Protein AF-0000000076550144 (afdb_homodimer)

Radius of gyration: 30.31 Å; Cα contacts (8 Å, |Δi|>4): 1869; chains: 2; bounding box: 113×124×76 Å

Solvent-accessible surface area (backbone atoms only — not comparable to full-atom values): 44820 Å² total; per-residue (Å²): 138,82,82,76,82,75,74,77,74,74,77,74,77,75,77,75,75,76,75,72,76,58,69,77,57,62,64,54,62,68,57,67,25,68,70,67,78,73,76,70,53,66,70,53,35,48,53,54,41,54,57,55,63,68,54,81,47,66,53,42,82,81,53,88,66,86,44,36,26,60,44,72,44,44,31,38,47,92,79,42,37,30,29,42,32,30,31,71,88,67,50,62,14,57,26,66,37,48,35,83,56,42,73,33,34,44,34,31,28,52,66,61,52,50,61,66,52,49,69,36,50,57,70,44,45,80,64,44,54,64,50,51,32,56,46,94,56,38,49,70,35,32,38,32,58,44,16,34,44,47,11,30,50,48,46,5,51,44,20,24,50,11,49,76,68,64,30,23,42,23,61,41,55,24,94,46,76,66,32,65,56,44,36,29,16,40,54,45,87,66,68,70,54,52,49,66,56,50,49,53,54,49,54,52,53,32,70,69,37,30,33,56,24,37,32,36,52,30,58,40,34,63,59,35,76,43,44,51,79,65,35,47,76,52,31,57,60,48,51,41,69,71,59,39,87,68,42,45,37,34,39,34,20,57,6,21,26,54,56,85,55,29,44,60,53,51,52,53,36,49,76,62,62,39,53,35,44,24,26,46,30,38,81,80,40,61,71,50,35,25,52,39,27,73,72,45,87,53,38,25,27,39,39,47,77,49,65,45,71,66,51,48,51,48,32,49,61,66,39,23,38,37,25,43,12,48,12,43,46,46,44,32,15,64,61,58,44,47,48,50,45,51,46,31,39,75,63,49,18,32,32,44,50,39,79,92,40,61,46,58,40,57,56,55,50,39,35,52,48,11,27,37,87,41,51,51,80,50,35,74,40,86,65,72,43,83,80,63,63,64,48,44,90,60,29,86,75,48,54,38,89,76,7,35,26,50,39,47,64,36,40,9,74,22,62,44,66,38,65,71,60,57,71,65,35,43,74,64,73,99,138,80,82,77,80,76,76,77,76,75,79,78,77,76,76,74,72,75,75,69,75,54,68,75,56,64,66,53,64,70,58,68,25,70,72,67,78,71,76,70,51,65,70,55,36,50,52,53,42,52,57,52,63,68,53,81,48,65,55,42,83,81,51,88,66,87,44,36,26,61,44,72,43,45,31,37,47,92,79,42,36,32,29,42,32,30,31,71,87,67,50,61,14,58,26,66,38,49,35,82,58,42,73,33,33,44,32,32,28,51,67,60,50,50,62,67,52,49,70,36,50,58,70,46,45,81,62,44,53,65,49,50,33,55,48,94,56,38,51,68,35,33,38,32,59,44,16,35,45,46,12,31,51,47,44,5,51,44,20,22,50,12,49,74,68,63,30,23,42,21,60,42,55,24,94,44,76,65,32,65,57,43,36,30,18,41,55,43,87,65,68,69,54,52,47,68,55,51,50,54,50,48,53,54,52,32,70,69,37,31,34,57,25,38,32,35,54,30,58,40,34,65,60,34,78,42,43,51,78,66,37,50,75,53,30,58,58,47,51,40,67,72,62,39,84,66,42,45,37,34,39,34,19,56,5,20,25,53,55,84,55,30,44,61,53,50,52,53,38,48,75,64,63,39,55,35,44,24,26,45,30,39,83,81,38,59,71,50,37,26,51,39,28,73,73,44,86,53,40,24,27,38,38,46,78,49,66,45,70,66,52,48,51,48,33,50,60,68,40,26,39,37,25,43,12,48,13,42,46,46,45,32,14,65,61,57,44,47,46,50,44,52,47,31,40,75,63,51,18,33,32,45,50,41,79,91,41,60,44,59,39,57,57,55,49,41,35,52,47,12,27,37,88,39,50,52,80,50,35,73,40,84,65,73,44,84,81,63,63,64,48,45,91,60,29,87,74,47,53,38,89,74,6,36,26,49,40,48,64,35,42,9,72,22,63,45,66,38,66,71,61,57,70,65,35,42,74,63,73,96

InterPro domains:
  IPR006311 Twin-arginine translocation pathway, signal sequence [PS51318] (1-28)
  IPR013341 Mandelate racemase, N-terminal domain [PF02746] (73-174)
  IPR013342 Mandelate racemase, C-terminal domain [PF13378] (204-420)
  IPR013342 Mandelate racemase, C-terminal domain [SM00922] (195-299)
  IPR029017 Enolase-like, N-terminal [G3DSA:3.30.390.10] (77-420)
  IPR029017 Enolase-like, N-terminal [SSF54826] (75-174)
  IPR036849 Enolase-like, C-terminal domain superfamily [G3DSA:3.20.20.120] (167-418)
  IPR036849 Enolase-like, C-terminal domain superfamily [SSF51604] (162-425)
  IPR046945 L-rhamnonate dehydratase-like [PTHR13794] (81-426)

Nearest PDB structures (foldseek):
  3tcs-assembly1_A  TM=9.003E-01  e=3.174E-32  Roseobacter denitrificans OCh 114
  3t9p-assembly1_B  TM=9.052E-01  e=2.720E-30  Roseovarius sp. TM1035
  4dwd-assembly1_A  TM=8.824E-01  e=4.900E-27  Paracoccus denitrificans PD1222
  3n4e-assembly1_A  TM=8.885E-01  e=1.049E-26  Paracoccus denitrificans PD1222
  4dwd-assembly1_B  TM=8.840E-01  e=1.998E-26  Paracoccus denitrificans PD1222

Secondary structure (DSSP, 8-state):
-----------------------THHHHTTTTS-SS--SS-HHHHHHHHHHHHTS--S-GGG--S--BEEEEEEEEETTEEEEEEEETTS-EEEEE--HHHHHHHHHHIIIIIHHHHTTSBGGGHHHHHHHHHHGGGGGGT-THHHHHHHHHHHHHHHHHHHHHHT-BTHHHHSSS-S-SEEEEEEE----SS-HHHHHHHHHHHHHHH--SEEEEE-SSSTTPPPSSTTHHHHHHHHHHHHH-TTSEEEEE-TT---HHHHHHHHHHHHHTT-S-EE--S-TT-HHHHHHHHHH-SSPEEE-TT---HHHHHHHHHTT--SEE---TTTTTSHHHHHHHHHHHHTTT-EE------STTHHHHHHHHHHT-SSB-S-EEE----TTS-EE-SS---S--TTSEEEPP-SSBTS-EE-HHHHHTPEEP--/-----------------------THHHHTTTTS-SS--SS-HHHHHHHHHHHHTS--S-GGG--S--BEEEEEEEEETTEEEEEEEETTS-EEEEE--HHHHHHHHHHIIIIIHHHHTTSBGGGHHHHHHHHHHGGGGGGG-THHHHHHHHHHHHHHHHHHHHHHT-BTHHHHSSS-S-SEEEEEEE----SS-HHHHHHHHHHHHHHH--SEEEEE-SSSTTPPPSSTTHHHHHHHHHHHHH-TTSEEEEE-TT---HHHHHHHHHHHHHTT-S-EE--S-TT-HHHHHHHHHH-SSPEEE-TT---HHHHHHHHHTT--SEE---TTTTTSHHHHHHHHHHHHTTT-EE------STTHHHHHHHHHHT-TTB-S-EEE----TTS-EE-SS---S--TTSEEEPP-SSBTS-EE-HHHHHTPEEP--

Structure (mmCIF, N/CA/C/O backbone):
data_AF-0000000076550144-model_v1
#
loop_
_entity.id
_entity.type
_entity.pdbx_description
1 polymer 'L-alanine-DL-glutamate epimerase-like enolase superfamily enzyme'
#
loop_
_atom_site.group_PDB
_atom_site.id
_atom_site.type_symbol
_atom_site.label_atom_id
_atom_site.label_alt_id
_atom_site.label_comp_id
_atom_site.label_asym_id
_atom_site.label_entity_id
_atom_site.label_seq_id
_atom_site.pdbx_PDB_ins_code
_atom_site.Cartn_x
_atom_site.Cartn_y
_atom_site.Cartn_z
_atom_site.occupancy
_atom_site.B_iso_or_equiv
_atom_site.auth_seq_id
_atom_site.auth_comp_id
_atom_site.auth_asym_id
_atom_site.auth_atom_id
_atom_site.pdbx_PDB_model_num
ATOM 1 N N . MET A 1 1 ? 56.438 60.312 37.469 1 23.5 1 MET A N 1
ATOM 2 C CA . MET A 1 1 ? 55.094 60.875 37.531 1 23.5 1 MET A CA 1
ATOM 3 C C . MET A 1 1 ? 54.094 59.812 38 1 23.5 1 MET A C 1
ATOM 5 O O . MET A 1 1 ? 54.062 58.719 37.438 1 23.5 1 MET A O 1
ATOM 9 N N . ASN A 1 2 ? 53.531 59.938 39.219 1 21.75 2 ASN A N 1
ATOM 10 C CA . ASN A 1 2 ? 53.031 59.219 40.406 1 21.75 2 ASN A CA 1
ATOM 11 C C . ASN A 1 2 ? 51.625 58.656 40.156 1 21.75 2 ASN A C 1
ATOM 13 O O . ASN A 1 2 ? 50.938 58.281 41.125 1 21.75 2 ASN A O 1
ATOM 17 N N . THR A 1 3 ? 51.125 59.219 39 1 22.8 3 THR A N 1
ATOM 18 C CA . THR A 1 3 ? 49.688 59.219 39.094 1 22.8 3 THR A CA 1
ATOM 19 C C . THR A 1 3 ? 49.125 57.812 39.344 1 22.8 3 THR A C 1
ATOM 21 O O . THR A 1 3 ? 49.688 56.844 38.875 1 22.8 3 THR A O 1
ATOM 24 N N . THR A 1 4 ? 48.219 57.75 40.344 1 19.77 4 THR A N 1
ATOM 25 C CA . THR A 1 4 ? 47.312 56.969 41.156 1 19.77 4 THR A CA 1
ATOM 26 C C . THR A 1 4 ? 46.469 56.062 40.25 1 19.77 4 THR A C 1
ATOM 28 O O . THR A 1 4 ? 46.031 56.469 39.156 1 19.77 4 THR A O 1
ATOM 31 N N . ARG A 1 5 ? 46.469 54.75 40.594 1 21.91 5 ARG A N 1
ATOM 32 C CA . ARG A 1 5 ? 45.875 53.438 40.281 1 21.91 5 ARG A CA 1
ATOM 33 C C . ARG A 1 5 ? 44.375 53.5 40.344 1 21.91 5 ARG A C 1
ATOM 35 O O . ARG A 1 5 ? 43.781 53.031 41.344 1 21.91 5 ARG A O 1
ATOM 42 N N . ARG A 1 6 ? 43.844 54.75 40.094 1 21.61 6 ARG A N 1
ATOM 43 C CA . ARG A 1 6 ? 42.406 54.781 40.469 1 21.61 6 ARG A CA 1
ATOM 44 C C . ARG A 1 6 ? 41.688 53.562 39.938 1 21.61 6 ARG A C 1
ATOM 46 O O . ARG A 1 6 ? 41.844 53.219 38.75 1 21.61 6 ARG A O 1
ATOM 53 N N . ARG A 1 7 ? 41.188 52.812 40.875 1 22.67 7 ARG A N 1
ATOM 54 C CA . ARG A 1 7 ? 40.312 51.656 41.031 1 22.67 7 ARG A CA 1
ATOM 55 C C . ARG A 1 7 ? 39.031 51.844 40.25 1 22.67 7 ARG A C 1
ATOM 57 O O . ARG A 1 7 ? 38.125 52.594 40.688 1 22.67 7 ARG A O 1
ATOM 64 N N . PHE A 1 8 ? 38.969 52.281 38.969 1 20.81 8 PHE A N 1
ATOM 65 C CA . PHE A 1 8 ? 37.688 52.438 38.344 1 20.81 8 PHE A CA 1
ATOM 66 C C . PHE A 1 8 ? 36.812 51.219 38.531 1 20.81 8 PHE A C 1
ATOM 68 O O . PHE A 1 8 ? 37.25 50.094 38.219 1 20.81 8 PHE A O 1
ATOM 75 N N . ILE A 1 9 ? 36.031 51.188 39.656 1 25 9 ILE A N 1
ATOM 76 C CA . ILE A 1 9 ? 34.938 50.281 40.062 1 25 9 ILE A CA 1
ATOM 77 C C . ILE A 1 9 ? 33.969 50.125 38.875 1 25 9 ILE A C 1
ATOM 79 O O . ILE A 1 9 ? 33.344 51.094 38.438 1 25 9 ILE A O 1
ATOM 83 N N . THR A 1 10 ? 34.406 49.531 37.844 1 23.2 10 THR A N 1
ATOM 84 C CA . THR A 1 10 ? 33.469 49.25 36.75 1 23.2 10 THR A CA 1
ATOM 85 C C . THR A 1 10 ? 32.188 48.625 37.281 1 23.2 10 THR A C 1
ATOM 87 O O . THR A 1 10 ? 32.219 47.594 37.938 1 23.2 10 THR A O 1
ATOM 90 N N . ASN A 1 11 ? 31.234 49.438 37.75 1 23.02 11 ASN A N 1
ATOM 91 C CA . ASN A 1 11 ? 29.875 49.094 38.125 1 23.02 11 ASN A CA 1
ATOM 92 C C . ASN A 1 11 ? 29.25 48.125 37.125 1 23.02 11 ASN A C 1
ATOM 94 O O . ASN A 1 11 ? 29.109 48.469 35.938 1 23.02 11 ASN A O 1
ATOM 98 N N . THR A 1 12 ? 29.469 46.844 37.344 1 24.75 12 THR A N 1
ATOM 99 C CA . THR A 1 12 ? 28.906 45.656 36.688 1 24.75 12 THR A CA 1
ATOM 100 C C . THR A 1 12 ? 27.391 45.688 36.75 1 24.75 12 THR A C 1
ATOM 102 O O . THR A 1 12 ? 26.797 45.562 37.812 1 24.75 12 THR A O 1
ATOM 105 N N . LEU A 1 13 ? 26.688 46.688 36.094 1 25.38 13 LEU A N 1
ATOM 106 C CA . LEU A 1 13 ? 25.234 46.625 36.062 1 25.38 13 LEU A CA 1
ATOM 107 C C . LEU A 1 13 ? 24.766 45.25 35.594 1 25.38 13 LEU A C 1
ATOM 109 O O . LEU A 1 13 ? 25.094 44.812 34.469 1 25.38 13 LEU A O 1
ATOM 113 N N . SER A 1 14 ? 24.609 44.312 36.5 1 24.86 14 SER A N 1
ATOM 114 C CA . SER A 1 14 ? 23.984 43 36.406 1 24.86 14 SER A CA 1
ATOM 115 C C . SER A 1 14 ? 22.562 43.125 35.875 1 24.86 14 SER A C 1
ATOM 117 O O . SER A 1 14 ? 21.656 43.531 36.594 1 24.86 14 SER A O 1
ATOM 119 N N . SER A 1 15 ? 22.281 43.844 34.781 1 26.31 15 SER A N 1
ATOM 120 C CA . SER A 1 15 ? 20.891 43.812 34.344 1 26.31 15 SER A CA 1
ATOM 121 C C . SER A 1 15 ? 20.359 42.375 34.25 1 26.31 15 SER A C 1
ATOM 123 O O . SER A 1 15 ? 20.875 41.562 33.5 1 26.31 15 SER A O 1
ATOM 125 N N . GLY A 1 16 ? 19.859 41.812 35.344 1 26.41 16 GLY A N 1
ATOM 126 C CA . GLY A 1 16 ? 19.109 40.594 35.5 1 26.41 16 GLY A CA 1
ATOM 127 C C . GLY A 1 16 ? 17.969 40.438 34.5 1 26.41 16 GLY A C 1
ATOM 128 O O . GLY A 1 16 ? 17 41.188 34.562 1 26.41 16 GLY A O 1
ATOM 129 N N . ALA A 1 17 ? 18.219 40.25 33.219 1 32.12 17 ALA A N 1
ATOM 130 C CA . ALA A 1 17 ? 17.125 39.875 32.344 1 32.12 17 ALA A CA 1
ATOM 131 C C . ALA A 1 17 ? 16.234 38.812 33 1 32.12 17 ALA A C 1
ATOM 133 O O . ALA A 1 17 ? 16.734 37.781 33.469 1 32.12 17 ALA A O 1
ATOM 134 N N . ILE A 1 18 ? 15.109 39.156 33.469 1 29.27 18 ILE A N 1
ATOM 135 C CA . ILE A 1 18 ? 1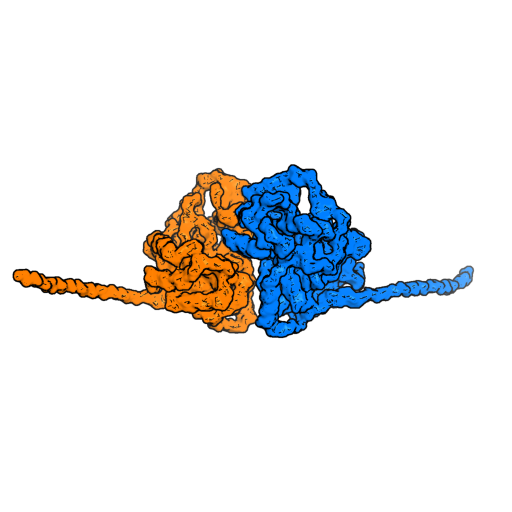4.016 38.344 33.969 1 29.27 18 ILE A CA 1
ATOM 136 C C . ILE A 1 18 ? 13.734 37.219 33 1 29.27 18 ILE A C 1
ATOM 138 O O . ILE A 1 18 ? 13.398 37.438 31.844 1 29.27 18 ILE A O 1
ATOM 142 N N . ALA A 1 19 ? 14.391 36.156 33.188 1 32.66 19 ALA A N 1
ATOM 143 C CA . ALA A 1 19 ? 14.055 34.875 32.562 1 32.66 19 ALA A CA 1
ATOM 144 C C . ALA A 1 19 ? 12.555 34.594 32.656 1 32.66 19 ALA A C 1
ATOM 146 O O . ALA A 1 19 ? 12.023 34.344 33.719 1 32.66 19 ALA A O 1
ATOM 147 N N . GLY A 1 20 ? 11.789 35.312 31.875 1 29.19 20 GLY A N 1
ATOM 148 C CA . GLY A 1 20 ? 10.383 34.969 31.859 1 29.19 20 GLY A CA 1
ATOM 149 C C . GLY A 1 20 ? 10.148 33.469 31.781 1 29.19 20 GLY A C 1
ATOM 150 O O . GLY A 1 20 ? 10.836 32.75 31.031 1 29.19 20 GLY A O 1
ATOM 151 N N . ALA A 1 21 ? 9.68 32.844 32.844 1 32.41 21 ALA A N 1
ATOM 152 C CA . ALA A 1 21 ? 9.195 31.469 32.969 1 32.41 21 ALA A CA 1
ATOM 153 C C . ALA A 1 21 ? 8.43 31.031 31.734 1 32.41 21 ALA A C 1
ATOM 155 O O . ALA A 1 21 ? 7.434 31.641 31.359 1 32.41 21 ALA A O 1
ATOM 156 N N . ILE A 1 22 ? 9.086 30.547 30.844 1 36.91 22 ILE A N 1
ATOM 157 C CA . ILE A 1 22 ? 8.453 29.859 29.734 1 36.91 22 ILE A CA 1
ATOM 158 C C . ILE A 1 22 ? 7.305 28.984 30.25 1 36.91 22 ILE A C 1
ATOM 160 O O . ILE A 1 22 ? 7.508 28.125 31.109 1 36.91 22 ILE A O 1
ATOM 164 N N . PRO A 1 23 ? 6.016 29.328 30.156 1 34.09 23 PRO A N 1
ATOM 165 C CA . PRO A 1 23 ? 4.938 28.562 30.781 1 34.09 23 PRO A CA 1
ATOM 166 C C . PRO A 1 23 ? 5.078 27.047 30.562 1 34.09 23 PRO A C 1
ATOM 168 O O . PRO A 1 23 ? 5.363 26.609 29.453 1 34.09 23 PRO A O 1
ATOM 171 N N . THR A 1 24 ? 5.523 26.219 31.5 1 39.91 24 THR A N 1
ATOM 172 C CA . THR A 1 24 ? 5.336 24.797 31.688 1 39.91 24 THR A CA 1
ATOM 173 C C . THR A 1 24 ? 4.078 24.312 30.984 1 39.91 24 THR A C 1
ATOM 175 O O . THR A 1 24 ? 3.828 23.094 30.891 1 39.91 24 THR A O 1
ATOM 178 N N . ALA A 1 25 ? 3.324 25.172 30.438 1 40.31 25 ALA A N 1
ATOM 179 C CA . ALA A 1 25 ? 1.991 24.922 29.891 1 40.31 25 ALA A CA 1
ATOM 180 C C . ALA A 1 25 ? 2.07 24.344 28.484 1 40.31 25 ALA A C 1
ATOM 182 O O . ALA A 1 25 ? 1.207 23.562 28.078 1 40.31 25 ALA A O 1
ATOM 183 N N . ALA A 1 26 ? 2.992 24.703 27.719 1 43.34 26 ALA A N 1
ATOM 184 C CA . ALA A 1 26 ? 2.949 24.266 26.328 1 43.34 26 ALA A CA 1
ATOM 185 C C . ALA A 1 26 ? 3.238 22.781 26.203 1 43.34 26 ALA A C 1
ATOM 187 O O . ALA A 1 26 ? 2.58 22.078 25.438 1 43.34 26 ALA A O 1
ATOM 188 N N . ARG A 1 27 ? 4.258 22.234 26.781 1 46.25 27 ARG A N 1
ATOM 189 C CA . ARG A 1 27 ? 4.566 20.797 26.766 1 46.25 27 ARG A CA 1
ATOM 190 C C . ARG A 1 27 ? 3.41 19.984 27.344 1 46.25 27 ARG A C 1
ATOM 192 O O . ARG A 1 27 ? 3.133 18.875 26.875 1 46.25 27 ARG A O 1
ATOM 199 N N . ALA A 1 28 ? 2.824 20.531 28.344 1 44.62 28 ALA A N 1
ATOM 200 C CA . ALA A 1 28 ? 1.7 19.922 29.031 1 44.62 28 ALA A CA 1
ATOM 201 C C . ALA A 1 28 ? 0.541 19.656 28.078 1 44.62 28 ALA A C 1
ATOM 203 O O . ALA A 1 28 ? -0.268 18.75 28.297 1 44.62 28 ALA A O 1
ATOM 204 N N . GLN A 1 29 ? 0.699 20.312 26.938 1 53.34 29 GLN A N 1
ATOM 205 C CA . GLN A 1 29 ? -0.449 20.297 26.031 1 53.34 29 GLN A CA 1
ATOM 206 C C . GLN A 1 29 ? -0.419 19.062 25.125 1 53.34 29 GLN A C 1
ATOM 208 O O . GLN A 1 29 ? -1.447 18.656 24.578 1 53.34 29 GLN A O 1
ATOM 213 N N . PHE A 1 30 ? 0.774 18.516 24.906 1 53.28 30 PHE A N 1
ATOM 214 C CA . PHE A 1 30 ? 0.8 17.297 24.109 1 53.28 30 PHE A CA 1
ATOM 215 C C . PHE A 1 30 ? 0.615 16.062 24.984 1 53.28 30 PHE A C 1
ATOM 217 O O . PHE A 1 30 ? 0.327 14.977 24.484 1 53.28 30 PHE A O 1
ATOM 224 N N . LEU A 1 31 ? 0.868 16.188 26.391 1 49.78 31 LEU A N 1
ATOM 225 C CA . LEU A 1 31 ? 1.054 15.055 27.297 1 49.78 31 LEU A CA 1
ATOM 226 C C . LEU A 1 31 ? -0.286 14.555 27.828 1 49.78 31 LEU A C 1
ATOM 228 O O . LEU A 1 31 ? -0.333 13.609 28.609 1 49.78 31 LEU A O 1
ATOM 232 N N . ASN A 1 32 ? -1.373 15.164 27.438 1 47.19 32 ASN A N 1
ATOM 233 C CA . ASN A 1 32 ? -2.529 14.648 28.172 1 47.19 32 ASN A CA 1
ATOM 234 C C . ASN A 1 32 ? -2.912 13.25 27.688 1 47.19 32 ASN A C 1
ATOM 236 O O . ASN A 1 32 ? -3.967 12.734 28.062 1 47.19 32 ASN A O 1
ATOM 240 N N . ALA A 1 33 ? -2.145 12.703 26.781 1 53.09 33 ALA A N 1
ATOM 241 C CA . ALA A 1 33 ? -2.646 11.391 26.359 1 53.09 33 ALA A CA 1
ATOM 242 C C . ALA A 1 33 ? -2.059 10.281 27.234 1 53.09 33 ALA A C 1
ATOM 244 O O . ALA A 1 33 ? -0.867 10.297 27.547 1 53.09 33 ALA A O 1
ATOM 245 N N . PRO A 1 34 ? -3.062 9.547 27.906 1 52.91 34 PRO A N 1
ATOM 246 C CA . PRO A 1 34 ? -2.492 8.422 28.656 1 52.91 34 PRO A CA 1
ATOM 247 C C . PRO A 1 34 ? -1.478 7.625 27.844 1 52.91 34 PRO A C 1
ATOM 249 O O . PRO A 1 34 ? -1.756 7.25 26.703 1 52.91 34 PRO A O 1
ATOM 252 N N . ARG A 1 35 ? -0.202 7.75 28.078 1 58.44 35 ARG A N 1
ATOM 253 C CA . ARG A 1 35 ? 0.887 7.031 27.422 1 58.44 35 ARG A CA 1
ATOM 254 C C . ARG A 1 35 ? 0.773 5.531 27.656 1 58.44 35 ARG A C 1
ATOM 256 O O . ARG A 1 35 ? 0.981 4.734 26.734 1 58.44 35 ARG A O 1
ATOM 263 N N . HIS A 1 36 ? 0.438 5.273 28.969 1 63.88 36 HIS A N 1
ATOM 264 C CA . HIS A 1 36 ? 0.351 3.891 29.406 1 63.88 36 HIS A CA 1
ATOM 265 C C . HIS A 1 36 ? -0.959 3.633 30.156 1 63.88 36 HIS A C 1
ATOM 267 O O . HIS A 1 36 ? -1.563 4.559 30.688 1 63.88 36 HIS A O 1
ATOM 273 N N . GLY A 1 37 ? -1.45 2.447 29.75 1 69.81 37 GLY A N 1
ATOM 274 C CA . GLY A 1 37 ? -2.545 1.94 30.562 1 69.81 37 GLY A CA 1
ATOM 275 C C . GLY A 1 37 ? -3.91 2.375 30.062 1 69.81 37 GLY A C 1
ATOM 276 O O . GLY A 1 37 ? -4.676 3 30.797 1 69.81 37 GLY A O 1
ATOM 277 N N . LEU A 1 38 ? -4.125 2.102 28.875 1 86.06 38 LEU A N 1
ATOM 278 C CA . LEU A 1 38 ? -5.461 2.355 28.359 1 86.06 38 LEU A CA 1
ATOM 279 C C . LEU A 1 38 ? -6.508 1.558 29.125 1 86.06 38 LEU A C 1
ATOM 281 O O . LEU A 1 38 ? -6.262 0.413 29.516 1 86.06 38 LEU A O 1
ATOM 285 N N . PRO A 1 39 ? -7.539 2.203 29.422 1 89.69 39 PRO A N 1
ATOM 286 C CA . PRO A 1 39 ? -8.578 1.511 30.188 1 89.69 39 PRO A CA 1
ATOM 287 C C . PRO A 1 39 ? -9.195 0.342 29.422 1 89.69 39 PRO A C 1
ATOM 289 O O . PRO A 1 39 ? -9.359 0.417 28.188 1 89.69 39 PRO A O 1
ATOM 292 N N . GLY A 1 40 ? -9.484 -0.699 30.219 1 92.56 40 GLY A N 1
ATOM 293 C CA . GLY A 1 40 ? -10.195 -1.842 29.672 1 92.56 40 GLY A CA 1
ATOM 294 C C . GLY A 1 40 ? -9.273 -2.855 29.016 1 92.56 40 GLY A C 1
ATOM 295 O O . GLY A 1 40 ? -8.094 -2.578 28.797 1 92.56 40 GLY A O 1
ATOM 296 N N . THR A 1 41 ? -9.875 -4.023 28.75 1 95.56 41 THR A N 1
ATOM 297 C CA . THR A 1 41 ? -9.164 -5.055 28 1 95.56 41 THR A CA 1
ATOM 298 C C . THR A 1 41 ? -9.031 -4.66 26.531 1 95.56 41 THR A C 1
ATOM 300 O O . THR A 1 41 ? -9.719 -3.746 26.062 1 95.56 41 THR A O 1
ATOM 303 N N . LEU A 1 42 ? -8.188 -5.285 25.859 1 95.44 42 LEU A N 1
ATOM 304 C CA . LEU A 1 42 ? -8.031 -5.023 24.438 1 95.44 42 LEU A CA 1
ATOM 305 C C . LEU A 1 42 ? -9.344 -5.254 23.688 1 95.44 42 LEU A C 1
ATOM 307 O O . LEU A 1 42 ? -9.703 -4.477 22.797 1 95.44 42 LEU A O 1
ATOM 311 N N . LYS A 1 43 ? -10.023 -6.332 24.031 1 95.81 43 LYS A N 1
ATOM 312 C CA . LYS A 1 43 ? -11.312 -6.637 23.422 1 95.81 43 LYS A CA 1
ATOM 313 C C . LYS A 1 43 ? -12.297 -5.484 23.609 1 95.81 43 LYS A C 1
ATOM 315 O O . LYS A 1 43 ? -13.016 -5.113 22.688 1 95.81 43 LYS A O 1
ATOM 320 N N . GLU A 1 44 ? -12.312 -4.926 24.797 1 97.38 44 GLU A N 1
ATOM 321 C CA . GLU A 1 44 ? -13.188 -3.803 25.094 1 97.38 44 GLU A CA 1
ATOM 322 C C . GLU A 1 44 ? -12.789 -2.557 24.312 1 97.38 44 GLU A C 1
ATOM 324 O O . GLU A 1 44 ? -13.648 -1.808 23.844 1 97.38 44 GLU A O 1
ATOM 329 N N . ARG A 1 45 ? -11.508 -2.342 24.172 1 97.38 45 ARG A N 1
ATOM 330 C CA . ARG A 1 45 ? -11.023 -1.187 23.422 1 97.38 45 ARG A CA 1
ATOM 331 C C . ARG A 1 45 ? -11.383 -1.305 21.953 1 97.38 45 ARG A C 1
ATOM 333 O O . ARG A 1 45 ? -11.805 -0.329 21.328 1 97.38 45 ARG A O 1
ATOM 340 N N . TYR A 1 46 ? -11.266 -2.504 21.406 1 97.75 46 TYR A N 1
ATOM 341 C CA . TYR A 1 46 ? -11.664 -2.727 20.016 1 97.75 46 TYR A CA 1
ATOM 342 C C . TYR A 1 46 ? -13.148 -2.465 19.828 1 97.75 46 TYR A C 1
ATOM 344 O O . TYR A 1 46 ? -13.555 -1.816 18.859 1 97.75 46 TYR A O 1
ATOM 352 N N . ALA A 1 47 ? -13.93 -2.973 20.734 1 97.94 47 ALA A N 1
ATOM 353 C CA . ALA A 1 47 ? -15.375 -2.773 20.656 1 97.94 47 ALA A CA 1
ATOM 354 C C . ALA A 1 47 ? -15.727 -1.289 20.656 1 97.94 47 ALA A C 1
ATOM 356 O O . ALA A 1 47 ? -16.609 -0.847 19.922 1 97.94 47 ALA A O 1
ATOM 357 N N . LYS A 1 48 ? -15.07 -0.568 21.531 1 98.06 48 LYS A N 1
ATOM 358 C CA . LYS A 1 48 ? -15.281 0.874 21.609 1 98.06 48 LYS A CA 1
ATOM 359 C C . LYS A 1 48 ? -14.93 1.555 20.281 1 98.06 48 LYS A C 1
ATOM 361 O O . LYS A 1 48 ? -15.703 2.377 19.781 1 98.06 48 LYS A O 1
ATOM 366 N N . LEU A 1 49 ? -13.852 1.2 19.719 1 98.5 49 LEU A N 1
ATOM 367 C CA . LEU A 1 49 ? -13.406 1.81 18.484 1 98.5 49 LEU A CA 1
ATOM 368 C C . LEU A 1 49 ? -14.305 1.389 17.312 1 98.5 49 LEU A C 1
ATOM 370 O O . LEU A 1 49 ? -14.594 2.193 16.438 1 98.5 49 LEU A O 1
ATOM 374 N N . ASP A 1 50 ? -14.758 0.15 17.297 1 98 50 ASP A N 1
ATOM 375 C CA . ASP A 1 50 ? -15.672 -0.32 16.266 1 98 50 ASP A CA 1
ATOM 376 C C . ASP A 1 50 ? -16.984 0.463 16.297 1 98 50 ASP A C 1
ATOM 378 O O . ASP A 1 50 ? -17.547 0.78 15.242 1 98 50 ASP A O 1
ATOM 382 N N . ALA A 1 51 ? -17.453 0.75 17.453 1 98.31 51 ALA A N 1
ATOM 383 C CA . ALA A 1 51 ? -18.672 1.542 17.594 1 98.31 51 ALA A CA 1
ATOM 384 C C . ALA A 1 51 ? -18.469 2.949 17.031 1 98.31 51 ALA A C 1
ATOM 386 O O . ALA A 1 51 ? -19.375 3.5 16.406 1 98.31 51 ALA A O 1
ATOM 387 N N . ILE A 1 52 ? -17.344 3.506 17.234 1 98.12 52 ILE A N 1
ATOM 388 C CA . ILE A 1 52 ? -17.016 4.84 16.734 1 98.12 52 ILE A CA 1
ATOM 389 C C . ILE A 1 52 ? -16.984 4.828 15.211 1 98.12 52 ILE A C 1
ATOM 391 O O . ILE A 1 52 ? -17.5 5.742 14.562 1 98.12 52 ILE A O 1
ATOM 395 N N . LEU A 1 53 ? -16.438 3.777 14.648 1 97.56 53 LEU A N 1
ATOM 396 C CA . LEU A 1 53 ? -16.281 3.656 13.203 1 97.56 53 LEU A CA 1
ATOM 397 C C . LEU A 1 53 ? -17.641 3.539 12.516 1 97.56 53 LEU A C 1
ATOM 399 O O . LEU A 1 53 ? -17.75 3.814 11.32 1 97.56 53 LEU A O 1
ATOM 403 N N . LYS A 1 54 ? -18.672 3.18 13.25 1 96.94 54 LYS A N 1
ATOM 404 C CA . LYS A 1 54 ? -20 2.992 12.68 1 96.94 54 LYS A CA 1
ATOM 405 C C . LYS A 1 54 ? -20.75 4.316 12.602 1 96.94 54 LYS A C 1
ATOM 407 O O . LYS A 1 54 ? -21.797 4.406 11.945 1 96.94 54 LYS A O 1
ATOM 412 N N . GLN A 1 55 ? -20.25 5.332 13.242 1 97.44 55 GLN A N 1
ATOM 413 C CA . GLN A 1 55 ? -20.906 6.633 13.219 1 97.44 55 GLN A CA 1
ATOM 414 C C . GLN A 1 55 ? -20.578 7.395 11.938 1 97.44 55 GLN A C 1
ATOM 416 O O . GLN A 1 55 ? -19.406 7.527 11.562 1 97.44 55 GLN A O 1
ATOM 421 N N . PRO A 1 56 ? -21.562 7.918 11.25 1 97.62 56 PRO A N 1
ATOM 422 C CA . PRO A 1 56 ? -21.312 8.656 10.016 1 97.62 56 PRO A CA 1
ATOM 423 C C . PRO A 1 56 ? -20.5 9.93 10.25 1 97.62 56 PRO A C 1
ATOM 425 O O . PRO A 1 56 ? -20.625 10.562 11.297 1 97.62 56 PRO A O 1
ATOM 428 N N . VAL A 1 57 ? -19.719 10.266 9.273 1 98.62 57 VAL A N 1
ATOM 429 C CA . VAL A 1 57 ? -18.922 11.477 9.328 1 98.62 57 VAL A CA 1
ATOM 430 C C . VAL A 1 57 ? -19.594 12.578 8.508 1 98.62 57 VAL A C 1
ATOM 432 O O . VAL A 1 57 ? -19.828 13.68 9.008 1 98.62 57 VAL A O 1
ATOM 435 N N . PHE A 1 58 ? -19.906 12.273 7.254 1 98.69 58 PHE A N 1
ATOM 436 C CA . PHE A 1 58 ? -20.5 13.242 6.348 1 98.69 58 PHE A CA 1
ATOM 437 C C . PHE A 1 58 ? -21.938 13.578 6.77 1 98.69 58 PHE A C 1
ATOM 439 O O . PHE A 1 58 ? -22.703 12.688 7.117 1 98.69 58 PHE A O 1
ATOM 446 N N . LYS A 1 59 ? -22.25 14.828 6.777 1 98.38 59 LYS A N 1
ATOM 447 C CA . LYS A 1 59 ? -23.578 15.289 7.148 1 98.38 59 LYS A CA 1
ATOM 448 C C . LYS A 1 59 ? -24.547 15.164 5.977 1 98.38 59 LYS A C 1
ATOM 450 O O . LYS A 1 59 ? -25.062 16.172 5.48 1 98.38 59 LYS A O 1
ATOM 455 N N . ARG A 1 60 ? -24.844 13.969 5.691 1 98.12 60 ARG A N 1
ATOM 456 C CA . ARG A 1 60 ? -25.719 13.648 4.57 1 98.12 60 ARG A CA 1
ATOM 457 C C . ARG A 1 60 ? -27.078 14.305 4.738 1 98.12 60 ARG A C 1
ATOM 459 O O . ARG A 1 60 ? -27.719 14.688 3.754 1 98.12 60 ARG A O 1
ATOM 466 N N . GLU A 1 61 ? -27.547 14.492 5.98 1 96.69 61 GLU A N 1
ATOM 467 C CA . GLU A 1 61 ? -28.891 14.969 6.328 1 96.69 61 GLU A CA 1
ATOM 468 C C . GLU A 1 61 ? -29.078 16.422 5.906 1 96.69 61 GLU A C 1
ATOM 470 O O . GLU A 1 61 ? -30.219 16.906 5.848 1 96.69 61 GLU A O 1
ATOM 475 N N . LEU A 1 62 ? -28 17.094 5.617 1 97.5 62 LEU A N 1
ATOM 476 C CA . LEU A 1 62 ? -28.094 18.484 5.168 1 97.5 62 LEU A CA 1
ATOM 477 C C . LEU A 1 62 ? -28.641 18.562 3.746 1 97.5 62 LEU A C 1
ATOM 479 O O . LEU A 1 62 ? -29.031 19.625 3.283 1 97.5 62 LEU A O 1
ATOM 483 N N . PHE A 1 63 ? -28.703 17.422 3.084 1 98.25 63 PHE A N 1
ATOM 484 C CA . PHE A 1 63 ? -29.094 17.391 1.677 1 98.25 63 PHE A CA 1
ATOM 485 C C . PHE A 1 63 ? -30.234 16.406 1.438 1 98.25 63 PHE A C 1
ATOM 487 O O . PHE A 1 63 ? -30.016 15.203 1.409 1 98.25 63 PHE A O 1
ATOM 494 N N . ALA A 1 64 ? -31.406 16.891 1.172 1 97.31 64 ALA A N 1
ATOM 495 C CA . ALA A 1 64 ? -32.625 16.078 1.115 1 97.31 64 ALA A CA 1
ATOM 496 C C . ALA A 1 64 ? -32.75 15.367 -0.228 1 97.31 64 ALA A C 1
ATOM 498 O O . ALA A 1 64 ? -33.094 14.18 -0.28 1 97.31 64 ALA A O 1
ATOM 499 N N . ASP A 1 65 ? -32.406 16.078 -1.341 1 97.62 65 ASP A N 1
ATOM 500 C CA . ASP A 1 65 ? -32.594 15.531 -2.682 1 97.62 65 ASP A CA 1
ATOM 501 C C . ASP A 1 65 ? -31.312 14.906 -3.219 1 97.62 65 ASP A C 1
ATOM 503 O O . ASP A 1 65 ? -30.219 15.391 -2.924 1 97.62 65 ASP A O 1
ATOM 507 N N . PRO A 1 66 ? -31.469 13.906 -4.02 1 98.38 66 PRO A N 1
ATOM 508 C CA . PRO A 1 66 ? -30.266 13.289 -4.605 1 98.38 66 PRO A CA 1
ATOM 509 C C . PRO A 1 66 ? -29.422 14.281 -5.402 1 98.38 66 PRO A C 1
ATOM 511 O O . PRO A 1 66 ? -29.969 15.156 -6.082 1 98.38 66 PRO A O 1
ATOM 514 N N . VAL A 1 67 ? -28.172 14.172 -5.25 1 98.81 67 VAL A N 1
ATOM 515 C CA . VAL A 1 67 ? -27.172 14.914 -6.023 1 98.81 67 VAL A CA 1
ATOM 516 C C . VAL A 1 67 ? -26.359 13.945 -6.887 1 98.81 67 VAL A C 1
ATOM 518 O O . VAL A 1 67 ? -25.344 13.422 -6.445 1 98.81 67 VAL A O 1
ATOM 521 N N . ILE A 1 68 ? -26.781 13.773 -8.148 1 98.94 68 ILE A N 1
ATOM 522 C CA . ILE A 1 68 ? -26.219 12.742 -9.016 1 98.94 68 ILE A CA 1
ATOM 523 C C . ILE A 1 68 ? -24.984 13.289 -9.734 1 98.94 68 ILE A C 1
ATOM 525 O O . ILE A 1 68 ? -25.047 14.336 -10.383 1 98.94 68 ILE A O 1
ATOM 529 N N . ILE A 1 69 ? -23.859 12.602 -9.609 1 98.94 69 ILE A N 1
ATOM 530 C CA . ILE A 1 69 ? -22.625 13.016 -10.25 1 98.94 69 ILE A CA 1
ATOM 531 C C . ILE A 1 69 ? -22.734 12.812 -11.758 1 98.94 69 ILE A C 1
ATOM 533 O O . ILE A 1 69 ? -22.938 11.695 -12.234 1 98.94 69 ILE A O 1
ATOM 537 N N . GLU A 1 70 ? -22.562 13.859 -12.484 1 98.88 70 GLU A N 1
ATOM 538 C CA . GLU A 1 70 ? -22.641 13.82 -13.938 1 98.88 70 GLU A CA 1
ATOM 539 C C . GLU A 1 70 ? -21.266 13.625 -14.562 1 98.88 70 GLU A C 1
ATOM 541 O O . GLU A 1 70 ? -21.125 12.875 -15.531 1 98.88 70 GLU A O 1
ATOM 546 N N . SER A 1 71 ? -20.281 14.328 -14.008 1 98.69 71 SER A N 1
ATOM 547 C CA . SER A 1 71 ? -18.953 14.234 -14.586 1 98.69 71 SER A CA 1
ATOM 548 C C . SER A 1 71 ? -17.875 14.461 -13.531 1 98.69 71 SER A C 1
ATOM 550 O O . SER A 1 71 ? -18.125 15.125 -12.516 1 98.69 71 SER A O 1
ATOM 552 N N . ILE A 1 72 ? -16.797 13.859 -13.688 1 98.81 72 ILE A N 1
ATOM 553 C CA . ILE A 1 72 ? -15.547 14.062 -12.969 1 98.81 72 ILE A CA 1
ATOM 554 C C . ILE A 1 72 ? -14.406 14.227 -13.961 1 98.81 72 ILE A C 1
ATOM 556 O O . ILE A 1 72 ? -14.141 13.336 -14.773 1 98.81 72 ILE A O 1
ATOM 560 N N . GLU A 1 73 ? -13.734 15.352 -13.906 1 98.62 73 GLU A N 1
ATOM 561 C CA . GLU A 1 73 ? -12.648 15.648 -14.82 1 98.62 73 GLU A CA 1
ATOM 562 C C . GLU A 1 73 ? -11.352 15.945 -14.07 1 98.62 73 GLU A C 1
ATOM 564 O O . GLU A 1 73 ? -11.375 16.594 -13.023 1 98.62 73 GLU A O 1
ATOM 569 N N . LEU A 1 74 ? -10.305 15.391 -14.531 1 98.44 74 LEU A N 1
ATOM 570 C CA . LEU A 1 74 ? -8.977 15.789 -14.07 1 98.44 74 LEU A CA 1
ATOM 571 C C . LEU A 1 74 ? -8.375 16.844 -15 1 98.44 74 LEU A C 1
ATOM 573 O O . LEU A 1 74 ? -8.109 16.562 -16.172 1 98.44 74 LEU A O 1
ATOM 577 N N . LEU A 1 75 ? -8.227 18.031 -14.43 1 97.56 75 LEU A N 1
ATOM 578 C CA . LEU A 1 75 ? -7.676 19.156 -15.164 1 97.56 75 LEU A CA 1
ATOM 579 C C . LEU A 1 75 ? -6.18 19.297 -14.914 1 97.56 75 LEU A C 1
ATOM 581 O O . LEU A 1 75 ? -5.695 19 -13.82 1 97.56 75 LEU A O 1
ATOM 585 N N . HIS A 1 76 ? -5.484 19.703 -15.922 1 96.69 76 HIS A N 1
ATOM 586 C CA . HIS A 1 76 ? -4.039 19.844 -15.805 1 96.69 76 HIS A CA 1
ATOM 587 C C . HIS A 1 76 ? -3.557 21.141 -16.453 1 96.69 76 HIS A C 1
ATOM 589 O O . HIS A 1 76 ? -3.955 21.469 -17.578 1 96.69 76 HIS A O 1
ATOM 595 N N . ASN A 1 77 ? -2.873 21.906 -15.734 1 94.06 77 ASN A N 1
ATOM 596 C CA . ASN A 1 77 ? -2.186 23.109 -16.188 1 94.06 77 ASN A CA 1
ATOM 597 C C . ASN A 1 77 ? -0.86 23.297 -15.469 1 94.06 77 ASN A C 1
ATOM 599 O O . ASN A 1 77 ? -0.825 23.359 -14.234 1 94.06 77 ASN A O 1
ATOM 603 N N . LYS A 1 78 ? 0.262 23.312 -16.25 1 89.81 78 LYS A N 1
ATOM 604 C CA . LYS A 1 78 ? 1.601 23.375 -15.672 1 89.81 78 LYS A CA 1
ATOM 605 C C . LYS A 1 78 ? 1.854 22.203 -14.727 1 89.81 78 LYS A C 1
ATOM 607 O O . LYS A 1 78 ? 1.695 21.047 -15.109 1 89.81 78 LYS A O 1
ATOM 612 N N . LYS A 1 79 ? 2.096 22.469 -13.484 1 88.5 79 LYS A N 1
ATOM 613 C CA . LYS A 1 79 ? 2.42 21.391 -12.555 1 88.5 79 LYS A CA 1
ATOM 614 C C . LYS A 1 79 ? 1.24 21.078 -11.641 1 88.5 79 LYS A C 1
ATOM 616 O O . LYS A 1 79 ? 1.375 20.312 -10.68 1 88.5 79 LYS A O 1
ATOM 621 N N . GLN A 1 80 ? 0.102 21.641 -12.055 1 92.62 80 GLN A N 1
ATOM 622 C CA . GLN A 1 80 ? -1.048 21.5 -11.164 1 92.62 80 GLN A CA 1
ATOM 623 C C . GLN A 1 80 ? -2.07 20.516 -11.75 1 92.62 80 GLN A C 1
ATOM 625 O O . GLN A 1 80 ? -2.287 20.5 -12.961 1 92.62 80 GLN A O 1
ATOM 630 N N . TYR A 1 81 ? -2.633 19.719 -10.906 1 95.06 81 TYR A N 1
ATOM 631 C CA . TYR A 1 81 ? -3.73 18.797 -11.211 1 95.06 81 TYR A CA 1
ATOM 632 C C . TYR A 1 81 ? -4.965 19.141 -10.391 1 95.06 81 TYR A C 1
ATOM 634 O O . TYR A 1 81 ? -4.902 19.188 -9.156 1 95.06 81 TYR A O 1
ATOM 642 N N . LEU A 1 82 ? -6.074 19.438 -11.031 1 95.88 82 LEU A N 1
ATOM 643 C CA . LEU A 1 82 ? -7.328 19.781 -10.367 1 95.88 82 LEU A CA 1
ATOM 644 C C . LEU A 1 82 ? -8.422 18.781 -10.734 1 95.88 82 LEU A C 1
ATOM 646 O O . LEU A 1 82 ? -8.422 18.234 -11.844 1 95.88 82 LEU A O 1
ATOM 650 N N . CYS A 1 83 ? -9.281 18.562 -9.852 1 97.56 83 CYS A N 1
ATOM 651 C CA . CYS A 1 83 ? -10.469 17.75 -10.109 1 97.56 83 CYS A CA 1
ATOM 652 C C . CYS A 1 83 ? -11.727 18.625 -10.102 1 97.56 83 CYS A C 1
ATOM 654 O O . CYS A 1 83 ? -11.945 19.391 -9.172 1 97.56 83 CYS A O 1
ATOM 656 N N . ARG A 1 84 ? -12.453 18.516 -11.125 1 98.62 84 ARG A N 1
ATOM 657 C CA . ARG A 1 84 ? -13.758 19.156 -11.211 1 98.62 84 ARG A CA 1
ATOM 658 C C . ARG A 1 84 ? -14.883 18.125 -11.211 1 98.62 84 ARG A C 1
ATOM 660 O O . ARG A 1 84 ? -14.922 17.25 -12.062 1 98.62 84 ARG A O 1
ATOM 667 N N . VAL A 1 85 ? -15.766 18.219 -10.273 1 98.88 85 VAL A N 1
ATOM 668 C CA . VAL A 1 85 ? -16.953 17.375 -10.195 1 98.88 85 VAL A CA 1
ATOM 669 C C . VAL A 1 85 ? -18.203 18.219 -10.484 1 98.88 85 VAL A C 1
ATOM 671 O O . VAL A 1 85 ? -18.328 19.328 -9.977 1 98.88 85 VAL A O 1
ATOM 674 N N . ARG A 1 86 ? -19.109 17.703 -11.266 1 98.81 86 ARG A N 1
ATOM 675 C CA . ARG A 1 86 ? -20.375 18.359 -11.547 1 98.81 86 ARG A CA 1
ATOM 676 C C . ARG A 1 86 ? -21.547 17.406 -11.328 1 98.81 86 ARG A C 1
ATOM 678 O O . ARG A 1 86 ? -21.453 16.203 -11.633 1 98.81 86 ARG A O 1
ATOM 685 N N . SER A 1 87 ? -22.609 17.969 -10.867 1 98.81 87 SER A N 1
ATOM 686 C CA . SER A 1 87 ? -23.828 17.203 -10.711 1 98.81 87 SER A CA 1
ATOM 687 C C . SER A 1 87 ? -24.781 17.422 -11.883 1 98.81 87 SER A C 1
ATOM 689 O O . SER A 1 87 ? -24.625 18.391 -12.641 1 98.81 87 SER A O 1
ATOM 691 N N . LYS A 1 88 ? -25.75 16.578 -12 1 98.5 88 LYS A N 1
ATOM 692 C CA . LYS A 1 88 ? -26.766 16.719 -13.047 1 98.5 88 LYS A CA 1
ATOM 693 C C . LYS A 1 88 ? -27.547 18 -12.883 1 98.5 88 LYS A C 1
ATOM 695 O O . LYS A 1 88 ? -28.016 18.578 -13.867 1 98.5 88 LYS A O 1
ATOM 700 N N . ASP A 1 89 ? -27.672 18.5 -11.688 1 97.38 89 ASP A N 1
ATOM 701 C CA . ASP A 1 89 ? -28.453 19.719 -11.414 1 97.38 89 ASP A CA 1
ATOM 702 C C . ASP A 1 89 ? -27.594 20.969 -11.57 1 97.38 89 ASP A C 1
ATOM 704 O O . ASP A 1 89 ? -28.047 22.078 -11.25 1 97.38 89 ASP A O 1
ATOM 708 N N . GLY A 1 90 ? -26.359 20.828 -11.867 1 97.56 90 GLY A N 1
ATOM 709 C CA . GLY A 1 90 ? -25.562 21.969 -12.266 1 97.56 90 GLY A CA 1
ATOM 710 C C . GLY A 1 90 ? -24.609 22.453 -11.188 1 97.56 90 GLY A C 1
ATOM 711 O O . GLY A 1 90 ? -23.906 23.438 -11.359 1 97.56 90 GLY A O 1
ATOM 712 N N . HIS A 1 91 ? -24.562 21.766 -10.102 1 98.5 91 HIS A N 1
ATOM 713 C CA . HIS A 1 91 ? -23.609 22.141 -9.062 1 98.5 91 HIS A CA 1
ATOM 714 C C . HIS A 1 91 ? -22.188 21.672 -9.414 1 98.5 91 HIS A C 1
ATOM 716 O O . HIS A 1 91 ? -22.016 20.703 -10.148 1 98.5 91 HIS A O 1
ATOM 722 N N . GLU A 1 92 ? -21.188 22.438 -8.867 1 98.5 92 GLU A N 1
ATOM 723 C CA . GLU A 1 92 ? -19.781 22.156 -9.188 1 98.5 92 GLU A CA 1
ATOM 724 C C . GLU A 1 92 ? -18.906 22.234 -7.941 1 98.5 92 GLU A C 1
ATOM 726 O O . GLU A 1 92 ? -19.125 23.094 -7.078 1 98.5 92 GLU A O 1
ATOM 731 N N . GLY A 1 93 ? -17.953 21.328 -7.836 1 98.5 93 GLY A N 1
ATOM 732 C CA . GLY A 1 93 ? -16.875 21.375 -6.867 1 98.5 93 GLY A CA 1
ATOM 733 C C . GLY A 1 93 ? -15.508 21.188 -7.492 1 98.5 93 GLY A C 1
ATOM 734 O O . GLY A 1 93 ? -15.375 20.531 -8.516 1 98.5 93 GLY A O 1
ATOM 735 N N . LEU A 1 94 ? -14.516 21.859 -6.848 1 97 94 LEU A N 1
ATOM 736 C CA . LEU A 1 94 ? -13.141 21.797 -7.336 1 97 94 LEU A CA 1
ATOM 737 C C . LEU A 1 94 ? -12.18 21.406 -6.219 1 97 94 LEU A C 1
ATOM 739 O O . LEU A 1 94 ? -12.367 21.812 -5.07 1 97 94 LEU A O 1
ATOM 743 N N . SER A 1 95 ? -11.203 20.656 -6.613 1 96.19 95 SER A N 1
ATOM 744 C CA . SER A 1 95 ? -10.094 20.391 -5.711 1 96.19 95 SER A CA 1
ATOM 745 C C . SER A 1 95 ? -8.758 20.422 -6.445 1 96.19 95 SER A C 1
ATOM 747 O O . SER A 1 95 ? -8.719 20.312 -7.672 1 96.19 95 SER A O 1
ATOM 749 N N . VAL A 1 96 ? -7.742 20.719 -5.715 1 94.5 96 VAL A N 1
ATOM 750 C CA . VAL A 1 96 ? -6.371 20.609 -6.203 1 94.5 96 VAL A CA 1
ATOM 751 C C . VAL A 1 96 ? -5.719 19.359 -5.637 1 94.5 96 VAL A C 1
ATOM 753 O O . VAL A 1 96 ? -5.664 19.172 -4.418 1 94.5 96 VAL A O 1
ATOM 756 N N . SER A 1 97 ? -5.223 18.516 -6.492 1 94.94 97 SER A N 1
ATOM 757 C CA . SER A 1 97 ? -4.648 17.234 -6.074 1 94.94 97 SER A CA 1
ATOM 758 C C . SER A 1 97 ? -3.207 17.406 -5.605 1 94.94 97 SER A C 1
ATOM 760 O O . SER A 1 97 ? -2.672 18.516 -5.625 1 94.94 97 SER A O 1
ATOM 762 N N . ASN A 1 98 ? -2.682 16.328 -5 1 93.75 98 ASN A N 1
ATOM 763 C CA . ASN A 1 98 ? -1.244 16.25 -4.766 1 93.75 98 ASN A CA 1
ATOM 764 C C . ASN A 1 98 ? -0.467 16.156 -6.074 1 93.75 98 ASN A C 1
ATOM 766 O O . ASN A 1 98 ? -0.429 15.102 -6.707 1 93.75 98 ASN A O 1
ATOM 770 N N . ALA A 1 99 ? 0.142 17.219 -6.449 1 91.62 99 ALA A N 1
ATOM 771 C CA . ALA A 1 99 ? 0.73 17.344 -7.781 1 91.62 99 ALA A CA 1
ATOM 772 C C . ALA A 1 99 ? 1.851 16.312 -7.973 1 91.62 99 ALA A C 1
ATOM 774 O O . ALA A 1 99 ? 1.959 15.703 -9.031 1 91.62 99 ALA A O 1
ATOM 775 N N . GLN A 1 100 ? 2.625 16.156 -6.941 1 90.81 100 GLN A N 1
ATOM 776 C CA . GLN A 1 100 ? 3.758 15.242 -7.035 1 90.81 100 GLN A CA 1
ATOM 777 C C . GLN A 1 100 ? 3.293 13.812 -7.285 1 90.81 100 GLN A C 1
ATOM 779 O O . GLN A 1 100 ? 3.898 13.086 -8.078 1 90.81 100 GLN A O 1
ATOM 784 N N . GLN A 1 101 ? 2.24 13.445 -6.656 1 94.44 101 GLN A N 1
ATOM 785 C CA . GLN A 1 101 ? 1.75 12.07 -6.781 1 94.44 101 GLN A CA 1
ATOM 786 C C . GLN A 1 101 ? 0.882 11.914 -8.023 1 94.44 101 GLN A C 1
ATOM 788 O O . GLN A 1 101 ? 0.987 10.914 -8.734 1 94.44 101 GLN A O 1
ATOM 793 N N . MET A 1 102 ? 0.104 12.891 -8.32 1 94.81 102 MET A N 1
ATOM 794 C CA . MET A 1 102 ? -0.851 12.781 -9.414 1 94.81 102 MET A CA 1
ATOM 795 C C . MET A 1 102 ? -0.134 12.789 -10.766 1 94.81 102 MET A C 1
ATOM 797 O O . MET A 1 102 ? -0.655 12.266 -11.75 1 94.81 102 MET A O 1
ATOM 801 N N . GLU A 1 103 ? 1.056 13.344 -10.773 1 93.94 103 GLU A N 1
ATOM 802 C CA . GLU A 1 103 ? 1.846 13.32 -12 1 93.94 103 GLU A CA 1
ATOM 803 C C . GLU A 1 103 ? 2.023 11.891 -12.508 1 93.94 103 GLU A C 1
ATOM 805 O O . GLU A 1 103 ? 2.047 11.656 -13.719 1 93.94 103 GLU A O 1
ATOM 810 N N . VAL A 1 104 ? 2.059 10.945 -11.562 1 95.19 104 VAL A N 1
ATOM 811 C CA . VAL A 1 104 ? 2.328 9.578 -11.992 1 95.19 104 VAL A CA 1
ATOM 812 C C . VAL A 1 104 ? 1.099 8.703 -11.742 1 95.19 104 VAL A C 1
ATOM 814 O O . VAL A 1 104 ? 1.025 7.574 -12.219 1 95.19 104 VAL A O 1
ATOM 817 N N . LEU A 1 105 ? 0.093 9.172 -11.062 1 96.19 105 LEU A N 1
ATOM 818 C CA . LEU A 1 105 ? -1.047 8.336 -10.703 1 96.19 105 LEU A CA 1
ATOM 819 C C . LEU A 1 105 ? -2.287 8.742 -11.492 1 96.19 105 LEU A C 1
ATOM 821 O O . LEU A 1 105 ? -3.354 8.141 -11.328 1 96.19 105 LEU A O 1
ATOM 825 N N . TYR A 1 106 ? -2.168 9.711 -12.43 1 96.94 106 TYR A N 1
ATOM 826 C CA . TYR A 1 106 ? -3.32 10.242 -13.156 1 96.94 106 TYR A CA 1
ATOM 827 C C . TYR A 1 106 ? -4.023 9.141 -13.945 1 96.94 106 TYR A C 1
ATOM 829 O O . TYR A 1 106 ? -5.25 9.133 -14.055 1 96.94 106 TYR A O 1
ATOM 837 N N . PRO A 1 107 ? -3.299 8.125 -14.516 1 96.75 107 PRO A N 1
ATOM 838 C CA . PRO A 1 107 ? -4.059 7.086 -15.219 1 96.75 107 PRO A CA 1
ATOM 839 C C . PRO A 1 107 ? -4.98 6.297 -14.297 1 96.75 107 PRO A C 1
ATOM 841 O O . PRO A 1 107 ? -6.07 5.887 -14.703 1 96.75 107 PRO A O 1
ATOM 844 N N . MET A 1 108 ? -4.512 6.059 -13.078 1 97.12 108 MET A N 1
ATOM 845 C CA . MET A 1 108 ? -5.371 5.395 -12.102 1 97.12 108 MET A CA 1
ATOM 846 C C . MET A 1 108 ? -6.629 6.215 -11.836 1 97.12 108 MET A C 1
ATOM 848 O O . MET A 1 108 ? -7.73 5.672 -11.781 1 97.12 108 MET A O 1
ATOM 852 N N . PHE A 1 109 ? -6.445 7.527 -11.688 1 98.06 109 PHE A N 1
ATOM 853 C CA . PHE A 1 109 ? -7.559 8.445 -11.461 1 98.06 109 PHE A CA 1
ATOM 854 C C . PHE A 1 109 ? -8.57 8.359 -12.594 1 98.06 109 PHE A C 1
ATOM 856 O O . PHE A 1 109 ? -9.758 8.125 -12.359 1 98.06 109 PHE A O 1
ATOM 863 N N . VAL A 1 110 ? -8.086 8.453 -13.805 1 98.12 110 VAL A N 1
ATOM 864 C CA . VAL A 1 110 ? -8.953 8.68 -14.961 1 98.12 110 VAL A CA 1
ATOM 865 C C . VAL A 1 110 ? -9.586 7.359 -15.398 1 98.12 110 VAL A C 1
ATOM 867 O O . VAL A 1 110 ? -10.758 7.32 -15.766 1 98.12 110 VAL A O 1
ATOM 870 N N . LYS A 1 111 ? -8.867 6.258 -15.242 1 96.62 111 LYS A N 1
ATOM 871 C CA . LYS A 1 111 ? -9.328 5.016 -15.859 1 96.62 111 LYS A CA 1
ATOM 872 C C . LYS A 1 111 ? -10.047 4.129 -14.852 1 96.62 111 LYS A C 1
ATOM 874 O O . LYS A 1 111 ? -10.945 3.373 -15.211 1 96.62 111 LYS A O 1
ATOM 879 N N . HIS A 1 112 ? -9.656 4.293 -13.609 1 96.69 112 HIS A N 1
ATOM 880 C CA . HIS A 1 112 ? -10.148 3.268 -12.688 1 96.69 112 HIS A CA 1
ATOM 881 C C . HIS A 1 112 ? -11.008 3.879 -11.594 1 96.69 112 HIS A C 1
ATOM 883 O O . HIS A 1 112 ? -12 3.285 -11.172 1 96.69 112 HIS A O 1
ATOM 889 N N . ILE A 1 113 ? -10.656 5.027 -11.125 1 98.38 113 ILE A N 1
ATOM 890 C CA . ILE A 1 113 ? -11.297 5.496 -9.898 1 98.38 113 ILE A CA 1
ATOM 891 C C . ILE A 1 113 ? -12.469 6.414 -10.25 1 98.38 113 ILE A C 1
ATOM 893 O O . ILE A 1 113 ? -13.602 6.168 -9.828 1 98.38 113 ILE A O 1
ATOM 897 N N . ALA A 1 114 ? -12.266 7.426 -11.062 1 98.56 114 ALA A N 1
ATOM 898 C CA . ALA A 1 114 ? -13.266 8.445 -11.367 1 98.56 114 ALA A CA 1
ATOM 899 C C . ALA A 1 114 ? -14.516 7.816 -11.992 1 98.56 114 ALA A C 1
ATOM 901 O O . ALA A 1 114 ? -15.641 8.148 -11.609 1 98.56 114 ALA A O 1
ATOM 902 N N . PRO A 1 115 ? -14.359 6.812 -12.922 1 98 115 PRO A N 1
ATOM 903 C CA . PRO A 1 115 ? -15.539 6.258 -13.594 1 98 115 PRO A CA 1
ATOM 904 C C . PRO A 1 115 ? -16.516 5.609 -12.617 1 98 115 PRO A C 1
ATOM 906 O O . PRO A 1 115 ? -17.734 5.617 -12.859 1 98 115 PRO A O 1
ATOM 909 N N . PHE A 1 116 ? -16.062 5.094 -11.547 1 98.44 116 PHE A N 1
ATOM 910 C CA . PHE A 1 116 ? -16.906 4.418 -10.57 1 98.44 116 PHE A CA 1
ATOM 911 C C . PHE A 1 116 ? -17.969 5.363 -10.023 1 98.44 116 PHE A C 1
ATOM 913 O O . PHE A 1 116 ? -19.094 4.945 -9.742 1 98.44 116 PHE A O 1
ATOM 920 N N . PHE A 1 117 ? -17.641 6.645 -9.836 1 98.81 117 PHE A N 1
ATOM 921 C CA . PHE A 1 117 ? -18.484 7.594 -9.117 1 98.81 117 PHE A CA 1
ATOM 922 C C . PHE A 1 117 ? -19.547 8.18 -10.031 1 98.81 117 PHE A C 1
ATOM 924 O O . PHE A 1 117 ? -20.547 8.734 -9.562 1 98.81 117 PHE A O 1
ATOM 931 N N . ILE A 1 118 ? -19.359 8.156 -11.328 1 98.75 118 ILE A N 1
ATOM 932 C CA . ILE A 1 118 ? -20.266 8.789 -12.281 1 98.75 118 ILE A CA 1
ATOM 933 C C . ILE A 1 118 ? -21.641 8.133 -12.195 1 98.75 118 ILE A C 1
ATOM 935 O O . ILE A 1 118 ? -21.75 6.902 -12.164 1 98.75 118 ILE A O 1
ATOM 939 N N . GLY A 1 119 ? -22.656 8.906 -12.078 1 98.81 119 GLY A N 1
ATOM 940 C CA . GLY A 1 119 ? -24.047 8.445 -12.031 1 98.81 119 GLY A CA 1
ATOM 941 C C . GLY A 1 119 ? -24.516 8.102 -10.633 1 98.81 119 GLY A C 1
ATOM 942 O O . GLY A 1 119 ? -25.688 7.797 -10.422 1 98.81 119 GLY A O 1
ATOM 943 N N . LYS A 1 120 ? -23.703 8.156 -9.672 1 98.81 120 LYS A N 1
ATOM 944 C CA . LYS A 1 120 ? -24.047 7.816 -8.297 1 98.81 120 LYS A CA 1
ATOM 945 C C . LYS A 1 120 ? -24.484 9.055 -7.52 1 98.81 120 LYS A C 1
ATOM 947 O O . LYS A 1 120 ? -24.234 10.18 -7.941 1 98.81 120 LYS A O 1
ATOM 952 N N . ASP A 1 121 ? -25.219 8.852 -6.418 1 98.94 121 ASP A N 1
ATOM 953 C CA . ASP A 1 121 ? -25.609 9.93 -5.516 1 98.94 121 ASP A CA 1
ATOM 954 C C . ASP A 1 121 ? -24.453 10.352 -4.617 1 98.94 121 ASP A C 1
ATOM 956 O O . ASP A 1 121 ? -24.047 9.602 -3.723 1 98.94 121 ASP A O 1
ATOM 960 N N . ALA A 1 122 ? -24 11.562 -4.859 1 98.88 122 ALA A N 1
ATOM 961 C CA . ALA A 1 122 ? -22.828 12.078 -4.141 1 98.88 122 ALA A CA 1
ATOM 962 C C . ALA A 1 122 ? -23.078 12.109 -2.639 1 98.88 122 ALA A C 1
ATOM 964 O O . ALA A 1 122 ? -22.141 12.125 -1.844 1 98.88 122 ALA A O 1
ATOM 965 N N . ARG A 1 123 ? -24.391 12.094 -2.133 1 98.56 123 ARG A N 1
ATOM 966 C CA . ARG A 1 123 ? -24.734 12.125 -0.711 1 98.56 123 ARG A CA 1
ATOM 967 C C . ARG A 1 123 ? -24.266 10.852 -0.015 1 98.56 123 ARG A C 1
ATOM 969 O O . ARG A 1 123 ? -24.141 10.82 1.211 1 98.56 123 ARG A O 1
ATOM 976 N N . ASP A 1 124 ? -23.938 9.812 -0.826 1 98.69 124 ASP A N 1
ATOM 977 C CA . ASP A 1 124 ? -23.547 8.516 -0.284 1 98.69 124 ASP A CA 1
ATOM 978 C C . ASP A 1 124 ? -22.016 8.352 -0.323 1 98.69 124 ASP A C 1
ATOM 980 O O . ASP A 1 124 ? -21.516 7.23 -0.354 1 98.69 124 ASP A O 1
ATOM 984 N N . ILE A 1 125 ? -21.297 9.438 -0.323 1 98.56 125 ILE A N 1
ATOM 985 C CA . ILE A 1 125 ? -19.844 9.461 -0.512 1 98.56 125 ILE A CA 1
ATOM 986 C C . ILE A 1 125 ? -19.188 8.555 0.521 1 98.56 125 ILE A C 1
ATOM 988 O O . ILE A 1 125 ? -18.188 7.883 0.218 1 98.56 125 ILE A O 1
ATOM 992 N N . GLU A 1 126 ? -19.625 8.5 1.732 1 97.5 126 GLU A N 1
ATOM 993 C CA . GLU A 1 126 ? -19.031 7.68 2.777 1 97.5 126 GLU A CA 1
ATOM 994 C C . GLU A 1 126 ? -19.094 6.195 2.426 1 97.5 126 GLU A C 1
ATOM 996 O O . GLU A 1 126 ? -18.156 5.441 2.711 1 97.5 126 GLU A O 1
ATOM 1001 N N . GLU A 1 127 ? -20.188 5.773 1.8 1 96.56 127 GLU A N 1
ATOM 1002 C CA . GLU A 1 127 ? -20.328 4.391 1.356 1 96.56 127 GLU A CA 1
ATOM 1003 C C . GLU A 1 127 ? -19.625 4.156 0.027 1 96.56 127 GLU A C 1
ATOM 1005 O O . GLU A 1 127 ? -19.156 3.049 -0.249 1 96.56 127 GLU A O 1
ATOM 1010 N N . LEU A 1 128 ? -19.562 5.176 -0.778 1 98.19 128 LEU A N 1
ATOM 1011 C CA . LEU A 1 128 ? -18.969 5.051 -2.109 1 98.19 128 LEU A CA 1
ATOM 1012 C C . LEU A 1 128 ? -17.453 4.883 -2.027 1 98.19 128 LEU A C 1
ATOM 1014 O O . LEU A 1 128 ? -16.859 4.223 -2.877 1 98.19 128 LEU A O 1
ATOM 1018 N N . ILE A 1 129 ? -16.828 5.426 -0.986 1 97.81 129 ILE A N 1
ATOM 1019 C CA . ILE A 1 129 ? -15.375 5.395 -0.862 1 97.81 129 ILE A CA 1
ATOM 1020 C C . ILE A 1 129 ? -14.906 3.951 -0.734 1 97.81 129 ILE A C 1
ATOM 1022 O O . ILE A 1 129 ? -14.141 3.465 -1.573 1 97.81 129 ILE A O 1
ATOM 1026 N N . PRO A 1 130 ? -15.367 3.139 0.239 1 96.06 130 PRO A N 1
ATOM 1027 C CA . PRO A 1 130 ? -14.922 1.742 0.275 1 96.06 130 PRO A CA 1
ATOM 1028 C C . PRO A 1 130 ? -15.391 0.945 -0.939 1 96.06 130 PRO A C 1
ATOM 1030 O O . PRO A 1 130 ? -14.695 0.036 -1.394 1 96.06 130 PRO A O 1
ATOM 1033 N N . ALA A 1 131 ? -16.531 1.264 -1.482 1 96.69 131 ALA A N 1
ATOM 1034 C CA . ALA A 1 131 ? -17.031 0.568 -2.668 1 96.69 131 ALA A CA 1
ATOM 1035 C C . ALA A 1 131 ? -16.109 0.794 -3.863 1 96.69 131 ALA A C 1
ATOM 1037 O O . ALA A 1 131 ? -15.883 -0.118 -4.66 1 96.69 131 ALA A O 1
ATOM 1038 N N . ALA A 1 132 ? -15.57 1.996 -3.977 1 97.69 132 ALA A N 1
ATOM 1039 C CA . ALA A 1 132 ? -14.656 2.326 -5.066 1 97.69 132 ALA A CA 1
ATOM 1040 C C . ALA A 1 132 ? -13.383 1.491 -4.984 1 97.69 132 ALA A C 1
ATOM 1042 O O . ALA A 1 132 ? -12.797 1.137 -6.012 1 97.69 132 ALA A O 1
ATOM 1043 N N . THR A 1 133 ? -12.953 1.156 -3.779 1 95.5 133 THR A N 1
ATOM 1044 C CA . THR A 1 133 ? -11.734 0.372 -3.621 1 95.5 133 THR A CA 1
ATOM 1045 C C . THR A 1 133 ? -11.945 -1.062 -4.094 1 95.5 133 THR A C 1
ATOM 1047 O O . THR A 1 133 ? -11.016 -1.704 -4.59 1 95.5 133 THR A O 1
ATOM 1050 N N . VAL A 1 134 ? -13.125 -1.549 -3.973 1 93.69 134 VAL A N 1
ATOM 1051 C CA . VAL A 1 134 ? -13.391 -2.941 -4.309 1 93.69 134 VAL A CA 1
ATOM 1052 C C . VAL A 1 134 ? -13.766 -3.055 -5.785 1 93.69 134 VAL A C 1
ATOM 1054 O O . VAL A 1 134 ? -13.586 -4.109 -6.398 1 93.69 134 VAL A O 1
ATOM 1057 N N . TYR A 1 135 ? -14.25 -1.939 -6.348 1 92.69 135 TYR A N 1
ATOM 1058 C CA . TYR A 1 135 ? -14.656 -1.888 -7.746 1 92.69 135 TYR A CA 1
ATOM 1059 C C . TYR A 1 135 ? -13.516 -2.295 -8.664 1 92.69 135 TYR A C 1
ATOM 1061 O O . TYR A 1 135 ? -12.406 -1.759 -8.57 1 92.69 135 TYR A O 1
ATOM 1069 N N . GLU A 1 136 ? -13.758 -3.371 -9.5 1 90.44 136 GLU A N 1
ATOM 1070 C CA . GLU A 1 136 ? -12.797 -3.889 -10.477 1 90.44 136 GLU A CA 1
ATOM 1071 C C . GLU A 1 136 ? -11.461 -4.203 -9.812 1 90.44 136 GLU A C 1
ATOM 1073 O O . GLU A 1 136 ? -10.398 -3.926 -10.391 1 90.44 136 GLU A O 1
ATOM 1078 N N . ASN A 1 137 ? -11.5 -4.605 -8.539 1 90.38 137 ASN A N 1
ATOM 1079 C CA . ASN A 1 137 ? -10.344 -5.062 -7.781 1 90.38 137 ASN A CA 1
ATOM 1080 C C . ASN A 1 137 ? -9.359 -3.928 -7.52 1 90.38 137 ASN A C 1
ATOM 1082 O O . ASN A 1 137 ? -8.156 -4.164 -7.371 1 90.38 137 ASN A O 1
ATOM 1086 N N . ASN A 1 138 ? -9.883 -2.682 -7.379 1 94.69 138 ASN A N 1
ATOM 1087 C CA . ASN A 1 138 ? -9.023 -1.527 -7.16 1 94.69 138 ASN A CA 1
ATOM 1088 C C . ASN A 1 138 ? -8.219 -1.661 -5.867 1 94.69 138 ASN A C 1
ATOM 1090 O O . ASN A 1 138 ? -7.105 -1.15 -5.766 1 94.69 138 ASN A O 1
ATOM 1094 N N . TYR A 1 139 ? -8.758 -2.443 -4.926 1 94.19 139 TYR A N 1
ATOM 1095 C CA . TYR A 1 139 ? -8.117 -2.566 -3.621 1 94.19 139 TYR A CA 1
ATOM 1096 C C . TYR A 1 139 ? -6.742 -3.221 -3.746 1 94.19 139 TYR A C 1
ATOM 1098 O O . TYR A 1 139 ? -5.879 -3.041 -2.883 1 94.19 139 TYR A O 1
ATOM 1106 N N . LYS A 1 140 ? -6.523 -3.924 -4.77 1 95.06 140 LYS A N 1
ATOM 1107 C CA . LYS A 1 140 ? -5.25 -4.613 -4.949 1 95.06 140 LYS A CA 1
ATOM 1108 C C . LYS A 1 140 ? -4.105 -3.621 -5.117 1 95.06 140 LYS A C 1
ATOM 1110 O O . LYS A 1 140 ? -2.967 -3.908 -4.746 1 95.06 140 LYS A O 1
ATOM 1115 N N . ALA A 1 141 ? -4.43 -2.447 -5.648 1 95.88 141 ALA A N 1
ATOM 1116 C CA . ALA A 1 141 ? -3.395 -1.44 -5.859 1 95.88 141 ALA A CA 1
ATOM 1117 C C . ALA A 1 141 ? -2.814 -0.964 -4.531 1 95.88 141 ALA A C 1
ATOM 1119 O O . ALA A 1 141 ? -1.609 -0.722 -4.426 1 95.88 141 ALA A O 1
ATOM 1120 N N . GLN A 1 142 ? -3.646 -0.797 -3.543 1 95.88 142 GLN A N 1
ATOM 1121 C CA . GLN A 1 142 ? -3.289 -0.336 -2.207 1 95.88 142 GLN A CA 1
ATOM 1122 C C . GLN A 1 142 ? -2.529 0.985 -2.264 1 95.88 142 GLN A C 1
ATOM 1124 O O . GLN A 1 142 ? -2.133 1.432 -3.344 1 95.88 142 GLN A O 1
ATOM 1129 N N . GLY A 1 143 ? -2.367 1.656 -1.176 1 96.75 143 GLY A N 1
ATOM 1130 C CA . GLY A 1 143 ? -1.494 2.811 -1.02 1 96.75 143 GLY A CA 1
ATOM 1131 C C . GLY A 1 143 ? -1.964 4.023 -1.802 1 96.75 143 GLY A C 1
ATOM 1132 O O . GLY A 1 143 ? -3.166 4.25 -1.938 1 96.75 143 GLY A O 1
ATOM 1133 N N . LEU A 1 144 ? -1.039 4.816 -2.25 1 97.38 144 LEU A N 1
ATOM 1134 C CA . LEU A 1 144 ? -1.332 6.125 -2.826 1 97.38 144 LEU A CA 1
ATOM 1135 C C . LEU A 1 144 ? -2.037 5.98 -4.172 1 97.38 144 LEU A C 1
ATOM 1137 O O . LEU A 1 144 ? -2.785 6.871 -4.582 1 97.38 144 LEU A O 1
ATOM 1141 N N . ALA A 1 145 ? -1.824 4.844 -4.816 1 97.56 145 ALA A N 1
ATOM 1142 C CA . ALA A 1 145 ? -2.467 4.625 -6.109 1 97.56 145 ALA A CA 1
ATOM 1143 C C . ALA A 1 145 ? -3.986 4.676 -5.984 1 97.56 145 ALA A C 1
ATOM 1145 O O . ALA A 1 145 ? -4.68 5.098 -6.914 1 97.56 145 ALA A O 1
ATOM 1146 N N . ILE A 1 146 ? -4.484 4.312 -4.82 1 97.06 146 ILE A N 1
ATOM 1147 C CA . ILE A 1 146 ? -5.926 4.309 -4.602 1 97.06 146 ILE A CA 1
ATOM 1148 C C . ILE A 1 146 ? -6.336 5.574 -3.848 1 97.06 146 ILE A C 1
ATOM 1150 O O . ILE A 1 146 ? -7.285 6.258 -4.238 1 97.06 146 ILE A O 1
ATOM 1154 N N . TRP A 1 147 ? -5.562 5.902 -2.916 1 97.94 147 TRP A N 1
ATOM 1155 C CA . TRP A 1 147 ? -6.043 6.848 -1.914 1 97.94 147 TRP A CA 1
ATOM 1156 C C . TRP A 1 147 ? -5.895 8.281 -2.406 1 97.94 147 TRP A C 1
ATOM 1158 O O . TRP A 1 147 ? -6.754 9.125 -2.145 1 97.94 147 TRP A O 1
ATOM 1168 N N . VAL A 1 148 ? -4.875 8.609 -3.195 1 97.25 148 VAL A N 1
ATOM 1169 C CA . VAL A 1 148 ? -4.699 9.984 -3.666 1 97.25 148 VAL A CA 1
ATOM 1170 C C . VAL A 1 148 ? -5.809 10.336 -4.652 1 97.25 148 VAL A C 1
ATOM 1172 O O . VAL A 1 148 ? -6.457 11.375 -4.523 1 97.25 148 VAL A O 1
ATOM 1175 N N . PRO A 1 149 ? -6.129 9.445 -5.621 1 98.19 149 PRO A N 1
ATOM 1176 C CA . PRO A 1 149 ? -7.262 9.727 -6.504 1 98.19 149 PRO A CA 1
ATOM 1177 C C . PRO A 1 149 ? -8.578 9.859 -5.746 1 98.19 149 PRO A C 1
ATOM 1179 O O . PRO A 1 149 ? -9.344 10.797 -5.992 1 98.19 149 PRO A O 1
ATOM 1182 N N . ILE A 1 150 ? -8.805 9.008 -4.789 1 98.75 150 ILE A N 1
ATOM 1183 C CA . ILE A 1 150 ? -10.062 9.023 -4.047 1 98.75 150 ILE A CA 1
ATOM 1184 C C . ILE A 1 150 ? -10.148 10.312 -3.221 1 98.75 150 ILE A C 1
ATOM 1186 O O . ILE A 1 150 ? -11.195 10.969 -3.201 1 98.75 150 ILE A O 1
ATOM 1190 N N . ALA A 1 151 ? -9.062 10.656 -2.572 1 97.69 151 ALA A N 1
ATOM 1191 C CA . ALA A 1 151 ? -9.047 11.891 -1.796 1 97.69 151 ALA A CA 1
ATOM 1192 C C . ALA A 1 151 ? -9.336 13.102 -2.68 1 97.69 151 ALA A C 1
ATOM 1194 O O . ALA A 1 151 ? -10.109 13.984 -2.303 1 97.69 151 ALA A O 1
ATOM 1195 N N . THR A 1 152 ? -8.719 13.109 -3.832 1 97.44 152 THR A N 1
ATOM 1196 C CA . THR A 1 152 ? -8.891 14.211 -4.773 1 97.44 152 THR A CA 1
ATOM 1197 C C . THR A 1 152 ? -10.359 14.367 -5.16 1 97.44 152 THR A C 1
ATOM 1199 O O . THR A 1 152 ? -10.891 15.477 -5.16 1 97.44 152 THR A O 1
ATOM 1202 N N . ILE A 1 153 ? -11.023 13.281 -5.414 1 98.81 153 ILE A N 1
ATOM 1203 C CA . ILE A 1 153 ? -12.438 13.297 -5.789 1 98.81 153 ILE A CA 1
ATOM 1204 C C . ILE A 1 153 ? -13.289 13.695 -4.582 1 98.81 153 ILE A C 1
ATOM 1206 O O . ILE A 1 153 ? -14.195 14.523 -4.703 1 98.81 153 ILE A O 1
ATOM 1210 N N . GLU A 1 154 ? -12.992 13.148 -3.416 1 98.81 154 GLU A N 1
ATOM 1211 C CA . GLU A 1 154 ? -13.742 13.477 -2.209 1 98.81 154 GLU A CA 1
ATOM 1212 C C . GLU A 1 154 ? -13.688 14.977 -1.917 1 98.81 154 GLU A C 1
ATOM 1214 O O . GLU A 1 154 ? -14.703 15.586 -1.576 1 98.81 154 GLU A O 1
ATOM 1219 N N . PHE A 1 155 ? -12.523 15.555 -2.053 1 97.81 155 PHE A N 1
ATOM 1220 C CA . PHE A 1 155 ? -12.359 16.984 -1.789 1 97.81 155 PHE A CA 1
ATOM 1221 C C . PHE A 1 155 ? -13.234 17.797 -2.721 1 97.81 155 PHE A C 1
ATOM 1223 O O . PHE A 1 155 ? -13.883 18.766 -2.289 1 97.81 155 PHE A O 1
ATOM 1230 N N . ALA A 1 156 ? -13.273 17.406 -3.973 1 98.44 156 ALA A N 1
ATOM 1231 C CA . ALA A 1 156 ? -14.102 18.141 -4.93 1 98.44 156 ALA A CA 1
ATOM 1232 C C . ALA A 1 156 ? -15.586 17.984 -4.586 1 98.44 156 ALA A C 1
ATOM 1234 O O . ALA A 1 156 ? -16.344 18.953 -4.68 1 98.44 156 ALA A O 1
ATOM 1235 N N . ILE A 1 157 ? -15.961 16.828 -4.195 1 98.94 157 ILE A N 1
ATOM 1236 C CA . ILE A 1 157 ? -17.344 16.562 -3.824 1 98.94 157 ILE A CA 1
ATOM 1237 C C . ILE A 1 157 ? -17.703 17.375 -2.576 1 98.94 157 ILE A C 1
ATOM 1239 O O . ILE A 1 157 ? -18.781 17.984 -2.508 1 98.94 157 ILE A O 1
ATOM 1243 N N . LEU A 1 158 ? -16.828 17.406 -1.596 1 98.75 158 LEU A N 1
ATOM 1244 C CA . LEU A 1 158 ? -17.078 18.188 -0.382 1 98.75 158 LEU A CA 1
ATOM 1245 C C . LEU A 1 158 ? -17.156 19.672 -0.694 1 98.75 158 LEU A C 1
ATOM 1247 O O . LEU A 1 158 ? -17.969 20.391 -0.103 1 98.75 158 LEU A O 1
ATOM 1251 N N . ASP A 1 159 ? -16.297 20.109 -1.59 1 98.5 159 ASP A N 1
ATOM 1252 C CA . ASP A 1 159 ? -16.391 21.5 -2.021 1 98.5 159 ASP A CA 1
ATOM 1253 C C . ASP A 1 159 ? -17.75 21.797 -2.625 1 98.5 159 ASP A C 1
ATOM 1255 O O . ASP A 1 159 ? -18.375 22.812 -2.297 1 98.5 159 ASP A O 1
ATOM 1259 N N . MET A 1 160 ? -18.219 20.891 -3.494 1 98.88 160 MET A N 1
ATOM 1260 C CA . MET A 1 160 ? -19.547 21.031 -4.105 1 98.88 160 MET A CA 1
ATOM 1261 C C . MET A 1 160 ? -20.625 21.156 -3.039 1 98.88 160 MET A C 1
ATOM 1263 O O . MET A 1 160 ? -21.438 22.078 -3.066 1 98.88 160 MET A O 1
ATOM 1267 N N . PHE A 1 161 ? -20.578 20.328 -2.084 1 98.88 161 PHE A N 1
ATOM 1268 C CA . PHE A 1 161 ? -21.609 20.312 -1.043 1 98.88 161 PHE A CA 1
ATOM 1269 C C . PHE A 1 161 ? -21.484 21.547 -0.156 1 98.88 161 PHE A C 1
ATOM 1271 O O . PHE A 1 161 ? -22.5 22.094 0.289 1 98.88 161 PHE A O 1
ATOM 1278 N N . GLY A 1 162 ? -20.234 21.906 0.16 1 98.81 162 GLY A N 1
ATOM 1279 C CA . GLY A 1 162 ? -20.062 23.141 0.919 1 98.81 162 GLY A CA 1
ATOM 1280 C C . GLY A 1 162 ? -20.672 24.344 0.243 1 98.81 162 GLY A C 1
ATOM 1281 O O . GLY A 1 162 ? -21.312 25.172 0.896 1 98.81 162 GLY A O 1
ATOM 1282 N N . LYS A 1 163 ? -20.516 24.453 -1.01 1 98.5 163 LYS A N 1
ATOM 1283 C CA . LYS A 1 163 ? -21.094 25.547 -1.787 1 98.5 163 LYS A CA 1
ATOM 1284 C C . LYS A 1 163 ? -22.609 25.453 -1.829 1 98.5 163 LYS A C 1
ATOM 1286 O O . LYS A 1 163 ? -23.312 26.469 -1.68 1 98.5 163 LYS A O 1
ATOM 1291 N N . MET A 1 164 ? -23.141 24.281 -2.006 1 98.56 164 MET A N 1
ATOM 1292 C CA . MET A 1 164 ? -24.594 24.078 -2.016 1 98.56 164 MET A CA 1
ATOM 1293 C C . MET A 1 164 ? -25.203 24.516 -0.696 1 98.56 164 MET A C 1
ATOM 1295 O O . MET A 1 164 ? -26.266 25.141 -0.684 1 98.56 164 MET A O 1
ATOM 1299 N N . ALA A 1 165 ? -24.516 24.25 0.4 1 98.31 165 ALA A N 1
ATOM 1300 C CA . ALA A 1 165 ? -25.062 24.5 1.73 1 98.31 165 ALA A CA 1
ATOM 1301 C C . ALA A 1 165 ? -24.625 25.875 2.246 1 98.31 165 ALA A C 1
ATOM 1303 O O . ALA A 1 165 ? -25.062 26.312 3.307 1 98.31 165 ALA A O 1
ATOM 1304 N N . LYS A 1 166 ? -23.703 26.516 1.49 1 98.19 166 LYS A N 1
ATOM 1305 C CA . LYS A 1 166 ? -23.109 27.766 1.914 1 98.19 166 LYS A CA 1
ATOM 1306 C C . LYS A 1 166 ? -22.438 27.625 3.279 1 98.19 166 LYS A C 1
ATOM 1308 O O . LYS A 1 166 ? -22.641 28.453 4.164 1 98.19 166 LYS A O 1
ATOM 1313 N N . LYS A 1 167 ? -21.656 26.562 3.459 1 98.31 167 LYS A N 1
ATOM 1314 C CA . LYS A 1 167 ? -20.938 26.234 4.688 1 98.31 167 LYS A CA 1
ATOM 1315 C C . LYS A 1 167 ? -19.484 25.844 4.395 1 98.31 167 LYS A C 1
ATOM 1317 O O . LYS A 1 167 ? -19.188 25.297 3.334 1 98.31 167 LYS A O 1
ATOM 1322 N N . PRO A 1 168 ? -18.594 26.188 5.344 1 98.31 168 PRO A N 1
ATOM 1323 C CA . PRO A 1 168 ? -17.266 25.594 5.207 1 98.31 168 PRO A CA 1
ATOM 1324 C C . PRO A 1 168 ? -17.266 24.078 5.391 1 98.31 168 PRO A C 1
ATOM 1326 O O . PRO A 1 168 ? -18.156 23.547 6.055 1 98.31 168 PRO A O 1
ATOM 1329 N N . ILE A 1 169 ? -16.312 23.391 4.887 1 97.62 169 ILE A N 1
ATOM 1330 C CA . ILE A 1 169 ? -16.234 21.938 4.859 1 97.62 169 ILE A CA 1
ATOM 1331 C C . ILE A 1 169 ? -16.188 21.391 6.285 1 97.62 169 ILE A C 1
ATOM 1333 O O . ILE A 1 169 ? -16.719 20.328 6.566 1 97.62 169 ILE A O 1
ATOM 1337 N N . GLY A 1 170 ? -15.594 22.125 7.168 1 98.31 170 GLY A N 1
ATOM 1338 C CA . GLY A 1 170 ? -15.547 21.672 8.547 1 98.31 170 GLY A CA 1
ATOM 1339 C C . GLY A 1 170 ? -16.906 21.328 9.109 1 98.31 170 GLY A C 1
ATOM 1340 O O . GLY A 1 170 ? -17.047 20.391 9.906 1 98.31 170 GLY A O 1
ATOM 1341 N N . LEU A 1 171 ? -17.922 22.047 8.664 1 98.38 171 LEU A N 1
ATOM 1342 C CA . LEU A 1 171 ? -19.281 21.859 9.156 1 98.38 171 LEU A CA 1
ATOM 1343 C C . LEU A 1 171 ? -19.969 20.719 8.414 1 98.38 171 LEU A C 1
ATOM 1345 O O . LEU A 1 171 ? -21.062 20.297 8.797 1 98.38 171 LEU A O 1
ATOM 1349 N N . LEU A 1 172 ? -19.359 20.172 7.344 1 98.62 172 LEU A N 1
ATOM 1350 C CA . LEU A 1 172 ? -19.891 19.031 6.617 1 98.62 172 LEU A CA 1
ATOM 1351 C C . LEU A 1 172 ? -19.391 17.719 7.23 1 98.62 172 LEU A C 1
ATOM 1353 O O . LEU A 1 172 ? -19.953 16.656 6.973 1 98.62 172 LEU A O 1
ATOM 1357 N N . ILE A 1 173 ? -18.266 17.812 8.031 1 98.38 173 ILE A N 1
ATOM 1358 C CA . ILE A 1 173 ? -17.672 16.578 8.516 1 98.38 173 ILE A CA 1
ATOM 1359 C C . ILE A 1 173 ? -17.562 16.625 10.039 1 98.38 173 ILE A C 1
ATOM 1361 O O . ILE A 1 173 ? -17.078 15.672 10.656 1 98.38 173 ILE A O 1
ATOM 1365 N N . GLY A 1 174 ? -17.938 17.688 10.648 1 96.62 174 GLY A N 1
ATOM 1366 C CA . GLY A 1 174 ? -17.922 17.859 12.086 1 96.62 174 GLY A CA 1
ATOM 1367 C C . GLY A 1 174 ? -19.188 18.5 12.625 1 96.62 174 GLY A C 1
ATOM 1368 O O . GLY A 1 174 ? -20 19.031 11.859 1 96.62 174 GLY A O 1
ATOM 1369 N N . ASP A 1 175 ? -19.344 18.484 13.945 1 94.19 175 ASP A N 1
ATOM 1370 C CA . ASP A 1 175 ? -20.562 19 14.578 1 94.19 175 ASP A CA 1
ATOM 1371 C C . ASP A 1 175 ? -20.484 20.516 14.734 1 94.19 175 ASP A C 1
ATOM 1373 O O . ASP A 1 175 ? -21.516 21.188 14.727 1 94.19 175 ASP A O 1
ATOM 1377 N N . LYS A 1 176 ? -19.391 21.016 14.914 1 97 176 LYS A N 1
ATOM 1378 C CA . LYS A 1 176 ? -19.109 22.453 15.016 1 97 176 LYS A CA 1
ATOM 1379 C C . LYS A 1 176 ? -17.656 22.766 14.672 1 97 176 LYS A C 1
ATOM 1381 O O . LYS A 1 176 ? -16.859 21.844 14.422 1 97 176 LYS A O 1
ATOM 1386 N N . ILE A 1 177 ? -17.406 24 14.523 1 98.19 177 ILE A N 1
ATOM 1387 C CA . ILE A 1 177 ? -16.031 24.438 14.359 1 98.19 177 ILE A CA 1
ATOM 1388 C C . ILE A 1 177 ? -15.359 24.547 15.734 1 98.19 177 ILE A C 1
ATOM 1390 O O . ILE A 1 177 ? -15.742 25.375 16.547 1 98.19 177 ILE A O 1
ATOM 1394 N N . TYR A 1 178 ? -14.398 23.688 15.938 1 97.5 178 TYR A N 1
ATOM 1395 C CA . TYR A 1 178 ? -13.672 23.672 17.203 1 97.5 178 TYR A CA 1
ATOM 1396 C C . TYR A 1 178 ? -12.5 24.656 17.156 1 97.5 178 TYR A C 1
ATOM 1398 O O . TYR A 1 178 ? -12.148 25.25 18.188 1 97.5 178 TYR A O 1
ATOM 1406 N N . ASN A 1 179 ? -11.891 24.734 16 1 97.38 179 ASN A N 1
ATOM 1407 C CA . ASN A 1 179 ? -10.688 25.531 15.805 1 97.38 179 ASN A CA 1
ATOM 1408 C C . ASN A 1 179 ? -10.812 26.438 14.586 1 97.38 179 ASN A C 1
ATOM 1410 O O . ASN A 1 179 ? -10.531 26.016 13.461 1 97.38 179 ASN A O 1
ATOM 1414 N N . ASP A 1 180 ? -11.109 27.719 14.781 1 97.25 180 ASP A N 1
ATOM 1415 C CA . ASP A 1 180 ? -11.273 28.625 13.648 1 97.25 180 ASP A CA 1
ATOM 1416 C C . ASP A 1 180 ? -9.953 29.297 13.289 1 97.25 180 ASP A C 1
ATOM 1418 O O . ASP A 1 180 ? -9.875 30.047 12.305 1 97.25 180 ASP A O 1
ATOM 1422 N N . ARG A 1 181 ? -8.953 29.078 14.156 1 96.69 181 ARG A N 1
ATOM 1423 C CA . ARG A 1 181 ? -7.562 29.469 13.93 1 96.69 181 ARG A CA 1
ATOM 1424 C C . ARG A 1 181 ? -6.613 28.328 14.25 1 96.69 181 ARG A C 1
ATOM 1426 O O . ARG A 1 181 ? -6.871 27.531 15.164 1 96.69 181 ARG A O 1
ATOM 1433 N N . ILE A 1 182 ? -5.562 28.297 13.484 1 94.81 182 ILE A N 1
ATOM 1434 C CA . ILE A 1 182 ? -4.613 27.203 13.656 1 94.81 182 ILE A CA 1
ATOM 1435 C C . ILE A 1 182 ? -3.215 27.766 13.898 1 94.81 182 ILE A C 1
ATOM 1437 O O . ILE A 1 182 ? -2.729 28.594 13.125 1 94.81 182 ILE A O 1
ATOM 1441 N N . SER A 1 183 ? -2.572 27.344 14.992 1 95.94 183 SER A N 1
ATOM 1442 C CA . SER A 1 183 ? -1.153 27.609 15.188 1 95.94 183 SER A CA 1
ATOM 1443 C C . SER A 1 183 ? -0.29 26.672 14.352 1 95.94 183 SER A C 1
ATOM 1445 O O . SER A 1 183 ? -0.579 25.484 14.258 1 95.94 183 SER A O 1
ATOM 1447 N N . VAL A 1 184 ? 0.756 27.234 13.789 1 93.38 184 VAL A N 1
ATOM 1448 C CA . VAL A 1 184 ? 1.521 26.406 12.859 1 93.38 184 VAL A CA 1
ATOM 1449 C C . VAL A 1 184 ? 2.826 25.969 13.516 1 93.38 184 VAL A C 1
ATOM 1451 O O . VAL A 1 184 ? 3.33 26.625 14.422 1 93.38 184 VAL A O 1
ATOM 1454 N N . TYR A 1 185 ? 3.277 24.797 13.164 1 94.69 185 TYR A N 1
ATOM 1455 C CA . TYR A 1 185 ? 4.695 24.5 13.344 1 94.69 185 TYR A CA 1
ATOM 1456 C C . TYR A 1 185 ? 5.414 24.453 12 1 94.69 185 TYR A C 1
ATOM 1458 O O . TYR A 1 185 ? 4.855 24 11 1 94.69 185 TYR A O 1
ATOM 1466 N N . GLN A 1 186 ? 6.66 25.031 11.977 1 92.62 186 GLN A N 1
ATOM 1467 C CA . GLN A 1 186 ? 7.504 25.031 10.789 1 92.62 186 GLN A CA 1
ATOM 1468 C C . GLN A 1 186 ? 8.211 23.688 10.617 1 92.62 186 GLN A C 1
ATOM 1470 O O . GLN A 1 186 ? 8.984 23.266 11.484 1 92.62 186 GLN A O 1
ATOM 1475 N N . ALA A 1 187 ? 7.949 23.078 9.492 1 91.56 187 ALA A N 1
ATOM 1476 C CA . ALA A 1 187 ? 8.547 21.766 9.234 1 91.56 187 ALA A CA 1
ATOM 1477 C C . ALA A 1 187 ? 9.742 21.891 8.289 1 91.56 187 ALA A C 1
ATOM 1479 O O . ALA A 1 187 ? 9.672 22.594 7.277 1 91.56 187 ALA A O 1
ATOM 1480 N N . ASN A 1 188 ? 10.805 21.312 8.656 1 90.12 188 ASN A N 1
ATOM 1481 C CA . ASN A 1 188 ? 11.977 21.156 7.809 1 90.12 188 ASN A CA 1
ATOM 1482 C C . ASN A 1 188 ? 12.133 19.719 7.336 1 90.12 188 ASN A C 1
ATOM 1484 O O . ASN A 1 188 ? 12.273 18.797 8.148 1 90.12 188 ASN A O 1
ATOM 1488 N N . GLY A 1 189 ? 12.109 19.484 6.023 1 89.69 189 GLY A N 1
ATOM 1489 C CA . GLY A 1 189 ? 12.117 18.141 5.473 1 89.69 189 GLY A CA 1
ATOM 1490 C C . GLY A 1 189 ? 13.477 17.688 4.984 1 89.69 189 GLY A C 1
ATOM 1491 O O . GLY A 1 189 ? 13.609 16.625 4.375 1 89.69 189 GLY A O 1
ATOM 1492 N N . GLU A 1 190 ? 14.539 18.422 5.305 1 91.12 190 GLU A N 1
ATOM 1493 C CA . GLU A 1 190 ? 15.844 18.188 4.688 1 91.12 190 GLU A CA 1
ATOM 1494 C C . GLU A 1 190 ? 16.609 17.109 5.441 1 91.12 190 GLU A C 1
ATOM 1496 O O . GLU A 1 190 ? 16.547 17.016 6.668 1 91.12 190 GLU A O 1
ATOM 1501 N N . ARG A 1 191 ? 17.219 16.328 4.594 1 92.88 191 ARG A N 1
ATOM 1502 C CA . ARG A 1 191 ? 18.203 15.344 5.039 1 92.88 191 ARG A CA 1
ATOM 1503 C C . ARG A 1 191 ? 19.531 15.516 4.305 1 92.88 191 ARG A C 1
ATOM 1505 O O . ARG A 1 191 ? 19.656 16.391 3.439 1 92.88 191 ARG A O 1
ATOM 1512 N N . ASP A 1 192 ? 20.516 14.891 4.711 1 92.62 192 ASP A N 1
ATOM 1513 C CA . ASP A 1 192 ? 21.781 14.805 4.004 1 92.62 192 ASP A CA 1
ATOM 1514 C C . ASP A 1 192 ? 22.516 16.156 4.008 1 92.62 192 ASP A C 1
ATOM 1516 O O . ASP A 1 192 ? 23.188 16.5 3.041 1 92.62 192 ASP A O 1
ATOM 1520 N N . ILE A 1 193 ? 22.188 17.047 4.824 1 96.19 193 ILE A N 1
ATOM 1521 C CA . ILE A 1 193 ? 22.922 18.266 5.098 1 96.19 193 ILE A CA 1
ATOM 1522 C C . ILE A 1 193 ? 23.391 18.281 6.551 1 96.19 193 ILE A C 1
ATOM 1524 O O . ILE A 1 193 ? 22.906 17.5 7.367 1 96.19 193 ILE A O 1
ATOM 1528 N N . SER A 1 194 ? 24.312 19.141 6.852 1 96.25 194 SER A N 1
ATOM 1529 C CA . SER A 1 194 ? 24.875 19.188 8.203 1 96.25 194 SER A CA 1
ATOM 1530 C C . SER A 1 194 ? 23.844 19.688 9.211 1 96.25 194 SER A C 1
ATOM 1532 O O . SER A 1 194 ? 22.859 20.328 8.828 1 96.25 194 SER A O 1
ATOM 1534 N N . ALA A 1 195 ? 24.125 19.406 10.484 1 96.56 195 ALA A N 1
ATOM 1535 C CA . ALA A 1 195 ? 23.281 19.938 11.562 1 96.56 195 ALA A CA 1
ATOM 1536 C C . ALA A 1 195 ? 23.234 21.453 11.531 1 96.56 195 ALA A C 1
ATOM 1538 O O . ALA A 1 195 ? 22.172 22.062 11.711 1 96.56 195 ALA A O 1
ATOM 1539 N N . GLU A 1 196 ? 24.359 22.062 11.25 1 97 196 GLU A N 1
ATOM 1540 C CA . GLU A 1 196 ? 24.453 23.516 11.219 1 97 196 GLU A CA 1
ATOM 1541 C C . GLU A 1 196 ? 23.625 24.109 10.078 1 97 196 GLU A C 1
ATOM 1543 O O . GLU A 1 196 ? 22.953 25.125 10.25 1 97 196 GLU A O 1
ATOM 1548 N N . GLU A 1 197 ? 23.688 23.422 8.984 1 97.75 197 GLU A N 1
ATOM 1549 C CA . GLU A 1 197 ? 22.891 23.891 7.848 1 97.75 197 GLU A CA 1
ATOM 1550 C C . GLU A 1 197 ? 21.406 23.781 8.141 1 97.75 197 GLU A C 1
ATOM 1552 O O . GLU A 1 197 ? 20.625 24.672 7.789 1 97.75 197 GLU A O 1
ATOM 1557 N N . THR A 1 198 ? 21.031 22.734 8.766 1 97.5 198 THR A N 1
ATOM 1558 C CA . THR A 1 198 ? 19.625 22.578 9.156 1 97.5 198 THR A CA 1
ATOM 1559 C C . THR A 1 198 ? 19.188 23.703 10.086 1 97.5 198 THR A C 1
ATOM 1561 O O . THR A 1 198 ? 18.109 24.25 9.93 1 97.5 198 THR A O 1
ATOM 1564 N N . ILE A 1 199 ? 20.062 24.078 10.977 1 97.88 199 ILE A N 1
ATOM 1565 C CA . ILE A 1 199 ? 19.781 25.156 11.93 1 97.88 199 ILE A CA 1
ATOM 1566 C C . ILE A 1 199 ? 19.562 26.469 11.18 1 97.88 199 ILE A C 1
ATOM 1568 O O . ILE A 1 199 ? 18.609 27.203 11.445 1 97.88 199 ILE A O 1
ATOM 1572 N N . ASP A 1 200 ? 20.406 26.703 10.281 1 98 200 ASP A N 1
ATOM 1573 C CA . ASP A 1 200 ? 20.312 27.938 9.516 1 98 200 ASP A CA 1
ATOM 1574 C C . ASP A 1 200 ? 19 28 8.727 1 98 200 ASP A C 1
ATOM 1576 O O . ASP A 1 200 ? 18.344 29.031 8.688 1 98 200 ASP A O 1
ATOM 1580 N N . HIS A 1 201 ? 18.641 26.938 8.141 1 96.62 201 HIS A N 1
ATOM 1581 C CA . HIS A 1 201 ? 17.422 26.875 7.352 1 96.62 201 HIS A CA 1
ATOM 1582 C C . HIS A 1 201 ? 16.188 27 8.242 1 96.62 201 HIS A C 1
ATOM 1584 O O . HIS A 1 201 ? 15.219 27.688 7.879 1 96.62 201 HIS A O 1
ATOM 1590 N N . LEU A 1 202 ? 16.219 26.391 9.422 1 96.75 202 LEU A N 1
ATOM 1591 C CA . LEU A 1 202 ? 15.117 26.516 10.375 1 96.75 202 LEU A CA 1
ATOM 1592 C C . LEU A 1 202 ? 14.953 27.953 10.844 1 96.75 202 LEU A C 1
ATOM 1594 O O . LEU A 1 202 ? 13.828 28.453 10.922 1 96.75 202 LEU A O 1
ATOM 1598 N N . LYS A 1 203 ? 16.047 28.594 11.141 1 97.38 203 LYS A N 1
ATOM 1599 C CA . LYS A 1 203 ? 16 29.984 11.555 1 97.38 203 LYS A CA 1
ATOM 1600 C C . LYS A 1 203 ? 15.344 30.859 10.484 1 97.38 203 LYS A C 1
ATOM 1602 O O . LYS A 1 203 ? 14.484 31.688 10.789 1 97.38 203 LYS A O 1
ATOM 1607 N N . ARG A 1 204 ? 15.789 30.594 9.32 1 96.25 204 ARG A N 1
ATOM 1608 C CA . ARG A 1 204 ? 15.25 31.344 8.188 1 96.25 204 ARG A CA 1
ATOM 1609 C C . ARG A 1 204 ? 13.742 31.141 8.062 1 96.25 204 ARG A C 1
ATOM 1611 O O . ARG A 1 204 ? 12.984 32.125 7.996 1 96.25 204 ARG A O 1
ATOM 1618 N N . ASP A 1 205 ? 13.273 29.953 8.078 1 93.44 205 ASP A N 1
ATOM 1619 C CA . ASP A 1 205 ? 11.875 29.625 7.812 1 93.44 205 ASP A CA 1
ATOM 1620 C C . ASP A 1 205 ? 10.984 30.047 8.977 1 93.44 205 ASP A C 1
ATOM 1622 O O . ASP A 1 205 ? 9.844 30.484 8.766 1 93.44 205 ASP A O 1
ATOM 1626 N N . VAL A 1 206 ? 11.523 29.969 10.203 1 95.5 206 VAL A N 1
ATOM 1627 C CA . VAL A 1 206 ? 10.781 30.406 11.383 1 95.5 206 VAL A CA 1
ATOM 1628 C C . VAL A 1 206 ? 10.617 31.922 11.344 1 95.5 206 VAL A C 1
ATOM 1630 O O . VAL A 1 206 ? 9.562 32.469 11.719 1 95.5 206 VAL A O 1
ATOM 1633 N N . ALA A 1 207 ? 11.648 32.594 10.891 1 95.25 207 ALA A N 1
ATOM 1634 C CA . ALA A 1 207 ? 11.578 34.062 10.781 1 95.25 207 ALA A CA 1
ATOM 1635 C C . ALA A 1 207 ? 10.484 34.469 9.812 1 95.25 207 ALA A C 1
ATOM 1637 O O . ALA A 1 207 ? 9.859 35.531 10 1 95.25 207 ALA A O 1
ATOM 1638 N N . ILE A 1 208 ? 10.219 33.625 8.875 1 92 208 ILE A N 1
ATOM 1639 C CA . ILE A 1 208 ? 9.211 33.938 7.863 1 92 208 ILE A CA 1
ATOM 1640 C C . ILE A 1 208 ? 7.824 33.562 8.383 1 92 208 ILE A C 1
ATOM 1642 O O . ILE A 1 208 ? 6.883 34.375 8.273 1 92 208 ILE A O 1
ATOM 1646 N N . SER A 1 209 ? 7.68 32.469 9.039 1 92.44 209 SER A N 1
ATOM 1647 C CA . SER A 1 209 ? 6.379 31.938 9.414 1 92.44 209 SER A CA 1
ATOM 1648 C C . SER A 1 209 ? 5.934 32.469 10.781 1 92.44 209 SER A C 1
ATOM 1650 O O . SER A 1 209 ? 4.77 32.312 11.148 1 92.44 209 SER A O 1
ATOM 1652 N N . ASN A 1 210 ? 6.91 32.938 11.555 1 95.75 210 ASN A N 1
ATOM 1653 C CA . ASN A 1 210 ? 6.676 33.344 12.938 1 95.75 210 ASN A CA 1
ATOM 1654 C C . ASN A 1 210 ? 6.16 32.188 13.789 1 95.75 210 ASN A C 1
ATOM 1656 O O . ASN A 1 210 ? 5.426 32.406 14.758 1 95.75 210 ASN A O 1
ATOM 1660 N N . ALA A 1 211 ? 6.48 31 13.391 1 95.88 211 ALA A N 1
ATOM 1661 C CA . ALA A 1 211 ? 6.016 29.797 14.094 1 95.88 211 ALA A CA 1
ATOM 1662 C C . ALA A 1 211 ? 6.602 29.734 15.5 1 95.88 211 ALA A C 1
ATOM 1664 O O . ALA A 1 211 ? 7.742 30.141 15.727 1 95.88 211 ALA A O 1
ATOM 1665 N N . LYS A 1 212 ? 5.863 29.156 16.375 1 96.94 212 LYS A N 1
ATOM 1666 C CA . LYS A 1 212 ? 6.32 28.938 17.75 1 96.94 212 LYS A CA 1
ATOM 1667 C C . LYS A 1 212 ? 6.621 27.469 18 1 96.94 212 LYS A C 1
ATOM 1669 O O . LYS A 1 212 ? 6.844 27.047 19.141 1 96.94 212 LYS A O 1
ATOM 1674 N N . ALA A 1 213 ? 6.578 26.719 16.953 1 97.69 213 ALA A N 1
ATOM 1675 C CA . ALA A 1 213 ? 6.902 25.297 16.969 1 97.69 213 ALA A CA 1
ATOM 1676 C C . ALA A 1 213 ? 7.633 24.875 15.703 1 97.69 213 ALA A C 1
ATOM 1678 O O . ALA A 1 213 ? 7.457 25.5 14.648 1 97.69 213 ALA A O 1
ATOM 1679 N N . ILE A 1 214 ? 8.477 23.812 15.852 1 97.69 214 ILE A N 1
ATOM 1680 C CA . ILE A 1 214 ? 9.219 23.328 14.695 1 97.69 214 ILE A CA 1
ATOM 1681 C C . ILE A 1 214 ? 9.258 21.797 14.711 1 97.69 214 ILE A C 1
ATOM 1683 O O . ILE A 1 214 ? 9.109 21.188 15.758 1 97.69 214 ILE A O 1
ATOM 1687 N N . LYS A 1 215 ? 9.375 21.219 13.578 1 97.31 215 LYS A N 1
ATOM 1688 C CA . LYS A 1 215 ? 9.68 19.797 13.391 1 97.31 215 LYS A CA 1
ATOM 1689 C C . LYS A 1 215 ? 10.75 19.594 12.32 1 97.31 215 LYS A C 1
ATOM 1691 O O . LYS A 1 215 ? 10.742 20.281 11.289 1 97.31 215 LYS A O 1
ATOM 1696 N N . PHE A 1 216 ? 11.68 18.75 12.555 1 97.25 216 PHE A N 1
ATOM 1697 C CA . PHE A 1 216 ? 12.742 18.484 11.594 1 97.25 216 PHE A CA 1
ATOM 1698 C C . PHE A 1 216 ? 13 16.984 11.484 1 97.25 216 PHE A C 1
ATOM 1700 O O . PHE A 1 216 ? 12.398 16.188 12.203 1 97.25 216 PHE A O 1
ATOM 1707 N N . LYS A 1 217 ? 13.82 16.594 10.523 1 97.38 217 LYS A N 1
ATOM 1708 C CA . LYS A 1 217 ? 14 15.18 10.195 1 97.38 217 LYS A CA 1
ATOM 1709 C C . LYS A 1 217 ? 15.234 14.609 10.891 1 97.38 217 LYS A C 1
ATOM 1711 O O . LYS A 1 217 ? 16.25 15.297 11.008 1 97.38 217 LYS A O 1
ATOM 1716 N N . LEU A 1 218 ? 15.094 13.383 11.312 1 97.69 218 LEU A N 1
ATOM 1717 C CA . LEU A 1 218 ? 16.188 12.57 11.836 1 97.69 218 LEU A CA 1
ATOM 1718 C C . LEU A 1 218 ? 16.375 11.312 10.992 1 97.69 218 LEU A C 1
ATOM 1720 O O . LEU A 1 218 ? 15.453 10.875 10.297 1 97.69 218 LEU A O 1
ATOM 1724 N N . GLY A 1 219 ? 17.531 10.758 11.094 1 96.69 219 GLY A N 1
ATOM 1725 C CA . GLY A 1 219 ? 17.797 9.469 10.484 1 96.69 219 GLY A CA 1
ATOM 1726 C C . GLY A 1 219 ? 17.812 9.516 8.969 1 96.69 219 GLY A C 1
ATOM 1727 O O . GLY A 1 219 ? 17.906 10.586 8.375 1 96.69 219 GLY A O 1
ATOM 1728 N N . GLY A 1 220 ? 17.875 8.305 8.328 1 94 220 GLY A N 1
ATOM 1729 C CA . GLY A 1 220 ? 18 8.188 6.887 1 94 220 GLY A CA 1
ATOM 1730 C C . GLY A 1 220 ? 16.734 7.746 6.207 1 94 220 GLY A C 1
ATOM 1731 O O . GLY A 1 220 ? 16.688 7.621 4.98 1 94 220 GLY A O 1
ATOM 1732 N N . ARG A 1 221 ? 15.695 7.5 6.918 1 93.62 221 ARG A N 1
ATOM 1733 C CA . ARG A 1 221 ? 14.391 7.055 6.441 1 93.62 221 ARG A CA 1
ATOM 1734 C C . ARG A 1 221 ? 14.367 5.547 6.223 1 93.62 221 ARG A C 1
ATOM 1736 O O . ARG A 1 221 ? 15.273 4.992 5.586 1 93.62 221 ARG A O 1
ATOM 1743 N N . MET A 1 222 ? 13.375 4.918 6.605 1 94.38 222 MET A N 1
ATOM 1744 C CA . MET A 1 222 ? 13.078 3.504 6.379 1 94.38 222 MET A CA 1
ATOM 1745 C C . MET A 1 222 ? 14.328 2.65 6.562 1 94.38 222 MET A C 1
ATOM 1747 O O . MET A 1 222 ? 14.688 1.872 5.68 1 94.38 222 MET A O 1
ATOM 1751 N N . SER A 1 223 ? 15.062 2.812 7.641 1 87.38 223 SER A N 1
ATOM 1752 C CA . SER A 1 223 ? 16.172 2.006 8.125 1 87.38 223 SER A CA 1
ATOM 1753 C C . SER A 1 223 ? 17.422 2.238 7.281 1 87.38 223 SER A C 1
ATOM 1755 O O . SER A 1 223 ? 18.391 1.481 7.379 1 87.38 223 SER A O 1
ATOM 1757 N N . HIS A 1 224 ? 17.359 3.238 6.398 1 88.5 224 HIS A N 1
ATOM 1758 C CA . HIS A 1 224 ? 18.547 3.602 5.637 1 88.5 224 HIS A CA 1
ATOM 1759 C C . HIS A 1 224 ? 19.5 4.449 6.477 1 88.5 224 HIS A C 1
ATOM 1761 O O . HIS A 1 224 ? 19.078 5.082 7.445 1 88.5 224 HIS A O 1
ATOM 1767 N N . ALA A 1 225 ? 20.641 4.488 6.051 1 90 225 ALA A N 1
ATOM 1768 C CA . ALA A 1 225 ? 21.703 5.168 6.797 1 90 225 ALA A CA 1
ATOM 1769 C C . ALA A 1 225 ? 21.547 6.684 6.719 1 90 225 ALA A C 1
ATOM 1771 O O . ALA A 1 225 ? 21.156 7.219 5.676 1 90 225 ALA A O 1
ATOM 1772 N N . GLU A 1 226 ? 21.828 7.254 7.824 1 94.25 226 GLU A N 1
ATOM 1773 C CA . GLU A 1 226 ? 21.781 8.711 7.906 1 94.25 226 GLU A CA 1
ATOM 1774 C C . GLU A 1 226 ? 23.078 9.328 7.395 1 94.25 226 GLU A C 1
ATOM 1776 O O . GLU A 1 226 ? 24.156 8.766 7.598 1 94.25 226 GLU A O 1
ATOM 1781 N N . TYR A 1 227 ? 23 10.375 6.758 1 92.69 227 TYR A N 1
ATOM 1782 C CA . TYR A 1 227 ? 24.156 11.172 6.348 1 92.69 227 TYR A CA 1
ATOM 1783 C C . TYR A 1 227 ? 23.938 12.648 6.648 1 92.69 227 TYR A C 1
ATOM 1785 O O . TYR A 1 227 ? 22.859 13.188 6.383 1 92.69 227 TYR A O 1
ATOM 1793 N N . PRO A 1 228 ? 24.969 13.328 7.121 1 94.62 228 PRO A N 1
ATOM 1794 C CA . PRO A 1 228 ? 26.219 12.789 7.656 1 94.62 228 PRO A CA 1
ATOM 1795 C C . PRO A 1 228 ? 26 11.883 8.867 1 94.62 228 PRO A C 1
ATOM 1797 O O . PRO A 1 228 ? 24.984 12.016 9.57 1 94.62 228 PRO A O 1
ATOM 1800 N N . VAL A 1 229 ? 26.953 11.078 9.094 1 94.75 229 VAL A N 1
ATOM 1801 C CA . VAL A 1 229 ? 26.906 10.164 10.227 1 94.75 229 VAL A CA 1
ATOM 1802 C C . VAL A 1 229 ? 26.844 10.961 11.531 1 94.75 229 VAL A C 1
ATOM 1804 O O . VAL A 1 229 ? 27.578 11.938 11.695 1 94.75 229 VAL A O 1
ATOM 1807 N N . GLY A 1 230 ? 25.938 10.609 12.406 1 95.75 230 GLY A N 1
ATOM 1808 C CA . GLY A 1 230 ? 25.828 11.242 13.711 1 95.75 230 GLY A CA 1
ATOM 1809 C C . GLY A 1 230 ? 25.016 12.523 13.688 1 95.75 230 GLY A C 1
ATOM 1810 O O . GLY A 1 230 ? 24.906 13.211 14.703 1 95.75 230 GLY A O 1
ATOM 1811 N N . ARG A 1 231 ? 24.438 12.82 12.594 1 96.88 231 ARG A N 1
ATOM 1812 C CA . ARG A 1 231 ? 23.672 14.055 12.398 1 96.88 231 ARG A CA 1
ATOM 1813 C C . ARG A 1 231 ? 22.531 14.164 13.398 1 96.88 231 ARG A C 1
ATOM 1815 O O . ARG A 1 231 ? 22.312 15.227 13.977 1 96.88 231 ARG A O 1
ATOM 1822 N N . SER A 1 232 ? 21.797 13.141 13.641 1 97.62 232 SER A N 1
ATOM 1823 C CA . SER A 1 232 ? 20.641 13.172 14.523 1 97.62 232 SER A CA 1
ATOM 1824 C C . SER A 1 232 ? 21.031 13.484 15.961 1 97.62 232 SER A C 1
ATOM 1826 O O . SER A 1 232 ? 20.438 14.352 16.594 1 97.62 232 SER A O 1
ATOM 1828 N N . GLU A 1 233 ? 22.062 12.844 16.453 1 97.62 233 GLU A N 1
ATOM 1829 C CA . GLU A 1 233 ? 22.531 13.039 17.828 1 97.62 233 GLU A CA 1
ATOM 1830 C C . GLU A 1 233 ? 23.047 14.461 18.031 1 97.62 233 GLU A C 1
ATOM 1832 O O . GLU A 1 233 ? 22.922 15.023 19.125 1 97.62 233 GLU A O 1
ATOM 1837 N N . LYS A 1 234 ? 23.578 14.969 17.016 1 97.75 234 LYS A N 1
ATOM 1838 C CA . LYS A 1 234 ? 24.094 16.328 17.078 1 97.75 234 LYS A CA 1
ATOM 1839 C C . LYS A 1 234 ? 22.953 17.359 17 1 97.75 234 LYS A C 1
ATOM 1841 O O . LYS A 1 234 ? 22.969 18.375 17.703 1 97.75 234 LYS A O 1
ATOM 1846 N N . LEU A 1 235 ? 22 17.109 16.188 1 98 235 LEU A N 1
ATOM 1847 C CA . LEU A 1 235 ? 20.922 18.047 15.891 1 98 235 LEU A CA 1
ATOM 1848 C C . LEU A 1 235 ? 20 18.219 17.094 1 98 235 LEU A C 1
ATOM 1850 O O . LEU A 1 235 ? 19.547 19.328 17.375 1 98 235 LEU A O 1
ATOM 1854 N N . ILE A 1 236 ? 19.719 17.188 17.797 1 98.44 236 ILE A N 1
ATOM 1855 C CA . ILE A 1 236 ? 18.719 17.188 18.859 1 98.44 236 ILE A CA 1
ATOM 1856 C C . ILE A 1 236 ? 19.094 18.219 19.922 1 98.44 236 ILE A C 1
ATOM 1858 O O . ILE A 1 236 ? 18.328 19.141 20.203 1 98.44 236 ILE A O 1
ATOM 1862 N N . PRO A 1 237 ? 20.266 18.172 20.516 1 98.5 237 PRO A N 1
ATOM 1863 C CA . PRO A 1 237 ? 20.609 19.203 21.484 1 98.5 237 PRO A CA 1
ATOM 1864 C C . PRO A 1 237 ? 20.797 20.578 20.844 1 98.5 237 PRO A C 1
ATOM 1866 O O . PRO A 1 237 ? 20.469 21.594 21.469 1 98.5 237 PRO A O 1
ATOM 1869 N N . LEU A 1 238 ? 21.281 20.594 19.609 1 98.5 238 LEU A N 1
ATOM 1870 C CA . LEU A 1 238 ? 21.594 21.844 18.938 1 98.5 238 LEU A CA 1
ATOM 1871 C C . LEU A 1 238 ? 20.328 22.656 18.672 1 98.5 238 LEU A C 1
ATOM 1873 O O . LEU A 1 238 ? 20.344 23.875 18.781 1 98.5 238 LEU A O 1
ATOM 1877 N N . VAL A 1 239 ? 19.266 22.062 18.297 1 98.62 239 VAL A N 1
ATOM 1878 C CA . VAL A 1 239 ? 18.016 22.75 18.016 1 98.62 239 VAL A CA 1
ATOM 1879 C C . VAL A 1 239 ? 17.469 23.375 19.281 1 98.62 239 VAL A C 1
ATOM 1881 O O . VAL A 1 239 ? 17.047 24.531 19.281 1 98.62 239 VAL A O 1
ATOM 1884 N N . ARG A 1 240 ? 17.453 22.609 20.344 1 98.5 240 ARG A N 1
ATOM 1885 C CA . ARG A 1 240 ? 17 23.156 21.609 1 98.5 240 ARG A CA 1
ATOM 1886 C C . ARG A 1 240 ? 17.844 24.359 22.031 1 98.5 240 ARG A C 1
ATOM 1888 O O . ARG A 1 240 ? 17.312 25.406 22.406 1 98.5 240 ARG A O 1
ATOM 1895 N N . LYS A 1 241 ? 19.125 24.219 21.969 1 98.31 241 LYS A N 1
ATOM 1896 C CA . LYS A 1 241 ? 20.031 25.312 22.312 1 98.31 241 LYS A CA 1
ATOM 1897 C C . LYS A 1 241 ? 19.734 26.547 21.469 1 98.31 241 LYS A C 1
ATOM 1899 O O . LYS A 1 241 ? 19.766 27.672 21.984 1 98.31 241 LYS A O 1
ATOM 1904 N N . THR A 1 242 ? 19.469 26.328 20.25 1 98.44 242 THR A N 1
ATOM 1905 C CA . THR A 1 242 ? 19.312 27.422 19.297 1 98.44 242 THR A CA 1
ATOM 1906 C C . THR A 1 242 ? 18 28.156 19.5 1 98.44 242 THR A C 1
ATOM 1908 O O . THR A 1 242 ? 17.953 29.391 19.484 1 98.44 242 THR A O 1
ATOM 1911 N N . PHE A 1 243 ? 16.906 27.5 19.75 1 98 243 PHE A N 1
ATOM 1912 C CA . PHE A 1 243 ? 15.586 28.109 19.688 1 98 243 PHE A CA 1
ATOM 1913 C C . PHE A 1 243 ? 15.039 28.359 21.078 1 98 243 PHE A C 1
ATOM 1915 O O . PHE A 1 243 ? 14.008 29.016 21.25 1 98 243 PHE A O 1
ATOM 1922 N N . GLY A 1 244 ? 15.719 27.797 22.078 1 97.31 244 GLY A N 1
ATOM 1923 C CA . GLY A 1 244 ? 15.383 28.109 23.453 1 97.31 244 GLY A CA 1
ATOM 1924 C C . GLY A 1 244 ? 14.25 27.281 24.016 1 97.31 244 GLY A C 1
ATOM 1925 O O . GLY A 1 244 ? 13.711 26.422 23.312 1 97.31 244 GLY A O 1
ATOM 1926 N N . ASP A 1 245 ? 13.852 27.547 25.172 1 95.56 245 ASP A N 1
ATOM 1927 C CA . ASP A 1 245 ? 12.93 26.719 25.953 1 95.56 245 ASP A CA 1
ATOM 1928 C C . ASP A 1 245 ? 11.484 26.984 25.547 1 95.56 245 ASP A C 1
ATOM 1930 O O . ASP A 1 245 ? 10.602 26.156 25.797 1 95.56 245 ASP A O 1
ATOM 1934 N N . GLN A 1 246 ? 11.312 28.047 24.906 1 95.25 246 GLN A N 1
ATOM 1935 C CA . GLN A 1 246 ? 9.938 28.406 24.594 1 95.25 246 GLN A CA 1
ATOM 1936 C C . GLN A 1 246 ? 9.484 27.766 23.281 1 95.25 246 GLN A C 1
ATOM 1938 O O . GLN A 1 246 ? 8.281 27.656 23.031 1 95.25 246 GLN A O 1
ATOM 1943 N N . MET A 1 247 ? 10.422 27.469 22.484 1 97.38 247 MET A N 1
ATOM 1944 C CA . MET A 1 247 ? 10.078 26.828 21.219 1 97.38 247 MET A CA 1
ATOM 1945 C C . MET A 1 247 ? 9.617 25.406 21.438 1 97.38 247 MET A C 1
ATOM 1947 O O . MET A 1 247 ? 10.266 24.641 22.156 1 97.38 247 MET A O 1
ATOM 1951 N N . VAL A 1 248 ? 8.422 25.047 20.938 1 97.56 248 VAL A N 1
ATOM 1952 C CA . VAL A 1 248 ? 7.988 23.656 20.938 1 97.56 248 VAL A CA 1
ATOM 1953 C C . VAL A 1 248 ? 8.703 22.891 19.812 1 97.56 248 VAL A C 1
ATOM 1955 O O . VAL A 1 248 ? 8.672 23.312 18.656 1 97.56 248 VAL A O 1
ATOM 1958 N N . ILE A 1 249 ? 9.406 21.797 20.188 1 98.25 249 ILE A N 1
ATOM 1959 C CA . ILE A 1 249 ? 10.258 21.125 19.203 1 98.25 249 ILE A CA 1
ATOM 1960 C C . ILE A 1 249 ? 9.852 19.656 19.094 1 98.25 249 ILE A C 1
ATOM 1962 O O . ILE A 1 249 ? 9.633 18.984 20.109 1 98.25 249 ILE A O 1
ATOM 1966 N N . SER A 1 250 ? 9.648 19.141 17.891 1 97.94 250 SER A N 1
ATOM 1967 C CA . SER A 1 250 ? 9.438 17.719 17.578 1 97.94 250 SER A CA 1
ATOM 1968 C C . SER A 1 250 ? 10.367 17.266 16.469 1 97.94 250 SER A C 1
ATOM 1970 O O . SER A 1 250 ? 11.016 18.078 15.812 1 97.94 250 SER A O 1
ATOM 1972 N N . ALA A 1 251 ? 10.438 15.977 16.281 1 98.38 251 ALA A N 1
ATOM 1973 C CA . ALA A 1 251 ? 11.281 15.438 15.211 1 98.38 251 ALA A CA 1
ATOM 1974 C C . ALA A 1 251 ? 10.664 14.172 14.617 1 98.38 251 ALA A C 1
ATOM 1976 O O . ALA A 1 251 ? 9.883 13.484 15.273 1 98.38 251 ALA A O 1
ATOM 1977 N N . ASP A 1 252 ? 11.008 13.953 13.406 1 98.06 252 ASP A N 1
ATOM 1978 C CA . ASP A 1 252 ? 10.461 12.867 12.602 1 98.06 252 ASP A CA 1
ATOM 1979 C C . ASP A 1 252 ? 11.57 12.008 12 1 98.06 252 ASP A C 1
ATOM 1981 O O . ASP A 1 252 ? 12.375 12.492 11.203 1 98.06 252 ASP A O 1
ATOM 1985 N N . SER A 1 253 ? 11.539 10.727 12.359 1 98.12 253 SER A N 1
ATOM 1986 C CA . SER A 1 253 ? 12.594 9.852 11.867 1 98.12 253 SER A CA 1
ATOM 1987 C C . SER A 1 253 ? 12.133 9.078 10.633 1 98.12 253 SER A C 1
ATOM 1989 O O . SER A 1 253 ? 12.938 8.406 9.984 1 98.12 253 SER A O 1
ATOM 1991 N N . ASN A 1 254 ? 10.914 9.18 10.234 1 97.62 254 ASN A N 1
ATOM 1992 C CA . ASN A 1 254 ? 10.352 8.477 9.086 1 97.62 254 ASN A CA 1
ATOM 1993 C C . ASN A 1 254 ? 10.82 7.027 9.023 1 97.62 254 ASN A C 1
ATOM 1995 O O . ASN A 1 254 ? 11.297 6.566 7.984 1 97.62 254 ASN A O 1
ATOM 1999 N N . GLY A 1 255 ? 10.727 6.379 10.141 1 97.81 255 GLY A N 1
ATOM 2000 C CA . GLY A 1 255 ? 10.992 4.949 10.18 1 97.81 255 GLY A CA 1
ATOM 2001 C C . GLY A 1 255 ? 12.461 4.613 10.047 1 97.81 255 GLY A C 1
ATOM 2002 O O . GLY A 1 255 ? 12.82 3.564 9.508 1 97.81 255 GLY A O 1
ATOM 2003 N N . SER A 1 256 ? 13.375 5.352 10.531 1 97.75 256 SER A N 1
ATOM 2004 C CA . SER A 1 256 ? 14.805 5.238 10.258 1 97.75 256 SER A CA 1
ATOM 2005 C C . SER A 1 256 ? 15.445 4.156 11.117 1 97.75 256 SER A C 1
ATOM 2007 O O . SER A 1 256 ? 16.562 3.717 10.836 1 97.75 256 SER A O 1
ATOM 2009 N N . TYR A 1 257 ? 14.695 3.738 12.188 1 98.19 257 TYR A N 1
ATOM 2010 C CA . TYR A 1 257 ? 15.453 3.027 13.211 1 98.19 257 TYR A CA 1
ATOM 2011 C C . TYR A 1 257 ? 14.797 1.694 13.555 1 98.19 257 TYR A C 1
ATOM 2013 O O . TYR A 1 257 ? 13.602 1.512 13.328 1 98.19 257 TYR A O 1
ATOM 2021 N N . THR A 1 258 ? 15.625 0.736 14.016 1 97.31 258 THR A N 1
ATOM 2022 C CA . THR A 1 258 ? 15.102 -0.357 14.828 1 97.31 258 THR A CA 1
ATOM 2023 C C . THR A 1 258 ? 14.75 0.134 16.234 1 97.31 258 THR A C 1
ATOM 2025 O O . THR A 1 258 ? 15.148 1.228 16.641 1 97.31 258 THR A O 1
ATOM 2028 N N . PRO A 1 259 ? 13.984 -0.689 16.984 1 98.12 259 PRO A N 1
ATOM 2029 C CA . PRO A 1 259 ? 13.695 -0.265 18.359 1 98.12 259 PRO A CA 1
ATOM 2030 C C . PRO A 1 259 ? 14.961 -0.018 19.172 1 98.12 259 PRO A C 1
ATOM 2032 O O . PRO A 1 259 ? 15.031 0.956 19.922 1 98.12 259 PRO A O 1
ATOM 2035 N N . ALA A 1 260 ? 15.938 -0.854 19 1 97.94 260 ALA A N 1
ATOM 2036 C CA . ALA A 1 260 ? 17.188 -0.726 19.75 1 97.94 260 ALA A CA 1
ATOM 2037 C C . ALA A 1 260 ? 17.875 0.602 19.438 1 97.94 260 ALA A C 1
ATOM 2039 O O . ALA A 1 260 ? 18.547 1.172 20.297 1 97.94 260 ALA A O 1
ATOM 2040 N N . GLU A 1 261 ? 17.656 1.117 18.25 1 97.94 261 GLU A N 1
ATOM 2041 C CA . GLU A 1 261 ? 18.234 2.393 17.828 1 97.94 261 GLU A CA 1
ATOM 2042 C C . GLU A 1 261 ? 17.312 3.559 18.203 1 97.94 261 GLU A C 1
ATOM 2044 O O . GLU A 1 261 ? 17.781 4.629 18.594 1 97.94 261 GLU A O 1
ATOM 2049 N N . ALA A 1 262 ? 16.047 3.383 18.078 1 98.62 262 ALA A N 1
ATOM 2050 C CA . ALA A 1 262 ? 15.047 4.438 18.25 1 98.62 262 ALA A CA 1
ATOM 2051 C C . ALA A 1 262 ? 14.953 4.867 19.719 1 98.62 262 ALA A C 1
ATOM 2053 O O . ALA A 1 262 ? 14.781 6.051 20 1 98.62 262 ALA A O 1
ATOM 2054 N N . ILE A 1 263 ? 15.023 3.945 20.641 1 98.75 263 ILE A N 1
ATOM 2055 C CA . ILE A 1 263 ? 14.781 4.211 22.047 1 98.75 263 ILE A CA 1
ATOM 2056 C C . ILE A 1 263 ? 15.844 5.164 22.594 1 98.75 263 ILE A C 1
ATOM 2058 O O . ILE A 1 263 ? 15.523 6.172 23.219 1 98.75 263 ILE A O 1
ATOM 2062 N N . PRO A 1 264 ? 17.188 4.922 22.312 1 98.62 264 PRO A N 1
ATOM 2063 C CA . PRO A 1 264 ? 18.188 5.898 22.766 1 98.62 264 PRO A CA 1
ATOM 2064 C C . PRO A 1 264 ? 17.953 7.285 22.172 1 98.62 264 PRO A C 1
ATOM 2066 O O . PRO A 1 264 ? 18.172 8.297 22.844 1 98.62 264 PRO A O 1
ATOM 2069 N N . ILE A 1 265 ? 17.5 7.402 20.938 1 98.62 265 ILE A N 1
ATOM 2070 C CA . ILE A 1 265 ? 17.203 8.68 20.297 1 98.62 265 ILE A CA 1
ATOM 2071 C C . ILE A 1 265 ? 16.047 9.359 21.047 1 98.62 265 ILE A C 1
ATOM 2073 O O . ILE A 1 265 ? 16.109 10.562 21.328 1 98.62 265 ILE A O 1
ATOM 2077 N N . GLY A 1 266 ? 15.047 8.609 21.328 1 98.5 266 GLY A N 1
ATOM 2078 C CA . GLY A 1 266 ? 13.93 9.125 22.094 1 98.5 266 GLY A CA 1
ATOM 2079 C C . GLY A 1 266 ? 14.32 9.625 23.469 1 98.5 266 GLY A C 1
ATOM 2080 O O . GLY A 1 266 ? 13.805 10.641 23.953 1 98.5 266 GLY A O 1
ATOM 2081 N N . LYS A 1 267 ? 15.188 8.875 24.156 1 98.56 267 LYS A N 1
ATOM 2082 C CA . LYS A 1 267 ? 15.68 9.312 25.469 1 98.56 267 LYS A CA 1
ATOM 2083 C C . LYS A 1 267 ? 16.406 10.648 25.359 1 98.56 267 LYS A C 1
ATOM 2085 O O . LYS A 1 267 ? 16.25 11.516 26.219 1 98.56 267 LYS A O 1
ATOM 2090 N N . LEU A 1 268 ? 17.172 10.734 24.328 1 98.62 268 LEU A N 1
ATOM 2091 C CA . LEU A 1 268 ? 17.859 12 24.078 1 98.62 268 LEU A CA 1
ATOM 2092 C C . LEU A 1 268 ? 16.859 13.133 23.859 1 98.62 268 LEU A C 1
ATOM 2094 O O . LEU A 1 268 ? 17.031 14.234 24.375 1 98.62 268 LEU A O 1
ATOM 2098 N N . MET A 1 269 ? 15.836 12.922 23.125 1 98.44 269 MET A N 1
ATOM 2099 C CA . MET A 1 269 ? 14.789 13.914 22.891 1 98.44 269 MET A CA 1
ATOM 2100 C C . MET A 1 269 ? 14.102 14.312 24.188 1 98.44 269 MET A C 1
ATOM 2102 O O . MET A 1 269 ? 13.797 15.492 24.391 1 98.44 269 MET A O 1
ATOM 2106 N N . GLN A 1 270 ? 13.898 13.32 25.016 1 97.25 270 GLN A N 1
ATOM 2107 C CA . GLN A 1 270 ? 13.297 13.602 26.312 1 97.25 270 GLN A CA 1
ATOM 2108 C C . GLN A 1 270 ? 14.18 14.523 27.156 1 97.25 270 GLN A C 1
ATOM 2110 O O . GLN A 1 270 ? 13.688 15.43 27.828 1 97.25 270 GLN A O 1
ATOM 2115 N N . GLU A 1 271 ? 15.414 14.25 27.141 1 97.94 271 GLU A N 1
ATOM 2116 C CA . GLU A 1 271 ? 16.359 15.078 27.875 1 97.94 271 GLU A CA 1
ATOM 2117 C C . GLU A 1 271 ? 16.266 16.547 27.453 1 97.94 271 GLU A C 1
ATOM 2119 O O . GLU A 1 271 ? 16.438 17.438 28.281 1 97.94 271 GLU A O 1
ATOM 2124 N N . TYR A 1 272 ? 15.961 16.734 26.219 1 98.12 272 TYR A N 1
ATOM 2125 C CA . TYR A 1 272 ? 15.922 18.094 25.703 1 98.12 272 TYR A CA 1
ATOM 2126 C C . TYR A 1 272 ? 14.477 18.562 25.516 1 98.12 272 TYR A C 1
ATOM 2128 O O . TYR A 1 272 ? 14.219 19.5 24.75 1 98.12 272 TYR A O 1
ATOM 2136 N N . LYS A 1 273 ? 13.523 17.859 26.062 1 96.94 273 LYS A N 1
ATOM 2137 C CA . LYS A 1 273 ? 12.133 18.25 26.25 1 96.94 273 LYS A CA 1
ATOM 2138 C C . LYS A 1 273 ? 11.422 18.406 24.906 1 96.94 273 LYS A C 1
ATOM 2140 O O . LYS A 1 273 ? 10.742 19.406 24.672 1 96.94 273 LYS A O 1
ATOM 2145 N N . TYR A 1 274 ? 11.586 17.5 24.062 1 97.81 274 TYR A N 1
ATOM 2146 C CA . TYR A 1 274 ? 10.859 17.469 22.781 1 97.81 274 TYR A CA 1
ATOM 2147 C C . TYR A 1 274 ? 9.398 17.125 23 1 97.81 274 TYR A C 1
ATOM 2149 O O . TYR A 1 274 ? 9.047 16.438 23.969 1 97.81 274 TYR A O 1
ATOM 2157 N N . ALA A 1 275 ? 8.578 17.547 22.125 1 97.06 275 ALA A N 1
ATOM 2158 C CA . ALA A 1 275 ? 7.129 17.422 22.281 1 97.06 275 ALA A CA 1
ATOM 2159 C C . ALA A 1 275 ? 6.645 16.047 21.828 1 97.06 275 ALA A C 1
ATOM 2161 O O . ALA A 1 275 ? 5.793 15.438 22.484 1 97.06 275 ALA A O 1
ATOM 2162 N N . PHE A 1 276 ? 7.066 15.523 20.688 1 97.25 276 PHE A N 1
ATOM 2163 C CA . PHE A 1 276 ? 6.727 14.172 20.25 1 97.25 276 PHE A CA 1
ATOM 2164 C C . PHE A 1 276 ? 7.801 13.617 19.328 1 97.25 276 PHE A C 1
ATOM 2166 O O . PHE A 1 276 ? 8.617 14.367 18.797 1 97.25 276 PHE A O 1
ATOM 2173 N N . TYR A 1 277 ? 7.922 12.32 19.297 1 98.19 277 TYR A N 1
ATOM 2174 C CA . TYR A 1 277 ? 8.797 11.516 18.453 1 98.19 277 TYR A CA 1
ATOM 2175 C C . TYR A 1 277 ? 8.008 10.812 17.359 1 98.19 277 TYR A C 1
ATOM 2177 O O . TYR A 1 277 ? 7.25 9.883 17.625 1 98.19 277 TYR A O 1
ATOM 2185 N N . GLU A 1 278 ? 8.25 11.336 16.141 1 98.44 278 GLU A N 1
ATOM 2186 C CA . GLU A 1 278 ? 7.441 10.844 15.031 1 98.44 278 GLU A CA 1
ATOM 2187 C C . GLU A 1 278 ? 8.156 9.703 14.297 1 98.44 278 GLU A C 1
ATOM 2189 O O . GLU A 1 278 ? 9.328 9.82 13.953 1 98.44 278 GLU A O 1
ATOM 2194 N N . GLU A 1 279 ? 7.41 8.586 14.039 1 98.62 279 GLU A N 1
ATOM 2195 C CA . GLU A 1 279 ? 7.758 7.43 13.227 1 98.62 279 GLU A CA 1
ATOM 2196 C C . GLU A 1 279 ? 9.18 6.949 13.523 1 98.62 279 GLU A C 1
ATOM 2198 O O . GLU A 1 279 ? 10.023 6.898 12.625 1 98.62 279 GLU A O 1
ATOM 2203 N N . PRO A 1 280 ? 9.398 6.504 14.727 1 98.62 280 PRO A N 1
ATOM 2204 C CA . PRO A 1 280 ? 10.734 6.035 15.102 1 98.62 280 PRO A CA 1
ATOM 2205 C C . PRO A 1 280 ? 11.188 4.832 14.289 1 98.62 280 PRO A C 1
ATOM 2207 O O . PRO A 1 280 ? 12.359 4.75 13.906 1 98.62 280 PRO A O 1
ATOM 2210 N N . VAL A 1 281 ? 10.266 3.932 14.008 1 98.56 281 VAL A N 1
ATOM 2211 C CA . VAL A 1 281 ? 10.539 2.703 13.273 1 98.56 281 VAL A CA 1
ATOM 2212 C C . VAL A 1 281 ? 9.711 2.67 11.992 1 98.56 281 VAL A C 1
ATOM 2214 O O . VAL A 1 281 ? 8.781 3.461 11.828 1 98.56 281 VAL A O 1
ATOM 2217 N N . PRO A 1 282 ? 10.055 1.818 11.016 1 98 282 PRO A N 1
ATOM 2218 C CA . PRO A 1 282 ? 9.266 1.74 9.781 1 98 282 PRO A CA 1
ATOM 2219 C C . PRO A 1 282 ? 7.766 1.608 10.047 1 98 282 PRO A C 1
ATOM 2221 O O . PRO A 1 282 ? 7.359 0.966 11.016 1 98 282 PRO A O 1
ATOM 2224 N N . PHE A 1 283 ? 6.992 2.184 9.188 1 96.88 283 PHE A N 1
ATOM 2225 C CA . PHE A 1 283 ? 5.578 2.432 9.445 1 96.88 283 PHE A CA 1
ATOM 2226 C C . PHE A 1 283 ? 4.805 1.121 9.531 1 96.88 283 PHE A C 1
ATOM 2228 O O . PHE A 1 283 ? 3.758 1.055 10.18 1 96.88 283 PHE A O 1
ATOM 2235 N N . ASP A 1 284 ? 5.305 0.045 8.891 1 96.44 284 ASP A N 1
ATOM 2236 C CA . ASP A 1 284 ? 4.582 -1.224 8.883 1 96.44 284 ASP A CA 1
ATOM 2237 C C . ASP A 1 284 ? 5.047 -2.125 10.031 1 96.44 284 ASP A C 1
ATOM 2239 O O . ASP A 1 284 ? 4.691 -3.307 10.078 1 96.44 284 ASP A O 1
ATOM 2243 N N . TRP A 1 285 ? 5.906 -1.574 10.922 1 98 285 TRP A N 1
ATOM 2244 C CA . TRP A 1 285 ? 6.363 -2.285 12.109 1 98 285 TRP A CA 1
ATOM 2245 C C . TRP A 1 285 ? 5.488 -1.953 13.32 1 98 285 TRP A C 1
ATOM 2247 O O . TRP A 1 285 ? 5.883 -1.159 14.172 1 98 285 TRP A O 1
ATOM 2257 N N . TYR A 1 286 ? 4.379 -2.613 13.484 1 98 286 TYR A N 1
ATOM 2258 C CA . TYR A 1 286 ? 3.365 -2.252 14.469 1 98 286 TYR A CA 1
ATOM 2259 C C . TYR A 1 286 ? 3.828 -2.592 15.883 1 98 286 TYR A C 1
ATOM 2261 O O . TYR A 1 286 ? 3.824 -1.734 16.766 1 98 286 TYR A O 1
ATOM 2269 N N . GLU A 1 287 ? 4.258 -3.826 16.078 1 97.75 287 GLU A N 1
ATOM 2270 C CA . GLU A 1 287 ? 4.711 -4.242 17.406 1 97.75 287 GLU A CA 1
ATOM 2271 C C . GLU A 1 287 ? 5.93 -3.441 17.844 1 97.75 287 GLU A C 1
ATOM 2273 O O . GLU A 1 287 ? 6.066 -3.107 19.031 1 97.75 287 GLU A O 1
ATOM 2278 N N . GLU A 1 288 ? 6.754 -3.1 16.922 1 98.19 288 GLU A N 1
ATOM 2279 C CA . GLU A 1 288 ? 7.961 -2.33 17.219 1 98.19 288 GLU A CA 1
ATOM 2280 C C . GLU A 1 288 ? 7.617 -0.888 17.578 1 98.19 288 GLU A C 1
ATOM 2282 O O . GLU A 1 288 ? 8.266 -0.29 18.438 1 98.19 288 GLU A O 1
ATOM 2287 N N . THR A 1 289 ? 6.637 -0.339 16.891 1 98.25 289 THR A N 1
ATOM 2288 C CA . THR A 1 289 ? 6.156 0.983 17.281 1 98.25 289 THR A CA 1
ATOM 2289 C C . THR A 1 289 ? 5.68 0.984 18.734 1 98.25 289 THR A C 1
ATOM 2291 O O . THR A 1 289 ? 6.039 1.872 19.5 1 98.25 289 THR A O 1
ATOM 2294 N N . ARG A 1 290 ? 4.934 -0.002 19.109 1 97 290 ARG A N 1
ATOM 2295 C CA . ARG A 1 290 ? 4.457 -0.133 20.484 1 97 290 ARG A CA 1
ATOM 2296 C C . ARG A 1 290 ? 5.625 -0.32 21.453 1 97 290 ARG A C 1
ATOM 2298 O O . ARG A 1 290 ? 5.625 0.25 22.531 1 97 290 ARG A O 1
ATOM 2305 N N . GLN A 1 291 ? 6.559 -1.114 21.031 1 97.31 291 GLN A N 1
ATOM 2306 C CA . GLN A 1 291 ? 7.738 -1.347 21.859 1 97.31 291 GLN A CA 1
ATOM 2307 C C . GLN A 1 291 ? 8.445 -0.035 22.188 1 97.31 291 GLN A C 1
ATOM 2309 O O . GLN A 1 291 ? 8.828 0.197 23.344 1 97.31 291 GLN A O 1
ATOM 2314 N N . VAL A 1 292 ? 8.586 0.817 21.188 1 98.19 292 VAL A N 1
ATOM 2315 C CA . VAL A 1 292 ? 9.234 2.109 21.406 1 98.19 292 VAL A CA 1
ATOM 2316 C C . VAL A 1 292 ? 8.359 2.977 22.312 1 98.19 292 VAL A C 1
ATOM 2318 O O . VAL A 1 292 ? 8.852 3.621 23.234 1 98.19 292 VAL A O 1
ATOM 2321 N N . ALA A 1 293 ? 7.113 2.967 22.062 1 97.06 293 ALA A N 1
ATOM 2322 C CA . ALA A 1 293 ? 6.172 3.738 22.875 1 97.06 293 ALA A CA 1
ATOM 2323 C C . ALA A 1 293 ? 6.23 3.318 24.344 1 97.06 293 ALA A C 1
ATOM 2325 O O . ALA A 1 293 ? 6.195 4.164 25.234 1 97.06 293 ALA A O 1
ATOM 2326 N N . ASP A 1 294 ? 6.344 2.045 24.594 1 95.62 294 ASP A N 1
ATOM 2327 C CA . ASP A 1 294 ? 6.379 1.51 25.953 1 95.62 294 ASP A CA 1
ATOM 2328 C C . ASP A 1 294 ? 7.664 1.917 26.672 1 95.62 294 ASP A C 1
ATOM 2330 O O . ASP A 1 294 ? 7.68 2.062 27.906 1 95.62 294 ASP A O 1
ATOM 2334 N N . ALA A 1 295 ? 8.625 2.137 25.938 1 96.69 295 ALA A N 1
ATOM 2335 C CA . ALA A 1 295 ? 9.953 2.35 26.516 1 96.69 295 ALA A CA 1
ATOM 2336 C C . ALA A 1 295 ? 10.195 3.828 26.797 1 96.69 295 ALA A C 1
ATOM 2338 O O . ALA A 1 295 ? 11.148 4.184 27.5 1 96.69 295 ALA A O 1
ATOM 2339 N N . LEU A 1 296 ? 9.328 4.711 26.281 1 96.62 296 LEU A N 1
ATOM 2340 C CA . LEU A 1 296 ? 9.586 6.145 26.359 1 96.62 296 LEU A CA 1
ATOM 2341 C C . LEU A 1 296 ? 8.406 6.879 27 1 96.62 296 LEU A C 1
ATOM 2343 O O . LEU A 1 296 ? 7.281 6.383 26.969 1 96.62 296 LEU A O 1
ATOM 2347 N N . ASP A 1 297 ? 8.727 8.062 27.531 1 94.06 297 ASP A N 1
ATOM 2348 C CA . ASP A 1 297 ? 7.68 8.945 28.062 1 94.06 297 ASP A CA 1
ATOM 2349 C C . ASP A 1 297 ? 7.234 9.953 27 1 94.06 297 ASP A C 1
ATOM 2351 O O . ASP A 1 297 ? 6.098 10.43 27.031 1 94.06 297 ASP A O 1
ATOM 2355 N N . ILE A 1 298 ? 8.102 10.297 26.078 1 95.94 298 ILE A N 1
ATOM 2356 C CA . ILE A 1 298 ? 7.762 11.211 25 1 95.94 298 ILE A CA 1
ATOM 2357 C C . ILE A 1 298 ? 6.676 10.586 24.125 1 95.94 298 ILE A C 1
ATOM 2359 O O . ILE A 1 298 ? 6.746 9.406 23.781 1 95.94 298 ILE A O 1
ATOM 2363 N N . PRO A 1 299 ? 5.617 11.305 23.781 1 96.25 299 PRO A N 1
ATOM 2364 C CA . PRO A 1 299 ? 4.582 10.75 22.906 1 96.25 299 PRO A CA 1
ATOM 2365 C C . PRO A 1 299 ? 5.129 10.297 21.562 1 96.25 299 PRO A C 1
ATOM 2367 O O . PRO A 1 299 ? 5.949 10.992 20.953 1 96.25 299 PRO A O 1
ATOM 2370 N N . ILE A 1 300 ? 4.66 9.117 21.141 1 97.69 300 ILE A N 1
ATOM 2371 C CA . ILE A 1 300 ? 4.965 8.641 19.797 1 97.69 300 ILE A CA 1
ATOM 2372 C C . ILE A 1 300 ? 3.865 9.078 18.828 1 97.69 300 ILE A C 1
ATOM 2374 O O . ILE A 1 300 ? 2.68 8.883 19.109 1 97.69 300 ILE A O 1
ATOM 2378 N N . ALA A 1 301 ? 4.281 9.727 17.75 1 98 301 ALA A N 1
ATOM 2379 C CA . ALA A 1 301 ? 3.377 10.164 16.688 1 98 301 ALA A CA 1
ATOM 2380 C C . ALA A 1 301 ? 3.607 9.375 15.406 1 98 301 ALA A C 1
ATOM 2382 O O . ALA A 1 301 ? 4.707 8.875 15.172 1 98 301 ALA A O 1
ATOM 2383 N N . GLY A 1 302 ? 2.521 9.18 14.648 1 98 302 GLY A N 1
ATOM 2384 C CA . GLY A 1 302 ? 2.684 8.469 13.391 1 98 302 GLY A CA 1
ATOM 2385 C C . GLY A 1 302 ? 1.376 8.273 12.641 1 98 302 GLY A C 1
ATOM 2386 O O . GLY A 1 302 ? 0.314 8.672 13.125 1 98 302 GLY A O 1
ATOM 2387 N N . GLY A 1 303 ? 1.517 7.699 11.445 1 97.69 303 GLY A N 1
ATOM 2388 C CA . GLY A 1 303 ? 0.342 7.32 10.68 1 97.69 303 GLY A CA 1
ATOM 2389 C C . GLY A 1 303 ? 0.322 7.922 9.289 1 97.69 303 GLY A C 1
ATOM 2390 O O . GLY A 1 303 ? -0.557 7.609 8.477 1 97.69 303 GLY A O 1
ATOM 2391 N N . GLU A 1 304 ? 1.279 8.734 8.969 1 96.69 304 GLU A N 1
ATOM 2392 C CA . GLU A 1 304 ? 1.247 9.367 7.652 1 96.69 304 GLU A CA 1
ATOM 2393 C C . GLU A 1 304 ? 1.287 8.328 6.535 1 96.69 304 GLU A C 1
ATOM 2395 O O . GLU A 1 304 ? 0.678 8.516 5.48 1 96.69 304 GLU A O 1
ATOM 2400 N N . GLN A 1 305 ? 1.919 7.223 6.828 1 96.75 305 GLN A N 1
ATOM 2401 C CA . GLN A 1 305 ? 2.072 6.203 5.793 1 96.75 305 GLN A CA 1
ATOM 2402 C C . GLN A 1 305 ? 1.104 5.043 6.012 1 96.75 305 GLN A C 1
ATOM 2404 O O . GLN A 1 305 ? 1.086 4.086 5.238 1 96.75 305 GLN A O 1
ATOM 2409 N N . GLU A 1 306 ? 0.383 5.07 7.102 1 97.62 306 GLU A N 1
ATOM 2410 C CA . GLU A 1 306 ? -0.539 3.973 7.379 1 97.62 306 GLU A CA 1
ATOM 2411 C C . GLU A 1 306 ? -1.761 4.035 6.465 1 97.62 306 GLU A C 1
ATOM 2413 O O . GLU A 1 306 ? -2.535 4.992 6.52 1 97.62 306 GLU A O 1
ATOM 2418 N N . PRO A 1 307 ? -1.935 3.043 5.672 1 96.38 307 PRO A N 1
ATOM 2419 C CA . PRO A 1 307 ? -3.059 3.104 4.734 1 96.38 307 PRO A CA 1
ATOM 2420 C C . PRO A 1 307 ? -4.32 2.441 5.285 1 96.38 307 PRO A C 1
ATOM 2422 O O . PRO A 1 307 ? -5.398 2.57 4.691 1 96.38 307 PRO A O 1
ATOM 2425 N N . SER A 1 308 ? -4.297 1.777 6.398 1 97.31 308 SER A N 1
ATOM 2426 C CA . SER A 1 308 ? -5.367 0.911 6.883 1 97.31 308 SER A CA 1
ATOM 2427 C C . SER A 1 308 ? -6.035 1.499 8.125 1 97.31 308 SER A C 1
ATOM 2429 O O . SER A 1 308 ? -5.387 1.691 9.148 1 97.31 308 SER A O 1
ATOM 2431 N N . THR A 1 309 ? -7.359 1.708 7.984 1 97.94 309 THR A N 1
ATOM 2432 C CA . THR A 1 309 ? -8.125 2.109 9.164 1 97.94 309 THR A CA 1
ATOM 2433 C C . THR A 1 309 ? -8.047 1.041 10.25 1 97.94 309 THR A C 1
ATOM 2435 O O . THR A 1 309 ? -7.965 1.359 11.438 1 97.94 309 THR A O 1
ATOM 2438 N N . HIS A 1 310 ? -8 -0.186 9.773 1 97.94 310 HIS A N 1
ATOM 2439 C CA . HIS A 1 310 ? -7.941 -1.312 10.703 1 97.94 310 HIS A CA 1
ATOM 2440 C C . HIS A 1 310 ? -6.637 -1.303 11.492 1 97.94 310 HIS A C 1
ATOM 2442 O O . HIS A 1 310 ? -6.629 -1.599 12.688 1 97.94 310 HIS A O 1
ATOM 2448 N N . ASN A 1 311 ? -5.594 -0.952 10.875 1 98.19 311 ASN A N 1
ATOM 2449 C CA . ASN A 1 311 ? -4.312 -0.953 11.578 1 98.19 311 ASN A CA 1
ATOM 2450 C C . ASN A 1 311 ? -4.133 0.31 12.414 1 98.19 311 ASN A C 1
ATOM 2452 O O . ASN A 1 311 ? -3.447 0.29 13.438 1 98.19 311 ASN A O 1
ATOM 2456 N N . PHE A 1 312 ? -4.793 1.4 12.031 1 98.69 312 PHE A N 1
ATOM 2457 C CA . PHE A 1 312 ? -4.902 2.514 12.969 1 98.69 312 PHE A CA 1
ATOM 2458 C C . PHE A 1 312 ? -5.617 2.082 14.242 1 98.69 312 PHE A C 1
ATOM 2460 O O . PHE A 1 312 ? -5.203 2.443 15.344 1 98.69 312 PHE A O 1
ATOM 2467 N N . ARG A 1 313 ? -6.715 1.353 14.047 1 98.31 313 ARG A N 1
ATOM 2468 C CA . ARG A 1 313 ? -7.449 0.802 15.18 1 98.31 313 ARG A CA 1
ATOM 2469 C C . ARG A 1 313 ? -6.523 0.023 16.109 1 98.31 313 ARG A C 1
ATOM 2471 O O . ARG A 1 313 ? -6.57 0.189 17.328 1 98.31 313 ARG A O 1
ATOM 2478 N N . TRP A 1 314 ? -5.672 -0.761 15.547 1 97.88 314 TRP A N 1
ATOM 2479 C CA . TRP A 1 314 ? -4.719 -1.532 16.344 1 97.88 314 TRP A CA 1
ATOM 2480 C C . TRP A 1 314 ? -3.732 -0.613 17.047 1 97.88 314 TRP A C 1
ATOM 2482 O O . TRP A 1 314 ? -3.504 -0.749 18.25 1 97.88 314 TRP A O 1
ATOM 2492 N N . LEU A 1 315 ? -3.133 0.334 16.344 1 98.06 315 LEU A N 1
ATOM 2493 C CA . LEU A 1 315 ? -2.131 1.245 16.891 1 98.06 315 LEU A CA 1
ATOM 2494 C C . LEU A 1 315 ? -2.705 2.066 18.031 1 98.06 315 LEU A C 1
ATOM 2496 O O . LEU A 1 315 ? -2.018 2.314 19.031 1 98.06 315 LEU A O 1
ATOM 2500 N N . ILE A 1 316 ? -3.939 2.457 17.906 1 97.56 316 ILE A N 1
ATOM 2501 C CA . ILE A 1 316 ? -4.602 3.273 18.906 1 97.56 316 ILE A CA 1
ATOM 2502 C C . ILE A 1 316 ? -4.961 2.41 20.125 1 97.56 316 ILE A C 1
ATOM 2504 O O . ILE A 1 316 ? -4.637 2.758 21.25 1 97.56 316 ILE A O 1
ATOM 2508 N N . ALA A 1 317 ? -5.496 1.229 19.906 1 97.19 317 ALA A N 1
ATOM 2509 C CA . ALA A 1 317 ? -6.008 0.369 20.969 1 97.19 317 ALA A CA 1
ATOM 2510 C C . ALA A 1 317 ? -4.871 -0.251 21.781 1 97.19 317 ALA A C 1
ATOM 2512 O O . ALA A 1 317 ? -5.031 -0.559 22.969 1 97.19 317 ALA A O 1
ATOM 2513 N N . ASN A 1 318 ? -3.752 -0.419 21.125 1 95.94 318 ASN A N 1
ATOM 2514 C CA . ASN A 1 318 ? -2.623 -1.062 21.781 1 95.94 318 ASN A CA 1
ATOM 2515 C C . ASN A 1 318 ? -1.633 -0.037 22.328 1 95.94 318 ASN A C 1
ATOM 2517 O O . ASN A 1 318 ? -0.573 -0.401 22.844 1 95.94 318 ASN A O 1
ATOM 2521 N N . GLY A 1 319 ? -1.919 1.208 22.156 1 94.94 319 GLY A N 1
ATOM 2522 C CA . GLY A 1 319 ? -1.094 2.252 22.75 1 94.94 319 GLY A CA 1
ATOM 2523 C C . GLY A 1 319 ? 0.157 2.547 21.938 1 94.94 319 GLY A C 1
ATOM 2524 O O . GLY A 1 319 ? 1.132 3.084 22.469 1 94.94 319 GLY A O 1
ATOM 2525 N N . GLY A 1 320 ? 0.139 2.16 20.688 1 96.19 320 GLY A N 1
ATOM 2526 C CA . GLY A 1 320 ? 1.289 2.414 19.844 1 96.19 320 GLY A CA 1
ATOM 2527 C C . GLY A 1 320 ? 1.48 3.883 19.516 1 96.19 320 GLY A C 1
ATOM 2528 O O . GLY A 1 320 ? 2.613 4.352 19.375 1 96.19 320 GLY A O 1
ATOM 2529 N N . LEU A 1 321 ? 0.369 4.613 19.422 1 97.12 321 LEU A N 1
ATOM 2530 C CA . LEU A 1 321 ? 0.43 6.031 19.078 1 97.12 321 LEU A CA 1
ATOM 2531 C C . LEU A 1 321 ? -0.307 6.875 20.109 1 97.12 321 LEU A C 1
ATOM 2533 O O . LEU A 1 321 ? -1.412 6.523 20.531 1 97.12 321 LEU A O 1
ATOM 2537 N N . SER A 1 322 ? 0.342 7.914 20.469 1 96.19 322 SER A N 1
ATOM 2538 C CA . SER A 1 322 ? -0.299 8.945 21.266 1 96.19 322 SER A CA 1
ATOM 2539 C C . SER A 1 322 ? -0.862 10.062 20.406 1 96.19 322 SER A C 1
ATOM 2541 O O . SER A 1 322 ? -1.772 10.781 20.812 1 96.19 322 SER A O 1
ATOM 2543 N N . ILE A 1 323 ? -0.269 10.195 19.266 1 97.5 323 ILE A N 1
ATOM 2544 C CA . ILE A 1 323 ? -0.671 11.195 18.281 1 97.5 323 ILE A CA 1
ATOM 2545 C C . ILE A 1 323 ? -0.828 10.547 16.922 1 97.5 323 ILE A C 1
ATOM 2547 O O . ILE A 1 323 ? 0.11 9.93 16.406 1 97.5 323 ILE A O 1
ATOM 2551 N N . VAL A 1 324 ? -2.031 10.641 16.359 1 98.25 324 VAL A N 1
ATOM 2552 C CA . VAL A 1 324 ? -2.266 10.125 15.008 1 98.25 324 VAL A CA 1
ATOM 2553 C C . VAL A 1 324 ? -2.053 11.234 13.984 1 98.25 324 VAL A C 1
ATOM 2555 O O . VAL A 1 324 ? -2.447 12.383 14.211 1 98.25 324 VAL A O 1
ATOM 2558 N N . GLN A 1 325 ? -1.379 10.883 12.883 1 98.38 325 GLN A N 1
ATOM 2559 C CA . GLN A 1 325 ? -0.968 11.883 11.906 1 98.38 325 GLN A CA 1
ATOM 2560 C C . GLN A 1 325 ? -1.339 11.461 10.492 1 98.38 325 GLN A C 1
ATOM 2562 O O . GLN A 1 325 ? -0.537 11.609 9.562 1 98.38 325 GLN A O 1
ATOM 2567 N N . GLN A 1 326 ? -2.559 10.875 10.328 1 97.81 326 GLN A N 1
ATOM 2568 C CA . GLN A 1 326 ? -3.006 10.484 8.992 1 97.81 326 GLN A CA 1
ATOM 2569 C C . GLN A 1 326 ? -2.973 11.672 8.031 1 97.81 326 GLN A C 1
ATOM 2571 O O . GLN A 1 326 ? -3.318 12.789 8.406 1 97.81 326 GLN A O 1
ATOM 2576 N N . ASP A 1 327 ? -2.443 11.438 6.867 1 96.44 327 ASP A N 1
ATOM 2577 C CA . ASP A 1 327 ? -2.379 12.43 5.793 1 96.44 327 ASP A CA 1
ATOM 2578 C C . ASP A 1 327 ? -3.645 12.398 4.941 1 96.44 327 ASP A C 1
ATOM 2580 O O . ASP A 1 327 ? -4.051 11.336 4.461 1 96.44 327 ASP A O 1
ATOM 2584 N N . MET A 1 328 ? -4.211 13.453 4.629 1 95.12 328 MET A N 1
ATOM 2585 C CA . MET A 1 328 ? -5.516 13.492 3.977 1 95.12 328 MET A CA 1
ATOM 2586 C C . MET A 1 328 ? -5.434 12.922 2.564 1 95.12 328 MET A C 1
ATOM 2588 O O . MET A 1 328 ? -6.383 12.297 2.088 1 95.12 328 MET A O 1
ATOM 2592 N N . PHE A 1 329 ? -4.336 13.188 1.878 1 95.94 329 PHE A N 1
ATOM 2593 C CA . PHE A 1 329 ? -4.184 12.594 0.554 1 95.94 329 PHE A CA 1
ATOM 2594 C C . PHE A 1 329 ? -3.803 11.125 0.659 1 95.94 329 PHE A C 1
ATOM 2596 O O . PHE A 1 329 ? -4.438 10.266 0.037 1 95.94 329 PHE A O 1
ATOM 2603 N N . TYR A 1 330 ? -2.805 10.867 1.511 1 96.88 330 TYR A N 1
ATOM 2604 C CA . TYR A 1 330 ? -2.24 9.523 1.579 1 96.88 330 TYR A CA 1
ATOM 2605 C C . TYR A 1 330 ? -3.25 8.539 2.152 1 96.88 330 TYR A C 1
ATOM 2607 O O . TYR A 1 330 ? -3.23 7.352 1.813 1 96.88 330 TYR A O 1
ATOM 2615 N N . PHE A 1 331 ? -4.105 9.078 3.053 1 97.69 331 PHE A N 1
ATOM 2616 C CA . PHE A 1 331 ? -5.02 8.188 3.756 1 97.69 331 PHE A CA 1
ATOM 2617 C C . PHE A 1 331 ? -6.375 8.133 3.057 1 97.69 331 PHE A C 1
ATOM 2619 O O . PHE A 1 331 ? -7.227 7.312 3.4 1 97.69 331 PHE A O 1
ATOM 2626 N N . GLY A 1 332 ? -6.617 9.047 2.107 1 97.31 332 GLY A N 1
ATOM 2627 C CA . GLY A 1 332 ? -7.77 8.836 1.248 1 97.31 332 GLY A CA 1
ATOM 2628 C C . GLY A 1 332 ? -8.906 9.805 1.524 1 97.31 332 GLY A C 1
ATOM 2629 O O . GLY A 1 332 ? -10.07 9.492 1.278 1 97.31 332 GLY A O 1
ATOM 2630 N N . GLY A 1 333 ? -8.617 10.992 2.186 1 97.25 333 GLY A N 1
ATOM 2631 C CA . GLY A 1 333 ? -9.656 12 2.326 1 97.25 333 GLY A CA 1
ATOM 2632 C C . GLY A 1 333 ? -9.961 12.352 3.771 1 97.25 333 GLY A C 1
ATOM 2633 O O . GLY A 1 333 ? -9.367 11.773 4.688 1 97.25 333 GLY A O 1
ATOM 2634 N N . MET A 1 334 ? -10.898 13.258 3.934 1 98.06 334 MET A N 1
ATOM 2635 C CA . MET A 1 334 ? -11.234 13.805 5.246 1 98.06 334 MET A CA 1
ATOM 2636 C C . MET A 1 334 ? -12.148 12.852 6.016 1 98.06 334 MET A C 1
ATOM 2638 O O . MET A 1 334 ? -12.07 12.766 7.242 1 98.06 334 MET A O 1
ATOM 2642 N N . ILE A 1 335 ? -12.961 12.156 5.312 1 98.5 335 ILE A N 1
ATOM 2643 C CA . ILE A 1 335 ? -13.922 11.281 5.969 1 98.5 335 ILE A CA 1
ATOM 2644 C C . ILE A 1 335 ? -13.18 10.156 6.695 1 98.5 335 ILE A C 1
ATOM 2646 O O . ILE A 1 335 ? -13.398 9.93 7.891 1 98.5 335 ILE A O 1
ATOM 2650 N N . ARG A 1 336 ? -12.266 9.5 6.016 1 98.5 336 ARG A N 1
ATOM 2651 C CA . ARG A 1 336 ? -11.461 8.453 6.645 1 98.5 336 ARG A CA 1
ATOM 2652 C C . ARG A 1 336 ? -10.594 9.031 7.758 1 98.5 336 ARG A C 1
ATOM 2654 O O . ARG A 1 336 ? -10.43 8.414 8.812 1 98.5 336 ARG A O 1
ATOM 2661 N N . CYS A 1 337 ? -10.086 10.219 7.484 1 98.69 337 CYS A N 1
ATOM 2662 C CA . CYS A 1 337 ? -9.25 10.867 8.492 1 98.69 337 CYS A CA 1
ATOM 2663 C C . CYS A 1 337 ? -10.047 11.172 9.75 1 98.69 337 CYS A C 1
ATOM 2665 O O . CYS A 1 337 ? -9.539 11.039 10.859 1 98.69 337 CYS A O 1
ATOM 2667 N N . MET A 1 338 ? -11.281 11.602 9.586 1 98.75 338 MET A N 1
ATOM 2668 C CA . MET A 1 338 ? -12.148 11.891 10.727 1 98.75 338 MET A CA 1
ATOM 2669 C C . MET A 1 338 ? -12.406 10.625 11.539 1 98.75 338 MET A C 1
ATOM 2671 O O . MET A 1 338 ? -12.453 10.672 12.766 1 98.75 338 MET A O 1
ATOM 2675 N N . GLN A 1 339 ? -12.578 9.508 10.859 1 98.69 339 GLN A N 1
ATOM 2676 C CA . GLN A 1 339 ? -12.75 8.234 11.555 1 98.69 339 GLN A CA 1
ATOM 2677 C C . GLN A 1 339 ? -11.57 7.961 12.492 1 98.69 339 GLN A C 1
ATOM 2679 O O . GLN A 1 339 ? -11.766 7.598 13.648 1 98.69 339 GLN A O 1
ATOM 2684 N N . VAL A 1 340 ? -10.406 8.211 12.023 1 98.88 340 VAL A N 1
ATOM 2685 C CA . VAL A 1 340 ? -9.203 7.973 12.812 1 98.88 340 VAL A CA 1
ATOM 2686 C C . VAL A 1 340 ? -9.125 8.977 13.969 1 98.88 340 VAL A C 1
ATOM 2688 O O . VAL A 1 340 ? -8.812 8.602 15.102 1 98.88 340 VAL A O 1
ATOM 2691 N N . ALA A 1 341 ? -9.398 10.227 13.68 1 98.69 341 ALA A N 1
ATOM 2692 C CA . ALA A 1 341 ? -9.383 11.25 14.727 1 98.69 341 ALA A CA 1
ATOM 2693 C C . ALA A 1 341 ? -10.359 10.898 15.844 1 98.69 341 ALA A C 1
ATOM 2695 O O . ALA A 1 341 ? -10.031 11.039 17.031 1 98.69 341 ALA A O 1
ATOM 2696 N N . ARG A 1 342 ? -11.508 10.43 15.492 1 98.5 342 ARG A N 1
ATOM 2697 C CA . ARG A 1 342 ? -12.516 10.062 16.469 1 98.5 342 ARG A CA 1
ATOM 2698 C C . ARG A 1 342 ? -12.078 8.844 17.281 1 98.5 342 ARG A C 1
ATOM 2700 O O . ARG A 1 342 ? -12.297 8.781 18.484 1 98.5 342 ARG A O 1
ATOM 2707 N N . MET A 1 343 ? -11.461 7.863 16.578 1 98.44 343 MET A N 1
ATOM 2708 C CA . MET A 1 343 ? -10.922 6.719 17.312 1 98.44 343 MET A CA 1
ATOM 2709 C C . MET A 1 343 ? -9.891 7.164 18.344 1 98.44 343 MET A C 1
ATOM 2711 O O . MET A 1 343 ? -9.93 6.73 19.5 1 98.44 343 MET A O 1
ATOM 2715 N N . ALA A 1 344 ? -9.023 8.016 17.938 1 97.75 344 ALA A N 1
ATOM 2716 C CA . ALA A 1 344 ? -7.996 8.523 18.844 1 97.75 344 ALA A CA 1
ATOM 2717 C C . ALA A 1 344 ? -8.617 9.289 20.016 1 97.75 344 ALA A C 1
ATOM 2719 O O . ALA A 1 344 ? -8.227 9.102 21.172 1 97.75 344 ALA A O 1
ATOM 2720 N N . ASN A 1 345 ? -9.578 10.078 19.734 1 96.62 345 ASN A N 1
ATOM 2721 C CA . ASN A 1 345 ? -10.258 10.883 20.75 1 96.62 345 ASN A CA 1
ATOM 2722 C C . ASN A 1 345 ? -10.891 10.016 21.828 1 96.62 345 ASN A C 1
ATOM 2724 O O . ASN A 1 345 ? -10.969 10.414 23 1 96.62 345 ASN A O 1
ATOM 2728 N N . ALA A 1 346 ? -11.305 8.891 21.469 1 95.56 346 ALA A N 1
ATOM 2729 C CA . ALA A 1 346 ? -11.961 7.977 22.391 1 95.56 346 ALA A CA 1
ATOM 2730 C C . ALA A 1 346 ? -11.047 7.629 23.562 1 95.56 346 ALA A C 1
ATOM 2732 O O . ALA A 1 346 ? -11.516 7.246 24.641 1 95.56 346 ALA A O 1
ATOM 2733 N N . PHE A 1 347 ? -9.797 7.789 23.359 1 95.12 347 PHE A N 1
ATOM 2734 C CA . PHE A 1 347 ? -8.852 7.453 24.422 1 95.12 347 PHE A CA 1
ATOM 2735 C C . PHE A 1 347 ? -8.016 8.664 24.797 1 95.12 347 PHE A C 1
ATOM 2737 O O . PHE A 1 347 ? -6.906 8.523 25.328 1 95.12 347 PHE A O 1
ATOM 2744 N N . GLY A 1 348 ? -8.477 9.828 24.406 1 93.69 348 GLY A N 1
ATOM 2745 C CA . GLY A 1 348 ? -7.816 11.062 24.797 1 93.69 348 GLY A CA 1
ATOM 2746 C C . GLY A 1 348 ? -6.531 11.328 24.031 1 93.69 348 GLY A C 1
ATOM 2747 O O . GLY A 1 348 ? -5.672 12.078 24.5 1 93.69 348 GLY A O 1
ATOM 2748 N N . LYS A 1 349 ? -6.383 10.711 22.953 1 95.69 349 LYS A N 1
ATOM 2749 C CA . LYS A 1 349 ? -5.199 10.906 22.109 1 95.69 349 LYS A CA 1
ATOM 2750 C C . LYS A 1 349 ? -5.402 12.062 21.141 1 95.69 349 LYS A C 1
ATOM 2752 O O . LYS A 1 349 ? -6.531 12.359 20.75 1 95.69 349 LYS A O 1
ATOM 2757 N N . GLN A 1 350 ? -4.328 12.648 20.688 1 96.56 350 GLN A N 1
ATOM 2758 C CA . GLN A 1 350 ? -4.402 13.836 19.844 1 96.56 350 GLN A CA 1
ATOM 2759 C C . GLN A 1 350 ? -4.293 13.469 18.375 1 96.56 350 GLN A C 1
ATOM 2761 O O . GLN A 1 350 ? -3.838 12.375 18.031 1 96.56 350 GLN A O 1
ATOM 2766 N N . CYS A 1 351 ? -4.766 14.406 17.609 1 97.81 351 CYS A N 1
ATOM 2767 C CA . CYS A 1 351 ? -4.641 14.328 16.156 1 97.81 351 CYS A CA 1
ATOM 2768 C C . CYS A 1 351 ? -3.92 15.547 15.594 1 97.81 351 CYS A C 1
ATOM 2770 O O . CYS A 1 351 ? -4.383 16.672 15.766 1 97.81 351 CYS A O 1
ATOM 2772 N N . ILE A 1 352 ? -2.754 15.367 15.039 1 97.44 352 ILE A N 1
ATOM 2773 C CA . ILE A 1 352 ? -1.95 16.359 14.344 1 97.44 352 ILE A CA 1
ATOM 2774 C C . ILE A 1 352 ? -1.594 15.852 12.945 1 97.44 352 ILE A C 1
ATOM 2776 O O . ILE A 1 352 ? -0.502 15.32 12.734 1 97.44 352 ILE A O 1
ATOM 2780 N N . PRO A 1 353 ? -2.467 16.031 11.984 1 96.31 353 PRO A N 1
ATOM 2781 C CA . PRO A 1 353 ? -2.295 15.391 10.68 1 96.31 353 PRO A CA 1
ATOM 2782 C C . PRO A 1 353 ? -1.022 15.844 9.961 1 96.31 353 PRO A C 1
ATOM 2784 O O . PRO A 1 353 ? -0.625 17 10.07 1 96.31 353 PRO A O 1
ATOM 2787 N N . HIS A 1 354 ? -0.45 14.867 9.281 1 95.56 354 HIS A N 1
ATOM 2788 C CA . HIS A 1 354 ? 0.612 15.156 8.32 1 95.56 354 HIS A CA 1
ATOM 2789 C C . HIS A 1 354 ? 0.057 15.805 7.062 1 95.56 354 HIS A C 1
ATOM 2791 O O . HIS A 1 354 ? -1.079 15.531 6.664 1 95.56 354 HIS A O 1
ATOM 2797 N N . ILE A 1 355 ? 0.911 16.672 6.43 1 89.75 355 ILE A N 1
ATOM 2798 C CA . ILE A 1 355 ? 0.498 17.25 5.164 1 89.75 355 ILE A CA 1
ATOM 2799 C C . ILE A 1 355 ? 1.543 16.969 4.09 1 89.75 355 ILE A C 1
ATOM 2801 O O . ILE A 1 355 ? 2.744 17.109 4.328 1 89.75 355 ILE A O 1
ATOM 2805 N N . SER A 1 356 ? 1.244 16.391 2.869 1 75 356 SER A N 1
ATOM 2806 C CA . SER A 1 356 ? 2.172 16 1.811 1 75 356 SER A CA 1
ATOM 2807 C C . SER A 1 356 ? 2.123 16.984 0.646 1 75 356 SER A C 1
ATOM 2809 O O . SER A 1 356 ? 2.934 16.906 -0.279 1 75 356 SER A O 1
ATOM 2811 N N . SER A 1 357 ? 1.317 17.922 0.522 1 65.38 357 SER A N 1
ATOM 2812 C CA . SER A 1 357 ? 1.235 18.703 -0.711 1 65.38 357 SER A CA 1
ATOM 2813 C C . SER A 1 357 ? 1.449 20.188 -0.446 1 65.38 357 SER A C 1
ATOM 2815 O O . SER A 1 357 ? 1.412 20.625 0.704 1 65.38 357 SER A O 1
ATOM 2817 N N . THR A 1 358 ? 2.037 20.562 -1.704 1 61.69 358 THR A N 1
ATOM 2818 C CA . THR A 1 358 ? 1.962 22.016 -1.806 1 61.69 358 THR A CA 1
ATOM 2819 C C . THR A 1 358 ? 0.615 22.453 -2.375 1 61.69 358 THR A C 1
ATOM 2821 O O . THR A 1 358 ? -0.281 21.625 -2.562 1 61.69 358 THR A O 1
ATOM 2824 N N . GLY A 1 359 ? 0.251 23.547 -2.416 1 61.31 359 GLY A N 1
ATOM 2825 C CA . GLY A 1 359 ? -0.992 24.109 -2.912 1 61.31 359 GLY A CA 1
ATOM 2826 C C . GLY A 1 359 ? -2.021 24.344 -1.821 1 61.31 359 GLY A C 1
ATOM 2827 O O . GLY A 1 359 ? -1.708 24.906 -0.774 1 61.31 359 GLY A O 1
ATOM 2828 N N . LEU A 1 360 ? -3.211 23.703 -2.266 1 73.94 360 LEU A N 1
ATOM 2829 C CA . LEU A 1 360 ? -4.285 23.922 -1.301 1 73.94 360 LEU A CA 1
ATOM 2830 C C . LEU A 1 360 ? -4.223 22.891 -0.177 1 73.94 360 LEU A C 1
ATOM 2832 O O . LEU A 1 360 ? -5.148 22.797 0.631 1 73.94 360 LEU A O 1
ATOM 2836 N N . GLY A 1 361 ? -3.064 22.062 -0.151 1 74.69 361 GLY A N 1
ATOM 2837 C CA . GLY A 1 361 ? -2.92 21.047 0.872 1 74.69 361 GLY A CA 1
ATOM 2838 C C . GLY A 1 361 ? -3.109 21.578 2.279 1 74.69 361 GLY A C 1
ATOM 2839 O O . GLY A 1 361 ? -3.797 20.953 3.094 1 74.69 361 GLY A O 1
ATOM 2840 N N . TYR A 1 362 ? -2.646 22.703 2.506 1 85.75 362 TYR A N 1
ATOM 2841 C CA . TYR A 1 362 ? -2.773 23.281 3.834 1 85.75 362 TYR A CA 1
ATOM 2842 C C . TYR A 1 362 ? -4.219 23.688 4.121 1 85.75 362 TYR A C 1
ATOM 2844 O O . TYR A 1 362 ? -4.684 23.578 5.258 1 85.75 362 TYR A O 1
ATOM 2852 N N . VAL A 1 363 ? -4.902 24.062 3.104 1 91.06 363 VAL A N 1
ATOM 2853 C CA . VAL A 1 363 ? -6.301 24.453 3.27 1 91.06 363 VAL A CA 1
ATOM 2854 C C . VAL A 1 363 ? -7.129 23.234 3.68 1 91.06 363 VAL A C 1
ATOM 2856 O O . VAL A 1 363 ? -8.008 23.344 4.539 1 91.06 363 VAL A O 1
ATOM 2859 N N . TYR A 1 364 ? -6.828 22.078 3.092 1 94.38 364 TYR A N 1
ATOM 2860 C CA . TYR A 1 364 ? -7.531 20.844 3.457 1 94.38 364 TYR A CA 1
ATOM 2861 C C . TYR A 1 364 ? -7.316 20.516 4.93 1 94.38 364 TYR A C 1
ATOM 2863 O O . TYR A 1 364 ? -8.273 20.219 5.648 1 94.38 364 TYR A O 1
ATOM 2871 N N . MET A 1 365 ? -6.109 20.625 5.328 1 93.12 365 MET A N 1
ATOM 2872 C CA . MET A 1 365 ? -5.773 20.328 6.715 1 93.12 365 MET A CA 1
ATOM 2873 C C . MET A 1 365 ? -6.461 21.297 7.668 1 93.12 365 MET A C 1
ATOM 2875 O O . MET A 1 365 ? -6.965 20.891 8.719 1 93.12 365 MET A O 1
ATOM 2879 N N . MET A 1 366 ? -6.531 22.562 7.281 1 93.88 366 MET A N 1
ATOM 2880 C CA . MET A 1 366 ? -7.156 23.578 8.125 1 93.88 366 MET A CA 1
ATOM 2881 C C . MET A 1 366 ? -8.633 23.25 8.352 1 93.88 366 MET A C 1
ATOM 2883 O O . MET A 1 366 ? -9.117 23.328 9.484 1 93.88 366 MET A O 1
ATOM 2887 N N . HIS A 1 367 ? -9.266 22.938 7.297 1 96.94 367 HIS A N 1
ATOM 2888 C CA . HIS A 1 367 ? -10.68 22.594 7.434 1 96.94 367 HIS A CA 1
ATOM 2889 C C . HIS A 1 367 ? -10.867 21.344 8.273 1 96.94 367 HIS A C 1
ATOM 2891 O O . HIS A 1 367 ? -11.766 21.281 9.117 1 96.94 367 HIS A O 1
ATOM 2897 N N . PHE A 1 368 ? -10.047 20.359 8.102 1 97.69 368 PHE A N 1
ATOM 2898 C CA . PHE A 1 368 ? -10.125 19.125 8.867 1 97.69 368 PHE A CA 1
ATOM 2899 C C . PHE A 1 368 ? -9.883 19.391 10.352 1 97.69 368 PHE A C 1
ATOM 2901 O O . PHE A 1 368 ? -10.672 18.984 11.203 1 97.69 368 PHE A O 1
ATOM 2908 N N . VAL A 1 369 ? -8.812 20.109 10.633 1 97.5 369 VAL A N 1
ATOM 2909 C CA . VAL A 1 369 ? -8.43 20.406 12.008 1 97.5 369 VAL A CA 1
ATOM 2910 C C . VAL A 1 369 ? -9.5 21.266 12.672 1 97.5 369 VAL A C 1
ATOM 2912 O O . VAL A 1 369 ? -9.781 21.109 13.867 1 97.5 369 VAL A O 1
ATOM 2915 N N . SER A 1 370 ? -10.078 22.125 11.898 1 98 370 SER A N 1
ATOM 2916 C CA . SER A 1 370 ? -11.125 22.969 12.445 1 98 370 SER A CA 1
ATOM 2917 C C . SER A 1 370 ? -12.281 22.141 13 1 98 370 SER A C 1
ATOM 2919 O O . SER A 1 370 ? -12.984 22.562 13.914 1 98 370 SER A O 1
ATOM 2921 N N . ALA A 1 371 ? -12.414 20.922 12.469 1 98.31 371 ALA A N 1
ATOM 2922 C CA . ALA A 1 371 ? -13.602 20.109 12.742 1 98.31 371 ALA A CA 1
ATOM 2923 C C . ALA A 1 371 ? -13.328 19.078 13.836 1 98.31 371 ALA A C 1
ATOM 2925 O O . ALA A 1 371 ? -14.227 18.328 14.219 1 98.31 371 ALA A O 1
ATOM 2926 N N . ILE A 1 372 ? -12.117 19.031 14.336 1 97.69 372 ILE A N 1
ATOM 2927 C CA . ILE A 1 372 ? -11.844 17.984 15.312 1 97.69 372 ILE A CA 1
ATOM 2928 C C . ILE A 1 372 ? -11.625 18.609 16.688 1 97.69 372 ILE A C 1
ATOM 2930 O O . ILE A 1 372 ? -11.047 19.688 16.797 1 97.69 372 ILE A O 1
ATOM 2934 N N . SER A 1 373 ? -12.07 17.906 17.766 1 96.5 373 SER A N 1
ATOM 2935 C CA . SER A 1 373 ? -12 18.406 19.125 1 96.5 373 SER A CA 1
ATOM 2936 C C . SER A 1 373 ? -10.672 18.031 19.797 1 96.5 373 SER A C 1
ATOM 2938 O O . SER A 1 373 ? -10.305 18.609 20.812 1 96.5 373 SER A O 1
ATOM 2940 N N . ASN A 1 374 ? -9.992 17.078 19.25 1 96.62 374 ASN A N 1
ATOM 2941 C CA . ASN A 1 374 ? -8.773 16.578 19.875 1 96.62 374 ASN A CA 1
ATOM 2942 C C . ASN A 1 374 ? -7.535 17 19.078 1 96.62 374 ASN A C 1
ATOM 2944 O O . ASN A 1 374 ? -6.559 16.25 19.016 1 96.62 374 ASN A O 1
ATOM 2948 N N . SER A 1 375 ? -7.566 18.125 18.422 1 96.62 375 SER A N 1
ATOM 2949 C CA . SER A 1 375 ? -6.402 18.641 17.703 1 96.62 375 SER A CA 1
ATOM 2950 C C . SER A 1 375 ? -5.258 18.953 18.656 1 96.62 375 SER A C 1
ATOM 2952 O O . SER A 1 375 ? -5.492 19.312 19.812 1 96.62 375 SER A O 1
ATOM 2954 N N . GLY A 1 376 ? -4.012 18.781 18.234 1 94.88 376 GLY A N 1
ATOM 2955 C CA . GLY A 1 376 ? -2.879 19.328 18.969 1 94.88 376 GLY A CA 1
ATOM 2956 C C . GLY A 1 376 ? -2.762 20.828 18.875 1 94.88 376 GLY A C 1
ATOM 2957 O O . GLY A 1 376 ? -3.525 21.469 18.141 1 94.88 376 GLY A O 1
ATOM 2958 N N . PRO A 1 377 ? -1.807 21.359 19.516 1 95.06 377 PRO A N 1
ATOM 2959 C CA . PRO A 1 377 ? -1.708 22.812 19.609 1 95.06 377 PRO A CA 1
ATOM 2960 C C . PRO A 1 377 ? -1.075 23.438 18.359 1 95.06 377 PRO A C 1
ATOM 2962 O O . PRO A 1 377 ? -1.293 24.625 18.094 1 95.06 377 PRO A O 1
ATOM 2965 N N . TYR A 1 378 ? -0.259 22.688 17.641 1 96.25 378 TYR A N 1
ATOM 2966 C CA . TYR A 1 378 ? 0.431 23.203 16.469 1 96.25 378 TYR A CA 1
ATOM 2967 C C . TYR A 1 378 ? 0.293 22.234 15.297 1 96.25 378 TYR A C 1
ATOM 2969 O O . TYR A 1 378 ? 0.312 21.016 15.492 1 96.25 378 TYR A O 1
ATOM 2977 N N . HIS A 1 379 ? 0.203 22.812 14.078 1 94.69 379 HIS A N 1
ATOM 2978 C CA . HIS A 1 379 ? -0.004 21.984 12.891 1 94.69 379 HIS A CA 1
ATOM 2979 C C . HIS A 1 379 ? 0.968 22.359 11.781 1 94.69 379 HIS A C 1
ATOM 2981 O O . HIS A 1 379 ? 1.417 23.5 11.703 1 94.69 379 HIS A O 1
ATOM 2987 N N . GLU A 1 380 ? 1.229 21.406 10.953 1 90.62 380 GLU A N 1
ATOM 2988 C CA . GLU A 1 380 ? 2.307 21.469 9.969 1 90.62 380 GLU A CA 1
ATOM 2989 C C . GLU A 1 380 ? 2.057 22.562 8.938 1 90.62 380 GLU A C 1
ATOM 2991 O O . GLU A 1 380 ? 0.957 22.672 8.398 1 90.62 380 GLU A O 1
ATOM 2996 N N . PHE A 1 381 ? 3.133 23.328 8.781 1 84.06 381 PHE A N 1
ATOM 2997 C CA . PHE A 1 381 ? 3.123 24.391 7.789 1 84.06 381 PHE A CA 1
ATOM 2998 C C . PHE A 1 381 ? 4.418 24.406 6.988 1 84.06 381 PHE A C 1
ATOM 3000 O O . PHE A 1 381 ? 5.508 24.344 7.562 1 84.06 381 PHE A O 1
ATOM 3007 N N . LYS A 1 382 ? 4.422 24.328 5.715 1 74.62 382 LYS A N 1
ATOM 3008 C CA . LYS A 1 382 ? 5.594 24.391 4.848 1 74.62 382 LYS A CA 1
ATOM 3009 C C . LYS A 1 382 ? 5.605 25.688 4.039 1 74.62 382 LYS A C 1
ATOM 3011 O O . LYS A 1 382 ? 6.613 26.406 4.02 1 74.62 382 LYS A O 1
ATOM 3016 N N . GLU A 1 383 ? 4.676 26.141 3.402 1 68.62 383 GLU A N 1
ATOM 3017 C CA . GLU A 1 383 ? 4.457 27.344 2.6 1 68.62 383 GLU A CA 1
ATOM 3018 C C . GLU A 1 383 ? 3.316 27.141 1.605 1 68.62 383 GLU A C 1
ATOM 3020 O O . GLU A 1 383 ? 2.973 26 1.266 1 68.62 383 GLU A O 1
ATOM 3025 N N . PHE A 1 384 ? 2.773 28.25 1.369 1 64.81 384 PHE A N 1
ATOM 3026 C CA . PHE A 1 384 ? 1.753 28.156 0.331 1 64.81 384 PHE A CA 1
ATOM 3027 C C . PHE A 1 384 ? 2.375 28.297 -1.053 1 64.81 384 PHE A C 1
ATOM 3029 O O . PHE A 1 384 ? 3.346 29.047 -1.229 1 64.81 384 PHE A O 1
ATOM 3036 N N . ASN A 1 385 ? 1.907 27.406 -1.889 1 63.56 385 ASN A N 1
ATOM 3037 C CA . ASN A 1 385 ? 2.377 27.422 -3.27 1 63.56 385 ASN A CA 1
ATOM 3038 C C . ASN A 1 385 ? 1.839 28.641 -4.027 1 63.56 385 ASN A C 1
ATOM 3040 O O . ASN A 1 385 ? 0.631 28.875 -4.039 1 63.56 385 ASN A O 1
ATOM 3044 N N . ASN A 1 386 ? 2.758 29.344 -4.59 1 69.5 386 ASN A N 1
ATOM 3045 C CA . ASN A 1 386 ? 2.373 30.562 -5.316 1 69.5 386 ASN A CA 1
ATOM 3046 C C . ASN A 1 386 ? 2.074 30.25 -6.781 1 69.5 386 ASN A C 1
ATOM 3048 O O . ASN A 1 386 ? 1.77 31.172 -7.559 1 69.5 386 ASN A O 1
ATOM 3052 N N . GLU A 1 387 ? 2.02 29 -7.016 1 76.94 387 GLU A N 1
ATOM 3053 C CA . GLU A 1 387 ? 1.848 28.672 -8.43 1 76.94 38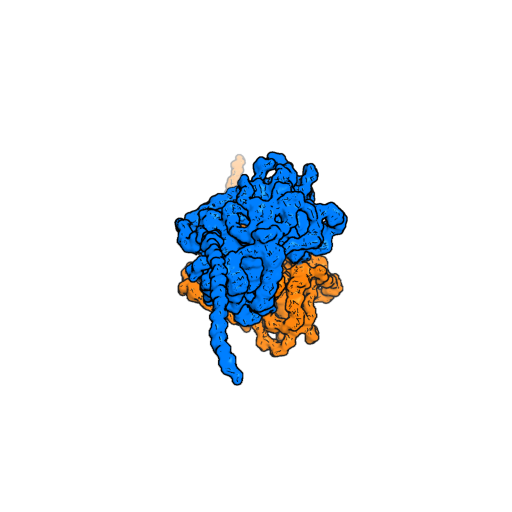7 GLU A CA 1
ATOM 3054 C C . GLU A 1 387 ? 0.37 28.562 -8.789 1 76.94 387 GLU A C 1
ATOM 3056 O O . GLU A 1 387 ? 0.01 28.609 -9.969 1 76.94 387 GLU A O 1
ATOM 3061 N N . LEU A 1 388 ? -0.463 28.438 -7.922 1 85.81 388 LEU A N 1
ATOM 3062 C CA . LEU A 1 388 ? -1.901 28.344 -8.148 1 85.81 388 LEU A CA 1
ATOM 3063 C C . LEU A 1 388 ? -2.6 29.641 -7.715 1 85.81 388 LEU A C 1
ATOM 3065 O O . LEU A 1 388 ? -2.703 29.922 -6.52 1 85.81 388 LEU A O 1
ATOM 3069 N N . PRO A 1 389 ? -3.02 30.438 -8.719 1 89.94 389 PRO A N 1
ATOM 3070 C CA . PRO A 1 389 ? -3.727 31.672 -8.352 1 89.94 389 PRO A CA 1
ATOM 3071 C C . PRO A 1 389 ? -5.117 31.406 -7.781 1 89.94 389 PRO A C 1
ATOM 3073 O O . PRO A 1 389 ? -5.902 30.656 -8.375 1 89.94 389 PRO A O 1
ATOM 3076 N N . TYR A 1 390 ? -5.363 31.984 -6.625 1 89.62 390 TYR A N 1
ATOM 3077 C CA . TYR A 1 390 ? -6.648 31.828 -5.949 1 89.62 390 TYR A CA 1
ATOM 3078 C C . TYR A 1 390 ? -7.012 33.094 -5.184 1 89.62 390 TYR A C 1
ATOM 3080 O O . TYR A 1 390 ? -6.188 34 -5.039 1 89.62 390 TYR A O 1
ATOM 3088 N N . HIS A 1 391 ? -8.297 33.188 -4.859 1 92.69 391 HIS A N 1
ATOM 3089 C CA . HIS A 1 391 ? -8.82 34.25 -3.988 1 92.69 391 HIS A CA 1
ATOM 3090 C C . HIS A 1 391 ? -9.523 33.656 -2.775 1 92.69 391 HIS A C 1
ATOM 3092 O O . HIS A 1 391 ? -10.219 32.625 -2.893 1 92.69 391 HIS A O 1
ATOM 3098 N N . CYS A 1 392 ? -9.258 34.219 -1.634 1 93.94 392 CYS A N 1
ATOM 3099 C CA . CYS A 1 392 ? -9.938 33.844 -0.396 1 93.94 392 CYS A CA 1
ATOM 3100 C C . CYS A 1 392 ? -10.359 35.062 0.387 1 93.94 392 CYS A C 1
ATOM 3102 O O . CYS A 1 392 ? -9.516 35.844 0.825 1 93.94 392 CYS A O 1
ATOM 3104 N N . ASP A 1 393 ? -11.594 35.219 0.669 1 96 393 ASP A N 1
ATOM 3105 C CA . ASP A 1 393 ? -12.125 36.438 1.271 1 96 393 ASP A CA 1
ATOM 3106 C C . ASP A 1 393 ? -11.969 36.406 2.791 1 96 393 ASP A C 1
ATOM 3108 O O . ASP A 1 393 ? -11.859 37.469 3.426 1 96 393 ASP A O 1
ATOM 3112 N N . THR A 1 394 ? -11.898 35.25 3.324 1 97.12 394 THR A N 1
ATOM 3113 C CA . THR A 1 394 ? -12.07 35.156 4.77 1 97.12 394 THR A CA 1
ATOM 3114 C C . THR A 1 394 ? -10.766 34.781 5.453 1 97.12 394 THR A C 1
ATOM 3116 O O . THR A 1 394 ? -10.719 34.594 6.672 1 97.12 394 THR A O 1
ATOM 3119 N N . SER A 1 395 ? -9.703 34.625 4.648 1 94.25 395 SER A N 1
ATOM 3120 C CA . SER A 1 395 ? -8.398 34.281 5.184 1 94.25 395 SER A CA 1
ATOM 3121 C C . SER A 1 395 ? -7.277 34.75 4.27 1 94.25 395 SER A C 1
ATOM 3123 O O . SER A 1 395 ? -7.391 34.688 3.043 1 94.25 395 SER A O 1
ATOM 3125 N N . SER A 1 396 ? -6.168 35.188 4.879 1 90.75 396 SER A N 1
ATOM 3126 C CA . SER A 1 396 ? -4.984 35.5 4.078 1 90.75 396 SER A CA 1
ATOM 3127 C C . SER A 1 396 ? -4.219 34.219 3.709 1 90.75 396 SER A C 1
ATOM 3129 O O . SER A 1 396 ? -3.34 34.25 2.844 1 90.75 396 SER A O 1
ATOM 3131 N N . LEU A 1 397 ? -4.566 33.188 4.375 1 89.25 397 LEU A N 1
ATOM 3132 C CA . LEU A 1 397 ? -3.93 31.875 4.211 1 89.25 397 LEU A CA 1
ATOM 3133 C C . LEU A 1 397 ? -2.439 31.969 4.52 1 89.25 397 LEU A C 1
ATOM 3135 O O . LEU A 1 397 ? -1.657 31.125 4.055 1 89.25 397 LEU A O 1
ATOM 3139 N N . ARG A 1 398 ? -2.016 32.938 5.219 1 87.88 398 ARG A N 1
ATOM 3140 C CA . ARG A 1 398 ? -0.642 33.125 5.676 1 87.88 398 ARG A CA 1
ATOM 3141 C C . ARG A 1 398 ? -0.576 33.188 7.199 1 87.88 398 ARG A C 1
ATOM 3143 O O . ARG A 1 398 ? -1.513 33.656 7.844 1 87.88 398 ARG A O 1
ATOM 3150 N N . SER A 1 399 ? 0.525 32.688 7.617 1 91.06 399 SER A N 1
ATOM 3151 C CA . SER A 1 399 ? 0.737 32.812 9.055 1 91.06 399 SER A CA 1
ATOM 3152 C C . SER A 1 399 ? 0.95 34.25 9.469 1 91.06 399 SER A C 1
ATOM 3154 O O . SER A 1 399 ? 1.677 35 8.805 1 91.06 399 SER A O 1
ATOM 3156 N N . ASP A 1 400 ? 0.333 34.719 10.609 1 93.69 400 ASP A N 1
ATOM 3157 C CA . ASP A 1 400 ? 0.481 36.094 11.086 1 93.69 400 ASP A CA 1
ATOM 3158 C C . ASP A 1 400 ? 1.679 36.219 12.023 1 93.69 400 ASP A C 1
ATOM 3160 O O . ASP A 1 400 ? 2.498 35.281 12.125 1 93.69 400 ASP A O 1
ATOM 3164 N N . SER A 1 401 ? 1.789 37.312 12.641 1 95.69 401 SER A N 1
ATOM 3165 C CA . SER A 1 401 ? 2.957 37.594 13.461 1 95.69 401 SER A CA 1
ATOM 3166 C C . SER A 1 401 ? 3.008 36.719 14.703 1 95.69 401 SER A C 1
ATOM 3168 O O . SER A 1 401 ? 4.031 36.656 15.383 1 95.69 401 SER A O 1
ATOM 3170 N N . ASN A 1 402 ? 1.926 36 14.961 1 96 402 ASN A N 1
ATOM 3171 C CA . ASN A 1 402 ? 1.881 35.094 16.109 1 96 402 ASN A CA 1
ATOM 3172 C C . ASN A 1 402 ? 1.991 33.625 15.664 1 96 402 ASN A C 1
ATOM 3174 O O . ASN A 1 402 ? 1.812 32.719 16.469 1 96 402 ASN A O 1
ATOM 3178 N N . GLY A 1 403 ? 2.234 33.406 14.406 1 96.06 403 GLY A N 1
ATOM 3179 C CA . GLY A 1 403 ? 2.318 32.031 13.898 1 96.06 403 GLY A CA 1
ATOM 3180 C C . GLY A 1 403 ? 0.966 31.359 13.781 1 96.06 403 GLY A C 1
ATOM 3181 O O . GLY A 1 403 ? 0.846 30.156 14.016 1 96.06 403 GLY A O 1
ATOM 3182 N N . VAL A 1 404 ? -0.074 32.125 13.492 1 96.25 404 VAL A N 1
ATOM 3183 C CA . VAL A 1 404 ? -1.442 31.625 13.461 1 96.25 404 VAL A CA 1
ATOM 3184 C C . VAL A 1 404 ? -2.072 31.922 12.102 1 96.25 404 VAL A C 1
ATOM 3186 O O . VAL A 1 404 ? -1.845 33 11.531 1 96.25 404 VAL A O 1
ATOM 3189 N N . ILE A 1 405 ? -2.857 30.984 11.609 1 94.06 405 ILE A N 1
ATOM 3190 C CA . ILE A 1 405 ? -3.584 31.172 10.359 1 94.06 405 ILE A CA 1
ATOM 3191 C C . ILE A 1 405 ? -5.086 31.078 10.617 1 94.06 405 ILE A C 1
ATOM 3193 O O . ILE A 1 405 ? -5.547 30.188 11.344 1 94.06 405 ILE A O 1
ATOM 3197 N N . GLN A 1 406 ? -5.809 32.031 10.039 1 96.31 406 GLN A N 1
ATOM 3198 C CA . GLN A 1 406 ? -7.266 31.969 10.086 1 96.31 406 GLN A CA 1
ATOM 3199 C C . GLN A 1 406 ? -7.809 30.906 9.133 1 96.31 406 GLN A C 1
ATOM 3201 O O . GLN A 1 406 ? -7.438 30.875 7.957 1 96.31 406 GLN A O 1
ATOM 3206 N N . VAL A 1 407 ? -8.656 30.031 9.602 1 96.88 407 VAL A N 1
ATOM 3207 C CA . VAL A 1 407 ? -9.297 29.031 8.742 1 96.88 407 VAL A CA 1
ATOM 3208 C C . VAL A 1 407 ? -10.352 29.719 7.867 1 96.88 407 VAL A C 1
ATOM 3210 O O . VAL A 1 407 ? -11.172 30.484 8.359 1 96.88 407 VAL A O 1
ATOM 3213 N N . PRO A 1 408 ? -10.32 29.422 6.566 1 97.12 408 PRO A N 1
ATOM 3214 C CA . PRO A 1 408 ? -11.375 30 5.738 1 97.12 408 PRO A CA 1
ATOM 3215 C C . PRO A 1 408 ? -12.773 29.625 6.215 1 97.12 408 PRO A C 1
ATOM 3217 O O . PRO A 1 408 ? -13.016 28.469 6.586 1 97.12 408 PRO A O 1
ATOM 3220 N N . SER A 1 409 ? -13.695 30.578 6.219 1 97.88 409 SER A N 1
ATOM 3221 C CA . SER A 1 409 ? -15.047 30.328 6.719 1 97.88 409 SER A CA 1
ATOM 3222 C C . SER A 1 409 ? -16.062 30.375 5.59 1 97.88 409 SER A C 1
ATOM 3224 O O . SER A 1 409 ? -17.25 30.125 5.812 1 97.88 409 SER A O 1
ATOM 3226 N N . GLY A 1 410 ? -15.617 30.672 4.379 1 97.88 410 GLY A N 1
ATOM 3227 C CA . GLY A 1 410 ? -16.516 30.688 3.236 1 97.88 410 GLY A CA 1
ATOM 3228 C C . GLY A 1 410 ? -17 29.312 2.826 1 97.88 410 GLY A C 1
ATOM 3229 O O . GLY A 1 410 ? -16.547 28.297 3.363 1 97.88 410 GLY A O 1
ATOM 3230 N N . PRO A 1 411 ? -17.969 29.266 1.834 1 98.25 411 PRO A N 1
ATOM 3231 C CA . PRO A 1 411 ? -18.516 27.984 1.377 1 98.25 411 PRO A CA 1
ATOM 3232 C C . PRO A 1 411 ? -17.469 27.078 0.742 1 98.25 411 PRO A C 1
ATOM 3234 O O . PRO A 1 411 ? -16.594 27.562 0.017 1 98.25 411 PRO A O 1
ATOM 3237 N N . GLY A 1 412 ? -17.609 25.766 0.998 1 97.94 412 GLY A N 1
ATOM 3238 C CA . GLY A 1 412 ? -16.578 24.859 0.515 1 97.94 412 GLY A CA 1
ATOM 3239 C C . GLY A 1 412 ? -15.234 25.094 1.154 1 97.94 412 GLY A C 1
ATOM 3240 O O . GLY A 1 412 ? -15.125 25.219 2.377 1 97.94 412 GLY A O 1
ATOM 3241 N N . PHE A 1 413 ? -14.242 25.156 0.357 1 96.31 413 PHE A N 1
ATOM 3242 C CA . PHE A 1 413 ? -12.898 25.422 0.877 1 96.31 413 PHE A CA 1
ATOM 3243 C C . PHE A 1 413 ? -12.711 26.906 1.173 1 96.31 413 PHE A C 1
ATOM 3245 O O . PHE A 1 413 ? -11.719 27.297 1.786 1 96.31 413 PHE A O 1
ATOM 3252 N N . GLY A 1 414 ? -13.617 27.672 0.781 1 96.69 414 GLY A N 1
ATOM 3253 C CA . GLY A 1 414 ? -13.508 29.109 0.965 1 96.69 414 GLY A CA 1
ATOM 3254 C C . GLY A 1 414 ? -12.461 29.734 0.072 1 96.69 414 GLY A C 1
ATOM 3255 O O . GLY A 1 414 ? -12.008 30.859 0.331 1 96.69 414 GLY A O 1
ATOM 3256 N N . VAL A 1 415 ? -11.969 28.984 -0.925 1 93.81 415 VAL A N 1
ATOM 3257 C CA . VAL A 1 415 ? -10.953 29.438 -1.877 1 93.81 415 VAL A CA 1
ATOM 3258 C C . VAL A 1 415 ? -11.492 29.297 -3.301 1 93.81 415 VAL A C 1
ATOM 3260 O O . VAL A 1 415 ? -12.023 28.25 -3.674 1 93.81 415 VAL A O 1
ATOM 3263 N N . ASP A 1 416 ? -11.344 30.406 -4.023 1 93.94 416 ASP A N 1
ATOM 3264 C CA . ASP A 1 416 ? -11.75 30.391 -5.426 1 93.94 416 ASP A CA 1
ATOM 3265 C C . ASP A 1 416 ? -10.531 30.422 -6.348 1 93.94 416 ASP A C 1
ATOM 3267 O O . ASP A 1 416 ? -9.758 31.375 -6.328 1 93.94 416 ASP A O 1
ATOM 3271 N N . ILE A 1 417 ? -10.445 29.359 -7.156 1 93.69 417 ILE A N 1
ATOM 3272 C CA . ILE A 1 417 ? -9.359 29.328 -8.133 1 93.69 417 ILE A CA 1
ATOM 3273 C C . ILE A 1 417 ? -9.641 30.312 -9.258 1 93.69 417 ILE A C 1
ATOM 3275 O O . ILE A 1 417 ? -10.773 30.422 -9.727 1 93.69 417 ILE A O 1
ATOM 3279 N N . ASP A 1 418 ? -8.664 30.969 -9.711 1 94.31 418 ASP A N 1
ATOM 3280 C CA . ASP A 1 418 ? -8.797 31.953 -10.773 1 94.31 418 ASP A CA 1
ATOM 3281 C C . ASP A 1 418 ? -9.422 31.344 -12.023 1 94.31 418 ASP A C 1
ATOM 3283 O O . ASP A 1 418 ? -8.867 30.406 -12.602 1 94.31 418 ASP A O 1
ATOM 3287 N N . PRO A 1 419 ? -10.508 31.953 -12.461 1 95.62 419 PRO A N 1
ATOM 3288 C CA . PRO A 1 419 ? -11.164 31.422 -13.648 1 95.62 419 PRO A CA 1
ATOM 3289 C C . PRO A 1 419 ? -10.258 31.406 -14.883 1 95.62 419 PRO A C 1
ATOM 3291 O O . PRO A 1 419 ? -10.375 30.516 -15.727 1 95.62 419 PRO A O 1
ATOM 3294 N N . ASP A 1 420 ? -9.375 32.344 -15 1 96.12 420 ASP A N 1
ATOM 3295 C CA . ASP A 1 420 ? -8.469 32.375 -16.141 1 96.12 420 ASP A CA 1
ATOM 3296 C C . ASP A 1 420 ? -7.488 31.203 -16.109 1 96.12 420 ASP A C 1
ATOM 3298 O O . ASP A 1 420 ? -7.098 30.688 -17.156 1 96.12 420 ASP A O 1
ATOM 3302 N N . PHE A 1 421 ? -7.086 30.828 -14.93 1 95.06 421 PHE A N 1
ATOM 3303 C CA . PHE A 1 421 ? -6.242 29.656 -14.789 1 95.06 421 PHE A CA 1
ATOM 3304 C C . PHE A 1 421 ? -6.988 28.391 -15.211 1 95.06 421 PHE A C 1
ATOM 3306 O O . PHE A 1 421 ? -6.438 27.547 -15.93 1 95.06 421 PHE A O 1
ATOM 3313 N N . LEU A 1 422 ? -8.211 28.312 -14.852 1 96.25 422 LEU A N 1
ATOM 3314 C CA . LEU A 1 422 ? -9.039 27.156 -15.148 1 96.25 422 LEU A CA 1
ATOM 3315 C C . LEU A 1 422 ? -9.273 27.031 -16.656 1 96.25 422 LEU A C 1
ATOM 3317 O O . LEU A 1 422 ? -9.289 25.922 -17.188 1 96.25 422 LEU A O 1
ATOM 3321 N N . LYS A 1 423 ? -9.453 28.125 -17.297 1 96.88 423 LYS A N 1
ATOM 3322 C CA . LYS A 1 423 ? -9.703 28.141 -18.734 1 96.88 423 LYS A CA 1
ATOM 3323 C C . LYS A 1 423 ? -8.516 27.562 -19.5 1 96.88 423 LYS A C 1
ATOM 3325 O O . LYS A 1 423 ? -8.672 27.062 -20.609 1 96.88 423 LYS A O 1
ATOM 3330 N N . LYS A 1 424 ? -7.34 27.672 -18.922 1 96.88 424 LYS A N 1
ATOM 3331 C CA . LYS A 1 424 ? -6.113 27.219 -19.578 1 96.88 424 LYS A CA 1
ATOM 3332 C C . LYS A 1 424 ? -5.844 25.75 -19.281 1 96.88 424 LYS A C 1
ATOM 3334 O O . LYS A 1 424 ? -4.91 25.156 -19.828 1 96.88 424 LYS A O 1
ATOM 3339 N N . CYS A 1 425 ? -6.602 25.156 -18.438 1 96.62 425 CYS A N 1
ATOM 3340 C CA . CYS A 1 425 ? -6.422 23.766 -18.094 1 96.62 425 CYS A CA 1
ATOM 3341 C C . CYS A 1 425 ? -6.898 22.859 -19.219 1 96.62 425 CYS A C 1
ATOM 3343 O O . CYS A 1 425 ? -7.875 23.172 -19.906 1 96.62 425 CYS A O 1
ATOM 3345 N N . SER A 1 426 ? -6.184 21.734 -19.422 1 97.5 426 SER A N 1
ATOM 3346 C CA . SER A 1 426 ? -6.641 20.656 -20.281 1 97.5 426 SER A CA 1
ATOM 3347 C C . SER A 1 426 ? -7.203 19.484 -19.469 1 97.5 426 SER A C 1
ATOM 3349 O O . SER A 1 426 ? -6.773 19.25 -18.328 1 97.5 426 SER A O 1
ATOM 3351 N N . VAL A 1 427 ? -8.156 18.812 -20.031 1 97.44 427 VAL A N 1
ATOM 3352 C CA . VAL A 1 427 ? -8.688 17.625 -19.391 1 97.44 427 VAL A CA 1
ATOM 3353 C C . VAL A 1 427 ? -7.801 16.422 -19.719 1 97.44 427 VAL A C 1
ATOM 3355 O O . VAL A 1 427 ? -7.586 16.109 -20.891 1 97.44 427 VAL A O 1
ATOM 3358 N N . LEU A 1 428 ? -7.25 15.812 -18.734 1 95 428 LEU A N 1
ATOM 3359 C CA . LEU A 1 428 ? -6.449 14.617 -18.953 1 95 428 LEU A CA 1
ATOM 3360 C C . LEU A 1 428 ? -7.34 13.406 -19.219 1 95 428 LEU A C 1
ATOM 3362 O O . LEU A 1 428 ? -8.336 13.203 -18.531 1 95 428 LEU A O 1
ATOM 3366 N N . THR A 1 429 ? -6.953 12.797 -20.391 1 87.19 429 THR A N 1
ATOM 3367 C CA . THR A 1 429 ? -7.684 11.586 -20.766 1 87.19 429 THR A CA 1
ATOM 3368 C C . THR A 1 429 ? -6.789 10.352 -20.641 1 87.19 429 THR A C 1
ATOM 3370 O O . THR A 1 429 ? -5.566 10.461 -20.734 1 87.19 429 THR A O 1
ATOM 3373 N N . GLY A 1 430 ? -6.832 9.477 -19.719 1 71.62 430 GLY A N 1
ATOM 3374 C CA . GLY A 1 430 ? -6.07 8.266 -19.469 1 71.62 430 GLY A CA 1
ATOM 3375 C C . GLY A 1 430 ? -5.633 7.559 -20.734 1 71.62 430 GLY A C 1
ATOM 3376 O O . GLY A 1 430 ? -6.164 7.82 -21.812 1 71.62 430 GLY A O 1
ATOM 3377 N N . MET B 1 1 ? -58.969 -63.562 -23.297 1 24.73 1 MET B N 1
ATOM 3378 C CA . MET B 1 1 ? -57.75 -63.594 -24.078 1 24.73 1 MET B CA 1
ATOM 3379 C C . MET B 1 1 ? -56.656 -62.781 -23.391 1 24.73 1 MET B C 1
ATOM 3381 O O . MET B 1 1 ? -56.656 -61.562 -23.422 1 24.73 1 MET B O 1
ATOM 3385 N N . ASN B 1 2 ? -56.219 -63.25 -22.188 1 23.77 2 ASN B N 1
ATOM 3386 C CA . ASN B 1 2 ? -55.594 -62.969 -20.906 1 23.77 2 ASN B CA 1
ATOM 3387 C C . ASN B 1 2 ? -54.125 -62.625 -21.078 1 23.77 2 ASN B C 1
ATOM 3389 O O . ASN B 1 2 ? -53.312 -63.438 -21.516 1 23.77 2 ASN B O 1
ATOM 3393 N N . THR B 1 3 ? -53.906 -61.312 -21.531 1 24.44 3 THR B N 1
ATOM 3394 C CA . THR B 1 3 ? -52.688 -60.625 -21.938 1 24.44 3 THR B CA 1
ATOM 3395 C C . THR B 1 3 ? -51.562 -60.844 -20.922 1 24.44 3 THR B C 1
ATOM 3397 O O . THR B 1 3 ? -51.75 -60.562 -19.734 1 24.44 3 THR B O 1
ATOM 3400 N N . THR B 1 4 ? -50.75 -61.875 -21.078 1 19.14 4 THR B N 1
ATOM 3401 C CA . THR B 1 4 ? -49.625 -62.438 -20.344 1 19.14 4 THR B CA 1
ATOM 3402 C C . THR B 1 4 ? -48.562 -61.375 -20.047 1 19.14 4 THR B C 1
ATOM 3404 O O . THR B 1 4 ? -48.156 -60.656 -20.953 1 19.14 4 THR B O 1
ATOM 3407 N N . ARG B 1 5 ? -48.469 -60.938 -18.75 1 23.12 5 ARG B N 1
ATOM 3408 C CA . ARG B 1 5 ? -47.625 -60.125 -17.875 1 23.12 5 ARG B CA 1
ATOM 3409 C C . ARG B 1 5 ? -46.156 -60.5 -18.031 1 23.12 5 ARG B C 1
ATOM 3411 O O . ARG B 1 5 ? -45.688 -61.469 -17.438 1 23.12 5 ARG B O 1
ATOM 3418 N N . ARG B 1 6 ? -45.719 -60.625 -19.422 1 22.2 6 ARG B N 1
ATOM 3419 C CA . ARG B 1 6 ? -44.344 -61.094 -19.531 1 22.2 6 ARG B CA 1
ATOM 3420 C C . ARG B 1 6 ? -43.406 -60.312 -18.641 1 22.2 6 ARG B C 1
ATOM 3422 O O . ARG B 1 6 ? -43.406 -59.062 -18.703 1 22.2 6 ARG B O 1
ATOM 3429 N N . ARG B 1 7 ? -42.875 -61 -17.609 1 23.03 7 ARG B N 1
ATOM 3430 C CA . ARG B 1 7 ? -41.938 -60.812 -16.516 1 23.03 7 ARG B CA 1
ATOM 3431 C C . ARG B 1 7 ? -40.562 -60.406 -17.062 1 23.03 7 ARG B C 1
ATOM 3433 O O . ARG B 1 7 ? -39.781 -61.25 -17.516 1 23.03 7 ARG B O 1
ATOM 3440 N N . PHE B 1 8 ? -40.438 -59.438 -18.047 1 25.3 8 PHE B N 1
ATOM 3441 C CA . PHE B 1 8 ? -39.094 -59.188 -18.5 1 25.3 8 PHE B CA 1
ATOM 3442 C C . PHE B 1 8 ? -38.156 -58.938 -17.297 1 25.3 8 PHE B C 1
ATOM 3444 O O . PHE B 1 8 ? -38.469 -58.094 -16.438 1 25.3 8 PHE B O 1
ATOM 3451 N N . ILE B 1 9 ? -37.5 -59.938 -16.812 1 24.89 9 ILE B N 1
ATOM 3452 C CA . ILE B 1 9 ? -36.438 -60 -15.82 1 24.89 9 ILE B CA 1
ATOM 3453 C C . ILE B 1 9 ? -35.312 -59.031 -16.188 1 24.89 9 ILE B C 1
ATOM 3455 O O . ILE B 1 9 ? -34.656 -59.219 -17.219 1 24.89 9 ILE B O 1
ATOM 3459 N N . THR B 1 10 ? -35.562 -57.719 -16.219 1 23.91 10 THR B N 1
ATOM 3460 C CA . THR B 1 10 ? -34.5 -56.781 -16.484 1 23.91 10 THR B CA 1
ATOM 3461 C C . THR B 1 10 ? -33.312 -57.062 -15.586 1 23.91 10 THR B C 1
ATOM 3463 O O . THR B 1 10 ? -33.438 -57.094 -14.359 1 23.91 10 THR B O 1
ATOM 3466 N N . ASN B 1 11 ? -32.312 -57.875 -16.016 1 23.52 11 ASN B N 1
ATOM 3467 C CA . ASN B 1 11 ? -30.984 -58.156 -15.445 1 23.52 11 ASN B CA 1
ATOM 3468 C C . ASN B 1 11 ? -30.266 -56.875 -15.031 1 23.52 11 ASN B C 1
ATOM 3470 O O . ASN B 1 11 ? -29.938 -56.031 -15.875 1 23.52 11 ASN B O 1
ATOM 3474 N N . THR B 1 12 ? -30.578 -56.312 -13.867 1 24.78 12 THR B N 1
ATOM 3475 C CA . THR B 1 12 ? -29.938 -55.188 -13.203 1 24.78 12 THR B CA 1
ATOM 3476 C C . THR B 1 12 ? -28.453 -55.469 -12.969 1 24.78 12 THR B C 1
ATOM 3478 O O . THR B 1 12 ? -28.094 -56.344 -12.164 1 24.78 12 THR B O 1
ATOM 3481 N N . LEU B 1 13 ? -27.562 -55.625 -14.07 1 25.41 13 LEU B N 1
ATOM 3482 C CA . LEU B 1 13 ? -26.125 -55.75 -13.852 1 25.41 13 LEU B CA 1
ATOM 3483 C C . LEU B 1 13 ? -25.609 -54.656 -12.938 1 25.41 13 LEU B C 1
ATOM 3485 O O . LEU B 1 13 ? -25.781 -53.469 -13.219 1 25.41 13 LEU B O 1
ATOM 3489 N N . SER B 1 14 ? -25.562 -54.906 -11.664 1 25.33 14 SER B N 1
ATOM 3490 C CA . SER B 1 14 ? -24.938 -54.156 -10.586 1 25.33 14 SER B CA 1
ATOM 3491 C C . SER B 1 14 ? -23.453 -53.906 -10.867 1 25.33 14 SER B C 1
ATOM 3493 O O . SER B 1 14 ? -22.625 -54.812 -10.742 1 25.33 14 SER B O 1
ATOM 3495 N N . SER B 1 15 ? -23.062 -53.438 -12.07 1 26.88 15 SER B N 1
ATOM 3496 C CA . SER B 1 15 ? -21.625 -53.188 -12.203 1 26.88 15 SER B CA 1
ATOM 3497 C C . SER B 1 15 ? -21.094 -52.375 -11.031 1 26.88 15 SER B C 1
ATOM 3499 O O . SER B 1 15 ? -21.531 -51.219 -10.805 1 26.88 15 SER B O 1
ATOM 3501 N N . GLY B 1 16 ? -20.703 -53 -9.953 1 27.12 16 GLY B N 1
ATOM 3502 C CA . GLY B 1 16 ? -19.969 -52.469 -8.82 1 27.12 16 GLY B CA 1
ATOM 3503 C C . GLY B 1 16 ? -18.75 -51.656 -9.219 1 27.12 16 GLY B C 1
ATOM 3504 O O . GLY B 1 16 ? -17.797 -52.188 -9.766 1 27.12 16 GLY B O 1
ATOM 3505 N N . ALA B 1 17 ? -18.922 -50.469 -9.828 1 31.67 17 ALA B N 1
ATOM 3506 C CA . ALA B 1 17 ? -17.766 -49.594 -9.992 1 31.67 17 ALA B CA 1
ATOM 3507 C C . ALA B 1 17 ? -16.906 -49.594 -8.734 1 31.67 17 ALA B C 1
ATOM 3509 O O . ALA B 1 17 ? -17.406 -49.375 -7.629 1 31.67 17 ALA B O 1
ATOM 3510 N N . ILE B 1 18 ? -15.828 -50.281 -8.766 1 29.53 18 ILE B N 1
ATOM 3511 C CA . ILE B 1 18 ? -14.742 -50.25 -7.785 1 29.53 18 ILE B CA 1
ATOM 3512 C C . ILE B 1 18 ? -14.414 -48.812 -7.434 1 29.53 18 ILE B C 1
ATOM 3514 O O . ILE B 1 18 ? -14.031 -48.031 -8.305 1 29.53 18 ILE B O 1
ATOM 3518 N N . ALA B 1 19 ? -15.086 -48.344 -6.484 1 32.16 19 ALA B N 1
ATOM 3519 C CA . ALA B 1 19 ? -14.695 -47.094 -5.805 1 32.16 19 ALA B CA 1
ATOM 3520 C C . ALA B 1 19 ? -13.195 -47.062 -5.535 1 32.16 19 ALA B C 1
ATOM 3522 O O . ALA B 1 19 ? -12.703 -47.781 -4.668 1 32.16 19 ALA B O 1
ATOM 3523 N N . GLY B 1 20 ? -12.422 -46.969 -6.605 1 29.14 20 GLY B N 1
ATOM 3524 C CA . GLY B 1 20 ? -11.008 -46.781 -6.324 1 29.14 20 GLY B CA 1
ATOM 3525 C C . GLY B 1 20 ? -10.75 -45.781 -5.199 1 29.14 20 GLY B C 1
ATOM 3526 O O . GLY B 1 20 ? -11.391 -44.75 -5.129 1 29.14 20 GLY B O 1
ATOM 3527 N N . ALA B 1 21 ? -10.289 -46.25 -4.082 1 33.06 21 ALA B N 1
ATOM 3528 C CA . ALA B 1 21 ? -9.781 -45.531 -2.93 1 33.06 21 ALA B CA 1
ATOM 3529 C C . ALA B 1 21 ? -8.969 -44.312 -3.367 1 33.06 21 ALA B C 1
ATOM 3531 O O . ALA B 1 21 ? -7.98 -44.438 -4.09 1 33.06 21 ALA B O 1
ATOM 3532 N N . ILE B 1 22 ? -9.578 -43.281 -3.574 1 37.28 22 ILE B N 1
ATOM 3533 C CA . ILE B 1 22 ? -8.898 -42 -3.732 1 37.28 22 ILE B CA 1
ATOM 3534 C C . ILE B 1 22 ? -7.723 -41.906 -2.762 1 37.28 22 ILE B C 1
ATOM 3536 O O . ILE B 1 22 ? -7.902 -42.062 -1.549 1 37.28 22 ILE B O 1
ATOM 3540 N N . PRO B 1 23 ? -6.461 -42.125 -3.121 1 34.28 23 PRO B N 1
ATOM 3541 C CA . PRO B 1 23 ? -5.371 -42.188 -2.143 1 34.28 23 PRO B CA 1
ATOM 3542 C C . PRO B 1 23 ? -5.438 -41.031 -1.132 1 34.28 23 PRO B C 1
ATOM 3544 O O . PRO B 1 23 ? -5.684 -39.906 -1.51 1 34.28 23 PRO B O 1
ATOM 3547 N N . THR B 1 24 ? -5.855 -41.219 0.128 1 39.59 24 THR B N 1
ATOM 3548 C CA . THR B 1 24 ? -5.621 -40.469 1.352 1 39.59 24 THR B CA 1
ATOM 3549 C C . THR B 1 24 ? -4.34 -39.656 1.241 1 39.59 24 THR B C 1
ATOM 3551 O O . THR B 1 24 ? -4.07 -38.781 2.086 1 39.59 24 THR B O 1
ATOM 3554 N N . ALA B 1 25 ? -3.605 -39.812 0.211 1 39.09 25 ALA B N 1
ATOM 3555 C CA . ALA B 1 25 ? -2.258 -39.281 0.053 1 39.09 25 ALA B CA 1
ATOM 3556 C C . ALA B 1 25 ? -2.303 -37.812 -0.414 1 39.09 25 ALA B C 1
ATOM 3558 O O . ALA B 1 25 ? -1.46 -37.031 -0.02 1 39.09 25 ALA B O 1
ATOM 3559 N N . ALA B 1 26 ? -3.195 -37.469 -1.22 1 43 26 ALA B N 1
ATOM 3560 C CA . ALA B 1 26 ? -3.119 -36.125 -1.779 1 43 26 ALA B CA 1
ATOM 3561 C C . ALA B 1 26 ? -3.402 -35.094 -0.712 1 43 26 ALA B C 1
ATOM 3563 O O . ALA B 1 26 ? -2.721 -34.062 -0.648 1 43 26 ALA B O 1
ATOM 3564 N N . ARG B 1 27 ? -4.426 -35.156 0.061 1 45.91 27 ARG B N 1
ATOM 3565 C CA . ARG B 1 27 ? -4.738 -34.25 1.146 1 45.91 27 ARG B CA 1
ATOM 3566 C C . ARG B 1 27 ? -3.59 -34.156 2.148 1 45.91 27 ARG B C 1
ATOM 3568 O O . ARG B 1 27 ? -3.314 -33.094 2.707 1 45.91 27 ARG B O 1
ATOM 3575 N N . ALA B 1 28 ? -3.006 -35.281 2.35 1 44.78 28 ALA B N 1
ATOM 3576 C CA . ALA B 1 28 ? -1.892 -35.438 3.283 1 44.78 28 ALA B CA 1
ATOM 3577 C C . ALA B 1 28 ? -0.726 -34.531 2.893 1 44.78 28 ALA B C 1
ATOM 3579 O O . ALA B 1 28 ? 0.071 -34.125 3.746 1 44.78 28 ALA B O 1
ATOM 3580 N N . GLN B 1 29 ? -0.85 -34.062 1.646 1 52.94 29 GLN B N 1
ATOM 3581 C CA . GLN B 1 29 ? 0.307 -33.344 1.116 1 52.94 29 GLN B CA 1
ATOM 3582 C C . GLN B 1 29 ? 0.264 -31.875 1.497 1 52.94 29 GLN B C 1
ATOM 3584 O O . GLN B 1 29 ? 1.293 -31.203 1.488 1 52.94 29 GLN B O 1
ATOM 3589 N N . PHE B 1 30 ? -0.93 -31.344 1.736 1 52.72 30 PHE B N 1
ATOM 3590 C CA . PHE B 1 30 ? -0.969 -29.938 2.164 1 52.72 30 PHE B CA 1
ATOM 3591 C C . PHE B 1 30 ? -0.826 -29.844 3.678 1 52.72 30 PHE B C 1
ATOM 3593 O O . PHE B 1 30 ? -0.546 -28.766 4.207 1 52.72 30 PHE B O 1
ATOM 3600 N N . LEU B 1 31 ? -1.104 -31 4.48 1 49.41 31 LEU B N 1
ATOM 3601 C CA . LEU B 1 31 ? -1.335 -30.984 5.918 1 49.41 31 LEU B CA 1
ATOM 3602 C C . LEU B 1 31 ? -0.015 -31.062 6.68 1 49.41 31 LEU B C 1
ATOM 3604 O O . LEU B 1 31 ? -0.004 -31.031 7.914 1 49.41 31 LEU B O 1
ATOM 3608 N N . ASN B 1 32 ? 1.099 -31.156 6.004 1 46.81 32 ASN B N 1
ATOM 3609 C CA . ASN B 1 32 ? 2.238 -31.375 6.891 1 46.81 32 ASN B CA 1
ATOM 3610 C C . ASN B 1 32 ? 2.621 -30.094 7.629 1 46.81 32 ASN B C 1
ATOM 3612 O O . ASN B 1 32 ? 3.66 -30.047 8.289 1 46.81 32 ASN B O 1
ATOM 3616 N N . ALA B 1 33 ? 1.865 -29.031 7.43 1 53.03 33 ALA B N 1
ATOM 3617 C CA . ALA B 1 33 ? 2.371 -27.875 8.164 1 53.03 33 ALA B CA 1
ATOM 3618 C C . ALA B 1 33 ? 1.761 -27.797 9.562 1 53.03 33 ALA B C 1
ATOM 3620 O O . ALA B 1 33 ? 0.56 -28.016 9.734 1 53.03 33 ALA B O 1
ATOM 3621 N N . PRO B 1 34 ? 2.74 -27.859 10.578 1 53.22 34 PRO B N 1
ATOM 3622 C CA . PRO B 1 34 ? 2.154 -27.703 11.914 1 53.22 34 PRO B CA 1
ATOM 3623 C C . PRO B 1 34 ? 1.15 -26.547 11.984 1 53.22 34 PRO B C 1
ATOM 3625 O O . PRO B 1 34 ? 1.451 -25.438 11.547 1 53.22 34 PRO B O 1
ATOM 3628 N N . ARG B 1 35 ? -0.132 -26.812 11.992 1 58.81 35 ARG B N 1
ATOM 3629 C CA . ARG B 1 35 ? -1.218 -25.844 12.102 1 58.81 35 ARG B CA 1
ATOM 3630 C C . ARG B 1 35 ? -1.128 -25.062 13.406 1 58.81 35 ARG B C 1
ATOM 3632 O O . ARG B 1 35 ? -1.341 -23.844 13.43 1 58.81 35 ARG B O 1
ATOM 3639 N N . HIS B 1 36 ? -0.78 -25.859 14.453 1 64 36 HIS B N 1
ATOM 3640 C CA . HIS B 1 36 ? -0.7 -25.312 15.805 1 64 36 HIS B CA 1
ATOM 3641 C C . HIS B 1 36 ? 0.6 -25.719 16.484 1 64 36 HIS B C 1
ATOM 3643 O O . HIS B 1 36 ? 1.215 -26.719 16.125 1 64 36 HIS B O 1
ATOM 3649 N N . GLY B 1 37 ? 1.092 -24.672 17.156 1 69.19 37 GLY B N 1
ATOM 3650 C CA . GLY B 1 37 ? 2.166 -24.984 18.094 1 69.19 37 GLY B CA 1
ATOM 3651 C C . GLY B 1 37 ? 3.545 -24.875 17.469 1 69.19 37 GLY B C 1
ATOM 3652 O O . GLY B 1 37 ? 4.309 -25.844 17.484 1 69.19 37 GLY B O 1
ATOM 3653 N N . LEU B 1 38 ? 3.775 -23.781 16.922 1 85.94 38 LEU B N 1
ATOM 3654 C CA . LEU B 1 38 ? 5.125 -23.547 16.422 1 85.94 38 LEU B CA 1
ATOM 3655 C C . LEU B 1 38 ? 6.148 -23.625 17.547 1 85.94 38 LEU B C 1
ATOM 3657 O O . LEU B 1 38 ? 5.879 -23.188 18.672 1 85.94 38 LEU B O 1
ATOM 3661 N N . PRO B 1 39 ? 7.172 -24.281 17.266 1 89.38 39 PRO B N 1
ATOM 3662 C CA . PRO B 1 39 ? 8.188 -24.422 18.312 1 89.38 39 PRO B CA 1
ATOM 3663 C C . PRO B 1 39 ? 8.812 -23.094 18.719 1 89.38 39 PRO B C 1
ATOM 3665 O O . PRO B 1 39 ? 9 -22.203 17.875 1 89.38 39 PRO B O 1
ATOM 3668 N N . GLY B 1 40 ? 9.078 -23.016 20.031 1 92.5 40 GLY B N 1
ATOM 3669 C CA . GLY B 1 40 ? 9.797 -21.859 20.562 1 92.5 40 GLY B CA 1
ATOM 3670 C C . GLY B 1 40 ? 8.883 -20.703 20.891 1 92.5 40 GLY B C 1
ATOM 3671 O O . GLY B 1 40 ? 7.703 -20.703 20.531 1 92.5 40 GLY B O 1
ATOM 3672 N N . THR B 1 41 ? 9.484 -19.766 21.609 1 95.56 41 THR B N 1
ATOM 3673 C CA . THR B 1 41 ? 8.781 -18.531 21.906 1 95.56 41 THR B CA 1
ATOM 3674 C C . THR B 1 41 ? 8.672 -17.656 20.656 1 95.56 41 THR B C 1
ATOM 3676 O O . THR B 1 41 ? 9.359 -17.891 19.656 1 95.56 41 THR B O 1
ATOM 3679 N N . LEU B 1 42 ? 7.82 -16.734 20.688 1 95.5 42 LEU B N 1
ATOM 3680 C CA . LEU B 1 42 ? 7.688 -15.805 19.562 1 95.5 42 LEU B CA 1
ATOM 3681 C C . LEU B 1 42 ? 9.008 -15.102 19.266 1 95.5 42 LEU B C 1
ATOM 3683 O O . LEU B 1 42 ? 9.383 -14.93 18.109 1 95.5 42 LEU B O 1
ATOM 3687 N N . LYS B 1 43 ? 9.68 -14.672 20.328 1 95.81 43 LYS B N 1
ATOM 3688 C CA . LYS B 1 43 ? 10.977 -14.023 20.172 1 95.81 43 LYS B CA 1
ATOM 3689 C C . LYS B 1 43 ? 11.961 -14.922 19.438 1 95.81 43 LYS B C 1
ATOM 3691 O O . LYS B 1 43 ? 12.703 -14.461 18.562 1 95.81 43 LYS B O 1
ATOM 3696 N N . GLU B 1 44 ? 11.969 -16.188 19.766 1 97.38 44 GLU B N 1
ATOM 3697 C CA . GLU B 1 44 ? 12.852 -17.141 19.125 1 97.38 44 GLU B CA 1
ATOM 3698 C C . GLU B 1 44 ? 12.469 -17.359 17.656 1 97.38 44 GLU B C 1
ATOM 3700 O O . GLU B 1 44 ? 13.336 -17.484 16.797 1 97.38 44 GLU B O 1
ATOM 3705 N N . ARG B 1 45 ? 11.188 -17.375 17.406 1 97.38 45 ARG B N 1
ATOM 3706 C CA . ARG B 1 45 ? 10.719 -17.547 16.031 1 97.38 45 ARG B CA 1
ATOM 3707 C C . ARG B 1 45 ? 11.094 -16.344 15.172 1 97.38 45 ARG B C 1
ATOM 3709 O O . ARG B 1 45 ? 11.539 -16.5 14.031 1 97.38 45 ARG B O 1
ATOM 3716 N N . TYR B 1 46 ? 10.977 -15.148 15.727 1 97.75 46 TYR B N 1
ATOM 3717 C CA . TYR B 1 46 ? 11.391 -13.945 15.008 1 97.75 46 TYR B CA 1
ATOM 3718 C C . TYR B 1 46 ? 12.891 -13.984 14.703 1 97.75 46 TYR B C 1
ATOM 3720 O O . TYR B 1 46 ? 13.305 -13.664 13.586 1 97.75 46 TYR B O 1
ATOM 3728 N N . ALA B 1 47 ? 13.656 -14.359 15.688 1 97.94 47 ALA B N 1
ATOM 3729 C CA . ALA B 1 47 ? 15.102 -14.43 15.508 1 97.94 47 ALA B CA 1
ATOM 3730 C C . ALA B 1 47 ? 15.469 -15.406 14.383 1 97.94 47 ALA B C 1
ATOM 3732 O O . ALA B 1 47 ? 16.359 -15.125 13.578 1 97.94 47 ALA B O 1
ATOM 3733 N N . LYS B 1 48 ? 14.789 -16.516 14.383 1 98 48 LYS B N 1
ATOM 3734 C CA . LYS B 1 48 ? 15.016 -17.516 13.336 1 98 48 LYS B CA 1
ATOM 3735 C C . LYS B 1 48 ? 14.695 -16.938 11.961 1 98 48 LYS B C 1
ATOM 3737 O O . LYS B 1 48 ? 15.477 -17.094 11.023 1 98 48 LYS B O 1
ATOM 3742 N N . LEU B 1 49 ? 13.609 -16.281 11.859 1 98.5 49 LEU B N 1
ATOM 3743 C CA . LEU B 1 49 ? 13.195 -15.719 10.578 1 98.5 49 LEU B CA 1
ATOM 3744 C C . LEU B 1 49 ? 14.102 -14.562 10.164 1 98.5 49 LEU B C 1
ATOM 3746 O O . LEU B 1 49 ? 14.422 -14.414 8.984 1 98.5 49 LEU B O 1
ATOM 3750 N N . ASP B 1 50 ? 14.547 -13.758 11.102 1 98 50 ASP B N 1
ATOM 3751 C CA . ASP B 1 50 ? 15.469 -12.664 10.812 1 98 50 ASP B CA 1
ATOM 3752 C C . ASP B 1 50 ? 16.781 -13.203 10.25 1 98 50 ASP B C 1
ATOM 3754 O O . ASP B 1 50 ? 17.375 -12.609 9.344 1 98 50 ASP B O 1
ATOM 3758 N N . ALA B 1 51 ? 17.234 -14.273 10.781 1 98.38 51 ALA B N 1
ATOM 3759 C CA . ALA B 1 51 ? 18.469 -14.906 10.289 1 98.38 51 ALA B CA 1
ATOM 3760 C C . ALA B 1 51 ? 18.297 -15.383 8.852 1 98.38 51 ALA B C 1
ATOM 3762 O O . ALA B 1 51 ? 19.203 -15.258 8.039 1 98.38 51 ALA B O 1
ATOM 3763 N N . ILE B 1 52 ? 17.156 -15.883 8.547 1 98.12 52 ILE B N 1
ATOM 3764 C CA . ILE B 1 52 ? 16.844 -16.359 7.203 1 98.12 52 ILE B CA 1
ATOM 3765 C C . ILE B 1 52 ? 16.844 -15.195 6.223 1 98.12 52 ILE B C 1
ATOM 3767 O O . ILE B 1 52 ? 17.375 -15.297 5.113 1 98.12 52 ILE B O 1
ATOM 3771 N N . LEU B 1 53 ? 16.297 -14.086 6.66 1 97.56 53 LEU B N 1
ATOM 3772 C CA . LEU B 1 53 ? 16.156 -12.906 5.812 1 97.56 53 LEU B CA 1
ATOM 3773 C C . LEU B 1 53 ? 17.516 -12.312 5.48 1 97.56 53 LEU B C 1
ATOM 3775 O O . LEU B 1 53 ? 17.656 -11.578 4.504 1 97.56 53 LEU B O 1
ATOM 3779 N N . LYS B 1 54 ? 18.547 -12.648 6.246 1 96.88 54 LYS B N 1
ATOM 3780 C CA . LYS B 1 54 ? 19.875 -12.102 6.043 1 96.88 54 LYS B CA 1
ATOM 3781 C C . LYS B 1 54 ? 20.641 -12.898 4.992 1 96.88 54 LYS B C 1
ATOM 3783 O O . LYS B 1 54 ? 21.688 -12.453 4.512 1 96.88 54 LYS B O 1
ATOM 3788 N N . GLN B 1 55 ? 20.141 -14.039 4.605 1 97.44 55 GLN B N 1
ATOM 3789 C CA . GLN B 1 55 ? 20.812 -14.859 3.607 1 97.44 55 GLN B CA 1
ATOM 3790 C C . GLN B 1 55 ? 20.516 -14.367 2.193 1 97.44 55 GLN B C 1
ATOM 3792 O O . GLN B 1 55 ? 19.359 -14.164 1.833 1 97.44 55 GLN B O 1
ATOM 3797 N N . PRO B 1 56 ? 21.516 -14.203 1.371 1 97.62 56 PRO B N 1
ATOM 3798 C CA . PRO B 1 56 ? 21.281 -13.734 0.003 1 97.62 56 PRO B CA 1
ATOM 3799 C C . PRO B 1 56 ? 20.484 -14.727 -0.834 1 97.62 56 PRO B C 1
ATOM 3801 O O . PRO B 1 56 ? 20.594 -15.945 -0.637 1 97.62 56 PRO B O 1
ATOM 3804 N N . VAL B 1 57 ? 19.719 -14.188 -1.723 1 98.62 57 VAL B N 1
ATOM 3805 C CA . VAL B 1 57 ? 18.922 -15.008 -2.631 1 98.62 57 VAL B CA 1
ATOM 3806 C C . VAL B 1 57 ? 19.609 -15.094 -3.99 1 98.62 57 VAL B C 1
ATOM 3808 O O . VAL B 1 57 ? 19.844 -16.188 -4.504 1 98.62 57 VAL B O 1
ATOM 3811 N N . PHE B 1 58 ? 19.953 -13.953 -4.539 1 98.75 58 PHE B N 1
ATOM 3812 C CA . PHE B 1 58 ? 20.578 -13.891 -5.859 1 98.75 58 PHE B CA 1
ATOM 3813 C C . PHE B 1 58 ? 22 -14.445 -5.816 1 98.75 58 PHE B C 1
ATOM 3815 O O . PHE B 1 58 ? 22.766 -14.133 -4.902 1 98.75 58 PHE B O 1
ATOM 3822 N N . LYS B 1 59 ? 22.312 -15.25 -6.777 1 98.44 59 LYS B N 1
ATOM 3823 C CA . LYS B 1 59 ? 23.656 -15.844 -6.863 1 98.44 59 LYS B CA 1
ATOM 3824 C C . LYS B 1 59 ? 24.641 -14.875 -7.508 1 98.44 59 LYS B C 1
ATOM 3826 O O . LYS B 1 59 ? 25.172 -15.148 -8.586 1 98.44 59 LYS B O 1
ATOM 3831 N N . ARG B 1 60 ? 24.906 -13.883 -6.781 1 98.12 60 ARG B N 1
ATOM 3832 C CA . ARG B 1 60 ? 25.812 -12.828 -7.242 1 98.12 60 ARG B CA 1
ATOM 3833 C C . ARG B 1 60 ? 27.172 -13.383 -7.621 1 98.12 60 ARG B C 1
ATOM 3835 O O . ARG B 1 60 ? 27.828 -12.883 -8.539 1 98.12 60 ARG B O 1
ATOM 3842 N N . GLU B 1 61 ? 27.625 -14.461 -6.961 1 96.75 61 GLU B N 1
ATOM 3843 C CA . GLU B 1 61 ? 28.969 -15.039 -7.082 1 96.75 61 GLU B CA 1
ATOM 3844 C C . GLU B 1 61 ? 29.172 -15.656 -8.461 1 96.75 61 GLU B C 1
ATOM 3846 O O . GLU B 1 61 ? 30.312 -15.93 -8.859 1 96.75 61 GLU B O 1
ATOM 3851 N N . LEU B 1 62 ? 28.109 -15.867 -9.172 1 97.5 62 LEU B N 1
ATOM 3852 C CA . LEU B 1 62 ? 28.203 -16.422 -10.516 1 97.5 62 LEU B CA 1
ATOM 3853 C C . LEU B 1 62 ? 28.766 -15.383 -11.484 1 97.5 62 LEU B C 1
ATOM 3855 O O . LEU B 1 62 ? 29.172 -15.727 -12.602 1 97.5 62 LEU B O 1
ATOM 3859 N N . PHE B 1 63 ? 28.844 -14.148 -11.039 1 98.31 63 PHE B N 1
ATOM 3860 C CA . PHE B 1 63 ? 29.25 -13.062 -11.93 1 98.31 63 PHE B CA 1
ATOM 3861 C C . PHE B 1 63 ? 30.375 -12.25 -11.312 1 98.31 63 PHE B C 1
ATOM 3863 O O . PHE B 1 63 ? 30.156 -11.445 -10.406 1 98.31 63 PHE B O 1
ATOM 3870 N N . ALA B 1 64 ? 31.562 -12.367 -11.828 1 97.31 64 ALA B N 1
ATOM 3871 C CA . ALA B 1 64 ? 32.781 -11.805 -11.227 1 97.31 64 ALA B CA 1
ATOM 3872 C C . ALA B 1 64 ? 32.906 -10.32 -11.547 1 97.31 64 ALA B C 1
ATOM 3874 O O . ALA B 1 64 ? 33.25 -9.523 -10.664 1 97.31 64 ALA B O 1
ATOM 3875 N N . ASP B 1 65 ? 32.594 -9.93 -12.812 1 97.62 65 ASP B N 1
ATOM 3876 C CA . ASP B 1 65 ? 32.812 -8.562 -13.266 1 97.62 65 ASP B CA 1
ATOM 3877 C C . ASP B 1 65 ? 31.531 -7.742 -13.156 1 97.62 65 ASP B C 1
ATOM 3879 O O . ASP B 1 65 ? 30.438 -8.273 -13.344 1 97.62 65 ASP B O 1
ATOM 3883 N N . PRO B 1 66 ? 31.688 -6.484 -12.906 1 98.38 66 PRO B N 1
ATOM 3884 C CA . PRO B 1 66 ? 30.5 -5.625 -12.828 1 98.38 66 PRO B CA 1
ATOM 3885 C C . PRO B 1 66 ? 29.672 -5.652 -14.109 1 98.38 66 PRO B C 1
ATOM 3887 O O . PRO B 1 66 ? 30.219 -5.703 -15.211 1 98.38 66 PRO B O 1
ATOM 3890 N N . VAL B 1 67 ? 28.406 -5.676 -13.945 1 98.88 67 VAL B N 1
ATOM 3891 C CA . VAL B 1 67 ? 27.422 -5.559 -15.023 1 98.88 67 VAL B CA 1
ATOM 3892 C C . VAL B 1 67 ? 26.625 -4.27 -14.859 1 98.88 67 VAL B C 1
ATOM 3894 O O . VAL B 1 67 ? 25.578 -4.262 -14.195 1 98.88 67 VAL B O 1
ATOM 3897 N N . ILE B 1 68 ? 27.062 -3.199 -15.539 1 98.94 68 ILE B N 1
ATOM 3898 C CA . ILE B 1 68 ? 26.5 -1.867 -15.32 1 98.94 68 ILE B CA 1
ATOM 3899 C C . ILE B 1 68 ? 25.281 -1.665 -16.219 1 98.94 68 ILE B C 1
ATOM 3901 O O . ILE B 1 68 ? 25.359 -1.848 -17.438 1 98.94 68 ILE B O 1
ATOM 3905 N N . ILE B 1 69 ? 24.156 -1.305 -15.625 1 98.94 69 ILE B N 1
ATOM 3906 C CA . ILE B 1 69 ? 22.938 -1.076 -16.375 1 98.94 69 ILE B CA 1
ATOM 3907 C C . ILE B 1 69 ? 23.062 0.206 -17.203 1 98.94 69 ILE B C 1
ATOM 3909 O O . ILE B 1 69 ? 23.266 1.287 -16.641 1 98.94 69 ILE B O 1
ATOM 3913 N N . GLU B 1 70 ? 22.922 0.085 -18.469 1 98.88 70 GLU B N 1
ATOM 3914 C CA . GLU B 1 70 ? 23.016 1.221 -19.375 1 98.88 70 GLU B CA 1
ATOM 3915 C C . GLU B 1 70 ? 21.656 1.833 -19.656 1 98.88 70 GLU B C 1
ATOM 3917 O O . GLU B 1 70 ? 21.516 3.057 -19.703 1 98.88 70 GLU B O 1
ATOM 3922 N N . SER B 1 71 ? 20.656 0.959 -19.844 1 98.69 71 SER B N 1
ATOM 3923 C CA . SER B 1 71 ? 19.328 1.471 -20.156 1 98.69 71 SER B CA 1
ATOM 3924 C C . SER B 1 71 ? 18.25 0.526 -19.672 1 98.69 71 SER B C 1
ATOM 3926 O O . SER B 1 71 ? 18.469 -0.674 -19.516 1 98.69 71 SER B O 1
ATOM 3928 N N . ILE B 1 72 ? 17.172 1.043 -19.328 1 98.81 72 ILE B N 1
ATOM 3929 C CA . ILE B 1 72 ? 15.898 0.372 -19.031 1 98.81 72 ILE B CA 1
ATOM 3930 C C . ILE B 1 72 ? 14.773 1.035 -19.828 1 98.81 72 ILE B C 1
ATOM 3932 O O . ILE B 1 72 ? 14.523 2.234 -19.672 1 98.81 72 ILE B O 1
ATOM 3936 N N . GLU B 1 73 ? 14.117 0.267 -20.656 1 98.56 73 GLU B N 1
A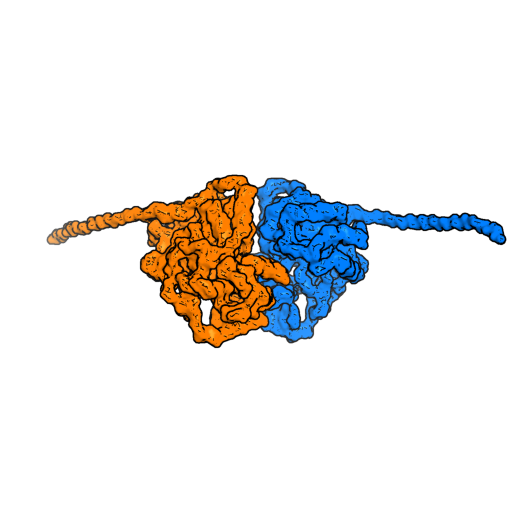TOM 3937 C CA . GLU B 1 73 ? 13.039 0.786 -21.484 1 98.56 73 GLU B CA 1
ATOM 3938 C C . GLU B 1 73 ? 11.742 0.026 -21.25 1 98.56 73 GLU B C 1
ATOM 3940 O O . GLU B 1 73 ? 11.75 -1.194 -21.062 1 98.56 73 GLU B O 1
ATOM 3945 N N . LEU B 1 74 ? 10.688 0.739 -21.141 1 98.44 74 LEU B N 1
ATOM 3946 C CA . LEU B 1 74 ? 9.359 0.144 -21.172 1 98.44 74 LEU B CA 1
ATOM 3947 C C . LEU B 1 74 ? 8.781 0.176 -22.578 1 98.44 74 LEU B C 1
ATOM 3949 O O . LEU B 1 74 ? 8.531 1.251 -23.125 1 98.44 74 LEU B O 1
ATOM 3953 N N . LEU B 1 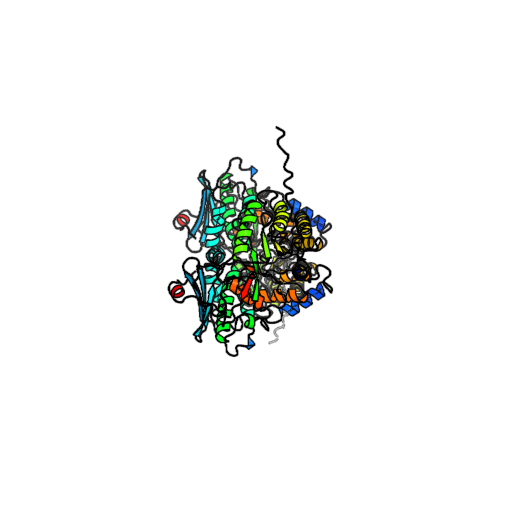75 ? 8.633 -1.024 -23.109 1 97.56 75 LEU B N 1
ATOM 3954 C CA . LEU B 1 75 ? 8.102 -1.19 -24.469 1 97.56 75 LEU B CA 1
ATOM 3955 C C . LEU B 1 75 ? 6.602 -1.459 -24.422 1 97.56 75 LEU B C 1
ATOM 3957 O O . LEU B 1 75 ? 6.102 -2.092 -23.5 1 97.56 75 LEU B O 1
ATOM 3961 N N . HIS B 1 76 ? 5.926 -0.943 -25.391 1 96.69 76 HIS B N 1
ATOM 3962 C CA . HIS B 1 76 ? 4.477 -1.107 -25.453 1 96.69 76 HIS B CA 1
ATOM 3963 C C . HIS B 1 76 ? 4.016 -1.45 -26.859 1 96.69 76 HIS B C 1
ATOM 3965 O O . HIS B 1 76 ? 4.434 -0.808 -27.828 1 96.69 76 HIS B O 1
ATOM 3971 N N . ASN B 1 77 ? 3.316 -2.48 -26.984 1 94.06 77 ASN B N 1
ATOM 3972 C CA . ASN B 1 77 ? 2.646 -2.898 -28.219 1 94.06 77 ASN B CA 1
ATOM 3973 C C . ASN B 1 77 ? 1.309 -3.572 -27.922 1 94.06 77 ASN B C 1
ATOM 3975 O O . ASN B 1 77 ? 1.253 -4.551 -27.172 1 94.06 77 ASN B O 1
ATOM 3979 N N . LYS B 1 78 ? 0.205 -2.973 -28.453 1 90 78 LYS B N 1
ATOM 3980 C CA . LYS B 1 78 ? -1.142 -3.449 -28.156 1 90 78 LYS B CA 1
ATOM 3981 C C . LYS B 1 78 ? -1.416 -3.414 -26.641 1 90 78 LYS B C 1
ATOM 3983 O O . LYS B 1 78 ? -1.255 -2.375 -26 1 90 78 LYS B O 1
ATOM 3988 N N . LYS B 1 79 ? -1.683 -4.527 -26.047 1 88.56 79 LYS B N 1
ATOM 3989 C CA . LYS B 1 79 ? -2.025 -4.539 -24.641 1 88.56 79 LYS B CA 1
ATOM 3990 C C . LYS B 1 79 ? -0.859 -5.051 -23.797 1 88.56 79 LYS B C 1
ATOM 3992 O O . LYS B 1 79 ? -1.009 -5.285 -22.594 1 88.56 79 LYS B O 1
ATOM 3997 N N . GLN B 1 80 ? 0.292 -5.105 -24.469 1 92.62 80 GLN B N 1
ATOM 3998 C CA . GLN B 1 80 ? 1.429 -5.695 -23.766 1 92.62 80 GLN B CA 1
ATOM 3999 C C . GLN B 1 80 ? 2.453 -4.629 -23.391 1 92.62 80 GLN B C 1
ATOM 4001 O O . GLN B 1 80 ? 2.688 -3.686 -24.141 1 92.62 80 GLN B O 1
ATOM 4006 N N . TYR B 1 81 ? 2.996 -4.758 -22.219 1 95.06 81 TYR B N 1
ATOM 4007 C CA . TYR B 1 81 ? 4.094 -3.943 -21.703 1 95.06 81 TYR B CA 1
ATOM 4008 C C . TYR B 1 81 ? 5.316 -4.805 -21.422 1 95.06 81 TYR B C 1
ATOM 4010 O O . TYR B 1 81 ? 5.234 -5.781 -20.672 1 95.06 81 TYR B O 1
ATOM 4018 N N . LEU B 1 82 ? 6.434 -4.523 -22.047 1 95.94 82 LEU B N 1
ATOM 4019 C CA . LEU B 1 82 ? 7.68 -5.258 -21.844 1 95.94 82 LEU B CA 1
ATOM 4020 C C . LEU B 1 82 ? 8.773 -4.34 -21.312 1 95.94 82 LEU B C 1
ATOM 4022 O O . LEU B 1 82 ? 8.789 -3.143 -21.609 1 95.94 82 LEU B O 1
ATOM 4026 N N . CYS B 1 83 ? 9.617 -4.867 -20.547 1 97.56 83 CYS B N 1
ATOM 4027 C CA . CYS B 1 83 ? 10.805 -4.16 -20.078 1 97.56 83 CYS B CA 1
ATOM 4028 C C . CYS B 1 83 ? 12.07 -4.73 -20.719 1 97.56 83 CYS B C 1
ATOM 4030 O O . CYS B 1 83 ? 12.281 -5.945 -20.703 1 97.56 83 CYS B O 1
ATOM 4032 N N . ARG B 1 84 ? 12.82 -3.891 -21.297 1 98.56 84 ARG B N 1
ATOM 4033 C CA . ARG B 1 84 ? 14.125 -4.25 -21.828 1 98.56 84 ARG B CA 1
ATOM 4034 C C . ARG B 1 84 ? 15.242 -3.598 -21.016 1 98.56 84 ARG B C 1
ATOM 4036 O O . ARG B 1 84 ? 15.297 -2.371 -20.891 1 98.56 84 ARG B O 1
ATOM 4043 N N . VAL B 1 85 ? 16.109 -4.371 -20.469 1 98.88 85 VAL B N 1
ATOM 4044 C CA . VAL B 1 85 ? 17.297 -3.895 -19.75 1 98.88 85 VAL B CA 1
ATOM 4045 C C . VAL B 1 85 ? 18.547 -4.227 -20.562 1 98.88 85 VAL B C 1
ATOM 4047 O O . VAL B 1 85 ? 18.672 -5.336 -21.078 1 98.88 85 VAL B O 1
ATOM 4050 N N . ARG B 1 86 ? 19.453 -3.293 -20.656 1 98.81 86 ARG B N 1
ATOM 4051 C CA . ARG B 1 86 ? 20.734 -3.516 -21.328 1 98.81 86 ARG B CA 1
ATOM 4052 C C . ARG B 1 86 ? 21.906 -3.07 -20.438 1 98.81 86 ARG B C 1
ATOM 4054 O O . ARG B 1 86 ? 21.797 -2.072 -19.719 1 98.81 86 ARG B O 1
ATOM 4061 N N . SER B 1 87 ? 22.953 -3.793 -20.547 1 98.81 87 SER B N 1
ATOM 4062 C CA . SER B 1 87 ? 24.172 -3.426 -19.844 1 98.81 87 SER B CA 1
ATOM 4063 C C . SER B 1 87 ? 25.141 -2.684 -20.766 1 98.81 87 SER B C 1
ATOM 4065 O O . SER B 1 87 ? 25 -2.723 -21.984 1 98.81 87 SER B O 1
ATOM 4067 N N . LYS B 1 88 ? 26.109 -2.051 -20.172 1 98.5 88 LYS B N 1
ATOM 4068 C CA . LYS B 1 88 ? 27.141 -1.342 -20.922 1 98.5 88 LYS B CA 1
ATOM 4069 C C . LYS B 1 88 ? 27.938 -2.303 -21.797 1 98.5 88 LYS B C 1
ATOM 4071 O O . LYS B 1 88 ? 28.422 -1.921 -22.859 1 98.5 88 LYS B O 1
ATOM 4076 N N . ASP B 1 89 ? 28.031 -3.551 -21.422 1 97.38 89 ASP B N 1
ATOM 4077 C CA . ASP B 1 89 ? 28.812 -4.543 -22.156 1 97.38 89 ASP B CA 1
ATOM 4078 C C . ASP B 1 89 ? 27.969 -5.223 -23.234 1 97.38 89 ASP B C 1
ATOM 4080 O O . ASP B 1 89 ? 28.422 -6.184 -23.859 1 97.38 89 ASP B O 1
ATOM 4084 N N . GLY B 1 90 ? 26.734 -4.906 -23.328 1 97.56 90 GLY B N 1
ATOM 4085 C CA . GLY B 1 90 ? 25.953 -5.34 -24.469 1 97.56 90 GLY B CA 1
ATOM 4086 C C . GLY B 1 90 ? 25 -6.465 -24.141 1 97.56 90 GLY B C 1
ATOM 4087 O O . GLY B 1 90 ? 24.297 -6.961 -25.031 1 97.56 90 GLY B O 1
ATOM 4088 N N . HIS B 1 91 ? 24.922 -6.852 -22.938 1 98.5 91 HIS B N 1
ATOM 4089 C CA . HIS B 1 91 ? 23.953 -7.879 -22.562 1 98.5 91 HIS B CA 1
ATOM 4090 C C . HIS B 1 91 ? 22.547 -7.309 -22.453 1 98.5 91 HIS B C 1
ATOM 4092 O O . HIS B 1 91 ? 22.375 -6.117 -22.188 1 98.5 91 HIS B O 1
ATOM 4098 N N . GLU B 1 92 ? 21.547 -8.195 -22.703 1 98.5 92 GLU B N 1
ATOM 4099 C CA . GLU B 1 92 ? 20.141 -7.766 -22.719 1 98.5 92 GLU B CA 1
ATOM 4100 C C . GLU B 1 92 ? 19.25 -8.766 -22 1 98.5 92 GLU B C 1
ATOM 4102 O O . GLU B 1 92 ? 19.453 -9.977 -22.094 1 98.5 92 GLU B O 1
ATOM 4107 N N . GLY B 1 93 ? 18.281 -8.258 -21.234 1 98.5 93 GLY B N 1
ATOM 4108 C CA . GLY B 1 93 ? 17.188 -9.023 -20.672 1 98.5 93 GLY B CA 1
ATOM 4109 C C . GLY B 1 93 ? 15.828 -8.414 -20.953 1 98.5 93 GLY B C 1
ATOM 4110 O O . GLY B 1 93 ? 15.711 -7.199 -21.109 1 98.5 93 GLY B O 1
ATOM 4111 N N . LEU B 1 94 ? 14.836 -9.336 -21.062 1 97 94 LEU B N 1
ATOM 4112 C CA . LEU B 1 94 ? 13.469 -8.914 -21.344 1 97 94 LEU B CA 1
ATOM 4113 C C . LEU B 1 94 ? 12.484 -9.508 -20.344 1 97 94 LEU B C 1
ATOM 4115 O O . LEU B 1 94 ? 12.656 -10.648 -19.906 1 97 94 LEU B O 1
ATOM 4119 N N . SER B 1 95 ? 11.508 -8.719 -20.047 1 96.12 95 SER B N 1
ATOM 4120 C CA . SER B 1 95 ? 10.375 -9.227 -19.266 1 96.12 95 SER B CA 1
ATOM 4121 C C . SER B 1 95 ? 9.055 -8.672 -19.781 1 96.12 95 SER B C 1
ATOM 4123 O O . SER B 1 95 ? 9.031 -7.668 -20.5 1 96.12 95 SER B O 1
ATOM 4125 N N . VAL B 1 96 ? 8.031 -9.414 -19.562 1 94.5 96 VAL B N 1
ATOM 4126 C CA . VAL B 1 96 ? 6.668 -8.961 -19.812 1 94.5 96 VAL B CA 1
ATOM 4127 C C . VAL B 1 96 ? 5.996 -8.586 -18.5 1 94.5 96 VAL B C 1
ATOM 4129 O O . VAL B 1 96 ? 5.926 -9.391 -17.578 1 94.5 96 VAL B O 1
ATOM 4132 N N . SER B 1 97 ? 5.504 -7.375 -18.422 1 95 97 SER B N 1
ATOM 4133 C CA . SER B 1 97 ? 4.914 -6.871 -17.188 1 95 97 SER B CA 1
ATOM 4134 C C . SER B 1 97 ? 3.469 -7.332 -17.031 1 95 97 SER B C 1
ATOM 4136 O O . SER B 1 97 ? 2.938 -8.023 -17.906 1 95 97 SER B O 1
ATOM 4138 N N . ASN B 1 98 ? 2.924 -7.109 -15.82 1 93.81 98 ASN B N 1
ATOM 4139 C CA . ASN B 1 98 ? 1.481 -7.219 -15.625 1 93.81 98 ASN B CA 1
ATOM 4140 C C . ASN B 1 98 ? 0.726 -6.152 -16.422 1 93.81 98 ASN B C 1
ATOM 4142 O O . ASN B 1 98 ? 0.698 -4.988 -16.016 1 93.81 98 ASN B O 1
ATOM 4146 N N . ALA B 1 99 ? 0.136 -6.547 -17.484 1 91.75 99 ALA B N 1
ATOM 4147 C CA . ALA B 1 99 ? -0.43 -5.598 -18.438 1 91.75 99 ALA B CA 1
ATOM 4148 C C . ALA B 1 99 ? -1.551 -4.781 -17.797 1 91.75 99 ALA B C 1
ATOM 4150 O O . ALA B 1 99 ? -1.642 -3.57 -18.016 1 91.75 99 ALA B O 1
ATOM 4151 N N . GLN B 1 100 ? -2.352 -5.457 -17.016 1 90.94 100 GLN B N 1
ATOM 4152 C CA . GLN B 1 100 ? -3.488 -4.785 -16.406 1 90.94 100 GLN B CA 1
ATOM 4153 C C . GLN B 1 100 ? -3.027 -3.672 -15.461 1 90.94 100 GLN B C 1
ATOM 4155 O O . GLN B 1 100 ? -3.619 -2.592 -15.43 1 90.94 100 GLN B O 1
ATOM 4160 N N . GLN B 1 101 ? -1.986 -3.934 -14.75 1 94.5 101 GLN B N 1
ATOM 4161 C CA . GLN B 1 101 ? -1.502 -2.959 -13.781 1 94.5 101 GLN B CA 1
ATOM 4162 C C . GLN B 1 101 ? -0.616 -1.91 -14.445 1 94.5 101 GLN B C 1
ATOM 4164 O O . GLN B 1 101 ? -0.716 -0.72 -14.141 1 94.5 101 GLN B O 1
ATOM 4169 N N . MET B 1 102 ? 0.174 -2.314 -15.375 1 94.81 102 MET B N 1
ATOM 4170 C CA . MET B 1 102 ? 1.145 -1.41 -15.984 1 94.81 102 MET B CA 1
ATOM 4171 C C . MET B 1 102 ? 0.447 -0.379 -16.859 1 94.81 102 MET B C 1
ATOM 4173 O O . MET B 1 102 ? 0.979 0.708 -17.094 1 94.81 102 MET B O 1
ATOM 4177 N N . GLU B 1 103 ? -0.734 -0.732 -17.312 1 94 103 GLU B N 1
ATOM 4178 C CA . GLU B 1 103 ? -1.508 0.228 -18.094 1 94 103 GLU B CA 1
ATOM 4179 C C . GLU B 1 103 ? -1.69 1.539 -17.328 1 94 103 GLU B C 1
ATOM 4181 O O . GLU B 1 103 ? -1.7 2.615 -17.938 1 94 103 GLU B O 1
ATOM 4186 N N . VAL B 1 104 ? -1.749 1.428 -16 1 95.25 104 VAL B N 1
ATOM 4187 C CA . VAL B 1 104 ? -2.025 2.639 -15.234 1 95.25 104 VAL B CA 1
ATOM 4188 C C . VAL B 1 104 ? -0.81 2.998 -14.383 1 95.25 104 VAL B C 1
ATOM 4190 O O . VAL B 1 104 ? -0.741 4.094 -13.82 1 95.25 104 VAL B O 1
ATOM 4193 N N . LEU B 1 105 ? 0.195 2.172 -14.297 1 96.25 105 LEU B N 1
ATOM 4194 C CA . LEU B 1 105 ? 1.323 2.432 -13.414 1 96.25 105 LEU B CA 1
ATOM 4195 C C . LEU B 1 105 ? 2.576 2.771 -14.211 1 96.25 105 LEU B C 1
ATOM 4197 O O . LEU B 1 105 ? 3.637 3.023 -13.633 1 96.25 105 LEU B O 1
ATOM 4201 N N . TYR B 1 106 ? 2.484 2.865 -15.562 1 96.94 106 TYR B N 1
ATOM 4202 C CA . TYR B 1 106 ? 3.65 3.066 -16.406 1 96.94 106 TYR B CA 1
ATOM 4203 C C . TYR B 1 106 ? 4.355 4.371 -16.078 1 96.94 106 TYR B C 1
ATOM 4205 O O . TYR B 1 106 ? 5.586 4.453 -16.125 1 96.94 106 TYR B O 1
ATOM 4213 N N . PRO B 1 107 ? 3.635 5.469 -15.672 1 96.81 107 PRO B N 1
ATOM 4214 C CA . PRO B 1 107 ? 4.398 6.672 -15.328 1 96.81 107 PRO B CA 1
ATOM 4215 C C . PRO B 1 107 ? 5.301 6.469 -14.109 1 96.81 107 PRO B C 1
ATOM 4217 O O . PRO B 1 107 ? 6.391 7.043 -14.047 1 96.81 107 PRO B O 1
ATOM 4220 N N . MET B 1 108 ? 4.812 5.688 -13.156 1 97.19 108 MET B N 1
ATOM 4221 C CA . MET B 1 108 ? 5.652 5.363 -12.008 1 97.19 108 MET B CA 1
ATOM 4222 C C . MET B 1 108 ? 6.91 4.625 -12.445 1 97.19 108 MET B C 1
ATOM 4224 O O . MET B 1 108 ? 8.008 4.93 -11.977 1 97.19 108 MET B O 1
ATOM 4228 N N . PHE B 1 109 ? 6.73 3.672 -13.359 1 98.12 109 PHE B N 1
ATOM 4229 C CA . PHE B 1 109 ? 7.848 2.9 -13.891 1 98.12 109 PHE B CA 1
ATOM 4230 C C . PHE B 1 109 ? 8.875 3.816 -14.547 1 98.12 109 PHE B C 1
ATOM 4232 O O . PHE B 1 109 ? 10.055 3.777 -14.195 1 98.12 109 PHE B O 1
ATOM 4239 N N . VAL B 1 110 ? 8.414 4.68 -15.406 1 98.19 110 VAL B N 1
ATOM 4240 C CA . VAL B 1 110 ? 9.297 5.41 -16.312 1 98.19 110 VAL B CA 1
ATOM 4241 C C . VAL B 1 110 ? 9.922 6.594 -15.578 1 98.19 110 VAL B C 1
ATOM 4243 O O . VAL B 1 110 ? 11.102 6.895 -15.766 1 98.19 110 VAL B O 1
ATOM 4246 N N . LYS B 1 111 ? 9.195 7.199 -14.641 1 96.69 111 LYS B N 1
ATOM 4247 C CA . LYS B 1 111 ? 9.656 8.469 -14.086 1 96.69 111 LYS B CA 1
ATOM 4248 C C . LYS B 1 111 ? 10.352 8.266 -12.75 1 96.69 111 LYS B C 1
ATOM 4250 O O . LYS B 1 111 ? 11.25 9.031 -12.391 1 96.69 111 LYS B O 1
ATOM 4255 N N . HIS B 1 112 ? 9.953 7.215 -12.07 1 96.75 112 HIS B N 1
ATOM 4256 C CA . HIS B 1 112 ? 10.43 7.168 -10.695 1 96.75 112 HIS B CA 1
ATOM 4257 C C . HIS B 1 112 ? 11.281 5.93 -10.445 1 96.75 112 HIS B C 1
ATOM 4259 O O . HIS B 1 112 ? 12.281 5.988 -9.727 1 96.75 112 HIS B O 1
ATOM 4265 N N . ILE B 1 113 ? 10.914 4.824 -11.016 1 98.38 113 ILE B N 1
ATOM 4266 C CA . ILE B 1 113 ? 11.547 3.582 -10.578 1 98.38 113 ILE B CA 1
ATOM 4267 C C . ILE B 1 113 ? 12.727 3.252 -11.484 1 98.38 113 ILE B C 1
ATOM 4269 O O . ILE B 1 113 ? 13.852 3.084 -11.008 1 98.38 113 ILE B O 1
ATOM 4273 N N . ALA B 1 114 ? 12.547 3.223 -12.781 1 98.56 114 ALA B N 1
ATOM 4274 C CA . ALA B 1 114 ? 13.562 2.791 -13.742 1 98.56 114 ALA B CA 1
ATOM 4275 C C . ALA B 1 114 ? 14.812 3.662 -13.641 1 98.56 114 ALA B C 1
ATOM 4277 O O . ALA B 1 114 ? 15.938 3.15 -13.633 1 98.56 114 ALA B O 1
ATOM 4278 N N . PRO B 1 115 ? 14.664 5.027 -13.484 1 98 115 PRO B N 1
ATOM 4279 C CA . PRO B 1 115 ? 15.852 5.891 -13.469 1 98 115 PRO B CA 1
ATOM 4280 C C . PRO B 1 115 ? 16.812 5.559 -12.328 1 98 115 PRO B C 1
ATOM 4282 O O . PRO B 1 115 ? 18.016 5.727 -12.477 1 98 115 PRO B O 1
ATOM 4285 N N . PHE B 1 116 ? 16.312 5.07 -11.258 1 98.5 116 PHE B N 1
ATOM 4286 C CA . PHE B 1 116 ? 17.141 4.762 -10.094 1 98.5 116 PHE B CA 1
ATOM 4287 C C . PHE B 1 116 ? 18.203 3.725 -10.453 1 98.5 116 PHE B C 1
ATOM 4289 O O . PHE B 1 116 ? 19.328 3.771 -9.93 1 98.5 116 PHE B O 1
ATOM 4296 N N . PHE B 1 117 ? 17.891 2.762 -11.312 1 98.81 117 PHE B N 1
ATOM 4297 C CA . PHE B 1 117 ? 18.734 1.594 -11.562 1 98.81 117 PHE B CA 1
ATOM 4298 C C . PHE B 1 117 ? 19.812 1.911 -12.586 1 98.81 117 PHE B C 1
ATOM 4300 O O . PHE B 1 117 ? 20.812 1.189 -12.688 1 98.81 117 PHE B O 1
ATOM 4307 N N . ILE B 1 118 ? 19.641 2.916 -13.406 1 98.75 118 ILE B N 1
ATOM 4308 C CA . ILE B 1 118 ? 20.562 3.234 -14.484 1 98.75 118 ILE B CA 1
ATOM 4309 C C . ILE B 1 118 ? 21.938 3.58 -13.906 1 98.75 118 ILE B C 1
ATOM 4311 O O . ILE B 1 118 ? 22.031 4.348 -12.945 1 98.75 118 ILE B O 1
ATOM 4315 N N . GLY B 1 119 ? 22.969 2.982 -14.406 1 98.81 119 GLY B N 1
ATOM 4316 C CA . GLY B 1 119 ? 24.344 3.238 -14 1 98.81 119 GLY B CA 1
ATOM 4317 C C . GLY B 1 119 ? 24.797 2.385 -12.836 1 98.81 119 GLY B C 1
ATOM 4318 O O . GLY B 1 119 ? 25.969 2.408 -12.453 1 98.81 119 GLY B O 1
ATOM 4319 N N . LYS B 1 120 ? 23.953 1.613 -12.266 1 98.81 120 LYS B N 1
ATOM 4320 C CA . LYS B 1 120 ? 24.281 0.776 -11.117 1 98.81 120 LYS B CA 1
ATOM 4321 C C . LYS B 1 120 ? 24.719 -0.617 -11.555 1 98.81 120 LYS B C 1
ATOM 4323 O O . LYS B 1 120 ? 24.484 -1.018 -12.695 1 98.81 120 LYS B O 1
ATOM 4328 N N . ASP B 1 121 ? 25.438 -1.334 -10.68 1 98.94 121 ASP B N 1
ATOM 4329 C CA . ASP B 1 121 ? 25.828 -2.721 -10.914 1 98.94 121 ASP B CA 1
ATOM 4330 C C . ASP B 1 121 ? 24.656 -3.67 -10.68 1 98.94 121 ASP B C 1
ATOM 4332 O O . ASP B 1 121 ? 24.234 -3.871 -9.539 1 98.94 121 ASP B O 1
ATOM 4336 N N . ALA B 1 122 ? 24.203 -4.27 -11.766 1 98.88 122 ALA B N 1
ATOM 4337 C CA . ALA B 1 122 ? 23.031 -5.141 -11.711 1 98.88 122 ALA B CA 1
ATOM 4338 C C . ALA B 1 122 ? 23.266 -6.312 -10.766 1 98.88 122 ALA B C 1
ATOM 4340 O O . ALA B 1 122 ? 22.312 -6.926 -10.273 1 98.88 122 ALA B O 1
ATOM 4341 N N . ARG B 1 123 ? 24.562 -6.703 -10.414 1 98.56 123 ARG B N 1
ATOM 4342 C CA . ARG B 1 123 ? 24.875 -7.809 -9.516 1 98.56 123 ARG B CA 1
ATOM 4343 C C . ARG B 1 123 ? 24.391 -7.52 -8.094 1 98.56 123 ARG B C 1
ATOM 4345 O O . ARG B 1 123 ? 24.25 -8.43 -7.285 1 98.56 123 ARG B O 1
ATOM 4352 N N . ASP B 1 124 ? 24.094 -6.223 -7.832 1 98.69 124 ASP B N 1
ATOM 4353 C CA . ASP B 1 124 ? 23.672 -5.801 -6.496 1 98.69 124 ASP B CA 1
ATOM 4354 C C . ASP B 1 124 ? 22.156 -5.652 -6.422 1 98.69 124 ASP B C 1
ATOM 4356 O O . ASP B 1 124 ? 21.641 -4.898 -5.594 1 98.69 124 ASP B O 1
ATOM 4360 N N . ILE B 1 125 ? 21.438 -6.344 -7.25 1 98.56 125 ILE B N 1
ATOM 4361 C CA . ILE B 1 125 ? 20 -6.207 -7.41 1 98.56 125 ILE B CA 1
ATOM 4362 C C . ILE B 1 125 ? 19.297 -6.406 -6.066 1 98.56 125 ILE B C 1
ATOM 4364 O O . ILE B 1 125 ? 18.312 -5.734 -5.762 1 98.56 125 ILE B O 1
ATOM 4368 N N . GLU B 1 126 ? 19.734 -7.297 -5.23 1 97.5 126 GLU B N 1
ATOM 4369 C CA . GLU B 1 126 ? 19.109 -7.559 -3.938 1 97.5 126 GLU B CA 1
ATOM 4370 C C . GLU B 1 126 ? 19.172 -6.332 -3.033 1 97.5 126 GLU B C 1
ATOM 4372 O O . GLU B 1 126 ? 18.219 -6.059 -2.287 1 97.5 126 GLU B O 1
ATOM 4377 N N . GLU B 1 127 ? 20.25 -5.59 -3.1 1 96.56 127 GLU B N 1
ATOM 4378 C CA . GLU B 1 127 ? 20.391 -4.359 -2.328 1 96.56 127 GLU B CA 1
ATOM 4379 C C . GLU B 1 127 ? 19.703 -3.189 -3.021 1 96.56 127 GLU B C 1
ATOM 4381 O O . GLU B 1 127 ? 19.234 -2.262 -2.363 1 96.56 127 GLU B O 1
ATOM 4386 N N . LEU B 1 128 ? 19.656 -3.227 -4.324 1 98.19 128 LEU B N 1
ATOM 4387 C CA . LEU B 1 128 ? 19.094 -2.131 -5.102 1 98.19 128 LEU B CA 1
ATOM 4388 C C . LEU B 1 128 ? 17.578 -2.074 -4.945 1 98.19 128 LEU B C 1
ATOM 4390 O O . LEU B 1 128 ? 16.984 -0.995 -4.996 1 98.19 128 LEU B O 1
ATOM 4394 N N . ILE B 1 129 ? 16.938 -3.221 -4.699 1 97.81 129 ILE B N 1
ATOM 4395 C CA . ILE B 1 129 ? 15.477 -3.287 -4.621 1 97.81 129 ILE B CA 1
ATOM 4396 C C . ILE B 1 129 ? 14.992 -2.447 -3.441 1 97.81 129 ILE B C 1
ATOM 4398 O O . ILE B 1 129 ? 14.234 -1.488 -3.625 1 97.81 129 ILE B O 1
ATOM 4402 N N . PRO B 1 130 ? 15.43 -2.67 -2.186 1 96 130 PRO B N 1
ATOM 4403 C CA . PRO B 1 130 ? 14.977 -1.794 -1.102 1 96 130 PRO B CA 1
ATOM 4404 C C . PRO B 1 130 ? 15.461 -0.354 -1.268 1 96 130 PRO B C 1
ATOM 4406 O O . PRO B 1 130 ? 14.766 0.584 -0.879 1 96 130 PRO B O 1
ATOM 4409 N N . ALA B 1 131 ? 16.625 -0.151 -1.844 1 96.69 131 ALA B N 1
ATOM 4410 C CA . ALA B 1 131 ? 17.125 1.199 -2.068 1 96.69 131 ALA B CA 1
ATOM 4411 C C . ALA B 1 131 ? 16.234 1.974 -3.025 1 96.69 131 ALA B C 1
ATOM 4413 O O . ALA B 1 131 ? 16.016 3.174 -2.848 1 96.69 131 ALA B O 1
ATOM 4414 N N . ALA B 1 132 ? 15.695 1.294 -4.031 1 97.69 132 ALA B N 1
ATOM 4415 C CA . ALA B 1 132 ? 14.805 1.92 -5 1 97.69 132 ALA B CA 1
ATOM 4416 C C . ALA B 1 132 ? 13.523 2.408 -4.328 1 97.69 132 ALA B C 1
ATOM 4418 O O . ALA B 1 132 ? 12.953 3.424 -4.73 1 97.69 132 ALA B O 1
ATOM 4419 N N . THR B 1 133 ? 13.07 1.706 -3.295 1 95.62 133 THR B N 1
ATOM 4420 C CA . THR B 1 133 ? 11.844 2.102 -2.611 1 95.62 133 THR B CA 1
ATOM 4421 C C . THR B 1 133 ? 12.062 3.387 -1.816 1 95.62 133 THR B C 1
ATOM 4423 O O . THR B 1 133 ? 11.141 4.191 -1.664 1 95.62 133 THR B O 1
ATOM 4426 N N . VAL B 1 134 ? 13.227 3.604 -1.35 1 93.81 134 VAL B N 1
ATOM 4427 C CA . VAL B 1 134 ? 13.492 4.758 -0.498 1 93.81 134 VAL B CA 1
ATOM 4428 C C . VAL B 1 134 ? 13.891 5.953 -1.358 1 93.81 134 VAL B C 1
ATOM 4430 O O . VAL B 1 134 ? 13.711 7.105 -0.951 1 93.81 134 VAL B O 1
ATOM 4433 N N . TYR B 1 135 ? 14.383 5.66 -2.564 1 92.81 135 TYR B N 1
ATOM 4434 C CA . TYR B 1 135 ? 14.82 6.691 -3.5 1 92.81 135 TYR B CA 1
ATOM 4435 C C . TYR B 1 135 ? 13.688 7.668 -3.799 1 92.81 135 TYR B C 1
ATOM 4437 O O . TYR B 1 135 ? 12.586 7.258 -4.164 1 92.81 135 TYR B O 1
ATOM 4445 N N . GLU B 1 136 ? 13.938 8.984 -3.508 1 90.56 136 GLU B N 1
ATOM 4446 C CA . GLU B 1 136 ? 12.992 10.07 -3.756 1 90.56 136 GLU B CA 1
ATOM 4447 C C . GLU B 1 136 ? 11.641 9.781 -3.115 1 90.56 136 GLU B C 1
ATOM 4449 O O . GLU B 1 136 ? 10.594 10.047 -3.715 1 90.56 136 GLU B O 1
ATOM 4454 N N . ASN B 1 137 ? 11.648 9.062 -1.99 1 90.62 137 ASN B N 1
ATOM 4455 C CA . ASN B 1 137 ? 10.477 8.789 -1.17 1 90.62 137 ASN B CA 1
ATOM 4456 C C . ASN B 1 137 ? 9.5 7.867 -1.884 1 90.62 137 ASN B C 1
ATOM 4458 O O . ASN B 1 137 ? 8.289 7.918 -1.633 1 90.62 137 ASN B O 1
ATOM 4462 N N . ASN B 1 138 ? 10.039 6.961 -2.74 1 94.88 138 ASN B N 1
ATOM 4463 C CA . ASN B 1 138 ? 9.18 6.055 -3.494 1 94.88 138 ASN B CA 1
ATOM 4464 C C . ASN B 1 138 ? 8.359 5.156 -2.57 1 94.88 138 ASN B C 1
ATOM 4466 O O . ASN B 1 138 ? 7.246 4.754 -2.91 1 94.88 138 ASN B O 1
ATOM 4470 N N . TYR B 1 139 ? 8.867 4.93 -1.354 1 94.44 139 TYR B N 1
ATOM 4471 C CA . TYR B 1 139 ? 8.211 4.016 -0.427 1 94.44 139 TYR B CA 1
ATOM 4472 C C . TYR B 1 139 ? 6.836 4.539 -0.029 1 94.44 139 TYR B C 1
ATOM 4474 O O . TYR B 1 139 ? 5.961 3.77 0.376 1 94.44 139 TYR B O 1
ATOM 4482 N N . LYS B 1 140 ? 6.629 5.777 -0.15 1 95.25 140 LYS B N 1
ATOM 4483 C CA . LYS B 1 140 ? 5.355 6.363 0.248 1 95.25 140 LYS B CA 1
ATOM 4484 C C . LYS B 1 140 ? 4.215 5.863 -0.637 1 95.25 140 LYS B C 1
ATOM 4486 O O . LYS B 1 140 ? 3.07 5.777 -0.194 1 95.25 140 LYS B O 1
ATOM 4491 N N . ALA B 1 141 ? 4.562 5.512 -1.879 1 96 141 ALA B N 1
ATOM 4492 C CA . ALA B 1 141 ? 3.535 5.035 -2.797 1 96 141 ALA B CA 1
ATOM 4493 C C . ALA B 1 141 ? 2.932 3.721 -2.307 1 96 141 ALA B C 1
ATOM 4495 O O . ALA B 1 141 ? 1.727 3.494 -2.441 1 96 141 ALA B O 1
ATOM 4496 N N . GLN B 1 142 ? 3.748 2.85 -1.778 1 95.94 142 GLN B N 1
ATOM 4497 C CA . GLN B 1 142 ? 3.371 1.534 -1.27 1 95.94 142 GLN B CA 1
ATOM 4498 C C . GLN B 1 142 ? 2.621 0.729 -2.328 1 95.94 142 GLN B C 1
ATOM 4500 O O . GLN B 1 142 ? 2.232 1.27 -3.365 1 95.94 142 GLN B O 1
ATOM 4505 N N . GLY B 1 143 ? 2.455 -0.537 -2.141 1 96.75 143 GLY B N 1
ATOM 4506 C CA . GLY B 1 143 ? 1.592 -1.396 -2.936 1 96.75 143 GLY B CA 1
ATOM 4507 C C . GLY B 1 143 ? 2.082 -1.581 -4.359 1 96.75 143 GLY B C 1
ATOM 4508 O O . GLY B 1 143 ? 3.291 -1.629 -4.602 1 96.75 143 GLY B O 1
ATOM 4509 N N . LEU B 1 144 ? 1.171 -1.749 -5.27 1 97.38 144 LEU B N 1
ATOM 4510 C CA . LEU B 1 144 ? 1.484 -2.152 -6.633 1 97.38 144 LEU B CA 1
ATOM 4511 C C . LEU B 1 144 ? 2.207 -1.036 -7.379 1 97.38 144 LEU B C 1
ATOM 4513 O O . LEU B 1 144 ? 2.969 -1.299 -8.312 1 97.38 144 LEU B O 1
ATOM 4517 N N . ALA B 1 145 ? 1.998 0.194 -6.93 1 97.62 145 ALA B N 1
ATOM 4518 C CA . ALA B 1 145 ? 2.658 1.319 -7.59 1 97.62 145 ALA B CA 1
ATOM 4519 C C . ALA B 1 145 ? 4.176 1.181 -7.523 1 97.62 145 ALA B C 1
ATOM 4521 O O . ALA B 1 145 ? 4.887 1.616 -8.43 1 97.62 145 ALA B O 1
ATOM 4522 N N . ILE B 1 146 ? 4.652 0.522 -6.48 1 97.12 146 ILE B N 1
ATOM 4523 C CA . ILE B 1 146 ? 6.09 0.342 -6.312 1 97.12 146 ILE B CA 1
ATOM 4524 C C . ILE B 1 146 ? 6.492 -1.05 -6.793 1 97.12 146 ILE B C 1
ATOM 4526 O O . ILE B 1 146 ? 7.449 -1.196 -7.559 1 97.12 146 ILE B O 1
ATOM 4530 N N . TRP B 1 147 ? 5.703 -1.973 -6.465 1 98 147 TRP B N 1
ATOM 4531 C CA . TRP B 1 147 ? 6.172 -3.352 -6.539 1 98 147 TRP B CA 1
ATOM 4532 C C . TRP B 1 147 ? 6.039 -3.898 -7.957 1 98 147 TRP B C 1
ATOM 4534 O O . TRP B 1 147 ? 6.902 -4.648 -8.422 1 98 147 TRP B O 1
ATOM 4544 N N . VAL B 1 148 ? 5.039 -3.498 -8.734 1 97.25 148 VAL B N 1
ATOM 4545 C CA . VAL B 1 148 ? 4.879 -4.02 -10.086 1 97.25 148 VAL B CA 1
ATOM 4546 C C . VAL B 1 148 ? 6.004 -3.5 -10.977 1 97.25 148 VAL B C 1
ATOM 4548 O O . VAL B 1 148 ? 6.656 -4.273 -11.68 1 97.25 148 VAL B O 1
ATOM 4551 N N . PRO B 1 149 ? 6.328 -2.188 -10.914 1 98.19 149 PRO B N 1
ATOM 4552 C CA . PRO B 1 149 ? 7.477 -1.705 -11.688 1 98.19 149 PRO B CA 1
ATOM 4553 C C . PRO B 1 149 ? 8.789 -2.379 -11.281 1 98.19 149 PRO B C 1
ATOM 4555 O O . PRO B 1 149 ? 9.562 -2.797 -12.141 1 98.19 149 PRO B O 1
ATOM 4558 N N . ILE B 1 150 ? 8.992 -2.562 -10.008 1 98.75 150 ILE B N 1
ATOM 4559 C CA . ILE B 1 150 ? 10.242 -3.15 -9.523 1 98.75 150 ILE B CA 1
ATOM 4560 C C . ILE B 1 150 ? 10.328 -4.609 -9.969 1 98.75 150 ILE B C 1
ATOM 4562 O O . ILE B 1 150 ? 11.375 -5.059 -10.438 1 98.75 150 ILE B O 1
ATOM 4566 N N . ALA B 1 151 ? 9.234 -5.32 -9.836 1 97.75 151 ALA B N 1
ATOM 4567 C CA . ALA B 1 151 ? 9.211 -6.715 -10.281 1 97.75 151 ALA B CA 1
ATOM 4568 C C . ALA B 1 151 ? 9.523 -6.82 -11.766 1 97.75 151 ALA B C 1
ATOM 4570 O O . ALA B 1 151 ? 10.305 -7.68 -12.188 1 97.75 151 ALA B O 1
ATOM 4571 N N . THR B 1 152 ? 8.93 -5.938 -12.523 1 97.5 152 THR B N 1
ATOM 4572 C CA . THR B 1 152 ? 9.117 -5.93 -13.969 1 97.5 152 THR B CA 1
ATOM 4573 C C . THR B 1 152 ? 10.594 -5.746 -14.32 1 97.5 152 THR B C 1
ATOM 4575 O O . THR B 1 152 ? 11.133 -6.465 -15.164 1 97.5 152 THR B O 1
ATOM 4578 N N . ILE B 1 153 ? 11.258 -4.863 -13.641 1 98.81 153 ILE B N 1
ATOM 4579 C CA . ILE B 1 153 ? 12.672 -4.602 -13.875 1 98.81 153 ILE B CA 1
ATOM 4580 C C . ILE B 1 153 ? 13.508 -5.785 -13.391 1 98.81 153 ILE B C 1
ATOM 4582 O O . ILE B 1 153 ? 14.422 -6.23 -14.078 1 98.81 153 ILE B O 1
ATOM 4586 N N . GLU B 1 154 ? 13.188 -6.316 -12.211 1 98.81 154 GLU B N 1
ATOM 4587 C CA . GLU B 1 154 ? 13.922 -7.453 -11.672 1 98.81 154 GLU B CA 1
ATOM 4588 C C . GLU B 1 154 ? 13.875 -8.648 -12.625 1 98.81 154 GLU B C 1
ATOM 4590 O O . GLU B 1 154 ? 14.891 -9.312 -12.852 1 98.81 154 GLU B O 1
ATOM 4595 N N . PHE B 1 155 ? 12.719 -8.906 -13.18 1 97.75 155 PHE B N 1
ATOM 4596 C CA . PHE B 1 155 ? 12.555 -10.023 -14.094 1 97.75 155 PHE B CA 1
ATOM 4597 C C . PHE B 1 155 ? 13.453 -9.852 -15.32 1 97.75 155 PHE B C 1
ATOM 4599 O O . PHE B 1 155 ? 14.109 -10.805 -15.75 1 97.75 155 PHE B O 1
ATOM 4606 N N . ALA B 1 156 ? 13.508 -8.648 -15.828 1 98.44 156 ALA B N 1
ATOM 4607 C CA . ALA B 1 156 ? 14.359 -8.391 -16.984 1 98.44 156 ALA B CA 1
ATOM 4608 C C . ALA B 1 156 ? 15.836 -8.57 -16.625 1 98.44 156 ALA B C 1
ATOM 4610 O O . ALA B 1 156 ? 16.609 -9.125 -17.406 1 98.44 156 ALA B O 1
ATOM 4611 N N . ILE B 1 157 ? 16.203 -8.117 -15.477 1 98.94 157 ILE B N 1
ATOM 4612 C CA . ILE B 1 157 ? 17.578 -8.25 -15.023 1 98.94 157 ILE B CA 1
ATOM 4613 C C . ILE B 1 157 ? 17.922 -9.727 -14.828 1 98.94 157 ILE B C 1
ATOM 4615 O O . ILE B 1 157 ? 19 -10.172 -15.234 1 98.94 157 ILE B O 1
ATOM 4619 N N . LEU B 1 158 ? 17.031 -10.492 -14.234 1 98.75 158 LEU B N 1
ATOM 4620 C CA . LEU B 1 158 ? 17.266 -11.922 -14.039 1 98.75 158 LEU B CA 1
ATOM 4621 C C . LEU B 1 158 ? 17.359 -12.648 -15.375 1 98.75 158 LEU B C 1
ATOM 4623 O O . LEU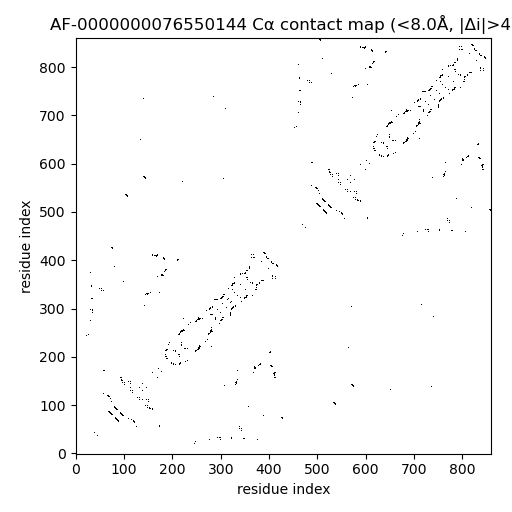 B 1 158 ? 18.156 -13.562 -15.531 1 98.75 158 LEU B O 1
ATOM 4627 N N . ASP B 1 159 ? 16.516 -12.227 -16.297 1 98.44 159 ASP B N 1
ATOM 4628 C CA . ASP B 1 159 ? 16.625 -12.797 -17.641 1 98.44 159 ASP B CA 1
ATOM 4629 C C . ASP B 1 159 ? 18 -12.531 -18.234 1 98.44 159 ASP B C 1
ATOM 4631 O O . ASP B 1 159 ? 18.625 -13.445 -18.781 1 98.44 159 ASP B O 1
ATOM 4635 N N . MET B 1 160 ? 18.484 -11.297 -18.094 1 98.88 160 MET B N 1
ATOM 4636 C CA . MET B 1 160 ? 19.812 -10.922 -18.578 1 98.88 160 MET B CA 1
ATOM 4637 C C . MET B 1 160 ? 20.875 -11.82 -17.969 1 98.88 160 MET B C 1
ATOM 4639 O O . MET B 1 160 ? 21.688 -12.398 -18.688 1 98.88 160 MET B O 1
ATOM 4643 N N . PHE B 1 161 ? 20.812 -12.023 -16.719 1 98.88 161 PHE B N 1
ATOM 4644 C CA . PHE B 1 161 ? 21.828 -12.82 -16.031 1 98.88 161 PHE B CA 1
ATOM 4645 C C . PHE B 1 161 ? 21.703 -14.289 -16.391 1 98.88 161 PHE B C 1
ATOM 4647 O O . PHE B 1 161 ? 22.703 -14.992 -16.516 1 98.88 161 PHE B O 1
ATOM 4654 N N . GLY B 1 162 ? 20.438 -14.758 -16.484 1 98.81 162 GLY B N 1
ATOM 4655 C CA . GLY B 1 162 ? 20.266 -16.125 -16.938 1 98.81 162 GLY B CA 1
ATOM 4656 C C . GLY B 1 162 ? 20.891 -16.406 -18.281 1 98.81 162 GLY B C 1
ATOM 4657 O O . GLY B 1 162 ? 21.531 -17.438 -18.484 1 98.81 162 GLY B O 1
ATOM 4658 N N . LYS B 1 163 ? 20.766 -15.508 -19.188 1 98.5 163 LYS B N 1
ATOM 4659 C CA . LYS B 1 163 ? 21.359 -15.625 -20.516 1 98.5 163 LYS B CA 1
ATOM 4660 C C . LYS B 1 163 ? 22.875 -15.547 -20.438 1 98.5 163 LYS B C 1
ATOM 4662 O O . LYS B 1 163 ? 23.578 -16.312 -21.094 1 98.5 163 LYS B O 1
ATOM 4667 N N . MET B 1 164 ? 23.406 -14.648 -19.656 1 98.56 164 MET B N 1
ATOM 4668 C CA . MET B 1 164 ? 24.844 -14.516 -19.469 1 98.56 164 MET B CA 1
ATOM 4669 C C . MET B 1 164 ? 25.453 -15.812 -18.938 1 98.56 164 MET B C 1
ATOM 4671 O O . MET B 1 164 ? 26.516 -16.234 -19.406 1 98.56 164 MET B O 1
ATOM 4675 N N . ALA B 1 165 ? 24.734 -16.484 -18.047 1 98.31 165 ALA B N 1
ATOM 4676 C CA . ALA B 1 165 ? 25.266 -17.672 -17.375 1 98.31 165 ALA B CA 1
ATOM 4677 C C . ALA B 1 165 ? 24.828 -18.938 -18.094 1 98.31 165 ALA B C 1
ATOM 4679 O O . ALA B 1 165 ? 25.266 -20.047 -17.734 1 98.31 165 ALA B O 1
ATOM 4680 N N . LYS B 1 166 ? 23.922 -18.781 -19.078 1 98.19 166 LYS B N 1
ATOM 4681 C CA . LYS B 1 166 ? 23.328 -19.906 -19.781 1 98.19 166 LYS B CA 1
ATOM 4682 C C . LYS B 1 166 ? 22.641 -20.859 -18.812 1 98.19 166 LYS B C 1
ATOM 4684 O O . LYS B 1 166 ? 22.828 -22.062 -18.859 1 98.19 166 LYS B O 1
ATOM 4689 N N . LYS B 1 167 ? 21.844 -20.297 -17.891 1 98.31 167 LYS B N 1
ATOM 4690 C CA . LYS B 1 167 ? 21.109 -21.016 -16.859 1 98.31 167 LYS B CA 1
ATOM 4691 C C . LYS B 1 167 ? 19.656 -20.547 -16.781 1 98.31 167 LYS B C 1
ATOM 4693 O O . LYS B 1 167 ? 19.375 -19.375 -17.047 1 98.31 167 LYS B O 1
ATOM 4698 N N . PRO B 1 168 ? 18.75 -21.469 -16.438 1 98.31 168 PRO B N 1
ATOM 4699 C CA . PRO B 1 168 ? 17.422 -20.984 -16.094 1 98.31 168 PRO B CA 1
ATOM 4700 C C . PRO B 1 168 ? 17.406 -20.141 -14.812 1 98.31 168 PRO B C 1
ATOM 4702 O O . PRO B 1 168 ? 18.297 -20.297 -13.961 1 98.31 168 PRO B O 1
ATOM 4705 N N . ILE B 1 169 ? 16.469 -19.297 -14.625 1 97.62 169 ILE B N 1
ATOM 4706 C CA . ILE B 1 169 ? 16.359 -18.344 -13.539 1 97.62 169 ILE B CA 1
ATOM 4707 C C . ILE B 1 169 ? 16.297 -19.078 -12.203 1 97.62 169 ILE B C 1
ATOM 4709 O O . ILE B 1 169 ? 16.828 -18.594 -11.195 1 97.62 169 ILE B O 1
ATOM 4713 N N . GLY B 1 170 ? 15.695 -20.219 -12.195 1 98.31 170 GLY B N 1
ATOM 4714 C CA . GLY B 1 170 ? 15.625 -20.984 -10.953 1 98.31 170 GLY B CA 1
ATOM 4715 C C . GLY B 1 170 ? 16.984 -21.188 -10.312 1 98.31 170 GLY B C 1
ATOM 4716 O O . GLY B 1 170 ? 17.094 -21.203 -9.086 1 98.31 170 GLY B O 1
ATOM 4717 N N . LEU B 1 171 ? 18.016 -21.312 -11.141 1 98.38 171 LEU B N 1
ATOM 4718 C CA . LEU B 1 171 ? 19.359 -21.578 -10.648 1 98.38 171 LEU B CA 1
ATOM 4719 C C . LEU B 1 171 ? 20.062 -20.281 -10.258 1 98.38 171 LEU B C 1
ATOM 4721 O O . LEU B 1 171 ? 21.141 -20.312 -9.664 1 98.38 171 LEU B O 1
ATOM 4725 N N . LEU B 1 172 ? 19.453 -19.125 -10.547 1 98.62 172 LEU B N 1
ATOM 4726 C CA . LEU B 1 172 ? 19.984 -17.828 -10.125 1 98.62 172 LEU B CA 1
ATOM 4727 C C . LEU B 1 172 ? 19.469 -17.453 -8.742 1 98.62 172 LEU B C 1
ATOM 4729 O O . LEU B 1 172 ? 20.031 -16.578 -8.086 1 98.62 172 LEU B O 1
ATOM 4733 N N . ILE B 1 173 ? 18.344 -18.109 -8.312 1 98.38 173 ILE B N 1
ATOM 4734 C CA . ILE B 1 173 ? 17.719 -17.672 -7.062 1 98.38 173 ILE B CA 1
ATOM 4735 C C . ILE B 1 173 ? 17.594 -18.859 -6.113 1 98.38 173 ILE B C 1
ATOM 4737 O O . ILE B 1 173 ? 17.094 -18.719 -4.996 1 98.38 173 ILE B O 1
ATOM 4741 N N . GLY B 1 174 ? 17.969 -20.016 -6.535 1 96.62 174 GLY B N 1
ATOM 4742 C CA . GLY B 1 174 ? 17.938 -21.234 -5.738 1 96.62 174 GLY B CA 1
ATOM 4743 C C . GLY B 1 174 ? 19.203 -22.062 -5.863 1 96.62 174 GLY B C 1
ATOM 4744 O O . GLY B 1 174 ? 20.016 -21.828 -6.754 1 96.62 174 GLY B O 1
ATOM 4745 N N . ASP B 1 175 ? 19.328 -23.062 -4.988 1 94.12 175 ASP B N 1
ATOM 4746 C CA . ASP B 1 175 ? 20.531 -23.891 -4.957 1 94.12 175 ASP B CA 1
ATOM 4747 C C . ASP B 1 175 ? 20.484 -24.984 -6.016 1 94.12 175 ASP B C 1
ATOM 4749 O O . ASP B 1 175 ? 21.516 -25.422 -6.52 1 94.12 175 ASP B O 1
ATOM 4753 N N . LYS B 1 176 ? 19.375 -25.438 -6.305 1 96.94 176 LYS B N 1
ATOM 4754 C CA . LYS B 1 176 ? 19.109 -26.438 -7.336 1 96.94 176 LYS B CA 1
ATOM 4755 C C . LYS B 1 176 ? 17.672 -26.359 -7.816 1 96.94 176 LYS B C 1
ATOM 4757 O O . LYS B 1 176 ? 16.875 -25.578 -7.293 1 96.94 176 LYS B O 1
ATOM 4762 N N . ILE B 1 177 ? 17.422 -27.047 -8.859 1 98.19 177 ILE B N 1
ATOM 4763 C CA . ILE B 1 177 ? 16.047 -27.203 -9.312 1 98.19 177 ILE B CA 1
ATOM 4764 C C . ILE B 1 177 ? 15.352 -28.312 -8.516 1 98.19 177 ILE B C 1
ATOM 4766 O O . ILE B 1 177 ? 15.727 -29.484 -8.617 1 98.19 177 ILE B O 1
ATOM 4770 N N . TYR B 1 178 ? 14.383 -27.906 -7.742 1 97.5 178 TYR B N 1
ATOM 4771 C CA . TYR B 1 178 ? 13.633 -28.859 -6.93 1 97.5 178 TYR B CA 1
ATOM 4772 C C . TYR B 1 178 ? 12.469 -29.453 -7.719 1 97.5 178 TYR B C 1
ATOM 4774 O O . TYR B 1 178 ? 12.109 -30.609 -7.527 1 97.5 178 TYR B O 1
ATOM 4782 N N . ASN B 1 179 ? 11.883 -28.609 -8.531 1 97.38 179 ASN B N 1
ATOM 4783 C CA . ASN B 1 179 ? 10.688 -28.969 -9.289 1 97.38 179 ASN B CA 1
ATOM 4784 C C . ASN B 1 179 ? 10.836 -28.625 -10.766 1 97.38 179 ASN B C 1
ATOM 4786 O O . ASN B 1 179 ? 10.57 -27.484 -11.172 1 97.38 179 ASN B O 1
ATOM 4790 N N . ASP B 1 180 ? 11.125 -29.594 -11.617 1 97.31 180 ASP B N 1
ATOM 4791 C CA . ASP B 1 180 ? 11.312 -29.312 -13.039 1 97.31 180 ASP B CA 1
ATOM 4792 C C . ASP B 1 180 ? 10 -29.469 -13.805 1 97.31 180 ASP B C 1
ATOM 4794 O O . ASP B 1 180 ? 9.945 -29.203 -15.008 1 97.31 180 ASP B O 1
ATOM 4798 N N . ARG B 1 181 ? 8.984 -29.984 -13.094 1 96.69 181 ARG B N 1
ATOM 4799 C CA . ARG B 1 181 ? 7.605 -30.047 -13.562 1 96.69 181 ARG B CA 1
ATOM 4800 C C . ARG B 1 181 ? 6.641 -29.547 -12.492 1 96.69 181 ARG B C 1
ATOM 4802 O O . ARG B 1 181 ? 6.871 -29.734 -11.297 1 96.69 181 ARG B O 1
ATOM 4809 N N . ILE B 1 182 ? 5.594 -28.938 -12.992 1 95 182 ILE B N 1
ATOM 4810 C CA . ILE B 1 182 ? 4.641 -28.344 -12.062 1 95 182 ILE B CA 1
ATOM 4811 C C . ILE B 1 182 ? 3.24 -28.875 -12.352 1 95 182 ILE B C 1
ATOM 4813 O O . ILE B 1 182 ? 2.764 -28.812 -13.484 1 95 182 ILE B O 1
ATOM 4817 N N . SER B 1 183 ? 2.586 -29.453 -11.336 1 96 183 SER B N 1
ATOM 4818 C CA . SER B 1 183 ? 1.165 -29.766 -11.43 1 96 183 SER B CA 1
ATOM 4819 C C . SER B 1 183 ? 0.307 -28.516 -11.258 1 96 183 SER B C 1
ATOM 4821 O O . SER B 1 183 ? 0.587 -27.688 -10.398 1 96 183 SER B O 1
ATOM 4823 N N . VAL B 1 184 ? -0.722 -28.438 -12.07 1 93.5 184 VAL B N 1
ATOM 4824 C CA . VAL B 1 184 ? -1.479 -27.188 -12.047 1 93.5 184 VAL B CA 1
ATOM 4825 C C . VAL B 1 184 ? -2.795 -27.391 -11.297 1 93.5 184 VAL B C 1
ATOM 4827 O O . VAL B 1 184 ? -3.307 -28.516 -11.227 1 93.5 184 VAL B O 1
ATOM 4830 N N . TYR B 1 185 ? -3.252 -26.375 -10.625 1 94.69 185 TYR B N 1
ATOM 4831 C CA . TYR B 1 185 ? -4.672 -26.297 -10.305 1 94.69 185 TYR B CA 1
ATOM 4832 C C . TYR B 1 185 ? -5.375 -25.25 -11.156 1 94.69 185 TYR B C 1
ATOM 4834 O O . TYR B 1 185 ? -4.805 -24.188 -11.438 1 94.69 185 TYR B O 1
ATOM 4842 N N . GLN B 1 186 ? -6.617 -25.594 -11.625 1 92.5 186 GLN B N 1
ATOM 4843 C CA . GLN B 1 186 ? -7.441 -24.672 -12.406 1 92.5 186 GLN B CA 1
ATOM 4844 C C . GLN B 1 186 ? -8.156 -23.688 -11.508 1 92.5 186 GLN B C 1
ATOM 4846 O O . GLN B 1 186 ? -8.953 -24.062 -10.648 1 92.5 186 GLN B O 1
ATOM 4851 N N . ALA B 1 187 ? -7.879 -22.438 -11.75 1 91.44 187 ALA B N 1
ATOM 4852 C CA . ALA B 1 187 ? -8.484 -21.391 -10.93 1 91.44 187 ALA B CA 1
ATOM 4853 C C . ALA B 1 187 ? -9.664 -20.75 -11.656 1 91.44 187 ALA B C 1
ATOM 4855 O O . ALA B 1 187 ? -9.578 -20.438 -12.844 1 91.44 187 ALA B O 1
ATOM 4856 N N . ASN B 1 188 ? -10.734 -20.641 -11 1 89.56 188 ASN B N 1
ATOM 4857 C CA . ASN B 1 188 ? -11.898 -19.875 -11.438 1 89.56 188 ASN B CA 1
ATOM 4858 C C . ASN B 1 188 ? -12.055 -18.578 -10.641 1 89.56 188 ASN B C 1
ATOM 4860 O O . ASN B 1 188 ? -12.203 -18.609 -9.422 1 89.56 188 ASN B O 1
ATOM 4864 N N . GLY B 1 189 ? -12.031 -17.438 -11.305 1 89.38 189 GLY B N 1
ATOM 4865 C CA . GLY B 1 189 ? -12.031 -16.156 -10.633 1 89.38 189 GLY B CA 1
ATOM 4866 C C . GLY B 1 189 ? -13.391 -15.484 -10.625 1 89.38 189 GLY B C 1
ATOM 4867 O O . GLY B 1 189 ? -13.523 -14.336 -10.203 1 89.38 189 GLY B O 1
ATOM 4868 N N . GLU B 1 190 ? -14.445 -16.203 -11 1 91 190 GLU B N 1
ATOM 4869 C CA . GLU B 1 190 ? -15.742 -15.562 -11.227 1 91 190 GLU B CA 1
ATOM 4870 C C . GLU B 1 190 ? -16.531 -15.43 -9.93 1 91 190 GLU B C 1
ATOM 4872 O O . GLU B 1 190 ? -16.469 -16.312 -9.07 1 91 190 GLU B O 1
ATOM 4877 N N . ARG B 1 191 ? -17.141 -14.297 -9.898 1 92.94 191 ARG B N 1
ATOM 4878 C CA . ARG B 1 191 ? -18.141 -13.992 -8.867 1 92.94 191 ARG B CA 1
ATOM 4879 C C . ARG B 1 191 ? -19.438 -13.531 -9.492 1 92.94 191 ARG B C 1
ATOM 4881 O O . ARG B 1 191 ? -19.547 -13.43 -10.719 1 92.94 191 ARG B O 1
ATOM 4888 N N . ASP B 1 192 ? -20.453 -13.414 -8.773 1 92.69 192 ASP B N 1
ATOM 4889 C CA . ASP B 1 192 ? -21.703 -12.805 -9.188 1 92.69 192 ASP B CA 1
ATOM 4890 C C . ASP B 1 192 ? -22.422 -13.672 -10.219 1 92.69 192 ASP B C 1
ATOM 4892 O O . ASP B 1 192 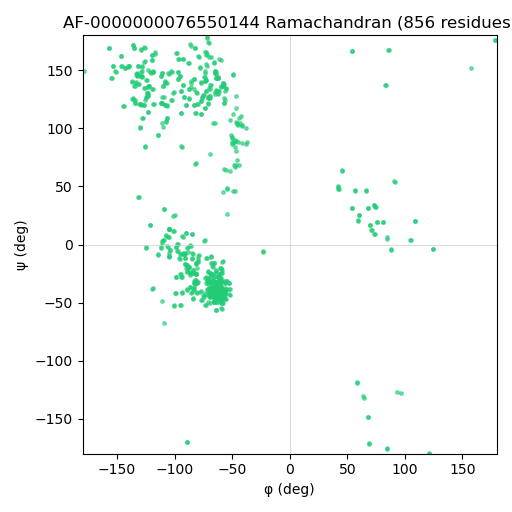? -23.094 -13.156 -11.109 1 92.69 192 ASP B O 1
ATOM 4896 N N . ILE B 1 193 ? -22.109 -14.875 -10.375 1 96.19 193 ILE B N 1
ATOM 4897 C CA . ILE B 1 193 ? -22.844 -15.875 -11.148 1 96.19 193 ILE B CA 1
ATOM 4898 C C . ILE B 1 193 ? -23.328 -16.984 -10.219 1 96.19 193 ILE B C 1
ATOM 4900 O O . ILE B 1 193 ? -22.859 -17.109 -9.086 1 96.19 193 ILE B O 1
ATOM 4904 N N . SER B 1 194 ? -24.234 -17.781 -10.695 1 96.25 194 SER B N 1
ATOM 4905 C CA . SER B 1 194 ? -24.812 -18.828 -9.867 1 96.25 194 SER B CA 1
ATOM 4906 C C . SER B 1 194 ? -23.797 -19.938 -9.594 1 96.25 194 SER B C 1
ATOM 4908 O O . SER B 1 194 ? -22.797 -20.062 -10.305 1 96.25 194 SER B O 1
ATOM 4910 N N . ALA B 1 195 ? -24.078 -20.719 -8.555 1 96.56 195 ALA B N 1
ATOM 4911 C CA . ALA B 1 195 ? -23.25 -21.891 -8.25 1 96.56 195 ALA B CA 1
ATOM 4912 C C . ALA B 1 195 ? -23.188 -22.844 -9.43 1 96.56 195 ALA B C 1
ATOM 4914 O O . ALA B 1 195 ? -22.125 -23.375 -9.758 1 96.56 195 ALA B O 1
ATOM 4915 N N . GLU B 1 196 ? -24.312 -23.016 -10.086 1 96.94 196 GLU B N 1
ATOM 4916 C CA . GLU B 1 196 ? -24.406 -23.938 -11.219 1 96.94 196 GLU B CA 1
ATOM 4917 C C . GLU B 1 196 ? -23.547 -23.438 -12.391 1 96.94 196 GLU B C 1
ATOM 4919 O O . GLU B 1 196 ? -22.875 -24.234 -13.055 1 96.94 196 GLU B O 1
ATOM 4924 N N . GLU B 1 197 ? -23.609 -22.172 -12.586 1 97.75 197 GLU B N 1
ATOM 4925 C CA . GLU B 1 197 ? -22.797 -21.609 -13.656 1 97.75 197 GLU B CA 1
ATOM 4926 C C . GLU B 1 197 ? -21.312 -21.781 -13.367 1 97.75 197 GLU B C 1
ATOM 4928 O O . GLU B 1 197 ? -20.531 -22.094 -14.266 1 97.75 197 GLU B O 1
ATOM 4933 N N . THR B 1 198 ? -20.938 -21.578 -12.164 1 97.44 198 THR B N 1
ATOM 4934 C CA . THR B 1 198 ? -19.547 -21.781 -11.766 1 97.44 198 THR B CA 1
ATOM 4935 C C . THR B 1 198 ? -19.125 -23.219 -12.008 1 97.44 198 THR B C 1
ATOM 4937 O O . THR B 1 198 ? -18.031 -23.469 -12.516 1 97.44 198 THR B O 1
ATOM 4940 N N . ILE B 1 199 ? -20.016 -24.141 -11.742 1 97.88 199 ILE B N 1
ATOM 4941 C CA . ILE B 1 199 ? -19.719 -25.562 -11.938 1 97.88 199 ILE B CA 1
ATOM 4942 C C . ILE B 1 199 ? -19.5 -25.844 -13.422 1 97.88 199 ILE B C 1
ATOM 4944 O O . ILE B 1 199 ? -18.547 -26.531 -13.789 1 97.88 199 ILE B O 1
ATOM 4948 N N . ASP B 1 200 ? -20.328 -25.297 -14.195 1 97.94 200 ASP B N 1
ATOM 4949 C CA . ASP B 1 200 ? -20.203 -25.516 -15.633 1 97.94 200 ASP B CA 1
ATOM 4950 C C . ASP B 1 200 ? -18.891 -24.969 -16.172 1 97.94 200 ASP B C 1
ATOM 4952 O O . ASP B 1 200 ? -18.219 -25.609 -16.984 1 97.94 200 ASP B O 1
ATOM 4956 N N . HIS B 1 201 ? -18.547 -23.844 -15.719 1 96.62 201 HIS B N 1
ATOM 4957 C CA . HIS B 1 201 ? -17.297 -23.219 -16.172 1 96.62 201 HIS B CA 1
ATOM 4958 C C . HIS B 1 201 ? -16.078 -23.984 -15.68 1 96.62 201 HIS B C 1
ATOM 4960 O O . HIS B 1 201 ? -15.117 -24.172 -16.422 1 96.62 201 HIS B O 1
ATOM 4966 N N . LEU B 1 202 ? -16.125 -24.484 -14.453 1 96.69 202 LEU B N 1
ATOM 4967 C CA . LEU B 1 202 ? -15.031 -25.297 -13.914 1 96.69 202 LEU B CA 1
ATOM 4968 C C . LEU B 1 202 ? -14.867 -26.578 -14.703 1 96.69 202 LEU B C 1
ATOM 4970 O O . LEU B 1 202 ? -13.742 -26.984 -15.023 1 96.69 202 LEU B O 1
ATOM 4974 N N . LYS B 1 203 ? -15.961 -27.203 -15.016 1 97.31 203 LYS B N 1
ATOM 4975 C CA . LYS B 1 203 ? -15.906 -28.422 -15.812 1 97.31 203 LYS B CA 1
ATOM 4976 C C . LYS B 1 203 ? -15.234 -28.172 -17.156 1 97.31 203 LYS B C 1
ATOM 4978 O O . LYS B 1 203 ? -14.367 -28.938 -17.578 1 97.31 203 LYS B O 1
ATOM 4983 N N . ARG B 1 204 ? -15.664 -27.109 -17.734 1 96.19 204 ARG B N 1
ATOM 4984 C CA . ARG B 1 204 ? -15.109 -26.734 -19.031 1 96.19 204 ARG B CA 1
ATOM 4985 C C . ARG B 1 204 ? -13.602 -26.516 -18.938 1 96.19 204 ARG B C 1
ATOM 4987 O O . ARG B 1 204 ? -12.836 -27.094 -19.719 1 96.19 204 ARG B O 1
ATOM 4994 N N . ASP B 1 205 ? -13.148 -25.75 -18.016 1 93.38 205 ASP B N 1
ATOM 4995 C CA . ASP B 1 205 ? -11.75 -25.359 -17.906 1 93.38 205 ASP B CA 1
ATOM 4996 C C . ASP B 1 205 ? -10.875 -26.531 -17.469 1 93.38 205 ASP B C 1
ATOM 4998 O O . ASP B 1 205 ? -9.734 -26.656 -17.922 1 93.38 205 ASP B O 1
ATOM 5002 N N . VAL B 1 206 ? -11.414 -27.406 -16.625 1 95.38 206 VAL B N 1
ATOM 5003 C CA . VAL B 1 206 ? -10.688 -28.594 -16.188 1 95.38 206 VAL B CA 1
ATOM 5004 C C . VAL B 1 206 ? -10.516 -29.547 -17.359 1 95.38 206 VAL B C 1
ATOM 5006 O O . VAL B 1 206 ? -9.461 -30.172 -17.516 1 95.38 206 VAL B O 1
ATOM 5009 N N . ALA B 1 207 ? -11.531 -29.609 -18.172 1 95.12 207 ALA B N 1
ATOM 5010 C CA . ALA B 1 207 ? -11.453 -30.469 -19.359 1 95.12 207 ALA B CA 1
ATOM 5011 C C . ALA B 1 207 ? -10.336 -30.016 -20.297 1 95.12 207 ALA B C 1
ATOM 5013 O O . ALA B 1 207 ? -9.719 -30.844 -20.969 1 95.12 207 ALA B O 1
ATOM 5014 N N . ILE B 1 208 ? -10.055 -28.766 -20.25 1 92 208 ILE B N 1
ATOM 5015 C CA . ILE B 1 208 ? -9.031 -28.203 -21.125 1 92 208 ILE B CA 1
ATOM 5016 C C . ILE B 1 208 ? -7.656 -28.359 -20.484 1 92 208 ILE B C 1
ATOM 5018 O O . ILE B 1 208 ? -6.707 -28.797 -21.141 1 92 208 ILE B O 1
ATOM 5022 N N . SER B 1 209 ? -7.527 -28.141 -19.234 1 92.44 209 SER B N 1
ATOM 5023 C CA . SER B 1 209 ? -6.238 -28.094 -18.547 1 92.44 209 SER B CA 1
ATOM 5024 C C . SER B 1 209 ? -5.812 -29.469 -18.062 1 92.44 209 SER B C 1
ATOM 5026 O O . SER B 1 209 ? -4.652 -29.672 -17.703 1 92.44 209 SER B O 1
ATOM 5028 N N . ASN B 1 210 ? -6.805 -30.375 -17.938 1 95.69 210 ASN B N 1
ATOM 5029 C CA . ASN B 1 210 ? -6.586 -31.703 -17.359 1 95.69 210 ASN B CA 1
ATOM 5030 C C . ASN B 1 210 ? -6.094 -31.609 -15.93 1 95.69 210 ASN B C 1
ATOM 5032 O O . ASN B 1 210 ? -5.367 -32.5 -15.453 1 95.69 210 ASN B O 1
ATOM 5036 N N . ALA B 1 211 ? -6.414 -30.531 -15.273 1 95.88 211 ALA B N 1
ATOM 5037 C CA . ALA B 1 211 ? -5.965 -30.297 -13.906 1 95.88 211 ALA B CA 1
ATOM 5038 C C . ALA B 1 211 ? -6.57 -31.328 -12.953 1 95.88 211 ALA B C 1
ATOM 5040 O O . ALA B 1 211 ? -7.715 -31.75 -13.133 1 95.88 211 ALA B O 1
ATOM 5041 N N . LYS B 1 212 ? -5.848 -31.641 -11.938 1 96.94 212 LYS B N 1
ATOM 5042 C CA . LYS B 1 212 ? -6.328 -32.531 -10.891 1 96.94 212 LYS B CA 1
ATOM 5043 C C . LYS B 1 212 ? -6.637 -31.766 -9.609 1 96.94 212 LYS B C 1
ATOM 5045 O O . LYS B 1 212 ? -6.871 -32.375 -8.562 1 96.94 212 LYS B O 1
ATOM 5050 N N . ALA B 1 213 ? -6.594 -30.5 -9.703 1 97.69 213 ALA B N 1
ATOM 5051 C CA . ALA B 1 213 ? -6.926 -29.594 -8.602 1 97.69 213 ALA B CA 1
ATOM 5052 C C . ALA B 1 213 ? -7.641 -28.344 -9.117 1 97.69 213 ALA B C 1
ATOM 5054 O O . ALA B 1 213 ? -7.441 -27.938 -10.266 1 97.69 213 ALA B O 1
ATOM 5055 N N . ILE B 1 214 ? -8.492 -27.766 -8.234 1 97.62 214 ILE B N 1
ATOM 5056 C CA . ILE B 1 214 ? -9.219 -26.562 -8.617 1 97.62 214 ILE B CA 1
ATOM 5057 C C . ILE B 1 214 ? -9.266 -25.578 -7.445 1 97.62 214 ILE B C 1
ATOM 5059 O O . ILE B 1 214 ? -9.125 -25.984 -6.289 1 97.62 214 ILE B O 1
ATOM 5063 N N . LYS B 1 215 ? -9.383 -24.344 -7.715 1 97.31 215 LYS B N 1
ATOM 5064 C CA . LYS B 1 215 ? -9.688 -23.281 -6.758 1 97.31 215 LYS B CA 1
ATOM 5065 C C . LYS B 1 215 ? -10.742 -22.328 -7.312 1 97.31 215 LYS B C 1
ATOM 5067 O O . LYS B 1 215 ? -10.711 -21.984 -8.492 1 97.31 215 LYS B O 1
ATOM 5072 N N . PHE B 1 216 ? -11.688 -21.953 -6.531 1 97.12 216 PHE B N 1
ATOM 5073 C CA . PHE B 1 216 ? -12.742 -21.047 -6.957 1 97.12 216 PHE B CA 1
ATOM 5074 C C . PHE B 1 216 ? -13.008 -19.984 -5.891 1 97.12 216 PHE B C 1
ATOM 5076 O O . PHE B 1 216 ? -12.414 -20.031 -4.809 1 97.12 216 PHE B O 1
ATOM 5083 N N . LYS B 1 217 ? -13.812 -19.016 -6.23 1 97.38 217 LYS B N 1
ATOM 5084 C CA . LYS B 1 217 ? -14 -17.859 -5.367 1 97.38 217 LYS B CA 1
ATOM 5085 C C . LYS B 1 217 ? -15.242 -18 -4.5 1 97.38 217 LYS B C 1
ATOM 5087 O O . LYS B 1 217 ? -16.266 -18.531 -4.953 1 97.38 217 LYS B O 1
ATOM 5092 N N . LEU B 1 218 ? -15.117 -17.531 -3.289 1 97.69 218 LEU B N 1
ATOM 5093 C CA . LEU B 1 218 ? -16.219 -17.391 -2.342 1 97.69 218 LEU B CA 1
ATOM 5094 C C . LEU B 1 218 ? -16.406 -15.938 -1.926 1 97.69 218 LEU B C 1
ATOM 5096 O O . LEU B 1 218 ? -15.477 -15.133 -2.027 1 97.69 218 LEU B O 1
ATOM 5100 N N . GLY B 1 219 ? -17.562 -15.648 -1.465 1 96.69 219 GLY B N 1
ATOM 5101 C CA . GLY B 1 219 ? -17.844 -14.352 -0.875 1 96.69 219 GLY B CA 1
ATOM 5102 C C . GLY B 1 219 ? -17.828 -13.219 -1.886 1 96.69 219 GLY B C 1
ATOM 5103 O O . GLY B 1 219 ? -17.891 -13.461 -3.092 1 96.69 219 GLY B O 1
ATOM 5104 N N . GLY B 1 220 ? -17.891 -11.961 -1.38 1 94 220 GLY B N 1
ATOM 5105 C CA . GLY B 1 220 ? -18 -10.781 -2.223 1 94 220 GLY B CA 1
ATOM 5106 C C . GLY B 1 220 ? -16.703 -9.984 -2.303 1 94 220 GLY B C 1
ATOM 5107 O O . GLY B 1 220 ? -16.641 -8.969 -3.004 1 94 220 GLY B O 1
ATOM 5108 N N . ARG B 1 221 ? -15.688 -10.359 -1.635 1 93.5 221 ARG B N 1
ATOM 5109 C CA . ARG B 1 221 ? -14.375 -9.719 -1.579 1 93.5 221 ARG B CA 1
ATOM 5110 C C . ARG B 1 221 ? -14.367 -8.578 -0.566 1 93.5 221 ARG B C 1
ATOM 5112 O O . ARG B 1 221 ? -15.266 -7.738 -0.562 1 93.5 221 ARG B O 1
ATOM 5119 N N . MET B 1 222 ? -13.391 -8.469 0.173 1 94.44 222 MET B N 1
ATOM 5120 C CA . MET B 1 222 ? -13.094 -7.391 1.11 1 94.44 222 MET B CA 1
ATOM 5121 C C . MET B 1 222 ? -14.352 -6.969 1.863 1 94.44 222 MET B C 1
ATOM 5123 O O . MET B 1 222 ? -14.703 -5.785 1.878 1 94.44 222 MET B O 1
ATOM 5127 N N . SER B 1 223 ? -15.094 -7.891 2.434 1 87.81 223 SER B N 1
ATOM 5128 C CA . SER B 1 223 ? -16.219 -7.73 3.346 1 87.81 223 SER B CA 1
ATOM 5129 C C . SER B 1 223 ? -17.453 -7.23 2.611 1 87.81 223 SER B C 1
ATOM 5131 O O . SER B 1 223 ? -18.438 -6.809 3.24 1 87.81 223 SER B O 1
ATOM 5133 N N . HIS B 1 224 ? -17.359 -7.207 1.273 1 88.94 224 HIS B N 1
ATOM 5134 C CA . HIS B 1 224 ? -18.547 -6.852 0.494 1 88.94 224 HIS B CA 1
ATOM 5135 C C . HIS B 1 224 ? -19.5 -8.031 0.371 1 88.94 224 HIS B C 1
ATOM 5137 O O . HIS B 1 224 ? -19.094 -9.188 0.522 1 88.94 224 HIS B O 1
ATOM 5143 N N . ALA B 1 225 ? -20.656 -7.727 0.039 1 90.19 225 ALA B N 1
ATOM 5144 C CA . ALA B 1 225 ? -21.719 -8.727 -0.016 1 90.19 225 ALA B CA 1
ATOM 5145 C C . ALA B 1 225 ? -21.531 -9.648 -1.224 1 90.19 225 ALA B C 1
ATOM 5147 O O . ALA B 1 225 ? -21.125 -9.195 -2.299 1 90.19 225 ALA B O 1
ATOM 5148 N N . GLU B 1 226 ? -21.828 -10.867 -0.943 1 94.25 226 GLU B N 1
ATOM 5149 C CA . GLU B 1 226 ? -21.781 -11.867 -2.006 1 94.25 226 GLU B CA 1
ATOM 5150 C C . GLU B 1 226 ? -23.062 -11.867 -2.824 1 94.25 226 GLU B C 1
ATOM 5152 O O . GLU B 1 226 ? -24.156 -11.656 -2.281 1 94.25 226 GLU B O 1
ATOM 5157 N N . TYR B 1 227 ? -22.984 -12.055 -4.047 1 92.62 227 TYR B N 1
ATOM 5158 C CA . TYR B 1 227 ? -24.125 -12.25 -4.934 1 92.62 227 TYR B CA 1
ATOM 5159 C C . TYR B 1 227 ? -23.906 -13.43 -5.867 1 92.62 227 TYR B C 1
ATOM 5161 O O . TYR B 1 227 ? -22.812 -13.578 -6.438 1 92.62 227 TYR B O 1
ATOM 5169 N N . PRO B 1 228 ? -24.922 -14.234 -6.09 1 94.62 228 PRO B N 1
ATOM 5170 C CA . PRO B 1 228 ? -26.188 -14.281 -5.348 1 94.62 228 PRO B CA 1
ATOM 5171 C C . PRO B 1 228 ? -26 -14.625 -3.875 1 94.62 228 PRO B C 1
ATOM 5173 O O . PRO B 1 228 ? -25 -15.258 -3.512 1 94.62 228 PRO B O 1
ATOM 5176 N N . VAL B 1 229 ? -26.969 -14.281 -3.135 1 94.75 229 VAL B N 1
ATOM 5177 C CA . VAL B 1 229 ? -26.938 -14.555 -1.702 1 94.75 229 VAL B CA 1
ATOM 5178 C C . VAL B 1 229 ? -26.891 -16.062 -1.466 1 94.75 229 VAL B C 1
ATOM 5180 O O . VAL B 1 229 ? -27.609 -16.812 -2.117 1 94.75 229 VAL B O 1
ATOM 5183 N N . GLY B 1 230 ? -25.984 -16.5 -0.61 1 95.75 230 GLY B N 1
ATOM 5184 C CA . GLY B 1 230 ? -25.891 -17.906 -0.25 1 95.75 230 GLY B CA 1
ATOM 5185 C C . GLY B 1 230 ? -25.062 -18.719 -1.234 1 95.75 230 GLY B C 1
ATOM 5186 O O . GLY B 1 230 ? -24.969 -19.953 -1.103 1 95.75 230 GLY B O 1
ATOM 5187 N N . ARG B 1 231 ? -24.484 -18.094 -2.16 1 96.88 231 ARG B N 1
ATOM 5188 C CA . ARG B 1 231 ? -23.719 -18.734 -3.221 1 96.88 231 ARG B CA 1
ATOM 5189 C C . ARG B 1 231 ? -22.578 -19.578 -2.645 1 96.88 231 ARG B C 1
ATOM 5191 O O . ARG B 1 231 ? -22.359 -20.719 -3.078 1 96.88 231 ARG B O 1
ATOM 5198 N N . SER B 1 232 ? -21.859 -19.125 -1.695 1 97.62 232 SER B N 1
ATOM 5199 C CA . SER B 1 232 ? -20.703 -19.812 -1.136 1 97.62 232 SER B CA 1
ATOM 5200 C C . SER B 1 232 ? -21.109 -21.109 -0.452 1 97.62 232 SER B C 1
ATOM 5202 O O . SER B 1 232 ? -20.516 -22.156 -0.699 1 97.62 232 SER B O 1
ATOM 5204 N N . GLU B 1 233 ? -22.172 -21.062 0.348 1 97.56 233 GLU B N 1
ATOM 5205 C CA . GLU B 1 233 ? -22.641 -22.234 1.073 1 97.56 233 GLU B CA 1
ATOM 5206 C C . GLU B 1 233 ? -23.156 -23.312 0.114 1 97.56 233 GLU B C 1
ATOM 5208 O O . GLU B 1 233 ? -23.047 -24.5 0.391 1 97.56 233 GLU B O 1
ATOM 5213 N N . LYS B 1 234 ? -23.656 -22.859 -0.935 1 97.75 234 LYS B N 1
ATOM 5214 C CA . LYS B 1 234 ? -24.172 -23.781 -1.947 1 97.75 234 LYS B CA 1
ATOM 5215 C C . LYS B 1 234 ? -23.031 -24.391 -2.76 1 97.75 234 LYS B C 1
ATOM 5217 O O . LYS B 1 234 ? -23.047 -25.578 -3.086 1 97.75 234 LYS B O 1
ATOM 5222 N N . LEU B 1 235 ? -22.078 -23.609 -3.084 1 98 235 LEU B N 1
ATOM 5223 C CA . LEU B 1 235 ? -20.984 -24 -3.975 1 98 235 LEU B CA 1
ATOM 5224 C C . LEU B 1 235 ? -20.078 -25.031 -3.316 1 98 235 LEU B C 1
ATOM 5226 O O . LEU B 1 235 ? -19.609 -25.969 -3.977 1 98 235 LEU B O 1
ATOM 5230 N N . ILE B 1 236 ? -19.797 -24.922 -2.072 1 98.44 236 ILE B N 1
ATOM 5231 C CA . ILE B 1 236 ? -18.812 -25.734 -1.377 1 98.44 236 ILE B CA 1
ATOM 5232 C C . ILE B 1 236 ? -19.188 -27.203 -1.474 1 98.44 236 ILE B C 1
ATOM 5234 O O . ILE B 1 236 ? -18.422 -28.016 -1.986 1 98.44 236 ILE B O 1
ATOM 5238 N N . PRO B 1 237 ? -20.391 -27.594 -1.075 1 98.5 237 PRO B N 1
ATOM 5239 C CA . PRO B 1 237 ? -20.734 -29.016 -1.239 1 98.5 237 PRO B CA 1
ATOM 5240 C C . PRO B 1 237 ? -20.906 -29.406 -2.703 1 98.5 237 PRO B C 1
ATOM 5242 O O . PRO B 1 237 ? -20.578 -30.531 -3.08 1 98.5 237 PRO B O 1
ATOM 5245 N N . LEU B 1 238 ? -21.375 -28.484 -3.52 1 98.5 238 LEU B N 1
ATOM 5246 C CA . LEU B 1 238 ? -21.672 -28.766 -4.918 1 98.5 238 LEU B CA 1
ATOM 5247 C C . LEU B 1 238 ? -20.406 -29.094 -5.691 1 98.5 238 LEU B C 1
ATOM 5249 O O . LEU B 1 238 ? -20.406 -29.984 -6.551 1 98.5 238 LEU B O 1
ATOM 5253 N N . VAL B 1 239 ? -19.328 -28.438 -5.461 1 98.62 239 VAL B N 1
ATOM 5254 C CA . VAL B 1 239 ? -18.078 -28.656 -6.156 1 98.62 239 VAL B CA 1
ATOM 5255 C C . VAL B 1 239 ? -17.547 -30.047 -5.809 1 98.62 239 VAL B C 1
ATOM 5257 O O . VAL B 1 239 ? -17.109 -30.797 -6.691 1 98.62 239 VAL B O 1
ATOM 5260 N N . ARG B 1 240 ? -17.547 -30.375 -4.543 1 98.5 240 ARG B N 1
ATOM 5261 C CA . ARG B 1 240 ? -17.094 -31.703 -4.137 1 98.5 240 ARG B CA 1
ATOM 5262 C C . ARG B 1 240 ? -17.953 -32.781 -4.793 1 98.5 240 ARG B C 1
ATOM 5264 O O . ARG B 1 240 ? -17.406 -33.75 -5.34 1 98.5 240 ARG B O 1
ATOM 5271 N N . LYS B 1 241 ? -19.234 -32.625 -4.734 1 98.31 241 LYS B N 1
ATOM 5272 C CA . LYS B 1 241 ? -20.125 -33.562 -5.355 1 98.31 241 LYS B CA 1
ATOM 5273 C C . LYS B 1 241 ? -19.828 -33.719 -6.844 1 98.31 241 LYS B C 1
ATOM 5275 O O . LYS B 1 241 ? -19.844 -34.844 -7.367 1 98.31 241 LYS B O 1
ATOM 5280 N N . THR B 1 242 ? -19.531 -32.688 -7.473 1 98.44 242 THR B N 1
ATOM 5281 C CA . THR B 1 242 ? -19.375 -32.656 -8.922 1 98.44 242 THR B CA 1
ATOM 5282 C C . THR B 1 242 ? -18.062 -33.312 -9.328 1 98.44 242 THR B C 1
ATOM 5284 O O . THR B 1 242 ? -18.016 -34.062 -10.289 1 98.44 242 THR B O 1
ATOM 5287 N N . PHE B 1 243 ? -16.953 -33.062 -8.648 1 98 243 PHE B N 1
ATOM 5288 C CA . PHE B 1 243 ? -15.633 -33.406 -9.141 1 98 243 PHE B CA 1
ATOM 5289 C C . PHE B 1 243 ? -15.102 -34.625 -8.414 1 98 243 PHE B C 1
ATOM 5291 O O . PHE B 1 243 ? -14.07 -35.188 -8.805 1 98 243 PHE B O 1
ATOM 5298 N N . GLY B 1 244 ? -15.805 -35.031 -7.336 1 97.31 244 GLY B N 1
ATOM 5299 C CA . GLY B 1 244 ? -15.492 -36.281 -6.691 1 97.31 244 GLY B CA 1
ATOM 5300 C C . GLY B 1 244 ? -14.367 -36.188 -5.676 1 97.31 244 GLY B C 1
ATOM 5301 O O . GLY B 1 244 ? -13.82 -35.094 -5.461 1 97.31 244 GLY B O 1
ATOM 5302 N N . ASP B 1 245 ? -13.977 -37.25 -5.137 1 95.56 245 ASP B N 1
ATOM 5303 C CA . ASP B 1 245 ? -13.078 -37.344 -3.992 1 95.56 245 ASP B CA 1
ATOM 5304 C C . ASP B 1 245 ? -11.617 -37.188 -4.43 1 95.56 245 ASP B C 1
ATOM 5306 O O . ASP B 1 245 ? -10.75 -36.875 -3.617 1 95.56 245 ASP B O 1
ATOM 5310 N N . GLN B 1 246 ? -11.422 -37.406 -5.652 1 95.25 246 GLN B N 1
ATOM 5311 C CA . GLN B 1 246 ? -10.039 -37.406 -6.113 1 95.25 246 GLN B CA 1
ATOM 5312 C C . GLN B 1 246 ? -9.57 -36 -6.461 1 95.25 246 GLN B C 1
ATOM 5314 O O . GLN B 1 246 ? -8.367 -35.719 -6.527 1 95.25 246 GLN B O 1
ATOM 5319 N N . MET B 1 247 ? -10.5 -35.188 -6.766 1 97.38 247 MET B N 1
ATOM 5320 C CA . MET B 1 247 ? -10.141 -33.812 -7.094 1 97.38 247 MET B CA 1
ATOM 5321 C C . MET B 1 247 ? -9.695 -33.062 -5.848 1 97.38 247 MET B C 1
ATOM 5323 O O . MET B 1 247 ? -10.359 -33.094 -4.812 1 97.38 247 MET B O 1
ATOM 5327 N N . VAL B 1 248 ? -8.492 -32.438 -5.883 1 97.56 248 VAL B N 1
ATOM 5328 C CA . VAL B 1 248 ? -8.07 -31.547 -4.816 1 97.56 248 VAL B CA 1
ATOM 5329 C C . VAL B 1 248 ? -8.773 -30.203 -4.965 1 97.56 248 VAL B C 1
ATOM 5331 O O . VAL B 1 248 ? -8.719 -29.578 -6.031 1 97.56 248 VAL B O 1
ATOM 5334 N N . ILE B 1 249 ? -9.492 -29.766 -3.908 1 98.25 249 ILE B N 1
ATOM 5335 C CA . ILE B 1 249 ? -10.328 -28.578 -4.035 1 98.25 249 ILE B CA 1
ATOM 5336 C C . ILE B 1 249 ? -9.938 -27.547 -2.979 1 98.25 249 ILE B C 1
ATOM 5338 O O . ILE B 1 249 ? -9.734 -27.891 -1.812 1 98.25 249 ILE B O 1
ATOM 5342 N N . SER B 1 250 ? -9.719 -26.297 -3.354 1 97.94 250 SER B N 1
ATOM 5343 C CA . SER B 1 250 ? -9.516 -25.141 -2.475 1 97.94 250 SER B CA 1
ATOM 5344 C C . SER B 1 250 ? -10.43 -23.984 -2.857 1 97.94 250 SER B C 1
ATOM 5346 O O . SER B 1 250 ? -11.062 -24.016 -3.916 1 97.94 250 SER B O 1
ATOM 5348 N N . ALA B 1 251 ? -10.516 -23.016 -1.999 1 98.31 251 ALA B N 1
ATOM 5349 C CA . ALA B 1 251 ? -11.344 -21.859 -2.287 1 98.31 251 ALA B CA 1
ATOM 5350 C C . ALA B 1 251 ? -10.727 -20.594 -1.697 1 98.31 251 ALA B C 1
ATOM 5352 O 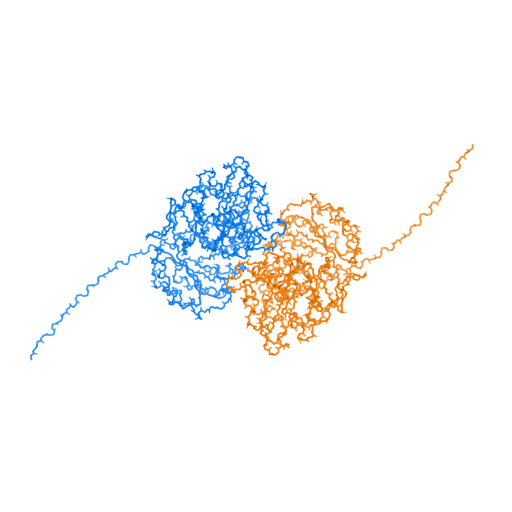O . ALA B 1 251 ? -9.961 -20.656 -0.736 1 98.31 251 ALA B O 1
ATOM 5353 N N . ASP B 1 252 ? -11.055 -19.516 -2.309 1 98.06 252 ASP B N 1
ATOM 5354 C CA . ASP B 1 252 ? -10.5 -18.203 -1.995 1 98.06 252 ASP B CA 1
ATOM 5355 C C . ASP B 1 252 ? -11.609 -17.188 -1.74 1 98.06 252 ASP B C 1
ATOM 5357 O O . ASP B 1 252 ? -12.406 -16.875 -2.637 1 98.06 252 ASP B O 1
ATOM 5361 N N . SER B 1 253 ? -11.594 -16.641 -0.531 1 98.12 253 SER B N 1
ATOM 5362 C CA . SER B 1 253 ? -12.648 -15.688 -0.193 1 98.12 253 SER B CA 1
ATOM 5363 C C . SER B 1 253 ? -12.18 -14.25 -0.392 1 98.12 253 SER B C 1
ATOM 5365 O O . SER B 1 253 ? -12.977 -13.312 -0.306 1 98.12 253 SER B O 1
ATOM 5367 N N . ASN B 1 254 ? -10.945 -14.016 -0.709 1 97.56 254 ASN B N 1
ATOM 5368 C CA . ASN B 1 254 ? -10.375 -12.688 -0.914 1 97.56 254 ASN B CA 1
ATOM 5369 C C . ASN B 1 254 ? -10.852 -11.703 0.147 1 97.56 254 ASN B C 1
ATOM 5371 O O . ASN B 1 254 ? -11.32 -10.609 -0.181 1 97.56 254 ASN B O 1
ATOM 5375 N N . GLY B 1 255 ? -10.781 -12.133 1.369 1 97.88 255 GLY B N 1
ATOM 5376 C CA . GLY B 1 255 ? -11.055 -11.242 2.48 1 97.88 255 GLY B CA 1
ATOM 5377 C C . GLY B 1 255 ? -12.531 -10.914 2.631 1 97.88 255 GLY B C 1
ATOM 5378 O O . GLY B 1 255 ? -12.891 -9.828 3.082 1 97.88 255 GLY B O 1
ATOM 5379 N N . SER B 1 256 ? -13.438 -11.758 2.357 1 97.75 256 SER B N 1
ATOM 5380 C CA . SER B 1 256 ? -14.867 -11.469 2.242 1 97.75 256 SER B CA 1
ATOM 5381 C C . SER B 1 256 ? -15.531 -11.422 3.613 1 97.75 256 SER B C 1
ATOM 5383 O O . SER B 1 256 ? -16.641 -10.914 3.75 1 97.75 256 SER B O 1
ATOM 5385 N N . TYR B 1 257 ? -14.805 -11.969 4.641 1 98.19 257 TYR B N 1
ATOM 5386 C CA . TYR B 1 257 ? -15.578 -12.289 5.836 1 98.19 257 TYR B CA 1
ATOM 5387 C C . TYR B 1 257 ? -14.93 -11.688 7.082 1 98.19 257 TYR B C 1
ATOM 5389 O O . TYR B 1 257 ? -13.734 -11.414 7.094 1 98.19 257 TYR B O 1
ATOM 5397 N N . THR B 1 258 ? -15.758 -11.422 8.102 1 97.38 258 THR B N 1
ATOM 5398 C CA . THR B 1 258 ? -15.258 -11.344 9.469 1 97.38 258 THR B CA 1
ATOM 5399 C C . THR B 1 258 ? -14.914 -12.727 10 1 97.38 258 THR B C 1
ATOM 5401 O O . THR B 1 258 ? -15.312 -13.742 9.422 1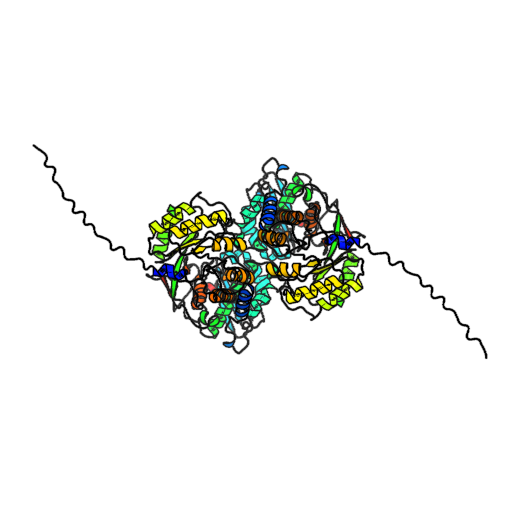 97.38 258 THR B O 1
ATOM 5404 N N . PRO B 1 259 ? -14.172 -12.773 11.125 1 98.12 259 PRO B N 1
ATOM 5405 C CA . PRO B 1 259 ? -13.898 -14.102 11.688 1 98.12 259 PRO B CA 1
ATOM 5406 C C . PRO B 1 259 ? -15.172 -14.875 12.016 1 98.12 259 PRO B C 1
ATOM 5408 O O . PRO B 1 259 ? -15.25 -16.078 11.758 1 98.12 259 PRO B O 1
ATOM 5411 N N . ALA B 1 260 ? -16.156 -14.203 12.531 1 98 260 ALA B N 1
ATOM 5412 C CA . ALA B 1 260 ? -17.422 -14.844 12.891 1 98 260 ALA B CA 1
ATOM 5413 C C . ALA B 1 260 ? -18.094 -15.461 11.664 1 98 260 ALA B C 1
ATOM 5415 O O . ALA B 1 260 ? -18.781 -16.484 11.773 1 98 260 ALA B O 1
ATOM 5416 N N . GLU B 1 261 ? -17.844 -14.891 10.508 1 98 261 GLU B N 1
ATOM 5417 C CA . GLU B 1 261 ? -18.406 -15.391 9.258 1 98 261 GLU B CA 1
ATOM 5418 C C . GLU B 1 261 ? -17.484 -16.438 8.617 1 98 261 GLU B C 1
ATOM 5420 O O . GLU B 1 261 ? -17.953 -17.422 8.055 1 98 261 GLU B O 1
ATOM 5425 N N . ALA B 1 262 ? -16.219 -16.234 8.68 1 98.62 262 ALA B N 1
ATOM 5426 C CA . ALA B 1 262 ? -15.219 -17.062 8.008 1 98.62 262 ALA B CA 1
ATOM 5427 C C . ALA B 1 262 ? -15.141 -18.453 8.625 1 98.62 262 ALA B C 1
ATOM 5429 O O . ALA B 1 262 ? -14.969 -19.438 7.918 1 98.62 262 ALA B O 1
ATOM 5430 N N . ILE B 1 263 ? -15.234 -18.547 9.93 1 98.75 263 ILE B N 1
ATOM 5431 C CA . ILE B 1 263 ? -15.008 -19.797 10.648 1 98.75 263 ILE B CA 1
ATOM 5432 C C . ILE B 1 263 ? -16.078 -20.828 10.258 1 98.75 263 ILE B C 1
ATOM 5434 O O . ILE B 1 263 ? -15.75 -21.953 9.891 1 98.75 263 ILE B O 1
ATOM 5438 N N . PRO B 1 264 ? -17.406 -20.453 10.25 1 98.56 264 PRO B N 1
ATOM 5439 C CA . PRO B 1 264 ? -18.406 -21.422 9.781 1 98.56 264 PRO B CA 1
ATOM 5440 C C . PRO B 1 264 ? -18.156 -21.859 8.336 1 98.56 264 PRO B C 1
ATOM 5442 O O . PRO B 1 264 ? -18.391 -23.016 7.996 1 98.56 264 PRO B O 1
ATOM 5445 N N . ILE B 1 265 ? -17.703 -21 7.453 1 98.62 265 ILE B N 1
ATOM 5446 C CA . ILE B 1 265 ? -17.375 -21.344 6.07 1 98.62 265 ILE B CA 1
ATOM 5447 C C . ILE B 1 265 ? -16.234 -22.344 6.047 1 98.62 265 ILE B C 1
ATOM 5449 O O . ILE B 1 265 ? -16.297 -23.344 5.309 1 98.62 265 ILE B O 1
ATOM 5453 N N . GLY B 1 266 ? -15.234 -22.094 6.82 1 98.5 266 GLY B N 1
ATOM 5454 C CA . GLY B 1 266 ? -14.117 -23.031 6.93 1 98.5 266 GLY B CA 1
ATOM 5455 C C . GLY B 1 266 ? -14.531 -24.391 7.434 1 98.5 266 GLY B C 1
ATOM 5456 O O . GLY B 1 266 ? -14.016 -25.422 6.969 1 98.5 266 GLY B O 1
ATOM 5457 N N . LYS B 1 267 ? -15.422 -24.422 8.445 1 98.56 267 LYS B N 1
ATOM 5458 C CA . LYS B 1 267 ? -15.93 -25.703 8.945 1 98.56 267 LYS B CA 1
ATOM 5459 C C . LYS B 1 267 ? -16.641 -26.469 7.848 1 98.56 267 LYS B C 1
ATOM 5461 O O . LYS B 1 267 ? -16.5 -27.703 7.742 1 98.56 267 LYS B O 1
ATOM 5466 N N . LEU B 1 268 ? -17.375 -25.75 7.105 1 98.62 268 LEU B N 1
ATOM 5467 C CA . LEU B 1 268 ? -18.062 -26.375 5.973 1 98.62 268 LEU B CA 1
ATOM 5468 C C . LEU B 1 268 ? -17.047 -26.938 4.98 1 98.62 268 LEU B C 1
ATOM 5470 O O . LEU B 1 268 ? -17.234 -28.047 4.473 1 98.62 268 LEU B O 1
ATOM 5474 N N . MET B 1 269 ? -16.016 -26.25 4.672 1 98.44 269 MET B N 1
ATOM 5475 C CA . MET B 1 269 ? -14.961 -26.703 3.775 1 98.44 269 MET B CA 1
ATOM 5476 C C . MET B 1 269 ? -14.297 -27.969 4.32 1 98.44 269 MET B C 1
ATOM 5478 O O . MET B 1 269 ? -13.992 -28.891 3.564 1 98.44 269 MET B O 1
ATOM 5482 N N . GLN B 1 270 ? -14.109 -27.969 5.621 1 97.19 270 GLN B N 1
ATOM 5483 C CA . GLN B 1 270 ? -13.523 -29.141 6.262 1 97.19 270 GLN B CA 1
ATOM 5484 C C . GLN B 1 270 ? -14.422 -30.375 6.086 1 97.19 270 GLN B C 1
ATOM 5486 O O . GLN B 1 270 ? -13.93 -31.469 5.836 1 97.19 270 GLN B O 1
ATOM 5491 N N . GLU B 1 271 ? -15.656 -30.156 6.262 1 97.88 271 GLU B N 1
ATOM 5492 C CA . GLU B 1 271 ? -16.609 -31.25 6.094 1 97.88 271 GLU B CA 1
ATOM 5493 C C . GLU B 1 271 ? -16.5 -31.891 4.711 1 97.88 271 GLU B C 1
ATOM 5495 O O . GLU B 1 271 ? -16.656 -33.094 4.559 1 97.88 271 GLU B O 1
ATOM 5500 N N . TYR B 1 272 ? -16.172 -31.062 3.76 1 98.12 272 TYR B N 1
ATOM 5501 C CA . TYR B 1 272 ? -16.109 -31.562 2.389 1 98.12 272 TYR B CA 1
ATOM 5502 C C . TYR B 1 272 ? -14.664 -31.734 1.933 1 98.12 272 TYR B C 1
ATOM 5504 O O . TYR B 1 272 ? -14.383 -31.766 0.732 1 98.12 272 TYR B O 1
ATOM 5512 N N . LYS B 1 273 ? -13.727 -31.688 2.84 1 96.88 273 LYS B N 1
ATOM 5513 C CA . LYS B 1 273 ? -12.336 -32.094 2.68 1 96.88 273 LYS B CA 1
ATOM 5514 C C . LYS B 1 273 ? -11.609 -31.188 1.698 1 96.88 273 LYS B C 1
ATOM 5516 O O . LYS B 1 273 ? -10.914 -31.656 0.795 1 96.88 273 LYS B O 1
ATOM 5521 N N . TYR B 1 274 ? -11.758 -29.938 1.838 1 97.81 274 TYR B N 1
ATOM 5522 C CA . TYR B 1 274 ? -11.016 -28.969 1.048 1 97.81 274 TYR B CA 1
ATOM 5523 C C . TYR B 1 274 ? -9.562 -28.906 1.479 1 97.81 274 TYR B C 1
ATOM 5525 O O . TYR B 1 274 ? -9.227 -29.219 2.625 1 97.81 274 TYR B O 1
ATOM 5533 N N . ALA B 1 275 ? -8.727 -28.5 0.598 1 97 275 ALA B N 1
ATOM 5534 C CA . ALA B 1 275 ? -7.285 -28.547 0.809 1 97 275 ALA B CA 1
ATOM 5535 C C . ALA B 1 275 ? -6.805 -27.328 1.591 1 97 275 ALA B C 1
ATOM 5537 O O . ALA B 1 275 ? -5.973 -27.453 2.492 1 97 275 ALA B O 1
ATOM 5538 N N . PHE B 1 276 ? -7.223 -26.125 1.241 1 97.19 276 PHE B N 1
ATOM 5539 C CA . PHE B 1 276 ? -6.883 -24.922 2 1 97.19 276 PHE B CA 1
ATOM 5540 C C . PHE B 1 276 ? -7.945 -23.844 1.814 1 97.19 276 PHE B C 1
ATOM 5542 O O . PHE B 1 276 ? -8.75 -23.906 0.881 1 97.19 276 PHE B O 1
ATOM 5549 N N . TYR B 1 277 ? -8.062 -22.984 2.775 1 98.12 277 TYR B N 1
ATOM 5550 C CA . TYR B 1 277 ? -8.93 -21.812 2.836 1 98.12 277 TYR B CA 1
ATOM 5551 C C . TYR B 1 277 ? -8.133 -20.531 2.674 1 98.12 277 TYR B C 1
ATOM 5553 O O . TYR B 1 277 ? -7.387 -20.141 3.574 1 98.12 277 TYR B O 1
ATOM 5561 N N . GLU B 1 278 ? -8.344 -19.938 1.49 1 98.44 278 GLU B N 1
ATOM 5562 C CA . GLU B 1 278 ? -7.527 -18.766 1.163 1 98.44 278 GLU B CA 1
ATOM 5563 C C . GLU B 1 278 ? -8.234 -17.469 1.545 1 98.44 278 GLU B C 1
ATOM 5565 O O . GLU B 1 278 ? -9.406 -17.281 1.215 1 98.44 278 GLU B O 1
ATOM 5570 N N . GLU B 1 279 ? -7.492 -16.562 2.238 1 98.56 279 GLU B N 1
ATOM 5571 C CA . GLU B 1 279 ? -7.84 -15.18 2.586 1 98.56 279 GLU B CA 1
ATOM 5572 C C . GLU B 1 279 ? -9.266 -15.094 3.127 1 98.56 279 GLU B C 1
ATOM 5574 O O . GLU B 1 279 ? -10.102 -14.375 2.572 1 98.56 279 GLU B O 1
ATOM 5579 N N . PRO B 1 280 ? -9.508 -15.727 4.242 1 98.62 280 PRO B N 1
ATOM 5580 C CA . PRO B 1 280 ? -10.852 -15.703 4.828 1 98.62 280 PRO B CA 1
ATOM 5581 C C . PRO B 1 280 ? -11.305 -14.297 5.211 1 98.62 280 PRO B C 1
ATOM 5583 O O . PRO B 1 280 ? -12.469 -13.945 5.012 1 98.62 280 PRO B O 1
ATOM 5586 N N . VAL B 1 281 ? -10.383 -13.516 5.73 1 98.62 281 VAL B N 1
ATOM 5587 C CA . VAL B 1 281 ? -10.656 -12.156 6.188 1 98.62 281 VAL B CA 1
ATOM 5588 C C . VAL B 1 281 ? -9.805 -11.164 5.398 1 98.62 281 VAL B C 1
ATOM 5590 O O . VAL B 1 281 ? -8.867 -11.555 4.703 1 98.62 281 VAL B O 1
ATOM 5593 N N . PRO B 1 282 ? -10.133 -9.867 5.414 1 98 282 PRO B N 1
ATOM 5594 C CA . PRO B 1 282 ? -9.328 -8.883 4.688 1 98 282 PRO B CA 1
ATOM 5595 C C . PRO B 1 282 ? -7.836 -9.008 4.977 1 98 282 PRO B C 1
ATOM 5597 O O . PRO B 1 282 ? -7.449 -9.344 6.098 1 98 282 PRO B O 1
ATOM 5600 N N . PHE B 1 283 ? -7.047 -8.727 3.992 1 96.81 283 PHE B N 1
ATOM 5601 C CA . PHE B 1 283 ? -5.637 -9.094 3.984 1 96.81 283 PHE B CA 1
ATOM 5602 C C . PHE B 1 283 ? -4.871 -8.328 5.059 1 96.81 283 PHE B C 1
ATOM 5604 O O . PHE B 1 283 ? -3.838 -8.789 5.539 1 96.81 283 PHE B O 1
ATOM 5611 N N . ASP B 1 284 ? -5.367 -7.137 5.457 1 96.44 284 ASP B N 1
ATOM 5612 C CA . ASP B 1 284 ? -4.648 -6.316 6.43 1 96.44 284 ASP B CA 1
ATOM 5613 C C . ASP B 1 284 ? -5.141 -6.598 7.848 1 96.44 284 ASP B C 1
ATOM 5615 O O . ASP B 1 284 ? -4.797 -5.871 8.781 1 96.44 284 ASP B O 1
ATOM 5619 N N . TRP B 1 285 ? -6.012 -7.637 7.996 1 98 285 TRP B N 1
ATOM 5620 C CA . TRP B 1 285 ? -6.492 -8.078 9.305 1 98 285 TRP B CA 1
ATOM 5621 C C . TRP B 1 285 ? -5.633 -9.219 9.836 1 98 285 TRP B C 1
ATOM 5623 O O . TRP B 1 285 ? -6.027 -10.383 9.773 1 98 285 TRP B O 1
ATOM 5633 N N . TYR B 1 286 ? -4.531 -8.93 10.477 1 98 286 TYR B N 1
ATOM 5634 C CA . TYR B 1 286 ? -3.529 -9.922 10.852 1 98 286 TYR B CA 1
ATOM 5635 C C . TYR B 1 286 ? -4.02 -10.773 12.016 1 98 286 TYR B C 1
ATOM 5637 O O . TYR B 1 286 ? -4.023 -12.008 11.93 1 98 286 TYR B O 1
ATOM 5645 N N . GLU B 1 287 ? -4.453 -10.125 13.086 1 97.75 287 GLU B N 1
ATOM 5646 C CA . GLU B 1 287 ? -4.93 -10.859 14.25 1 97.75 287 GLU B CA 1
ATOM 5647 C C . GLU B 1 287 ? -6.148 -11.711 13.906 1 97.75 287 GLU B C 1
ATOM 5649 O O . GLU B 1 287 ? -6.297 -12.828 14.406 1 97.75 287 GLU B O 1
ATOM 5654 N N . GLU B 1 288 ? -6.961 -11.211 13.031 1 98.25 288 GLU B N 1
ATOM 5655 C CA . GLU B 1 288 ? -8.164 -11.93 12.617 1 98.25 288 GLU B CA 1
ATOM 5656 C C . GLU B 1 288 ? -7.812 -13.141 11.758 1 98.25 288 GLU B C 1
ATOM 5658 O O . GLU B 1 288 ? -8.469 -14.18 11.852 1 98.25 288 GLU B O 1
ATOM 5663 N N . THR B 1 289 ? -6.824 -12.977 10.906 1 98.25 289 THR B N 1
ATOM 5664 C CA . THR B 1 289 ? -6.344 -14.125 10.148 1 98.25 289 THR B CA 1
ATOM 5665 C C . THR B 1 289 ? -5.891 -15.234 11.094 1 98.25 289 THR B C 1
ATOM 5667 O O . THR B 1 289 ? -6.258 -16.406 10.906 1 98.25 289 THR B O 1
ATOM 5670 N N . ARG B 1 290 ? -5.145 -14.898 12.102 1 96.94 290 ARG B N 1
ATOM 5671 C CA . ARG B 1 290 ? -4.691 -15.867 13.094 1 96.94 290 ARG B CA 1
ATOM 5672 C C . ARG B 1 290 ? -5.871 -16.469 13.844 1 96.94 290 ARG B C 1
ATOM 5674 O O . ARG B 1 290 ? -5.887 -17.672 14.117 1 96.94 290 ARG B O 1
ATOM 5681 N N . GLN B 1 291 ? -6.809 -15.641 14.172 1 97.31 291 GLN B N 1
ATOM 5682 C CA . GLN B 1 291 ? -8 -16.109 14.867 1 97.31 291 GLN B CA 1
ATOM 5683 C C . GLN B 1 291 ? -8.703 -17.203 14.07 1 97.31 291 GLN B C 1
ATOM 5685 O O . GLN B 1 291 ? -9.094 -18.234 14.625 1 97.31 291 GLN B O 1
ATOM 5690 N N . VAL B 1 292 ? -8.836 -17 12.773 1 98.12 292 VAL B N 1
ATOM 5691 C CA . VAL B 1 292 ? -9.469 -17.984 11.914 1 98.12 292 VAL B CA 1
ATOM 5692 C C . VAL B 1 292 ? -8.602 -19.25 11.844 1 98.12 292 VAL B C 1
ATOM 5694 O O . VAL B 1 292 ? -9.109 -20.359 11.945 1 98.12 292 VAL B O 1
ATOM 5697 N N . ALA B 1 293 ? -7.359 -19.062 11.711 1 97 293 ALA B N 1
ATOM 5698 C CA . ALA B 1 293 ? -6.426 -20.188 11.656 1 97 293 ALA B CA 1
ATOM 5699 C C . ALA B 1 293 ? -6.508 -21.031 12.922 1 97 293 ALA B C 1
ATOM 5701 O O . ALA B 1 293 ? -6.484 -22.266 12.852 1 97 293 ALA B O 1
ATOM 5702 N N . ASP B 1 294 ? -6.629 -20.406 14.062 1 95.62 294 ASP B N 1
ATOM 5703 C CA . ASP B 1 294 ? -6.688 -21.094 15.352 1 95.62 294 ASP B CA 1
ATOM 5704 C C . ASP B 1 294 ? -7.98 -21.891 15.484 1 95.62 294 ASP B C 1
ATOM 5706 O O . ASP B 1 294 ? -8.008 -22.922 16.156 1 95.62 294 ASP B O 1
ATOM 5710 N N . ALA B 1 295 ? -8.93 -21.469 14.828 1 96.62 295 ALA B N 1
ATOM 5711 C CA . ALA B 1 295 ? -10.258 -22.031 15.023 1 96.62 295 ALA B CA 1
ATOM 5712 C C . ALA B 1 295 ? -10.5 -23.203 14.078 1 96.62 295 ALA B C 1
ATOM 5714 O O . ALA B 1 295 ? -11.461 -23.953 14.234 1 96.62 295 ALA B O 1
ATOM 5715 N N . LEU B 1 296 ? -9.625 -23.391 13.086 1 96.56 296 LEU B N 1
ATOM 5716 C CA . LEU B 1 296 ? -9.875 -24.375 12.039 1 96.56 296 LEU B CA 1
ATOM 5717 C C . LEU B 1 296 ? -8.695 -25.328 11.898 1 96.56 296 LEU B C 1
ATOM 5719 O O . LEU B 1 296 ? -7.57 -25 12.273 1 96.56 296 LEU B O 1
ATOM 5723 N N . ASP B 1 297 ? -9.016 -26.516 11.328 1 93.94 297 ASP B N 1
ATOM 5724 C CA . ASP B 1 297 ? -7.973 -27.484 11.008 1 93.94 297 ASP B CA 1
ATOM 5725 C C . ASP B 1 297 ? -7.504 -27.328 9.562 1 93.94 297 ASP B C 1
ATOM 5727 O O . ASP B 1 297 ? -6.375 -27.688 9.234 1 93.94 297 ASP B O 1
ATOM 5731 N N . ILE B 1 298 ? -8.359 -26.859 8.703 1 95.88 298 ILE B N 1
ATOM 5732 C CA . ILE B 1 298 ? -7.996 -26.625 7.309 1 95.88 298 ILE B CA 1
ATOM 5733 C C . ILE B 1 298 ? -6.902 -25.562 7.23 1 95.88 298 ILE B C 1
ATOM 5735 O O . ILE B 1 298 ? -6.977 -24.531 7.91 1 95.88 298 ILE B O 1
ATOM 5739 N N . PRO B 1 299 ? -5.832 -25.766 6.484 1 96.19 299 PRO B N 1
ATOM 5740 C CA . PRO B 1 299 ? -4.785 -24.75 6.359 1 96.19 299 PRO B CA 1
ATOM 5741 C C . PRO B 1 299 ? -5.312 -23.422 5.82 1 96.19 299 PRO B C 1
ATOM 5743 O O . PRO B 1 299 ? -6.125 -23.406 4.891 1 96.19 299 PRO B O 1
ATOM 5746 N N . ILE B 1 300 ? -4.844 -22.344 6.449 1 97.69 300 ILE B N 1
ATOM 5747 C CA . ILE B 1 300 ? -5.133 -21.016 5.938 1 97.69 300 ILE B CA 1
ATOM 5748 C C . ILE B 1 300 ? -4.02 -20.562 4.996 1 97.69 300 ILE B C 1
ATOM 5750 O O . ILE B 1 300 ? -2.836 -20.656 5.336 1 97.69 300 ILE B O 1
ATOM 5754 N N . ALA B 1 301 ? -4.418 -20.156 3.807 1 98 301 ALA B N 1
ATOM 5755 C CA . ALA B 1 301 ? -3.498 -19.641 2.799 1 98 301 ALA B CA 1
ATOM 5756 C C . ALA B 1 301 ? -3.713 -18.141 2.568 1 98 301 ALA B C 1
ATOM 5758 O O . ALA B 1 301 ? -4.812 -17.625 2.787 1 98 301 ALA B O 1
ATOM 5759 N N . GLY B 1 302 ? -2.609 -17.438 2.24 1 98 302 GLY B N 1
ATOM 5760 C CA . GLY B 1 302 ? -2.758 -16.016 1.961 1 98 302 GLY B CA 1
ATOM 5761 C C . GLY B 1 302 ? -1.442 -15.328 1.656 1 98 302 GLY B C 1
ATOM 5762 O O . GLY B 1 302 ? -0.384 -15.961 1.682 1 98 302 GLY B O 1
ATOM 5763 N N . GLY B 1 303 ? -1.577 -14.039 1.323 1 97.69 303 GLY B N 1
ATOM 5764 C CA . GLY B 1 303 ? -0.396 -13.219 1.137 1 97.69 303 GLY B CA 1
ATOM 5765 C C . GLY B 1 303 ? -0.346 -12.539 -0.222 1 97.69 303 GLY B C 1
ATOM 5766 O O . GLY B 1 303 ? 0.543 -11.734 -0.486 1 97.69 303 GLY B O 1
ATOM 5767 N N . GLU B 1 304 ? -1.293 -12.812 -1.063 1 96.69 304 GLU B N 1
ATOM 5768 C CA . GLU B 1 304 ? -1.23 -12.219 -2.396 1 96.69 304 GLU B CA 1
ATOM 5769 C C . GLU B 1 304 ? -1.268 -10.695 -2.326 1 96.69 304 GLU B C 1
ATOM 5771 O O . GLU B 1 304 ? -0.648 -10.016 -3.146 1 96.69 304 GLU B O 1
ATOM 5776 N N . GLN B 1 305 ? -1.913 -10.203 -1.299 1 96.69 305 GLN B N 1
ATOM 5777 C CA . GLN B 1 305 ? -2.061 -8.758 -1.189 1 96.69 305 GLN B CA 1
ATOM 5778 C C . GLN B 1 305 ? -1.107 -8.18 -0.144 1 96.69 305 GLN B C 1
ATOM 5780 O O . GLN B 1 305 ? -1.095 -6.973 0.098 1 96.69 305 GLN B O 1
ATOM 5785 N N . GLU B 1 306 ? -0.389 -9.031 0.538 1 97.62 306 GLU B N 1
ATOM 5786 C CA . GLU B 1 306 ? 0.521 -8.547 1.569 1 97.62 306 GLU B CA 1
ATOM 5787 C C . GLU B 1 306 ? 1.757 -7.895 0.952 1 97.62 306 GLU B C 1
ATOM 5789 O O . GLU B 1 306 ? 2.539 -8.562 0.27 1 97.62 306 GLU B O 1
ATOM 5794 N N . PRO B 1 307 ? 1.935 -6.645 1.2 1 96.44 307 PRO B N 1
ATOM 5795 C CA . PRO B 1 307 ? 3.076 -5.977 0.568 1 96.44 307 PRO B CA 1
ATOM 5796 C C . PRO B 1 307 ? 4.324 -5.98 1.448 1 96.44 307 PRO B C 1
ATOM 5798 O O . PRO B 1 307 ? 5.41 -5.625 0.986 1 96.44 307 PRO B O 1
ATOM 5801 N N . SER B 1 308 ? 4.277 -6.395 2.678 1 97.31 308 SER B N 1
ATOM 5802 C CA . SER B 1 308 ? 5.332 -6.219 3.67 1 97.31 308 SER B CA 1
ATOM 5803 C C . SER B 1 308 ? 5.984 -7.547 4.027 1 97.31 308 SER B C 1
ATOM 5805 O O . SER B 1 308 ? 5.32 -8.453 4.539 1 97.31 308 SER B O 1
ATOM 5807 N N . THR B 1 309 ? 7.312 -7.594 3.801 1 97.88 309 THR B N 1
ATOM 5808 C CA . THR B 1 309 ? 8.062 -8.758 4.262 1 97.88 309 THR B CA 1
ATOM 5809 C C . THR B 1 309 ? 7.961 -8.898 5.777 1 97.88 309 THR B C 1
ATOM 5811 O O . THR B 1 309 ? 7.859 -10.008 6.301 1 97.88 309 THR B O 1
ATOM 5814 N N . HIS B 1 310 ? 7.918 -7.742 6.414 1 97.94 310 HIS B N 1
ATOM 5815 C CA . HIS B 1 310 ? 7.832 -7.719 7.871 1 97.94 310 HIS B CA 1
ATOM 5816 C C . HIS B 1 310 ? 6.516 -8.32 8.352 1 97.94 310 HIS B C 1
ATOM 5818 O O . HIS B 1 310 ? 6.488 -9.047 9.352 1 97.94 310 HIS B O 1
ATOM 5824 N N . ASN B 1 311 ? 5.488 -8.07 7.676 1 98.19 311 ASN B N 1
ATOM 5825 C CA . ASN B 1 311 ? 4.199 -8.594 8.109 1 98.19 311 ASN B CA 1
ATOM 5826 C C . ASN B 1 311 ? 4.012 -10.047 7.676 1 98.19 311 ASN B C 1
ATOM 5828 O O . ASN B 1 311 ? 3.309 -10.812 8.344 1 98.19 311 ASN B O 1
ATOM 5832 N N . PHE B 1 312 ? 4.68 -10.461 6.609 1 98.69 312 PHE B N 1
ATOM 5833 C CA . PHE B 1 312 ? 4.781 -11.898 6.363 1 98.69 312 PHE B CA 1
ATOM 5834 C C . PHE B 1 312 ? 5.473 -12.602 7.523 1 98.69 312 PHE B C 1
ATOM 5836 O O . PHE B 1 312 ? 5.039 -13.672 7.953 1 98.69 312 PHE B O 1
ATOM 5843 N N . ARG B 1 313 ? 6.574 -11.984 7.977 1 98.31 313 ARG B N 1
ATOM 5844 C CA . ARG B 1 313 ? 7.285 -12.508 9.141 1 98.31 313 ARG B CA 1
ATOM 5845 C C . ARG B 1 313 ? 6.34 -12.703 10.32 1 98.31 313 ARG B C 1
ATOM 5847 O O . ARG B 1 313 ? 6.367 -13.75 10.977 1 98.31 313 ARG B O 1
ATOM 5854 N N . TRP B 1 314 ? 5.496 -11.773 10.539 1 97.88 314 TRP B N 1
ATOM 5855 C CA . TRP B 1 314 ? 4.527 -11.867 11.625 1 97.88 314 TRP B CA 1
ATOM 5856 C C . TRP B 1 314 ? 3.533 -13 11.367 1 97.88 314 TRP B C 1
ATOM 5858 O O . TRP B 1 314 ? 3.287 -13.828 12.242 1 97.88 314 TRP B O 1
ATOM 5868 N N . LEU B 1 315 ? 2.943 -13.062 10.18 1 98.06 315 LEU B N 1
ATOM 5869 C CA . LEU B 1 315 ? 1.938 -14.055 9.82 1 98.06 315 LEU B CA 1
ATOM 5870 C C . LEU B 1 315 ? 2.5 -15.469 9.945 1 98.06 315 LEU B C 1
ATOM 5872 O O . LEU B 1 315 ? 1.8 -16.391 10.383 1 98.06 315 LEU B O 1
ATOM 5876 N N . ILE B 1 316 ? 3.738 -15.633 9.57 1 97.56 316 ILE B N 1
ATOM 5877 C CA . ILE B 1 316 ? 4.395 -16.938 9.609 1 97.56 316 ILE B CA 1
ATOM 5878 C C . ILE B 1 316 ? 4.727 -17.297 11.055 1 97.56 316 ILE B C 1
ATOM 5880 O O . ILE B 1 316 ? 4.387 -18.391 11.523 1 97.56 316 ILE B O 1
ATOM 5884 N N . ALA B 1 317 ? 5.262 -16.375 11.828 1 97.19 317 ALA B N 1
ATOM 5885 C CA . ALA B 1 317 ? 5.758 -16.641 13.18 1 97.19 317 ALA B CA 1
ATOM 5886 C C . ALA B 1 317 ? 4.602 -16.844 14.156 1 97.19 317 ALA B C 1
ATOM 5888 O O . ALA B 1 317 ? 4.746 -17.547 15.156 1 97.19 317 ALA B O 1
ATOM 5889 N N . ASN B 1 318 ? 3.496 -16.219 13.852 1 95.94 318 ASN B N 1
ATOM 5890 C CA . ASN B 1 318 ? 2.354 -16.297 14.75 1 95.94 318 ASN B CA 1
ATOM 5891 C C . ASN B 1 318 ? 1.363 -17.375 14.305 1 95.94 318 ASN B C 1
ATOM 5893 O O . ASN B 1 318 ? 0.295 -17.531 14.898 1 95.94 318 ASN B O 1
ATOM 5897 N N . GLY B 1 319 ? 1.657 -18.047 13.242 1 94.81 319 GLY B N 1
ATOM 5898 C CA . GLY B 1 319 ? 0.835 -19.172 12.812 1 94.81 319 GLY B CA 1
ATOM 5899 C C . GLY B 1 319 ? -0.402 -18.734 12.047 1 94.81 319 GLY B C 1
ATOM 5900 O O . GLY B 1 319 ? -1.377 -19.5 11.961 1 94.81 319 GLY B O 1
ATOM 5901 N N . GLY B 1 320 ? -0.379 -17.531 11.547 1 96.12 320 GLY B N 1
ATOM 5902 C CA . GLY B 1 320 ? -1.518 -17.047 10.789 1 96.12 320 GLY B CA 1
ATOM 5903 C C . GLY B 1 320 ? -1.687 -17.75 9.453 1 96.12 320 GLY B C 1
ATOM 5904 O O . GLY B 1 320 ? -2.811 -17.938 8.984 1 96.12 320 GLY B O 1
ATOM 5905 N N . LEU B 1 321 ? -0.569 -18.156 8.844 1 97.12 321 LEU B N 1
ATOM 5906 C CA . LEU B 1 321 ? -0.61 -18.797 7.543 1 97.12 321 LEU B CA 1
ATOM 5907 C C . LEU B 1 321 ? 0.119 -20.141 7.578 1 97.12 321 LEU B C 1
ATOM 5909 O O . LEU B 1 321 ? 1.217 -20.234 8.133 1 97.12 321 LEU B O 1
ATOM 5913 N N . SER B 1 322 ? -0.521 -21.078 7 1 96.12 322 SER B N 1
ATOM 5914 C CA . SER B 1 322 ? 0.115 -22.359 6.746 1 96.12 322 SER B CA 1
ATOM 5915 C C . SER B 1 322 ? 0.7 -22.422 5.34 1 96.12 322 SER B C 1
ATOM 5917 O O . SER B 1 322 ? 1.608 -23.219 5.074 1 96.12 322 SER B O 1
ATOM 5919 N N . ILE B 1 323 ? 0.116 -21.641 4.5 1 97.5 323 ILE B N 1
ATOM 5920 C CA . ILE B 1 323 ? 0.54 -21.531 3.105 1 97.5 323 ILE B CA 1
ATOM 5921 C C . ILE B 1 323 ? 0.711 -20.078 2.719 1 97.5 323 ILE B C 1
ATOM 5923 O O . ILE B 1 323 ? -0.226 -19.281 2.834 1 97.5 323 ILE B O 1
ATOM 5927 N N . VAL B 1 324 ? 1.923 -19.719 2.303 1 98.25 324 VAL B N 1
ATOM 5928 C CA . VAL B 1 324 ? 2.174 -18.359 1.834 1 98.25 324 VAL B CA 1
ATOM 5929 C C . VAL B 1 324 ? 1.982 -18.281 0.32 1 98.25 324 VAL B C 1
ATOM 5931 O O . VAL B 1 324 ? 2.377 -19.203 -0.403 1 98.25 324 VAL B O 1
ATOM 5934 N N . GLN B 1 325 ? 1.326 -17.219 -0.127 1 98.38 325 GLN B N 1
ATOM 5935 C CA . GLN B 1 325 ? 0.938 -17.125 -1.53 1 98.38 325 GLN B CA 1
ATOM 5936 C C . GLN B 1 325 ? 1.326 -15.766 -2.121 1 98.38 325 GLN B C 1
ATOM 5938 O O . GLN B 1 325 ? 0.541 -15.148 -2.842 1 98.38 325 GLN B O 1
ATOM 5943 N N . GLN B 1 326 ? 2.543 -15.273 -1.767 1 97.81 326 GLN B N 1
ATOM 5944 C CA . GLN B 1 326 ? 3.004 -14.008 -2.322 1 97.81 326 GLN B CA 1
ATOM 5945 C C . GLN B 1 326 ? 2.988 -14.039 -3.848 1 97.81 326 GLN B C 1
ATOM 5947 O O . GLN B 1 326 ? 3.324 -15.055 -4.457 1 97.81 326 GLN B O 1
ATOM 5952 N N . ASP B 1 327 ? 2.479 -12.992 -4.43 1 96.5 327 ASP B N 1
ATOM 5953 C CA . ASP B 1 327 ? 2.434 -12.805 -5.875 1 96.5 327 ASP B CA 1
ATOM 5954 C C . ASP B 1 327 ? 3.713 -12.148 -6.387 1 96.5 327 ASP B C 1
ATOM 5956 O O . ASP B 1 327 ? 4.117 -11.102 -5.883 1 96.5 327 ASP B O 1
ATOM 5960 N N . MET B 1 328 ? 4.293 -12.602 -7.387 1 95.12 328 MET B N 1
ATOM 5961 C CA . MET B 1 328 ? 5.609 -12.141 -7.82 1 95.12 328 MET B CA 1
ATOM 5962 C C . MET B 1 328 ? 5.547 -10.695 -8.305 1 95.12 328 MET B C 1
ATOM 5964 O O . MET B 1 328 ? 6.5 -9.938 -8.117 1 95.12 328 MET B O 1
ATOM 5968 N N . PHE B 1 329 ? 4.457 -10.328 -8.961 1 95.94 329 PHE B N 1
ATOM 5969 C CA . PHE B 1 329 ? 4.32 -8.938 -9.367 1 95.94 329 PHE B CA 1
ATOM 5970 C C . PHE B 1 329 ? 3.93 -8.062 -8.18 1 95.94 329 PHE B C 1
ATOM 5972 O O . PHE B 1 329 ? 4.57 -7.039 -7.914 1 95.94 329 PHE B O 1
ATOM 5979 N N . TYR B 1 330 ? 2.916 -8.531 -7.445 1 96.88 330 TYR B N 1
ATOM 5980 C CA . TYR B 1 330 ? 2.342 -7.715 -6.383 1 96.88 330 TYR B CA 1
ATOM 5981 C C . TYR B 1 330 ? 3.336 -7.523 -5.242 1 96.88 330 TYR B C 1
ATOM 5983 O O . TYR B 1 330 ? 3.309 -6.5 -4.555 1 96.88 330 TYR B O 1
ATOM 5991 N N . PHE B 1 331 ? 4.188 -8.562 -5.07 1 97.69 331 PHE B N 1
ATOM 5992 C CA . PHE B 1 331 ? 5.086 -8.523 -3.92 1 97.69 331 PHE B CA 1
ATOM 5993 C C . PHE B 1 331 ? 6.449 -7.969 -4.312 1 97.69 331 PHE B C 1
ATOM 5995 O O . PHE B 1 331 ? 7.289 -7.703 -3.449 1 97.69 331 PHE B O 1
ATOM 6002 N N . GLY B 1 332 ? 6.707 -7.844 -5.617 1 97.25 332 GLY B N 1
ATOM 6003 C CA . GLY B 1 332 ? 7.875 -7.062 -5.992 1 97.25 332 GLY B CA 1
ATOM 6004 C C . GLY B 1 332 ? 9.008 -7.906 -6.539 1 97.25 332 GLY B C 1
ATOM 6005 O O . GLY B 1 332 ? 10.18 -7.527 -6.445 1 97.25 332 GLY B O 1
ATOM 6006 N N . GLY B 1 333 ? 8.727 -9.172 -7.02 1 97.25 333 GLY B N 1
ATOM 6007 C CA . GLY B 1 333 ? 9.766 -9.945 -7.688 1 97.25 333 GLY B CA 1
ATOM 6008 C C . GLY B 1 333 ? 10.047 -11.273 -7.012 1 97.25 333 GLY B C 1
ATOM 6009 O O . GLY B 1 333 ? 9.438 -11.602 -5.992 1 97.25 333 GLY B O 1
ATOM 6010 N N . MET B 1 334 ? 10.992 -12 -7.594 1 98.12 334 MET B N 1
ATOM 6011 C CA . MET B 1 334 ? 11.312 -13.352 -7.156 1 98.12 334 MET B CA 1
ATOM 6012 C C . MET B 1 334 ? 12.203 -13.328 -5.922 1 98.12 334 MET B C 1
ATOM 6014 O O . MET B 1 334 ? 12.109 -14.211 -5.062 1 98.12 334 MET B O 1
ATOM 6018 N N . ILE B 1 335 ? 13.023 -12.344 -5.832 1 98.5 335 ILE B N 1
ATOM 6019 C CA . ILE B 1 335 ? 13.969 -12.281 -4.719 1 98.5 335 ILE B CA 1
ATOM 6020 C C . ILE B 1 335 ? 13.211 -12.109 -3.406 1 98.5 335 ILE B C 1
ATOM 6022 O O . ILE B 1 335 ? 13.414 -12.875 -2.463 1 98.5 335 ILE B O 1
ATOM 6026 N N . ARG B 1 336 ? 12.297 -11.156 -3.357 1 98.56 336 ARG B N 1
ATOM 6027 C CA . ARG B 1 336 ? 11.484 -10.961 -2.166 1 98.56 336 ARG B CA 1
ATOM 6028 C C . ARG B 1 336 ? 10.602 -12.172 -1.903 1 98.56 336 ARG B C 1
ATOM 6030 O O . ARG B 1 336 ? 10.414 -12.578 -0.753 1 98.56 336 ARG B O 1
ATOM 6037 N N . CYS B 1 337 ? 10.102 -12.727 -2.994 1 98.69 337 CYS B N 1
ATOM 6038 C CA . CYS B 1 337 ? 9.258 -13.906 -2.852 1 98.69 337 CYS B CA 1
ATOM 6039 C C . CYS B 1 337 ? 10.047 -15.07 -2.258 1 98.69 337 CYS B C 1
ATOM 6041 O O . CYS B 1 337 ? 9.523 -15.828 -1.438 1 98.69 337 CYS B O 1
ATOM 6043 N N . MET B 1 338 ? 11.281 -15.234 -2.676 1 98.75 338 MET B N 1
ATOM 6044 C CA . MET B 1 338 ? 12.133 -16.297 -2.141 1 98.75 338 MET B CA 1
ATOM 6045 C C . MET B 1 338 ? 12.367 -16.109 -0.648 1 98.75 338 MET B C 1
ATOM 6047 O O . MET B 1 338 ? 12.391 -17.078 0.112 1 98.75 338 MET B O 1
ATOM 6051 N N . GLN B 1 339 ? 12.539 -14.859 -0.225 1 98.69 339 GLN B N 1
ATOM 6052 C CA . GLN B 1 339 ? 12.688 -14.578 1.198 1 98.69 339 GLN B CA 1
ATOM 6053 C C . GLN B 1 339 ? 11.5 -15.102 1.994 1 98.69 339 GLN B C 1
ATOM 6055 O O . GLN B 1 339 ? 11.672 -15.75 3.023 1 98.69 339 GLN B O 1
ATOM 6060 N N . VAL B 1 340 ? 10.344 -14.898 1.478 1 98.88 340 VAL B N 1
ATOM 6061 C CA . VAL B 1 340 ? 9.125 -15.336 2.154 1 98.88 340 VAL B CA 1
ATOM 6062 C C . VAL B 1 340 ? 9.039 -16.859 2.131 1 98.88 340 VAL B C 1
ATOM 6064 O O . VAL B 1 340 ? 8.703 -17.484 3.141 1 98.88 340 VAL B O 1
ATOM 6067 N N . ALA B 1 341 ? 9.32 -17.453 0.995 1 98.69 341 ALA B N 1
ATOM 6068 C CA . ALA B 1 341 ? 9.297 -18.906 0.891 1 98.69 341 ALA B CA 1
ATOM 6069 C C . ALA B 1 341 ? 10.25 -19.547 1.898 1 98.69 341 ALA B C 1
ATOM 6071 O O . ALA B 1 341 ? 9.914 -20.531 2.545 1 98.69 341 ALA B O 1
ATOM 6072 N N . ARG B 1 342 ? 11.406 -18.984 2.039 1 98.5 342 ARG B N 1
ATOM 6073 C CA . ARG B 1 342 ? 12.406 -19.5 2.973 1 98.5 342 ARG B CA 1
ATOM 6074 C C . ARG B 1 342 ? 11.945 -19.328 4.418 1 98.5 342 ARG B C 1
ATOM 6076 O O . ARG B 1 342 ? 12.148 -20.219 5.246 1 98.5 342 ARG B O 1
ATOM 6083 N N . MET B 1 343 ? 11.336 -18.156 4.711 1 98.38 343 MET B N 1
ATOM 6084 C CA . MET B 1 343 ? 10.781 -17.969 6.047 1 98.38 343 MET B CA 1
ATOM 6085 C C . MET B 1 343 ? 9.734 -19.031 6.355 1 98.38 343 MET B C 1
ATOM 6087 O O . MET B 1 343 ? 9.758 -19.641 7.43 1 98.38 343 MET B O 1
ATOM 6091 N N . ALA B 1 344 ? 8.883 -19.281 5.43 1 97.69 344 ALA B N 1
ATOM 6092 C CA . ALA B 1 344 ? 7.844 -20.297 5.613 1 97.69 344 ALA B CA 1
ATOM 6093 C C . ALA B 1 344 ? 8.461 -21.688 5.797 1 97.69 344 ALA B C 1
ATOM 6095 O O . ALA B 1 344 ? 8.047 -22.438 6.68 1 97.69 344 ALA B O 1
ATOM 6096 N N . ASN B 1 345 ? 9.43 -21.984 5.031 1 96.56 345 ASN B N 1
ATOM 6097 C CA . ASN B 1 345 ? 10.102 -23.281 5.074 1 96.56 345 ASN B CA 1
ATOM 6098 C C . ASN B 1 345 ? 10.711 -23.547 6.445 1 96.56 345 ASN B C 1
ATOM 6100 O O . ASN B 1 345 ? 10.766 -24.688 6.895 1 96.56 345 ASN B O 1
ATOM 6104 N N . ALA B 1 346 ? 11.117 -22.547 7.07 1 95.56 346 ALA B N 1
ATOM 6105 C CA . ALA B 1 346 ? 11.758 -22.672 8.375 1 95.56 346 ALA B CA 1
ATOM 6106 C C . ALA B 1 346 ? 10.82 -23.328 9.391 1 95.56 346 ALA B C 1
ATOM 6108 O O . ALA B 1 346 ? 11.273 -23.891 10.383 1 95.56 346 ALA B O 1
ATOM 6109 N N . PHE B 1 347 ? 9.578 -23.266 9.109 1 95 347 PHE B N 1
ATOM 6110 C CA . PHE B 1 347 ? 8.617 -23.859 10.039 1 95 347 PHE B CA 1
ATOM 6111 C C . PHE B 1 347 ? 7.785 -24.922 9.344 1 95 347 PHE B C 1
ATOM 6113 O O . PHE B 1 347 ? 6.668 -25.219 9.773 1 95 347 PHE B O 1
ATOM 6120 N N . GLY B 1 348 ? 8.258 -25.375 8.203 1 93.56 348 GLY B N 1
ATOM 6121 C CA . GLY B 1 348 ? 7.602 -26.469 7.512 1 93.56 348 GLY B CA 1
ATOM 6122 C C . GLY B 1 348 ? 6.332 -26.047 6.797 1 93.56 348 GLY B C 1
ATOM 6123 O O . GLY B 1 348 ? 5.469 -26.875 6.508 1 93.56 348 GLY B O 1
ATOM 6124 N N . LYS B 1 349 ? 6.184 -24.828 6.562 1 95.62 349 LYS B N 1
ATOM 6125 C CA . LYS B 1 349 ? 5.016 -24.312 5.855 1 95.62 349 LYS B CA 1
ATOM 6126 C C . LYS B 1 349 ? 5.242 -24.312 4.344 1 95.62 349 LYS B C 1
ATOM 6128 O O . LYS B 1 349 ? 6.379 -24.203 3.883 1 95.62 349 LYS B O 1
ATOM 6133 N N . GLN B 1 350 ? 4.18 -24.344 3.6 1 96.5 350 GLN B N 1
ATOM 6134 C CA . GLN B 1 350 ? 4.273 -24.453 2.148 1 96.5 350 GLN B CA 1
ATOM 6135 C C . GLN B 1 350 ? 4.18 -23.094 1.478 1 96.5 350 GLN B C 1
ATOM 6137 O O . GLN B 1 350 ? 3.725 -22.125 2.088 1 96.5 350 GLN B O 1
ATOM 6142 N N . CYS B 1 351 ? 4.668 -23.109 0.269 1 97.81 351 CYS B N 1
ATOM 6143 C CA . CYS B 1 351 ? 4.559 -21.953 -0.607 1 97.81 351 CYS B CA 1
ATOM 6144 C C . CYS B 1 351 ? 3.855 -22.312 -1.908 1 97.81 351 CYS B C 1
ATOM 6146 O O . CYS B 1 351 ? 4.328 -23.172 -2.656 1 97.81 351 CYS B O 1
ATOM 6148 N N . ILE B 1 352 ? 2.699 -21.766 -2.146 1 97.44 352 ILE B N 1
ATOM 6149 C CA . ILE B 1 352 ? 1.913 -21.875 -3.369 1 97.44 352 ILE B CA 1
ATOM 6150 C C . ILE B 1 352 ? 1.572 -20.469 -3.887 1 97.44 352 ILE B C 1
ATOM 6152 O O . ILE B 1 352 ? 0.478 -19.969 -3.639 1 97.44 352 ILE B O 1
ATOM 6156 N N . PRO B 1 353 ? 2.459 -19.859 -4.637 1 96.38 353 PRO B N 1
ATOM 6157 C CA . PRO B 1 353 ? 2.305 -18.453 -4.992 1 96.38 353 PRO B CA 1
ATOM 6158 C C . PRO B 1 353 ? 1.044 -18.188 -5.812 1 96.38 353 PRO B C 1
ATOM 6160 O O . PRO B 1 353 ? 0.647 -19.016 -6.629 1 96.38 353 PRO B O 1
ATOM 6163 N N . HIS B 1 354 ? 0.478 -17.031 -5.527 1 95.62 354 HIS B N 1
ATOM 6164 C CA . HIS B 1 354 ? -0.574 -16.469 -6.371 1 95.62 354 HIS B CA 1
ATOM 6165 C C . HIS B 1 354 ? -0.003 -15.938 -7.68 1 95.62 354 HIS B C 1
ATOM 6167 O O . HIS B 1 354 ? 1.135 -15.461 -7.719 1 95.62 354 HIS B O 1
ATOM 6173 N N . ILE B 1 355 ? -0.834 -16.031 -8.758 1 89.94 355 ILE B N 1
ATOM 6174 C CA . ILE B 1 355 ? -0.407 -15.438 -10.023 1 89.94 355 ILE B CA 1
ATOM 6175 C C . ILE B 1 355 ? -1.444 -14.422 -10.492 1 89.94 355 ILE B C 1
ATOM 6177 O O . ILE B 1 355 ? -2.646 -14.703 -10.469 1 89.94 355 ILE B O 1
ATOM 6181 N N . SER B 1 356 ? -1.125 -13.141 -10.836 1 75.44 356 SER B N 1
ATOM 6182 C CA . SER B 1 356 ? -2.041 -12.078 -11.234 1 75.44 356 SER B CA 1
ATOM 6183 C C . SER B 1 356 ? -1.975 -11.828 -12.742 1 75.44 356 SER B C 1
ATOM 6185 O O . SER B 1 356 ? -2.775 -11.062 -13.281 1 75.44 356 SER B O 1
ATOM 6187 N N . SER B 1 357 ? -1.099 -12.328 -13.492 1 65.69 357 SER B N 1
ATOM 6188 C CA . SER B 1 357 ? -0.985 -11.898 -14.875 1 65.69 357 SER B CA 1
ATOM 6189 C C . SER B 1 357 ? -1.221 -13.055 -15.836 1 65.69 357 SER B C 1
ATOM 6191 O O . SER B 1 357 ? -1.212 -14.219 -15.43 1 65.69 357 SER B O 1
ATOM 6193 N N . THR B 1 358 ? -1.779 -12.344 -16.938 1 61.84 358 THR B N 1
ATOM 6194 C CA . THR B 1 358 ? -1.711 -13.211 -18.109 1 61.84 358 THR B CA 1
ATOM 6195 C C . THR B 1 358 ? -0.365 -13.07 -18.812 1 61.84 358 THR B C 1
ATOM 6197 O O . THR B 1 358 ? 0.525 -12.367 -18.328 1 61.84 358 THR B O 1
ATOM 6200 N N . GLY B 1 359 ? -0.028 -13.742 -19.688 1 61.56 359 GLY B N 1
ATOM 6201 C CA . GLY B 1 359 ? 1.214 -13.742 -20.453 1 61.56 359 GLY B CA 1
ATOM 6202 C C . GLY B 1 359 ? 2.246 -14.711 -19.891 1 61.56 359 GLY B C 1
ATOM 6203 O O . GLY B 1 359 ? 1.94 -15.875 -19.641 1 61.56 359 GLY B O 1
ATOM 6204 N N . LEU B 1 360 ? 3.436 -13.969 -19.688 1 74.06 360 LEU B N 1
ATOM 6205 C CA . LEU B 1 360 ? 4.508 -14.844 -19.219 1 74.06 360 LEU B CA 1
ATOM 6206 C C . LEU B 1 360 ? 4.434 -15.016 -17.703 1 74.06 360 LEU B C 1
ATOM 6208 O O . LEU B 1 360 ? 5.359 -15.555 -17.094 1 74.06 360 LEU B O 1
ATOM 6212 N N . GLY B 1 361 ? 3.264 -14.5 -17.062 1 75.25 361 GLY B N 1
ATOM 6213 C CA . GLY B 1 361 ? 3.105 -14.609 -15.625 1 75.25 361 GLY B CA 1
ATOM 6214 C C . GLY B 1 361 ? 3.279 -16.031 -15.109 1 75.25 361 GLY B C 1
ATOM 6215 O O . GLY B 1 361 ? 3.955 -16.25 -14.102 1 75.25 361 GLY B O 1
ATOM 6216 N N . TYR B 1 362 ? 2.811 -16.938 -15.82 1 86.12 362 TYR B N 1
ATOM 6217 C CA . TYR B 1 362 ? 2.928 -18.328 -15.391 1 86.12 362 TYR B CA 1
ATOM 6218 C C . TYR B 1 362 ? 4.371 -18.812 -15.492 1 86.12 362 TYR B C 1
ATOM 6220 O O . TYR B 1 362 ? 4.824 -19.594 -14.664 1 86.12 362 TYR B O 1
ATOM 6228 N N . VAL B 1 363 ? 5.082 -18.297 -16.453 1 91.12 363 VAL B N 1
ATOM 6229 C CA . VAL B 1 363 ? 6.477 -18.688 -16.625 1 91.12 363 VAL B CA 1
ATOM 6230 C C . VAL B 1 363 ? 7.293 -18.219 -15.414 1 91.12 363 VAL B C 1
ATOM 6232 O O . VAL B 1 363 ? 8.156 -18.938 -14.922 1 91.12 363 VAL B O 1
ATOM 6235 N N . TYR B 1 364 ? 6.988 -17.016 -14.93 1 94.44 364 TYR B N 1
ATOM 6236 C CA . TYR B 1 364 ? 7.68 -16.5 -13.75 1 94.44 364 TYR B CA 1
ATOM 6237 C C . TYR B 1 364 ? 7.441 -17.406 -12.547 1 94.44 364 TYR B C 1
ATOM 6239 O O . TYR B 1 364 ? 8.383 -17.766 -11.836 1 94.44 364 TYR B O 1
ATOM 6247 N N . MET B 1 365 ? 6.227 -17.781 -12.391 1 93.25 365 MET B N 1
ATOM 6248 C CA . MET B 1 365 ? 5.867 -18.641 -11.266 1 93.25 365 MET B CA 1
ATOM 6249 C C . MET B 1 365 ? 6.551 -20 -11.383 1 93.25 365 MET B C 1
ATOM 6251 O O . MET B 1 365 ? 7.035 -20.547 -10.391 1 93.25 365 MET B O 1
ATOM 6255 N N . MET B 1 366 ? 6.629 -20.531 -12.594 1 93.94 366 MET B N 1
ATOM 6256 C CA . MET B 1 366 ? 7.25 -21.828 -12.805 1 93.94 366 MET B CA 1
ATOM 6257 C C . MET B 1 366 ? 8.719 -21.812 -12.398 1 93.94 366 MET B C 1
ATOM 6259 O O . MET B 1 366 ? 9.195 -22.719 -11.719 1 93.94 366 MET B O 1
ATOM 6263 N N . HIS B 1 367 ? 9.367 -20.797 -12.828 1 97 367 HIS B N 1
ATOM 6264 C CA . HIS B 1 367 ? 10.781 -20.688 -12.461 1 97 367 HIS B CA 1
ATOM 6265 C C . HIS B 1 367 ? 10.945 -20.516 -10.953 1 97 367 HIS B C 1
ATOM 6267 O O . HIS B 1 367 ? 11.828 -21.141 -10.352 1 97 367 HIS B O 1
ATOM 6273 N N . PHE B 1 368 ? 10.133 -19.75 -10.328 1 97.75 368 PHE B N 1
ATOM 6274 C CA . PHE B 1 368 ? 10.188 -19.531 -8.883 1 97.75 368 PHE B CA 1
ATOM 6275 C C . PHE B 1 368 ? 9.922 -20.828 -8.133 1 97.75 368 PHE B C 1
ATOM 6277 O O . PHE B 1 368 ? 10.703 -21.219 -7.262 1 97.75 368 PHE B O 1
ATOM 6284 N N . VAL B 1 369 ? 8.852 -21.5 -8.523 1 97.5 369 VAL B N 1
ATOM 6285 C CA . VAL B 1 369 ? 8.445 -22.734 -7.863 1 97.5 369 VAL B CA 1
ATOM 6286 C C . VAL B 1 369 ? 9.516 -23.812 -8.07 1 97.5 369 VAL B C 1
ATOM 6288 O O . VAL B 1 369 ? 9.781 -24.609 -7.176 1 97.5 369 VAL B O 1
ATOM 6291 N N . SER B 1 370 ? 10.109 -23.781 -9.219 1 98 370 SER B N 1
ATOM 6292 C CA . SER B 1 370 ? 11.164 -24.766 -9.492 1 98 370 SER B CA 1
ATOM 6293 C C . SER B 1 370 ? 12.297 -24.641 -8.484 1 98 370 SER B C 1
ATOM 6295 O O . SER B 1 370 ? 12.992 -25.625 -8.211 1 98 370 SER B O 1
ATOM 6297 N N . ALA B 1 371 ? 12.43 -23.453 -7.895 1 98.38 371 ALA B N 1
ATOM 6298 C CA . ALA B 1 371 ? 13.609 -23.141 -7.09 1 98.38 371 ALA B CA 1
ATOM 6299 C C . ALA B 1 371 ? 13.32 -23.312 -5.602 1 98.38 371 ALA B C 1
ATOM 6301 O O . ALA B 1 371 ? 14.203 -23.125 -4.762 1 98.38 371 ALA B O 1
ATOM 6302 N N . ILE B 1 372 ? 12.094 -23.656 -5.25 1 97.69 372 ILE B N 1
ATOM 6303 C CA . ILE B 1 372 ? 11.805 -23.719 -3.824 1 97.69 372 ILE B CA 1
ATOM 6304 C C . ILE B 1 372 ? 11.57 -25.172 -3.416 1 97.69 372 ILE B C 1
ATOM 6306 O O . ILE B 1 372 ? 10.992 -25.953 -4.18 1 97.69 372 ILE B O 1
ATOM 6310 N N . SER B 1 373 ? 11.992 -25.547 -2.186 1 96.56 373 SER B N 1
ATOM 6311 C CA . SER B 1 373 ? 11.906 -26.906 -1.686 1 96.56 373 SER B CA 1
ATOM 6312 C C . SER B 1 373 ? 10.57 -27.156 -0.993 1 96.56 373 SER B C 1
ATOM 6314 O O . SER B 1 373 ? 10.195 -28.312 -0.762 1 96.56 373 SER B O 1
ATOM 6316 N N . ASN B 1 374 ? 9.883 -26.141 -0.636 1 96.56 374 ASN B N 1
ATOM 6317 C CA . ASN B 1 374 ? 8.648 -26.281 0.126 1 96.56 374 ASN B CA 1
ATOM 6318 C C . ASN B 1 374 ? 7.426 -25.938 -0.717 1 96.56 374 ASN B C 1
ATOM 6320 O O . ASN B 1 374 ? 6.449 -25.391 -0.203 1 96.56 374 ASN B O 1
ATOM 6324 N N . SER B 1 375 ? 7.469 -26.172 -1.999 1 96.69 375 SER B N 1
ATOM 6325 C CA . SER B 1 375 ? 6.316 -25.938 -2.865 1 96.69 375 SER B CA 1
ATOM 6326 C C . SER B 1 375 ? 5.16 -26.859 -2.508 1 96.69 375 SER B C 1
ATOM 6328 O O . SER B 1 375 ? 5.375 -27.969 -2.018 1 96.69 375 SER B O 1
ATOM 6330 N N . GLY B 1 376 ? 3.928 -26.422 -2.668 1 94.88 376 GLY B N 1
ATOM 6331 C CA . GLY B 1 376 ? 2.787 -27.312 -2.623 1 94.88 376 GLY B CA 1
ATOM 6332 C C . GLY B 1 376 ? 2.684 -28.219 -3.846 1 94.88 376 GLY B C 1
ATOM 6333 O O . GLY B 1 376 ? 3.459 -28.062 -4.793 1 94.88 376 GLY B O 1
ATOM 6334 N N . PRO B 1 377 ? 1.727 -29.047 -3.846 1 95 377 PRO B N 1
ATOM 6335 C CA . PRO B 1 377 ? 1.638 -30.047 -4.902 1 95 377 PRO B CA 1
ATOM 6336 C C . PRO B 1 377 ? 1.023 -29.516 -6.191 1 95 377 PRO B C 1
ATOM 6338 O O . PRO B 1 377 ? 1.252 -30.062 -7.27 1 95 377 PRO B O 1
ATOM 6341 N N . TYR B 1 378 ? 0.215 -28.469 -6.098 1 96.31 378 TYR B N 1
ATOM 6342 C CA . TYR B 1 378 ? -0.456 -27.891 -7.254 1 96.31 378 TYR B CA 1
ATOM 6343 C C . TYR B 1 378 ? -0.308 -26.375 -7.262 1 96.31 378 TYR B C 1
ATOM 6345 O O . TYR B 1 378 ? -0.335 -25.734 -6.203 1 96.31 378 TYR B O 1
ATOM 6353 N N . HIS B 1 379 ? -0.201 -25.812 -8.484 1 94.81 379 HIS B N 1
ATOM 6354 C CA . HIS B 1 379 ? 0.021 -24.391 -8.609 1 94.81 379 HIS B CA 1
ATOM 6355 C C . HIS B 1 379 ? -0.932 -23.766 -9.625 1 94.81 379 HIS B C 1
ATOM 6357 O O . HIS B 1 379 ? -1.371 -24.438 -10.562 1 94.81 379 HIS B O 1
ATOM 6363 N N . GLU B 1 380 ? -1.192 -22.5 -9.43 1 90.69 380 GLU B N 1
ATOM 6364 C CA . GLU B 1 380 ? -2.252 -21.781 -10.117 1 90.69 380 GLU B CA 1
ATOM 6365 C C . GLU B 1 380 ? -1.977 -21.703 -11.617 1 90.69 380 GLU B C 1
ATOM 6367 O O . GLU B 1 380 ? -0.87 -21.344 -12.039 1 90.69 380 GLU B O 1
ATOM 6372 N N . PHE B 1 381 ? -3.006 -22.078 -12.32 1 84 381 PHE B N 1
ATOM 6373 C CA . PHE B 1 381 ? -2.971 -22.016 -13.773 1 84 381 PHE B CA 1
ATOM 6374 C C . PHE B 1 381 ? -4.262 -21.406 -14.32 1 84 381 PHE B C 1
ATOM 6376 O O . PHE B 1 381 ? -5.355 -21.812 -13.914 1 84 381 PHE B O 1
ATOM 6383 N N . LYS B 1 382 ? -4.191 -20.406 -15.07 1 75.44 382 LYS B N 1
ATOM 6384 C CA . LYS B 1 382 ? -5.348 -19.797 -15.727 1 75.44 382 LYS B CA 1
ATOM 6385 C C . LYS B 1 382 ? -5.336 -20.062 -17.234 1 75.44 382 LYS B C 1
ATOM 6387 O O . LYS B 1 382 ? -6.219 -20.75 -17.75 1 75.44 382 LYS B O 1
ATOM 6392 N N . GLU B 1 383 ? -4.547 -19.625 -18.031 1 68.44 383 GLU B N 1
ATOM 6393 C CA . GLU B 1 383 ? -4.305 -19.812 -19.453 1 68.44 383 GLU B CA 1
ATOM 6394 C C . GLU B 1 383 ? -3.115 -18.984 -19.922 1 68.44 383 GLU B C 1
ATOM 6396 O O . GLU B 1 383 ? -2.746 -18 -19.281 1 68.44 383 GLU B O 1
ATOM 6401 N N . PHE B 1 384 ? -2.535 -19.578 -20.875 1 64.75 384 PHE B N 1
ATOM 6402 C CA . PHE B 1 384 ? -1.492 -18.75 -21.469 1 64.75 384 PHE B CA 1
ATOM 6403 C C . PHE B 1 384 ? -2.086 -17.781 -22.484 1 64.75 384 PHE B C 1
ATOM 6405 O O . PHE B 1 384 ? -3.055 -18.109 -23.172 1 64.75 384 PHE B O 1
ATOM 6412 N N . ASN B 1 385 ? -1.617 -16.578 -22.328 1 63.34 385 ASN B N 1
ATOM 6413 C CA . ASN B 1 385 ? -2.062 -15.523 -23.234 1 63.34 385 ASN B CA 1
ATOM 6414 C C . ASN B 1 385 ? -1.526 -15.742 -24.641 1 63.34 385 ASN B C 1
ATOM 6416 O O . ASN B 1 385 ? -0.319 -15.898 -24.844 1 63.34 385 ASN B O 1
ATOM 6420 N N . ASN B 1 386 ? -2.426 -15.758 -25.562 1 69.31 386 ASN B N 1
ATOM 6421 C CA . ASN B 1 386 ? -2.037 -15.992 -26.953 1 69.31 386 ASN B CA 1
ATOM 6422 C C . ASN B 1 386 ? -1.719 -14.68 -27.672 1 69.31 386 ASN B C 1
ATOM 6424 O O . ASN B 1 386 ? -1.397 -14.68 -28.859 1 69.31 386 ASN B O 1
ATOM 6428 N N . GLU B 1 387 ? -1.671 -13.688 -26.859 1 77 387 GLU B N 1
ATOM 6429 C CA . GLU B 1 387 ? -1.478 -12.398 -27.531 1 77 387 GLU B CA 1
ATOM 6430 C C . GLU B 1 387 ? 0.005 -12.062 -27.656 1 77 387 GLU B C 1
ATOM 6432 O O . GLU B 1 387 ? 0.385 -11.203 -28.453 1 77 387 GLU B O 1
ATOM 6437 N N . LEU B 1 388 ? 0.832 -12.648 -26.984 1 85.88 388 LEU B N 1
ATOM 6438 C CA . LEU B 1 388 ? 2.273 -12.43 -27.047 1 85.88 388 LEU B CA 1
ATOM 6439 C C . LEU B 1 388 ? 2.973 -13.594 -27.734 1 85.88 388 LEU B C 1
ATOM 6441 O O . LEU B 1 388 ? 3.057 -14.688 -27.188 1 85.88 388 LEU B O 1
ATOM 6445 N N . PRO B 1 389 ? 3.408 -13.359 -29 1 89.81 389 PRO B N 1
ATOM 6446 C CA . PRO B 1 389 ? 4.117 -14.438 -29.688 1 89.81 389 PRO B CA 1
ATOM 6447 C C . PRO B 1 389 ? 5.496 -14.711 -29.094 1 89.81 389 PRO B C 1
ATOM 6449 O O . PRO B 1 389 ? 6.285 -13.781 -28.891 1 89.81 389 PRO B O 1
ATOM 6452 N N . TYR B 1 390 ? 5.73 -15.953 -28.781 1 89.62 390 TYR B N 1
ATOM 6453 C CA . TYR B 1 390 ? 7.004 -16.391 -28.219 1 89.62 390 TYR B CA 1
ATOM 6454 C C . TYR B 1 390 ? 7.363 -17.797 -28.672 1 89.62 390 TYR B C 1
ATOM 6456 O O . TYR B 1 390 ? 6.539 -18.484 -29.281 1 89.62 390 TYR B O 1
ATOM 6464 N N . HIS B 1 391 ? 8.641 -18.125 -28.516 1 92.69 391 HIS B N 1
ATOM 6465 C CA . HIS B 1 391 ? 9.156 -19.469 -28.75 1 92.69 391 HIS B CA 1
ATOM 6466 C C . HIS B 1 391 ? 9.844 -20.016 -27.5 1 92.69 391 HIS B C 1
ATOM 6468 O O . HIS B 1 391 ? 10.539 -19.281 -26.797 1 92.69 391 HIS B O 1
ATOM 6474 N N . CYS B 1 392 ? 9.578 -21.25 -27.188 1 93.94 392 CYS B N 1
ATOM 6475 C CA . CYS B 1 392 ? 10.234 -21.953 -26.109 1 93.94 392 CYS B CA 1
ATOM 6476 C C . CYS B 1 392 ? 10.656 -23.359 -26.547 1 93.94 392 CYS B C 1
ATOM 6478 O O . CYS B 1 392 ? 9.812 -24.188 -26.875 1 93.94 392 CYS B O 1
ATOM 6480 N N . ASP B 1 393 ? 11.883 -23.672 -26.469 1 95.94 393 ASP B N 1
ATOM 6481 C CA . ASP B 1 393 ? 12.414 -24.922 -27 1 95.94 393 ASP B CA 1
ATOM 6482 C C . ASP B 1 393 ? 12.242 -26.062 -26 1 95.94 393 ASP B C 1
ATOM 6484 O O . ASP B 1 393 ? 12.133 -27.219 -26.391 1 95.94 393 ASP B O 1
ATOM 6488 N N . THR B 1 394 ? 12.156 -25.703 -24.75 1 97.19 394 THR B N 1
ATOM 6489 C CA . THR B 1 394 ? 12.305 -26.766 -23.766 1 97.19 394 THR B CA 1
ATOM 6490 C C . THR B 1 394 ? 10.984 -27.031 -23.047 1 97.19 394 THR B C 1
ATOM 6492 O O . THR B 1 394 ? 10.922 -27.859 -22.141 1 97.19 394 THR B O 1
ATOM 6495 N N . SER B 1 395 ? 9.938 -26.328 -23.469 1 94.25 395 SER B N 1
ATOM 6496 C CA . SER B 1 395 ? 8.625 -26.5 -22.859 1 94.25 395 SER B CA 1
ATOM 6497 C C . SER B 1 395 ? 7.516 -26.094 -23.844 1 94.25 395 SER B C 1
ATOM 6499 O O . SER B 1 395 ? 7.645 -25.109 -24.578 1 94.25 395 SER B O 1
ATOM 6501 N N . SER B 1 396 ? 6.402 -26.828 -23.797 1 90.81 396 SER B N 1
ATOM 6502 C CA . SER B 1 396 ? 5.234 -26.422 -24.562 1 90.81 396 SER B CA 1
ATOM 6503 C C . SER B 1 396 ? 4.465 -25.312 -23.859 1 90.81 396 SER B C 1
ATOM 6505 O O . SER B 1 396 ? 3.602 -24.656 -24.453 1 90.81 396 SER B O 1
ATOM 6507 N N . LEU B 1 397 ? 4.789 -25.141 -22.609 1 89.31 397 LEU B N 1
ATOM 6508 C CA . LEU B 1 397 ? 4.145 -24.172 -21.734 1 89.31 397 LEU B CA 1
ATOM 6509 C C . LEU B 1 397 ? 2.646 -24.453 -21.625 1 89.31 397 LEU B C 1
ATOM 6511 O O . LEU B 1 397 ? 1.866 -23.547 -21.312 1 89.31 397 LEU B O 1
ATOM 6515 N N . ARG B 1 398 ? 2.225 -25.609 -21.906 1 87.94 398 ARG B N 1
ATOM 6516 C CA . ARG B 1 398 ? 0.845 -26.062 -21.781 1 87.94 398 ARG B CA 1
ATOM 6517 C C . ARG B 1 398 ? 0.752 -27.266 -20.844 1 87.94 398 ARG B C 1
ATOM 6519 O O . ARG B 1 398 ? 1.682 -28.078 -20.766 1 87.94 398 ARG B O 1
ATOM 6526 N N . SER B 1 399 ? -0.365 -27.266 -20.219 1 91.12 399 SER B N 1
ATOM 6527 C CA . SER B 1 399 ? -0.601 -28.422 -19.375 1 91.12 399 SER B CA 1
ATOM 6528 C C . SER B 1 399 ? -0.812 -29.688 -20.219 1 91.12 399 SER B C 1
ATOM 6530 O O . SER B 1 399 ? -1.527 -29.641 -21.234 1 91.12 399 SER B O 1
ATOM 6532 N N . ASP B 1 400 ? -0.219 -30.844 -19.828 1 93.62 400 ASP B N 1
ATOM 6533 C CA . ASP B 1 400 ? -0.369 -32.094 -20.562 1 93.62 400 ASP B CA 1
ATOM 6534 C C . ASP B 1 400 ? -1.581 -32.875 -20.062 1 93.62 400 ASP B C 1
ATOM 6536 O O . ASP B 1 400 ? -2.406 -32.344 -19.312 1 93.62 400 ASP B O 1
ATOM 6540 N N . SER B 1 401 ? -1.681 -34.062 -20.5 1 95.62 401 SER B N 1
ATOM 6541 C CA . SER B 1 401 ? -2.859 -34.875 -20.219 1 95.62 401 SER B CA 1
ATOM 6542 C C . SER B 1 401 ? -2.934 -35.25 -18.75 1 95.62 401 SER B C 1
ATOM 6544 O O . SER B 1 401 ? -3.971 -35.719 -18.266 1 95.62 401 SER B O 1
ATOM 6546 N N . ASN B 1 402 ? -1.863 -35 -18.016 1 96 402 ASN B N 1
ATOM 6547 C CA . ASN B 1 402 ? -1.842 -35.281 -16.578 1 96 402 ASN B CA 1
ATOM 6548 C C . ASN B 1 402 ? -1.951 -34 -15.758 1 96 402 ASN B C 1
ATOM 6550 O O . ASN B 1 402 ? -1.792 -34.031 -14.539 1 96 402 ASN B O 1
ATOM 6554 N N . GLY B 1 403 ? -2.168 -32.875 -16.406 1 96.12 403 GLY B N 1
ATOM 6555 C CA . GLY B 1 403 ? -2.256 -31.609 -15.703 1 96.12 403 GLY B CA 1
ATOM 6556 C C . GLY B 1 403 ? -0.906 -31.094 -15.242 1 96.12 403 GLY B C 1
ATOM 6557 O O . GLY B 1 403 ? -0.799 -30.5 -14.172 1 96.12 403 GLY B O 1
ATOM 6558 N N . VAL B 1 404 ? 0.147 -31.375 -15.984 1 96.25 404 VAL B N 1
ATOM 6559 C CA . VAL B 1 404 ? 1.513 -31.047 -15.602 1 96.25 404 VAL B CA 1
ATOM 6560 C C . VAL B 1 404 ? 2.166 -30.203 -16.703 1 96.25 404 VAL B C 1
ATOM 6562 O O . VAL B 1 404 ? 1.957 -30.453 -17.891 1 96.25 404 VAL B O 1
ATOM 6565 N N . ILE B 1 405 ? 2.955 -29.234 -16.297 1 94.19 405 ILE B N 1
ATOM 6566 C CA . ILE B 1 405 ? 3.701 -28.391 -17.234 1 94.19 405 ILE B CA 1
ATOM 6567 C C . ILE B 1 405 ? 5.199 -28.547 -16.969 1 94.19 405 ILE B C 1
ATOM 6569 O O . ILE B 1 405 ? 5.641 -28.516 -15.82 1 94.19 405 ILE B O 1
ATOM 6573 N N . GLN B 1 406 ? 5.938 -28.719 -18.031 1 96.38 406 GLN B N 1
ATOM 6574 C CA . GLN B 1 406 ? 7.391 -28.734 -17.938 1 96.38 406 GLN B CA 1
ATOM 6575 C C . GLN B 1 406 ? 7.945 -27.328 -17.75 1 96.38 406 GLN B C 1
ATOM 6577 O O . GLN B 1 406 ? 7.598 -26.406 -18.484 1 96.38 406 GLN B O 1
ATOM 6582 N N . VAL B 1 407 ? 8.781 -27.125 -16.766 1 96.94 407 VAL B N 1
ATOM 6583 C CA . VAL B 1 407 ? 9.43 -25.828 -16.547 1 96.94 407 VAL B CA 1
ATOM 6584 C C . VAL B 1 407 ? 10.5 -25.609 -17.625 1 96.94 407 VAL B C 1
ATOM 6586 O O . VAL B 1 407 ? 11.32 -26.484 -17.875 1 96.94 407 VAL B O 1
ATOM 6589 N N . PRO B 1 408 ? 10.484 -24.438 -18.234 1 97.12 408 PRO B N 1
ATOM 6590 C CA . PRO B 1 408 ? 11.562 -24.188 -19.203 1 97.12 408 PRO B CA 1
ATOM 6591 C C . PRO B 1 408 ? 12.953 -24.312 -18.578 1 97.12 408 PRO B C 1
ATOM 6593 O O . PRO B 1 408 ? 13.18 -23.859 -17.453 1 97.12 408 PRO B O 1
ATOM 6596 N N . SER B 1 409 ? 13.883 -24.938 -19.297 1 97.88 409 SER B N 1
ATOM 6597 C CA . SER B 1 409 ? 15.227 -25.172 -18.766 1 97.88 409 SER B CA 1
ATOM 6598 C C . SER B 1 409 ? 16.266 -24.328 -19.516 1 97.88 409 SER B C 1
ATOM 6600 O O . SER B 1 409 ? 17.453 -24.359 -19.172 1 97.88 409 SER B O 1
ATOM 6602 N N . GLY B 1 410 ? 15.828 -23.594 -20.531 1 97.88 410 GLY B N 1
ATOM 6603 C CA . GLY B 1 410 ? 16.75 -22.75 -21.266 1 97.88 410 GLY B CA 1
ATOM 6604 C C . GLY B 1 410 ? 17.219 -21.547 -20.469 1 97.88 410 GLY B C 1
ATOM 6605 O O . GLY B 1 410 ? 16.75 -21.297 -19.359 1 97.88 410 GLY B O 1
ATOM 6606 N N . PRO B 1 411 ? 18.203 -20.766 -21.062 1 98.25 411 PRO B N 1
ATOM 6607 C CA . PRO B 1 411 ? 18.75 -19.594 -20.375 1 98.25 411 PRO B CA 1
ATOM 6608 C C . PRO B 1 411 ? 17.703 -18.516 -20.125 1 98.25 411 PRO B C 1
ATOM 6610 O O . PRO B 1 411 ? 16.844 -18.266 -20.969 1 98.25 411 PRO B O 1
ATOM 6613 N N . GLY B 1 412 ? 17.844 -17.859 -18.938 1 97.94 412 GLY B N 1
ATOM 6614 C CA . GLY B 1 412 ? 16.812 -16.906 -18.562 1 97.94 412 GLY B CA 1
ATOM 6615 C C . GLY B 1 412 ? 15.445 -17.531 -18.344 1 97.94 412 GLY B C 1
ATOM 6616 O O . GLY B 1 412 ? 15.328 -18.547 -17.656 1 97.94 412 GLY B O 1
ATOM 6617 N N . PHE B 1 413 ? 14.461 -16.969 -18.938 1 96.25 413 PHE B N 1
ATOM 6618 C CA . PHE B 1 413 ? 13.117 -17.516 -18.812 1 96.25 413 PHE B CA 1
ATOM 6619 C C . PHE B 1 413 ? 12.938 -18.703 -19.75 1 96.25 413 PHE B C 1
ATOM 6621 O O . PHE B 1 413 ? 11.938 -19.422 -19.672 1 96.25 413 PHE B O 1
ATOM 6628 N N . GLY B 1 414 ? 13.852 -18.891 -20.578 1 96.62 414 GLY B N 1
ATOM 6629 C CA . GLY B 1 414 ? 13.742 -19.969 -21.562 1 96.62 414 GLY B CA 1
ATOM 6630 C C . GLY B 1 414 ? 12.711 -19.688 -22.641 1 96.62 414 GLY B C 1
ATOM 6631 O O . GLY B 1 414 ? 12.266 -20.609 -23.328 1 96.62 414 GLY B O 1
ATOM 6632 N N . VAL B 1 415 ? 12.234 -18.438 -22.719 1 93.75 415 VAL B N 1
ATOM 6633 C CA . VAL B 1 415 ? 11.234 -17.984 -23.672 1 93.75 415 VAL B CA 1
ATOM 6634 C C . VAL B 1 415 ? 11.789 -16.812 -24.484 1 93.75 415 VAL B C 1
ATOM 6636 O O . VAL B 1 415 ? 12.32 -15.859 -23.922 1 93.75 415 VAL B O 1
ATOM 6639 N N . ASP B 1 416 ? 11.664 -16.969 -25.797 1 93.88 416 ASP B N 1
ATOM 6640 C CA . ASP B 1 416 ? 12.094 -15.898 -26.688 1 93.88 416 ASP B CA 1
ATOM 6641 C C . ASP B 1 416 ? 10.891 -15.203 -27.328 1 93.88 416 ASP B C 1
ATOM 6643 O O . ASP B 1 416 ? 10.117 -15.828 -28.047 1 93.88 416 ASP B O 1
ATOM 6647 N N . ILE B 1 417 ? 10.805 -13.898 -27.047 1 93.62 417 ILE B N 1
ATOM 6648 C CA . ILE B 1 417 ? 9.734 -13.117 -27.656 1 93.62 417 ILE B CA 1
ATOM 6649 C C . ILE B 1 417 ? 10.039 -12.898 -29.141 1 93.62 417 ILE B C 1
ATOM 6651 O O . ILE B 1 417 ? 11.188 -12.625 -29.5 1 93.62 417 ILE B O 1
ATOM 6655 N N . ASP B 1 418 ? 9.078 -12.969 -29.938 1 94.31 418 ASP B N 1
ATOM 6656 C CA . ASP B 1 418 ? 9.234 -12.797 -31.375 1 94.31 418 ASP B CA 1
ATOM 6657 C C . ASP B 1 418 ? 9.875 -11.445 -31.703 1 94.31 418 ASP B C 1
ATOM 6659 O O . ASP B 1 418 ? 9.32 -10.398 -31.375 1 94.31 418 ASP B O 1
ATOM 6663 N N . PRO B 1 419 ? 10.969 -11.523 -32.469 1 95.62 419 PRO B N 1
ATOM 6664 C CA . PRO B 1 419 ? 11.641 -10.273 -32.781 1 95.62 419 PRO B CA 1
ATOM 6665 C C . PRO B 1 419 ? 10.75 -9.32 -33.594 1 95.62 419 PRO B C 1
ATOM 6667 O O . PRO B 1 419 ? 10.875 -8.102 -33.469 1 95.62 419 PRO B O 1
ATOM 6670 N N . ASP B 1 420 ? 9.883 -9.836 -34.406 1 96.06 420 ASP B N 1
ATOM 6671 C CA . ASP B 1 420 ? 8.992 -8.984 -35.188 1 96.06 420 ASP B CA 1
ATOM 6672 C C . ASP B 1 420 ? 8 -8.242 -34.281 1 96.06 420 ASP B C 1
ATOM 6674 O O . ASP B 1 420 ? 7.625 -7.105 -34.562 1 96.06 420 ASP B O 1
ATOM 6678 N N . PHE B 1 421 ? 7.586 -8.891 -33.25 1 95 421 PHE B N 1
ATOM 6679 C CA . PHE B 1 421 ? 6.73 -8.234 -32.25 1 95 421 PHE B CA 1
ATOM 6680 C C . PHE B 1 421 ? 7.473 -7.102 -31.562 1 95 421 PHE B C 1
ATOM 6682 O O . PHE B 1 421 ? 6.926 -6.008 -31.391 1 95 421 PHE B O 1
ATOM 6689 N N . LEU B 1 422 ? 8.688 -7.34 -31.266 1 96.19 422 LEU B N 1
ATOM 6690 C CA . LEU B 1 422 ? 9.508 -6.363 -30.547 1 96.19 422 LEU B CA 1
ATOM 6691 C C . LEU B 1 422 ? 9.773 -5.137 -31.406 1 96.19 422 LEU B C 1
ATOM 6693 O O . LEU B 1 422 ? 9.781 -4.012 -30.906 1 96.19 422 LEU B O 1
ATOM 6697 N N . LYS B 1 423 ? 9.969 -5.355 -32.656 1 96.88 423 LYS B N 1
ATOM 6698 C CA . LYS B 1 423 ? 10.234 -4.27 -33.594 1 96.88 423 LYS B CA 1
ATOM 6699 C C . LYS B 1 423 ? 9.055 -3.307 -33.688 1 96.88 423 LYS B C 1
ATOM 6701 O O . LYS B 1 423 ? 9.227 -2.131 -34 1 96.88 423 LYS B O 1
ATOM 6706 N N . LYS B 1 424 ? 7.871 -3.807 -33.375 1 96.81 424 LYS B N 1
ATOM 6707 C CA . LYS B 1 424 ? 6.652 -3.008 -33.5 1 96.81 424 LYS B CA 1
ATOM 6708 C C . LYS B 1 424 ? 6.371 -2.275 -32.188 1 96.81 424 LYS B C 1
ATOM 6710 O O . LYS B 1 424 ? 5.441 -1.47 -32.094 1 96.81 424 LYS B O 1
ATOM 6715 N N . CYS B 1 425 ? 7.113 -2.559 -31.172 1 96.62 425 CYS B N 1
ATOM 6716 C CA . CYS B 1 425 ? 6.922 -1.914 -29.891 1 96.62 425 CYS B CA 1
ATOM 6717 C C . CYS B 1 425 ? 7.414 -0.471 -29.922 1 96.62 425 CYS B C 1
ATOM 6719 O O . CYS B 1 425 ? 8.398 -0.159 -30.578 1 96.62 425 CYS B O 1
ATOM 6721 N N . SER B 1 426 ? 6.699 0.412 -29.188 1 97.5 426 SER B N 1
ATOM 6722 C CA . SER B 1 426 ? 7.164 1.768 -28.922 1 97.5 426 SER B CA 1
ATOM 6723 C C . SER B 1 426 ? 7.703 1.89 -27.5 1 97.5 426 SER B C 1
ATOM 6725 O O . SER B 1 426 ? 7.258 1.178 -26.594 1 97.5 426 SER B O 1
ATOM 6727 N N . VAL B 1 427 ? 8.648 2.752 -27.328 1 97.5 427 VAL B N 1
ATOM 6728 C CA . VAL B 1 427 ? 9.164 3.037 -26 1 97.5 427 VAL B CA 1
ATOM 6729 C C . VAL B 1 427 ? 8.273 4.066 -25.312 1 97.5 427 VAL B C 1
ATOM 6731 O O . VAL B 1 427 ? 8.07 5.168 -25.828 1 97.5 427 VAL B O 1
ATOM 6734 N N . LEU B 1 428 ? 7.711 3.705 -24.219 1 95.06 428 LEU B N 1
ATOM 6735 C CA . LEU B 1 428 ? 6.902 4.652 -23.453 1 95.06 428 LEU B CA 1
ATOM 6736 C C . LEU B 1 428 ? 7.785 5.633 -22.688 1 95.06 428 LEU B C 1
ATOM 6738 O O . LEU B 1 428 ? 8.781 5.23 -22.078 1 95.06 428 LEU B O 1
ATOM 6742 N N . THR B 1 429 ? 7.426 6.938 -22.984 1 87.25 429 THR B N 1
ATOM 6743 C CA . THR B 1 429 ? 8.156 7.992 -22.297 1 87.25 429 THR B CA 1
ATOM 6744 C C . THR B 1 429 ? 7.258 8.703 -21.281 1 87.25 429 THR B C 1
ATOM 6746 O O . THR B 1 429 ? 6.031 8.711 -21.438 1 87.25 429 THR B O 1
ATOM 6749 N N . GLY B 1 430 ? 7.234 8.539 -20.031 1 71.75 430 GLY B N 1
ATOM 6750 C CA . GLY B 1 430 ? 6.465 9.125 -18.953 1 71.75 430 GLY B CA 1
ATOM 6751 C C . GLY B 1 430 ? 6.02 10.547 -19.234 1 71.75 430 GLY B C 1
ATOM 6752 O O . GLY B 1 430 ? 6.547 11.195 -20.141 1 71.75 430 GLY B O 1
#

Foldseek 3Di:
DDDDPPPPPPPPPPPPPPPPPLPPPQLVQQQPFPLDDFDDDLVVLLVVLVVLLPDFFFPLVLDDDFFAWADWFWWDDDQWTKIWIATPVGFIFMDTFFSVLCVPLVCLLFPQQRVQRHGHGLSCLVVSLVVSCPGVVVVVVFWLSRQRSLARVNLRSLLRVLVVSFWESLVRRFVAFQDQKAFAAEEEEDFQDALVVSLVVNVVRCVFLVHLEYEYEDADAQQDGGPPHCRLVVNLQVNCVSNDDNRAYEYEHNANDFLVGLQVSQVSNVVSSHNAYENSHHQPPQVRLLVSSVSHSHFYEYDCRPQDLVSLSVCQSSSSGLEYAHEQSRNRHLRSVVSSLSSNVVSLGAYAHDFNHAACRVLRVLSSQSRGNRYGRHYYDHDHDPPWDKDADQWPQGRDNNNMTGRGTTGRSRIGTDPVSSVNIDTDND/DDPDPPPPPPPPPPPPPPPPDLPPPQLVQQQPFPLDDFDDDLVVLLVVLVVLLPDFQFPLVLDDDFFAWADWFWWDDDQWTKIWIATPVGFIFMDTFFSVLCVPLVCLLFPQQRVQRHGHGLSCLVVSLVVSCPGVVVVVVFWLSRQRSLARVNLRSLLRVLVVSFWESLVRRFVAFQDQKAFAAEEEEDFQDALVVSLVVNVVVCVFLVHLEYEYEDADAQQDGGPPHCRLVVNLQVNCVSNHDNRAYEYEHNANDFLVGLQVSQVSNVVSSHNAYENSHHPPPQVRLLVSSVSHSHFYEYDCRPQDLVSLSVCQSSSSGLEYAHEQSRNRHLRSVVSSLSSNVVSLGAYAHDFNHAACRVLRVLSSQSRGNRYGRHYYDHDHDPPWDKDADQWPQGRDNNNMTGRGTTGRSSIGTDVVSSVNIDTDND

Sequence (860 aa):
MNTTRRRFITNTLSSGAIAGAIPTAARAQFLNAPRHGLPGTLKERYAKLDAILKQPVFKRELFADPVIIESIELLHNKKQYLCRVRSKDGHEGLSVSNAQQMEVLYPMFVKHIAPFFIGKDARDIEELIPAATVYENNYKAQGLAIWVPIATIEFAILDMFGKMAKKPIGLLIGDKIYNDRISVYQANGERDISAEETIDHLKRDVAISNAKAIKFKLGGRMSHAEYPVGRSEKLIPLVRKTFGDQMVISADSNGSYTPAEAIPIGKLMQEYKYAFYEEPVPFDWYEETRQVADALDIPIAGGEQEPSTHNFRWLIANGGLSIVQQDMFYFGGMIRCMQVARMANAFGKQCIPHISSTGLGYVYMMHFVSAISNSGPYHEFKEFNNELPYHCDTSSLRSDSNGVIQVPSGPGFGVDIDPDFLKKCSVLTGMNTTRRRFITNTLSSGAIAGAIPTAARAQFLNAPRHGLPGTLKERYAKLDAILKQPVFKRELFADPVIIESIELLHNKKQYLCRVRSKDGHEGLSVSNAQQMEVLYPMFVKHIAPFFIGKDARDIEELIPAATVYENNYKAQGLAIWVPIATIEFAILDMFGKMAKKPIGLLIGDKIYNDRISVYQANGERDISAEETIDHLKRDVAISNAKAIKFKLGGRMSHAEYPVGRSEKLIPLVRKTFGDQMVISADSNGSYTPAEAIPIGKLMQEYKYAFYEEPVPFDWYEETRQVADALDIPIAGGEQEPSTHNFRWLIANGGLSIVQQDMFYFGGMIRCMQVARMANAFGKQCIPHISSTGLGYVYMMHFVSAISNSGPYHEFKEFNNELPYHCDTSSLRSDSNGVIQVPSGPGFGVDIDPDFLKKCSVLTG

Organism: NCBI:txid570835

pLDDT: mean 90.4, std 18.03, range [19.14, 98.94]